Protein 2GKS (pdb70)

Foldseek 3Di:
DVVAAEDAFELQLLQLQLCLVLCLQPVHNKADAPQQQLCLLAPQAGNVRHGHNDHGWTFDAPVVLVPDDAQGKYFYAYPVRHTWKIFTFHDKAFDDLCSRCCRQQVDCFCQQQLNVVVVVTHGITTIGDIDTPHRDDDDQCVVQAAGLVRLQVVCVVLPWPAEEEEEDAAQDKVQVVCVQVVLCVVRVTAYEYEYEQAAAGPPGDHSNLRVQRQVVCCVPPPDPSRYGHHYRNHHASLRFLSVLLVVLLSVVSSVHQEYEDEFRRSHPAAGPVRHGSDHGCSNVVSCVVCVVVSRHHYDYAADWDQDVVVLDTDNDPCPVSVCLLQLDADDCSIGPVSSRVSSCVQRPHLLQAEAEEEEAEAPLLCLQVLQVLLCVVNVVLPAHEAEAEDVNCCVPPLPVADLDPVSLLVSLLRVLVVSLVCRSVSHYYYHGDNSQDAVSVVVSCVSHDPPRYQYEYSDEALCSCVPGPDPCVVVVANRESGPHDGDTYPDGLYYDYPVPDPSNRRSVRVVVSCVVSPNGVD/DQVVAAEDAFELQLLLLQQCLCLQLQPVHNKADADQQQVCLLAPCAGNVRAGHNDHGWGFDAPVVLVPQDQQGWYFYAYPVRHTWKIWGFHHKAFDDLQSSCCRRQVDCFCQQVLNVVVVVTHGITTIGDIDTPHRDDDDQCVVQADGLVRLQVLCVVLVWDAEEEEEDAAQDFVLNVQLQVVLCVVVVAAYEDEYEQAAAGPPGDHSNLRVQRQVVCCVPPDDPSRYGHHYRNHHASLRFQSVLQVVQLSVVSSPHQEYEDEFRPSHPAAGPVNHGSDHRCVNVVSCVVCVVSSRHHYDYAYDWDADPVVLDTDGPVVDCPQDLALHHFDDCSTGPPSSSVSSCVRRPHLLQAEAEEEEAAAQVLCQVVLLVLLCVVVVVQPADEAEAEDVNLVVPPLPPFDDDPVSLLVSLLRVLLVSQVCRVVSHYYYHRDNSQDQVSVVVSCVSHDPPRYQYEYSDDDPPCCVVVVQDDVSVLVRNDDCCSPPVDDDGRDTHPDGLYYHYCVPDPSNRSSVRVVVSCVVVPNDDD

Organism: Aquifex aeolicus (strain VF5) (NCBI:txid224324)

Sequence (1051 aa):
IKYLKSIQISQRSVLDLELLAVGAFTPLDRFMGEEDYRNVVESMRLKSGTLFPIPITLPMEKEIAKDLKEGEWIVLRDPKNVPLAIMRVEEVYKWNLEYEAKNVLGTTDPRHPLVAEMHTWGEYYISGELKVIQLPKYYDFPEYRKTPKQVREEIKSLGLDKIVAFQTRNPMHRVHEELTKRAMEKVGGGLLLHPVVGLTKPGDVDVYTRMRIYKVLYEKYYDKKKTILAFLPLAMRMAGPREALWHGIIRRNYGATHFIVGRDHASPGKDSKGKPFYDPYEAQELFKKYEDEIGIKMVPFEELVYVPELDQYVEINEIRENFLKQGRKLPEWFTRPEVAEILAETYVPKHKQGFCVWLTGLPCAGKSTIAEILATMLQARGRKVTLLDGDVVRTHLSRGLGFSKEDRITNILRVGFVASEIVKHNGVVICALVSPYRSARNQVRNMMEEGKFIEVFVDAPVEVCEERDVKGLYKKAGFTGVDDPYEPPVAPEVRVDTTKLTPEESALKILEFLKKEGFIKDKIKYLKSIQISQRSVLDLELLAVGAFTPLDRFMGEEDYRNVVESMRLKSGTLFPIPITLPMEKEIAKDLKEGEWIVLRDPKNVPLAIMRVEEVYKWNLEYEAKNVLGTTDPRHPLVAEMHTWGEYYISGELKVIQLPKYYDFPEYRKTPKQVREEIKSLGLDKIVAFQTRNPMHRVHEELTKRAMEKVGGGLLLHPVVGLTKPGDVDVYTRMRIYKVLYEKYYDKKKTILAFLPLAMRMAGPREALWHGIIRRNYGATHFIVGRDHASPGKDSKGKPFYDPYEAQELFKKYEDEIGIKMVPFEELVYVPELDQYVEINEIRENFLKQGRKLPEWFTRPEVAEILAETYVPKHKQGFCVWLTGLPCAGKSTIAEILATMLQARGRKVTLLDGDVVRTHLSRGLGFSKEDRITNILRVGFVASEIVKHNGVVICALVSPYRSARNQVRNMMEEGKFIEVFVDAPVEVCEERDVKGLYKKAKEGLIKGFTGVDDPYEPPVAPEVRVDTTKLTPEESALKILEFLKKEGFIKD

Secondary structure (DSSP, 8-state):
--SSEEEEPPHHHHHHHHHHHTTTTTT--SS--HHHHHHHHHHSB-TTS-B--S---EEE-HHHHTT--TT-EEEEE-TT--EEEEEE--EEEE--HHHHHHHHHS---TTSHHHHHHTTS-SEEEE--EEES------S-GGGB--HHHHHHHHHHHT-S-EEEE--SS---HHHHHHHHHHHHHHTSEEEE--B-SB--TTSPPHHHHHHHHHHHHHHHS-TTTEEE-BB--B----THHHHHHHHHHHHHTT-SEEEE-TTTT---B-TTS-BSS-TTHHHHHHHHHHHHHT-EEEE-PPPEEETTTTEEE-S---THHHHTTTPPPPTTTS-HHHHHHHHHHS--GGG--EEEEEE-STTSSHHHHHHHHHHHHHHTT--EEEE-HHHHHHHT-TT--SSHHHHHHHHHHHHHHHHHHHHTT-EEEEE-----HHHHHHHHTTS-TT-EEEEEEE--GGGHHHH--SSHHHH---BTTTB-----SS-SEEEETTTS-HHHHHHHHHHHHHHHTS---/-GGGSEEEE--HHHHHHHHHHHTTSSTT--S---HHHHHHHHHHSB-TTS-B--S---EEE-HHHHTT--TT-EEEEE-TT--EEEEEE--EEEE--HHHHHHHHTS---TTSHHHHHHTTS-SEEEE--EEES-----SS-GGG---HHHHHHHHHHTT-S-EEEEEESS---HHHHHHHHHHHHHHTSEEEEEEB-SB--TTPPPHHHHHHHHHHHHHHHS-TTTEEE--B--B----HHHHHHHHHHHHHHTT-SEEEE-TTTT---B-TTS-BSS-TTHHHHHHHHHHHHHT-EEEE-PPEEEETTTTEEEES---TTTTSSS--PPPTTTS-HHHHHHHHHHS--GGGS-EEEEEE-STTSSHHHHHHHHHHHHHHTT--EEEEEHHHHHHHTSTT--SSHHHHHHHHHHHHHHHHHHHHTT-EEEEE-----HHHHHHHHTTS-TT-EEEEEEE--TT-TTTTT--HHHHHHHH-HHHHHHS--PPP---SS-SEEEETTTS-HHHHHHHHHHHHHHHTS---

Solvent-accessible surface area: 47474 Å² total; per-residue (Å²): 100,192,85,60,79,52,14,111,10,59,98,18,2,8,7,1,6,19,1,10,41,36,24,0,0,63,75,15,96,80,0,2,11,70,105,41,4,108,55,0,0,97,60,18,70,18,126,97,31,58,11,0,0,0,9,0,9,1,31,10,100,87,98,69,5,127,88,19,126,178,24,40,66,0,0,0,46,25,75,130,56,66,28,5,0,29,0,90,2,79,65,59,15,143,35,83,37,124,50,9,0,118,65,10,3,45,17,55,24,87,156,0,22,12,0,47,55,3,118,110,38,17,105,31,0,0,4,0,66,31,108,76,78,79,81,29,148,60,51,21,16,76,99,23,42,36,42,8,144,87,0,120,84,43,15,165,90,56,66,32,124,88,1,0,0,9,18,12,35,43,5,5,17,54,25,43,2,50,21,0,55,86,0,8,134,127,18,64,14,0,0,0,5,0,2,0,10,21,55,26,61,104,68,24,4,66,41,47,5,6,0,36,0,3,55,29,3,21,73,131,61,7,71,89,166,85,1,0,0,0,0,0,9,0,0,1,10,3,1,0,8,29,0,0,0,0,0,0,5,0,0,65,18,2,17,5,50,25,0,5,0,16,110,54,18,12,16,9,35,132,30,67,189,42,138,63,32,20,96,58,73,72,4,16,107,45,0,112,159,43,16,132,96,6,49,4,91,4,9,45,8,85,55,24,59,47,44,93,154,108,77,90,7,36,65,110,70,158,120,35,72,107,101,12,104,75,14,98,122,16,49,127,108,46,1,53,58,30,0,6,91,13,6,33,70,28,47,27,48,44,50,83,15,0,0,0,0,0,0,0,0,18,28,38,1,19,17,51,66,2,0,63,11,0,8,30,7,0,59,0,60,27,24,90,10,1,40,0,16,15,103,43,3,146,86,57,0,16,123,53,29,45,187,62,115,136,43,24,49,18,24,4,45,2,0,0,17,0,0,14,24,0,6,79,14,33,2,0,0,0,0,4,22,38,4,13,13,76,75,2,0,65,96,0,70,124,69,19,93,171,55,15,4,1,6,0,26,0,37,7,69,86,111,18,4,127,103,90,41,147,83,29,102,35,93,94,80,64,33,18,29,82,104,48,99,30,52,58,14,133,77,34,63,6,102,0,32,13,80,165,53,72,61,55,75,0,0,76,85,0,5,97,46,0,88,181,80,25,4,6,150,98,111,45,168,178,58,65,52,13,106,9,64,114,18,3,11,15,2,6,18,0,7,44,31,21,0,0,67,69,15,88,84,0,3,11,64,103,46,6,89,56,0,3,112,59,30,72,13,133,95,32,63,8,0,0,0,9,0,9,1,30,6,110,123,120,64,11,135,76,20,126,160,39,40,60,0,0,0,45,26,57,141,79,63,30,6,0,28,0,77,2,56,71,61,12,96,16,85,24,86,122,5,0,136,53,6,2,61,21,48,24,83,152,0,27,4,0,48,54,4,115,113,40,12,73,64,0,0,3,1,51,28,107,77,71,84,76,27,122,52,57,12,8,67,102,22,44,35,37,7,133,92,0,114,93,41,13,146,90,62,66,33,121,84,1,0,0,11,16,13,38,55,11,5,40,68,37,43,4,35,22,0,56,112,0,17,140,125,22,53,3,0,0,0,4,0,2,0,10,20,62,23,58,107,85,31,16,66,51,50,1,2,0,32,0,3,55,30,3,21,75,131,61,12,81,74,147,90,2,0,1,0,0,0,9,0,0,2,9,2,0,0,13,24,0,0,0,0,0,0,4,0,0,76,19,1,20,4,50,18,0,5,0,15,124,61,18,11,18,17,32,137,24,60,182,42,139,79,28,20,100,57,74,64,4,28,124,35,0,134,152,28,14,117,93,8,48,3,109,19,3,48,11,80,68,24,51,54,31,85,145,101,95,96,28,35,70,48,89,115,132,30,125,123,65,53,159,50,23,135,103,20,25,117,112,73,1,48,66,43,0,2,88,18,4,36,60,49,73,23,18,51,36,93,33,0,0,0,0,0,0,0,0,45,29,12,1,18,17,48,70,0,0,58,8,0,6,26,10,0,48,8,76,32,29,74,11,2,34,0,21,23,97,42,3,142,73,58,0,22,130,46,32,38,112,57,110,113,37,62,45,13,28,5,44,3,0,0,16,0,0,13,25,0,3,76,14,40,2,0,0,0,0,5,20,46,4,18,4,78,73,2,0,64,95,0,69,124,67,15,104,170,54,23,6,1,4,0,25,0,54,13,55,112,92,4,4,85,130,85,116,31,117,50,144,152,38,96,83,94,25,33,89,65,44,12,171,98,48,105,45,63,107,38,54,57,3,115,70,17,66,6,125,0,52,19,87,165,52,76,55,66,77,0,0,76,82,0,3,103,36,0,85,147,57,22,2,12,145,125

InterPro domains:
  IPR002650 Sulphate adenylyltransferase [TIGR00339] (2-363)
  IPR002650 Sulphate adenylyltransferase [cd00517] (7-363)
  IPR002891 APS kinase [MF_00065] (370-542)
  IPR002891 APS kinase [TIGR00455] (368-538)
  IPR014729 Rossmann-like alpha/beta/alpha sandwich fold [G3DSA:3.40.50.620] (144-363)
  IPR015947 PUA-like superfamily [SSF88697] (2-143)
  IPR020792 Sulphate adenylyltransferase, prokaryotic-type [MF_00066] (3-367)
  IPR024951 Sulphate adenylyltransferase catalytic domain [PF01747] (146-363)
  IPR025980 ATP-sulfurylase PUA-like domain [PF14306] (3-137)
  IPR027417 P-loop containing nucleoside triphosphate hydrolase [G3DSA:3.40.50.300] (364-545)
  IPR027417 P-loop containing nucleoside triphosphate hydrolase [SSF52540] (369-540)
  IPR050512 Sulfate Adenylyltransferase/APS Kinase [PTHR42700] (2-545)
  IPR059117 APS kinase domain [PF01583] (371-521)

CATH classification: 3.10.400.10 (+2 more: 3.40.50.620, 3.40.50.300)

B-factor: mean 50.8, std 4.66, range [30.48, 74.11]

Nearest PDB structures (foldseek):
  2gks-assembly1_A  TM=1.002E+00  e=0.000E+00  Aquifex aeolicus
  2gks-assembly1_B  TM=9.448E-01  e=2.250E-101  Aquifex aeolicus
  1j70-assembly1_A  TM=8.882E-01  e=1.397E-51  Saccharomyces cerevisiae
  1g8f-assembly1_A  TM=8.801E-01  e=5.147E-50  Saccharomyces cerevisiae
  4fxp-assembly1_A  TM=9.565E-01  e=2.540E-15  Arabidopsis thaliana

Structure (mmCIF, N/CA/C/O backbone):
data_2GKS
#
_entry.id   2GKS
#
_cell.length_a   82.228
_cell.length_b   67.283
_cell.length_c   108.728
_cell.angle_alpha   90.00
_cell.angle_beta   105.43
_cell.angle_gamma   90.00
#
_symmetry.space_group_name_H-M   'P 1 21 1'
#
loop_
_entity.id
_entity.type
_entity.pdbx_description
1 polymer 'Bifunctional SAT/APS kinase'
2 non-polymer "ADENOSINE-5'-DIPHOSPHATE"
3 water water
#
loop_
_atom_site.group_PDB
_atom_site.id
_atom_site.type_symbol
_atom_site.label_atom_id
_atom_site.label_alt_id
_atom_site.label_comp_id
_atom_site.label_asym_id
_atom_site.label_entity_id
_atom_site.label_seq_id
_atom_site.pdbx_PDB_ins_code
_atom_site.Cartn_x
_atom_site.Cartn_y
_atom_site.Cartn_z
_atom_site.occupancy
_atom_site.B_iso_or_equiv
_atom_site.auth_seq_id
_atom_site.auth_comp_id
_atom_site.auth_asym_id
_atom_site.auth_atom_id
_atom_site.pdbx_PDB_model_num
ATOM 1 N N . ILE A 1 4 ? 31.832 15.941 59.749 1.00 65.09 4 ILE A N 1
ATOM 2 C CA . ILE A 1 4 ? 30.531 15.208 59.810 1.00 64.93 4 ILE A CA 1
ATOM 3 C C . ILE A 1 4 ? 29.598 15.638 58.679 1.00 64.60 4 ILE A C 1
ATOM 4 O O . ILE A 1 4 ? 28.522 15.062 58.494 1.00 64.72 4 ILE A O 1
ATOM 9 N N . LYS A 1 5 ? 30.033 16.648 57.925 1.00 64.12 5 LYS A N 1
ATOM 10 C CA . LYS A 1 5 ? 29.272 17.194 56.802 1.00 63.45 5 LYS A CA 1
ATOM 11 C C . LYS A 1 5 ? 29.334 16.299 55.549 1.00 62.85 5 LYS A C 1
ATOM 12 O O . LYS A 1 5 ? 28.557 16.480 54.601 1.00 62.93 5 LYS A O 1
ATOM 18 N N . TYR A 1 6 ? 30.267 15.352 55.539 1.00 61.74 6 TYR A N 1
ATOM 19 C CA . TYR A 1 6 ? 30.354 14.390 54.444 1.00 60.80 6 TYR A CA 1
ATOM 20 C C . TYR A 1 6 ? 29.511 13.143 54.739 1.00 59.85 6 TYR A C 1
ATOM 21 O O . TYR A 1 6 ? 29.175 12.378 53.824 1.00 59.69 6 TYR A O 1
ATOM 23 N N . LEU A 1 7 ? 29.159 12.964 56.015 1.00 58.33 7 LEU A N 1
ATOM 24 C CA . LEU A 1 7 ? 28.464 11.768 56.489 1.00 56.72 7 LEU A CA 1
ATOM 25 C C . LEU A 1 7 ? 26.948 11.832 56.319 1.00 55.82 7 LEU A C 1
ATOM 26 O O . LEU A 1 7 ? 26.358 12.912 56.333 1.00 55.55 7 LEU A O 1
ATOM 31 N N . LYS A 1 8 ? 26.334 10.659 56.159 1.00 54.89 8 LYS A N 1
ATOM 32 C CA . LYS A 1 8 ? 24.889 10.485 56.297 1.00 54.12 8 LYS A CA 1
ATOM 33 C C . LYS A 1 8 ? 24.433 10.747 57.731 1.00 53.27 8 LYS A C 1
ATOM 34 O O . LYS A 1 8 ? 25.103 10.358 58.688 1.00 52.69 8 LYS A O 1
ATOM 40 N N . SER A 1 9 ? 23.275 11.389 57.853 1.00 52.45 9 SER A N 1
ATOM 41 C CA . SER A 1 9 ? 22.647 11.668 59.133 1.00 52.06 9 SER A CA 1
ATOM 42 C C . SER A 1 9 ? 21.347 10.900 59.235 1.00 51.66 9 SER A C 1
ATOM 43 O O . SER A 1 9 ? 20.678 10.666 58.229 1.00 51.31 9 SER A O 1
ATOM 46 N N . ILE A 1 10 ? 21.006 10.483 60.451 1.00 51.22 10 ILE A N 1
ATOM 47 C CA . ILE A 1 10 ? 19.706 9.884 60.709 1.00 51.51 10 ILE A CA 1
ATOM 48 C C . ILE A 1 10 ? 19.141 10.447 62.005 1.00 51.11 10 ILE A C 1
ATOM 49 O O . ILE A 1 10 ? 19.885 10.707 62.954 1.00 50.54 10 ILE A O 1
ATOM 54 N N . GLN A 1 11 ? 17.828 10.654 62.024 1.00 50.90 11 GLN A N 1
ATOM 55 C CA . GLN A 1 11 ? 17.138 11.060 63.238 1.00 51.04 11 GLN A CA 1
ATOM 56 C C . GLN A 1 11 ? 16.710 9.846 64.024 1.00 50.67 11 GLN A C 1
ATOM 57 O O . GLN A 1 11 ? 16.058 8.949 63.496 1.00 50.87 11 GLN A O 1
ATOM 63 N N . ILE A 1 12 ? 17.114 9.814 65.288 1.00 50.40 12 ILE A N 1
ATOM 64 C CA . ILE A 1 12 ? 16.750 8.720 66.175 1.00 49.75 12 ILE A CA 1
ATOM 65 C C . ILE A 1 12 ? 15.542 9.105 67.042 1.00 49.70 12 ILE A C 1
ATOM 66 O O . ILE A 1 12 ? 15.179 10.275 67.113 1.00 48.78 12 ILE A O 1
ATOM 71 N N . SER A 1 13 ? 14.906 8.113 67.663 1.00 49.91 13 SER A N 1
ATOM 72 C CA . SER A 1 13 ? 13.720 8.353 68.489 1.00 50.17 13 SER A CA 1
ATOM 73 C C . SER A 1 13 ? 14.115 8.938 69.848 1.00 50.49 13 SER A C 1
ATOM 74 O O . SER A 1 13 ? 15.288 8.894 70.230 1.00 50.38 13 SER A O 1
ATOM 77 N N . GLN A 1 14 ? 13.125 9.466 70.567 1.00 50.72 14 GLN A N 1
ATOM 78 C CA . GLN A 1 14 ? 13.295 9.904 71.949 1.00 51.21 14 GLN A CA 1
ATOM 79 C C . GLN A 1 14 ? 13.820 8.766 72.835 1.00 50.88 14 GLN A C 1
ATOM 80 O O . GLN A 1 14 ? 14.778 8.966 73.587 1.00 51.04 14 GLN A O 1
ATOM 86 N N . ARG A 1 15 ? 13.218 7.579 72.730 1.00 50.29 15 ARG A N 1
ATOM 87 C CA . ARG A 1 15 ? 13.732 6.386 73.430 1.00 50.28 15 ARG A CA 1
ATOM 88 C C . ARG A 1 15 ? 15.229 6.154 73.177 1.00 49.90 15 ARG A C 1
ATOM 89 O O . ARG A 1 15 ? 15.997 5.980 74.133 1.00 50.71 15 ARG A O 1
ATOM 97 N N . SER A 1 16 ? 15.640 6.171 71.908 1.00 49.30 16 SER A N 1
ATOM 98 C CA . SER A 1 16 ? 17.040 5.933 71.534 1.00 49.15 16 SER A CA 1
ATOM 99 C C . SER A 1 16 ? 17.985 7.054 71.962 1.00 49.50 16 SER A C 1
ATOM 100 O O . SER A 1 16 ? 19.129 6.776 72.317 1.00 49.88 16 SER A O 1
ATOM 103 N N . VAL A 1 17 ? 17.514 8.303 71.941 1.00 49.33 17 VAL A N 1
ATOM 104 C CA . VAL A 1 17 ? 18.275 9.417 72.531 1.00 49.37 17 VAL A CA 1
ATOM 105 C C . VAL A 1 17 ? 18.627 9.142 74.000 1.00 49.37 17 VAL A C 1
ATOM 106 O O . VAL A 1 17 ? 19.760 9.389 74.432 1.00 49.14 17 VAL A O 1
ATOM 110 N N . LEU A 1 18 ? 17.647 8.634 74.746 1.00 49.32 18 LEU A N 1
ATOM 111 C CA . LEU A 1 18 ? 17.801 8.354 76.167 1.00 49.24 18 LEU A CA 1
ATOM 112 C C . LEU A 1 18 ? 18.713 7.158 76.395 1.00 49.76 18 LEU A C 1
ATOM 113 O O . LEU A 1 18 ? 19.563 7.211 77.289 1.00 49.96 18 LEU A O 1
ATOM 118 N N . ASP A 1 19 ? 18.562 6.104 75.577 1.00 50.08 19 ASP A N 1
ATOM 119 C CA . ASP A 1 19 ? 19.449 4.929 75.643 1.00 50.62 19 ASP A CA 1
ATOM 120 C C . ASP A 1 19 ? 20.868 5.383 75.326 1.00 50.31 19 ASP A C 1
ATOM 121 O O . ASP A 1 19 ? 21.812 4.955 75.972 1.00 50.88 19 ASP A O 1
ATOM 126 N N . LEU A 1 20 ? 21.017 6.267 74.342 1.00 49.89 20 LEU A N 1
ATOM 127 C CA . LEU A 1 20 ? 22.339 6.769 73.939 1.00 49.58 20 LEU A CA 1
ATOM 128 C C . LEU A 1 20 ? 23.002 7.610 75.029 1.00 49.31 20 LEU A C 1
ATOM 129 O O . LEU A 1 20 ? 24.211 7.510 75.258 1.00 49.55 20 LEU A O 1
ATOM 134 N N . GLU A 1 21 ? 22.211 8.470 75.666 1.00 48.92 21 GLU A N 1
ATOM 135 C CA . GLU A 1 21 ? 22.674 9.257 76.798 1.00 48.53 21 GLU A CA 1
ATOM 136 C C . GLU A 1 21 ? 23.218 8.331 77.893 1.00 47.97 21 GLU A C 1
ATOM 137 O O . GLU A 1 21 ? 24.328 8.524 78.369 1.00 48.04 21 GLU A O 1
ATOM 143 N N . LEU A 1 22 ? 22.437 7.326 78.272 1.00 47.50 22 LEU A N 1
ATOM 144 C CA . LEU A 1 22 ? 22.814 6.442 79.365 1.00 47.20 22 LEU A CA 1
ATOM 145 C C . LEU A 1 22 ? 23.991 5.519 79.000 1.00 47.33 22 LEU A C 1
ATOM 146 O O . LEU A 1 22 ? 24.809 5.192 79.852 1.00 46.51 22 LEU A O 1
ATOM 151 N N . LEU A 1 23 ? 24.084 5.143 77.725 1.00 47.14 23 LEU A N 1
ATOM 152 C CA . LEU A 1 23 ? 25.268 4.445 77.215 1.00 47.46 23 LEU A CA 1
ATOM 153 C C . LEU A 1 23 ? 26.494 5.327 77.335 1.00 47.57 23 LEU A C 1
ATOM 154 O O . LEU A 1 23 ? 27.556 4.874 77.774 1.00 48.05 23 LEU A O 1
ATOM 159 N N . ALA A 1 24 ? 26.341 6.587 76.944 1.00 46.95 24 ALA A N 1
ATOM 160 C CA . ALA A 1 24 ? 27.460 7.524 76.934 1.00 47.09 24 ALA A CA 1
ATOM 161 C C . ALA A 1 24 ? 28.035 7.881 78.322 1.00 46.83 24 ALA A C 1
ATOM 162 O O . ALA A 1 24 ? 29.238 8.086 78.440 1.00 46.66 24 ALA A O 1
ATOM 164 N N . VAL A 1 25 ? 27.186 7.982 79.352 1.00 46.11 25 VAL A N 1
ATOM 165 C CA . VAL A 1 25 ? 27.672 8.319 80.714 1.00 45.59 25 VAL A CA 1
ATOM 166 C C . VAL A 1 25 ? 28.055 7.100 81.565 1.00 45.95 25 VAL A C 1
ATOM 167 O O . VAL A 1 25 ? 28.472 7.236 82.724 1.00 46.44 25 VAL A O 1
ATOM 171 N N . GLY A 1 26 ? 27.930 5.914 80.979 1.00 46.22 26 GLY A N 1
ATOM 172 C CA . GLY A 1 26 ? 28.371 4.684 81.616 1.00 46.47 26 GLY A CA 1
ATOM 173 C C . GLY A 1 26 ? 27.326 4.090 82.545 1.00 46.84 26 GLY A C 1
ATOM 174 O O . GLY A 1 26 ? 27.651 3.248 83.392 1.00 46.07 26 GLY A O 1
ATOM 175 N N . ALA A 1 27 ? 26.072 4.518 82.389 1.00 46.68 27 ALA A N 1
ATOM 176 C CA . ALA A 1 27 ? 24.983 3.996 83.221 1.00 47.38 27 ALA A CA 1
ATOM 177 C C . ALA A 1 27 ? 24.705 2.518 82.911 1.00 47.98 27 ALA A C 1
ATOM 178 O O . ALA A 1 27 ? 24.270 1.765 83.791 1.00 47.58 27 ALA A O 1
ATOM 180 N N . PHE A 1 28 ? 24.965 2.115 81.660 1.00 48.40 28 PHE A N 1
ATOM 181 C CA . PHE A 1 28 ? 24.785 0.723 81.243 1.00 49.18 28 PHE A CA 1
ATOM 182 C C . PHE A 1 28 ? 26.074 -0.103 81.240 1.00 49.73 28 PHE A C 1
ATOM 183 O O . PHE A 1 28 ? 26.102 -1.180 80.653 1.00 50.19 28 PHE A O 1
ATOM 191 N N . THR A 1 29 ? 27.139 0.395 81.865 1.00 50.94 29 THR A N 1
ATOM 192 C CA . THR A 1 29 ? 28.398 -0.364 81.970 1.00 52.32 29 THR A CA 1
ATOM 193 C C . THR A 1 29 ? 28.098 -1.827 82.353 1.00 52.53 29 THR A C 1
ATOM 194 O O . THR A 1 29 ? 27.262 -2.084 83.240 1.00 52.08 29 THR A O 1
ATOM 198 N N . PRO A 1 30 ? 28.777 -2.793 81.703 1.00 52.88 30 PRO A N 1
ATOM 199 C CA . PRO A 1 30 ? 29.877 -2.667 80.748 1.00 53.34 30 PRO A CA 1
ATOM 200 C C . PRO A 1 30 ? 29.495 -2.353 79.288 1.00 53.52 30 PRO A C 1
ATOM 201 O O . PRO A 1 30 ? 30.387 -2.248 78.450 1.00 54.27 30 PRO A O 1
ATOM 205 N N . LEU A 1 31 ? 28.202 -2.219 78.987 1.00 53.75 31 LEU A N 1
ATOM 206 C CA . LEU A 1 31 ? 27.741 -1.859 77.636 1.00 53.65 31 LEU A CA 1
ATOM 207 C C . LEU A 1 31 ? 28.212 -0.478 77.220 1.00 53.26 31 LEU A C 1
ATOM 208 O O . LEU A 1 31 ? 28.157 0.468 78.020 1.00 53.46 31 LEU A O 1
ATOM 213 N N . ASP A 1 32 ? 28.653 -0.361 75.969 1.00 52.69 32 ASP A N 1
ATOM 214 C CA . ASP A 1 32 ? 29.136 0.916 75.427 1.00 52.45 32 ASP A CA 1
ATOM 215 C C . ASP A 1 32 ? 28.619 1.251 74.020 1.00 52.17 32 ASP A C 1
ATOM 216 O O . ASP A 1 32 ? 29.069 2.223 73.416 1.00 52.86 32 ASP A O 1
ATOM 221 N N . ARG A 1 33 ? 27.704 0.443 73.490 1.00 51.39 33 ARG A N 1
ATOM 222 C CA . ARG A 1 33 ? 27.130 0.689 72.167 1.00 51.53 33 ARG A CA 1
ATOM 223 C C . ARG A 1 33 ? 25.782 -0.026 72.119 1.00 51.01 33 ARG A C 1
ATOM 224 O O . ARG A 1 33 ? 25.470 -0.801 73.017 1.00 50.29 33 ARG A O 1
ATOM 232 N N . PHE A 1 34 ? 24.983 0.248 71.091 1.00 50.39 34 PHE A N 1
ATOM 233 C CA . PHE A 1 34 ? 23.766 -0.533 70.856 1.00 50.37 34 PHE A CA 1
ATOM 234 C C . PHE A 1 34 ? 24.129 -1.968 70.495 1.00 50.37 34 PHE A C 1
ATOM 235 O O . PHE A 1 34 ? 25.145 -2.222 69.840 1.00 50.44 34 PHE A O 1
ATOM 243 N N . MET A 1 35 ? 23.293 -2.905 70.919 1.00 50.67 35 MET A N 1
ATOM 244 C CA . MET A 1 35 ? 23.638 -4.328 70.808 1.00 50.46 35 MET A CA 1
ATOM 245 C C . MET A 1 35 ? 23.718 -4.860 69.388 1.00 50.25 35 MET A C 1
ATOM 246 O O . MET A 1 35 ? 22.894 -4.524 68.536 1.00 49.50 35 MET A O 1
ATOM 251 N N . GLY A 1 36 ? 24.734 -5.689 69.152 1.00 50.22 36 GLY A N 1
ATOM 252 C CA . GLY A 1 36 ? 24.839 -6.458 67.917 1.00 50.34 36 GLY A CA 1
ATOM 253 C C . GLY A 1 36 ? 23.907 -7.649 67.997 1.00 50.48 36 GLY A C 1
ATOM 254 O O . GLY A 1 36 ? 23.305 -7.902 69.045 1.00 50.11 36 GLY A O 1
ATOM 255 N N . GLU A 1 37 ? 23.801 -8.393 66.898 1.00 50.84 37 GLU A N 1
ATOM 256 C CA . GLU A 1 37 ? 22.843 -9.496 66.807 1.00 51.49 37 GLU A CA 1
ATOM 257 C C . GLU A 1 37 ? 23.085 -10.628 67.800 1.00 51.37 37 GLU A C 1
ATOM 258 O O . GLU A 1 37 ? 22.132 -11.182 68.338 1.00 51.82 37 GLU A O 1
ATOM 264 N N . GLU A 1 38 ? 24.346 -10.970 68.041 1.00 51.61 38 GLU A N 1
ATOM 265 C CA . GLU A 1 38 ? 24.692 -12.058 68.964 1.00 52.13 38 GLU A CA 1
ATOM 266 C C . GLU A 1 38 ? 24.355 -11.699 70.409 1.00 51.56 38 GLU A C 1
ATOM 267 O O . GLU A 1 38 ? 23.688 -12.466 71.096 1.00 51.65 38 GLU A O 1
ATOM 273 N N . ASP A 1 39 ? 24.830 -10.540 70.860 1.00 51.36 39 ASP A N 1
ATOM 274 C CA . ASP A 1 39 ? 24.477 -10.009 72.180 1.00 51.64 39 ASP A CA 1
ATOM 275 C C . ASP A 1 39 ? 22.967 -9.918 72.353 1.00 51.09 39 ASP A C 1
ATOM 276 O O . ASP A 1 39 ? 22.433 -10.433 73.319 1.00 50.99 39 ASP A O 1
ATOM 281 N N . TYR A 1 40 ? 22.294 -9.307 71.386 1.00 51.13 40 TYR A N 1
ATOM 282 C CA . TYR A 1 40 ? 20.840 -9.157 71.407 1.00 51.29 40 TYR A CA 1
ATOM 283 C C . TYR A 1 40 ? 20.094 -10.486 71.652 1.00 51.38 40 TYR A C 1
ATOM 284 O O . TYR A 1 40 ? 19.227 -10.563 72.531 1.00 51.41 40 TYR A O 1
ATOM 293 N N . ARG A 1 41 ? 20.455 -11.523 70.904 1.00 50.69 41 ARG A N 1
ATOM 294 C CA . ARG A 1 41 ? 19.748 -12.799 70.972 1.00 51.49 41 ARG A CA 1
ATOM 295 C C . ARG A 1 41 ? 19.984 -13.530 72.293 1.00 51.15 41 ARG A C 1
ATOM 296 O O . ARG A 1 41 ? 19.074 -14.146 72.842 1.00 50.64 41 ARG A O 1
ATOM 304 N N . ASN A 1 42 ? 21.209 -13.456 72.799 1.00 51.01 42 ASN A N 1
ATOM 305 C CA . ASN A 1 42 ? 21.518 -14.062 74.075 1.00 50.93 42 ASN A CA 1
ATOM 306 C C . ASN A 1 42 ? 20.940 -13.297 75.261 1.00 50.51 42 ASN A C 1
ATOM 307 O O . ASN A 1 42 ? 20.663 -13.888 76.298 1.00 50.59 42 ASN A O 1
ATOM 312 N N . VAL A 1 43 ? 20.745 -11.992 75.094 1.00 50.13 43 VAL A N 1
ATOM 313 C CA . VAL A 1 43 ? 20.036 -11.171 76.090 1.00 50.01 43 VAL A CA 1
ATOM 314 C C . VAL A 1 43 ? 18.543 -11.517 76.102 1.00 50.04 43 VAL A C 1
ATOM 315 O O . VAL A 1 43 ? 17.962 -11.774 77.158 1.00 49.53 43 VAL A O 1
ATOM 319 N N . VAL A 1 44 ? 17.941 -11.552 74.916 1.00 50.33 44 VAL A N 1
ATOM 320 C CA . VAL A 1 44 ? 16.540 -11.942 74.774 1.00 50.47 44 VAL A CA 1
ATOM 321 C C . VAL A 1 44 ? 16.305 -13.321 75.380 1.00 50.47 44 VAL A C 1
ATOM 322 O O . VAL A 1 44 ? 15.430 -13.492 76.227 1.00 50.62 44 VAL A O 1
ATOM 326 N N . GLU A 1 45 ? 17.116 -14.289 74.979 1.00 50.60 45 GLU A N 1
ATOM 327 C CA . GLU A 1 45 ? 16.888 -15.682 75.364 1.00 51.11 45 GLU A CA 1
ATOM 328 C C . GLU A 1 45 ? 17.328 -16.049 76.786 1.00 50.96 45 GLU A C 1
ATOM 329 O O . GLU A 1 45 ? 16.674 -16.856 77.437 1.00 51.32 45 GLU A O 1
ATOM 335 N N . SER A 1 46 ? 18.413 -15.460 77.278 1.00 51.03 46 SER A N 1
ATOM 336 C CA . SER A 1 46 ? 18.944 -15.868 78.582 1.00 51.29 46 SER A CA 1
ATOM 337 C C . SER A 1 46 ? 19.472 -14.747 79.491 1.00 51.36 46 SER A C 1
ATOM 338 O O . SER A 1 46 ? 20.197 -15.018 80.456 1.00 51.15 46 SER A O 1
ATOM 341 N N . MET A 1 47 ? 19.103 -13.500 79.190 1.00 51.22 47 MET A N 1
ATOM 342 C CA . MET A 1 47 ? 19.507 -12.332 79.987 1.00 51.60 47 MET A CA 1
ATOM 343 C C . MET A 1 47 ? 21.028 -12.130 80.081 1.00 51.27 47 MET A C 1
ATOM 344 O O . MET A 1 47 ? 21.531 -11.590 81.069 1.00 51.76 47 MET A O 1
ATOM 349 N N . ARG A 1 48 ? 21.757 -12.555 79.056 1.00 50.84 48 ARG A N 1
ATOM 350 C CA . ARG A 1 48 ? 23.210 -12.468 79.069 1.00 50.23 48 ARG A CA 1
ATOM 351 C C . ARG A 1 48 ? 23.764 -11.999 77.740 1.00 50.15 48 ARG A C 1
ATOM 352 O O . ARG A 1 48 ? 23.217 -12.314 76.685 1.00 50.01 48 ARG A O 1
ATOM 360 N N . LEU A 1 49 ? 24.848 -11.231 77.799 1.00 49.95 49 LEU A N 1
ATOM 361 C CA . LEU A 1 49 ? 25.611 -10.881 76.607 1.00 49.67 49 LEU A CA 1
ATOM 362 C C . LEU A 1 49 ? 26.263 -12.169 76.117 1.00 49.62 49 LEU A C 1
ATOM 363 O O . LEU A 1 49 ? 26.374 -13.138 76.882 1.00 49.56 49 LEU A O 1
ATOM 368 N N . LYS A 1 50 ? 26.668 -12.197 74.849 1.00 49.50 50 LYS A N 1
ATOM 369 C CA . LYS A 1 50 ? 27.327 -13.384 74.258 1.00 49.51 50 LYS A CA 1
ATOM 370 C C . LYS A 1 50 ? 28.495 -13.865 75.134 1.00 49.29 50 LYS A C 1
ATOM 371 O O . LYS A 1 50 ? 28.741 -15.063 75.258 1.00 49.39 50 LYS A O 1
ATOM 377 N N . SER A 1 51 ? 29.191 -12.910 75.749 1.00 49.33 51 SER A N 1
ATOM 378 C CA . SER A 1 51 ? 30.316 -13.170 76.638 1.00 49.30 51 SER A CA 1
ATOM 379 C C . SER A 1 51 ? 29.923 -13.870 77.944 1.00 49.40 51 SER A C 1
ATOM 380 O O . SER A 1 51 ? 30.753 -14.529 78.571 1.00 48.94 51 SER A O 1
ATOM 383 N N . GLY A 1 52 ? 28.665 -13.720 78.356 1.00 49.49 52 GLY A N 1
ATOM 384 C CA . GLY A 1 52 ? 28.193 -14.335 79.599 1.00 49.62 52 GLY A CA 1
ATOM 385 C C . GLY A 1 52 ? 27.781 -13.323 80.651 1.00 49.94 52 GLY A C 1
ATOM 386 O O . GLY A 1 52 ? 27.052 -13.654 81.581 1.00 49.96 52 GLY A O 1
ATOM 387 N N . THR A 1 53 ? 28.252 -12.088 80.495 1.00 50.30 53 THR A N 1
ATOM 388 C CA . THR A 1 53 ? 27.897 -10.982 81.374 1.00 51.00 53 THR A CA 1
ATOM 389 C C . THR A 1 53 ? 26.386 -10.761 81.404 1.00 51.55 53 THR A C 1
ATOM 390 O O . THR A 1 53 ? 25.722 -10.715 80.356 1.00 51.69 53 THR A O 1
ATOM 394 N N . LEU A 1 54 ? 25.858 -10.616 82.616 1.00 51.67 54 LEU A N 1
ATOM 395 C CA . LEU A 1 54 ? 24.436 -10.429 82.822 1.00 51.87 54 LEU A CA 1
ATOM 396 C C . LEU A 1 54 ? 23.963 -9.088 82.261 1.00 51.92 54 LEU A C 1
ATOM 397 O O . LEU A 1 54 ? 24.457 -8.028 82.648 1.00 52.08 54 LEU A O 1
ATOM 402 N N . PHE A 1 55 ? 23.037 -9.155 81.311 1.00 51.90 55 PHE A N 1
ATOM 403 C CA . PHE A 1 55 ? 22.299 -7.981 80.865 1.00 52.31 55 PHE A CA 1
ATOM 404 C C . PHE A 1 55 ? 20.881 -8.411 80.475 1.00 52.79 55 PHE A C 1
ATOM 405 O O . PHE A 1 55 ? 20.692 -9.064 79.447 1.00 53.41 55 PHE A O 1
ATOM 413 N N . PRO A 1 56 ? 19.882 -8.066 81.313 1.00 52.72 56 PRO A N 1
ATOM 414 C CA . PRO A 1 56 ? 18.552 -8.645 81.171 1.00 52.40 56 PRO A CA 1
ATOM 415 C C . PRO A 1 56 ? 17.619 -7.932 80.187 1.00 51.83 56 PRO A C 1
ATOM 416 O O . PRO A 1 56 ? 16.608 -8.507 79.787 1.00 51.73 56 PRO A O 1
ATOM 420 N N . ILE A 1 57 ? 17.965 -6.708 79.791 1.00 51.53 57 ILE A N 1
ATOM 421 C CA . ILE A 1 57 ? 17.144 -5.907 78.873 1.00 50.83 57 ILE A CA 1
ATOM 422 C C . ILE A 1 57 ? 17.955 -5.515 77.627 1.00 50.74 57 ILE A C 1
ATOM 423 O O . ILE A 1 57 ? 19.036 -4.927 77.762 1.00 50.49 57 ILE A O 1
ATOM 428 N N . PRO A 1 58 ? 17.449 -5.857 76.412 1.00 50.66 58 PRO A N 1
ATOM 429 C CA . PRO A 1 58 ? 18.127 -5.448 75.169 1.00 50.40 58 PRO A CA 1
ATOM 430 C C . PRO A 1 58 ? 18.078 -3.947 74.920 1.00 50.31 58 PRO A C 1
ATOM 431 O O . PRO A 1 58 ? 17.055 -3.310 75.170 1.00 51.02 58 PRO A O 1
ATOM 435 N N . ILE A 1 59 ? 19.205 -3.402 74.462 1.00 50.22 59 ILE A N 1
ATOM 436 C CA . ILE A 1 59 ? 19.371 -1.993 74.091 1.00 49.27 59 ILE A CA 1
ATOM 437 C C . ILE A 1 59 ? 19.830 -1.970 72.636 1.00 49.42 59 ILE A C 1
ATOM 438 O O . ILE A 1 59 ? 21.006 -2.239 72.347 1.00 48.86 59 ILE A O 1
ATOM 443 N N . THR A 1 60 ? 18.896 -1.645 71.741 1.00 49.31 60 THR A N 1
ATOM 444 C CA . THR A 1 60 ? 19.095 -1.691 70.299 1.00 49.52 60 THR A CA 1
ATOM 445 C C . THR A 1 60 ? 18.570 -0.428 69.613 1.00 49.57 60 THR A C 1
ATOM 446 O O . THR A 1 60 ? 17.790 0.331 70.191 1.00 49.12 60 THR A O 1
ATOM 450 N N . LEU A 1 61 ? 18.980 -0.239 68.359 1.00 49.32 61 LEU A N 1
ATOM 451 C CA . LEU A 1 61 ? 18.670 0.972 67.618 1.00 49.06 61 LEU A CA 1
ATOM 452 C C . LEU A 1 61 ? 17.869 0.651 66.371 1.00 49.66 61 LEU A C 1
ATOM 453 O O . LEU A 1 61 ? 18.440 0.225 65.371 1.00 50.24 61 LEU A O 1
ATOM 458 N N . PRO A 1 62 ? 16.545 0.888 66.419 1.00 50.62 62 PRO A N 1
ATOM 459 C CA . PRO A 1 62 ? 15.654 0.552 65.311 1.00 51.37 62 PRO A CA 1
ATOM 460 C C . PRO A 1 62 ? 15.863 1.467 64.113 1.00 52.14 62 PRO A C 1
ATOM 461 O O . PRO A 1 62 ? 16.163 2.645 64.282 1.00 52.19 62 PRO A O 1
ATOM 465 N N . MET A 1 63 ? 15.679 0.916 62.914 1.00 52.94 63 MET A N 1
ATOM 466 C CA . MET A 1 63 ? 15.855 1.651 61.674 1.00 54.00 63 MET A CA 1
ATOM 467 C C . MET A 1 63 ? 14.805 1.190 60.671 1.00 53.75 63 MET A C 1
ATOM 468 O O . MET A 1 63 ? 14.666 -0.009 60.432 1.00 53.48 63 MET A O 1
ATOM 473 N N . GLU A 1 64 ? 14.066 2.129 60.082 1.00 54.06 64 GLU A N 1
ATOM 474 C CA . GLU A 1 64 ? 13.044 1.759 59.101 1.00 54.50 64 GLU A CA 1
ATOM 475 C C . GLU A 1 64 ? 13.707 1.088 57.907 1.00 53.67 64 GLU A C 1
ATOM 476 O O . GLU A 1 64 ? 14.777 1.513 57.461 1.00 53.45 64 GLU A O 1
ATOM 482 N N . LYS A 1 65 ? 13.067 0.022 57.437 1.00 53.15 65 LYS A N 1
ATOM 483 C CA . LYS A 1 65 ? 13.549 -0.837 56.353 1.00 53.25 65 LYS A CA 1
ATOM 484 C C . LYS A 1 65 ? 14.170 -0.113 55.145 1.00 53.03 65 LYS A C 1
ATOM 485 O O . LYS A 1 65 ? 15.159 -0.591 54.585 1.00 53.09 65 LYS A O 1
ATOM 491 N N . GLU A 1 66 ? 13.609 1.026 54.748 1.00 52.47 66 GLU A N 1
ATOM 492 C CA . GLU A 1 66 ? 14.124 1.720 53.562 1.00 52.70 66 GLU A CA 1
ATOM 493 C C . GLU A 1 66 ? 15.464 2.419 53.796 1.00 52.36 66 GLU A C 1
ATOM 494 O O . GLU A 1 66 ? 16.342 2.395 52.934 1.00 52.17 66 GLU A O 1
ATOM 500 N N . ILE A 1 67 ? 15.631 3.028 54.962 1.00 52.25 67 ILE A N 1
ATOM 501 C CA . ILE A 1 67 ? 16.927 3.600 55.320 1.00 52.11 67 ILE A CA 1
ATOM 502 C C . ILE A 1 67 ? 18.001 2.515 55.518 1.00 52.12 67 ILE A C 1
ATOM 503 O O . ILE A 1 67 ? 19.114 2.636 55.005 1.00 52.52 67 ILE A O 1
ATOM 508 N N . ALA A 1 68 ? 17.653 1.447 56.228 1.00 51.85 68 ALA A N 1
ATOM 509 C CA . ALA A 1 68 ? 18.596 0.368 56.529 1.00 51.68 68 ALA A CA 1
ATOM 510 C C . ALA A 1 68 ? 19.215 -0.259 55.279 1.00 51.70 68 ALA A C 1
ATOM 511 O O . ALA A 1 68 ? 20.393 -0.621 55.280 1.00 51.77 68 ALA A O 1
ATOM 513 N N . LYS A 1 69 ? 18.416 -0.374 54.220 1.00 51.47 69 LYS A N 1
ATOM 514 C CA . LYS A 1 69 ? 18.853 -0.942 52.950 1.00 51.37 69 LYS A CA 1
ATOM 515 C C . LYS A 1 69 ? 19.929 -0.098 52.267 1.00 51.20 69 LYS A C 1
ATOM 516 O O . LYS A 1 69 ? 20.693 -0.611 51.436 1.00 51.03 69 LYS A O 1
ATOM 522 N N . ASP A 1 70 ? 19.972 1.195 52.586 1.00 50.69 70 ASP A N 1
ATOM 523 C CA . ASP A 1 70 ? 20.927 2.091 51.935 1.00 50.34 70 ASP A CA 1
ATOM 524 C C . ASP A 1 70 ? 22.170 2.328 52.786 1.00 49.49 70 ASP A C 1
ATOM 525 O O . ASP A 1 70 ? 23.067 3.071 52.389 1.00 49.60 70 ASP A O 1
ATOM 530 N N . LEU A 1 71 ? 22.221 1.685 53.946 1.00 48.46 71 LEU A N 1
ATOM 531 C CA . LEU A 1 71 ? 23.402 1.739 54.799 1.00 47.99 71 LEU A CA 1
ATOM 532 C C . LEU A 1 71 ? 24.529 0.874 54.221 1.00 47.83 71 LEU A C 1
ATOM 533 O O . LEU A 1 71 ? 24.294 -0.225 53.713 1.00 47.75 71 LEU A O 1
ATOM 538 N N . LYS A 1 72 ? 25.748 1.395 54.269 1.00 47.36 72 LYS A N 1
ATOM 539 C CA . LYS A 1 72 ? 26.901 0.662 53.772 1.00 46.86 72 LYS A CA 1
ATOM 540 C C . LYS A 1 72 ? 27.749 0.116 54.922 1.00 46.82 72 LYS A C 1
ATOM 541 O O . LYS A 1 72 ? 28.010 0.819 55.907 1.00 45.93 72 LYS A O 1
ATOM 547 N N . GLU A 1 73 ? 28.145 -1.154 54.798 1.00 46.49 73 GLU A N 1
ATOM 548 C CA . GLU A 1 73 ? 28.932 -1.824 55.819 1.00 46.69 73 GLU A CA 1
ATOM 549 C C . GLU A 1 73 ? 30.179 -1.003 56.117 1.00 45.66 73 GLU A C 1
ATOM 550 O O . GLU A 1 73 ? 30.919 -0.627 55.206 1.00 45.01 73 GLU A O 1
ATOM 556 N N . GLY A 1 74 ? 30.380 -0.702 57.398 1.00 44.88 74 GLY A N 1
ATOM 557 C CA . GLY A 1 74 ? 31.577 0.004 57.843 1.00 44.42 74 GLY A CA 1
ATOM 558 C C . GLY A 1 74 ? 31.553 1.518 57.800 1.00 44.22 74 GLY A C 1
ATOM 559 O O . GLY A 1 74 ? 32.508 2.155 58.238 1.00 44.18 74 GLY A O 1
ATOM 560 N N . GLU A 1 75 ? 30.469 2.101 57.284 1.00 44.14 75 GLU A N 1
ATOM 561 C CA . GLU A 1 75 ? 30.373 3.549 57.129 1.00 44.08 75 GLU A CA 1
ATOM 562 C C . GLU A 1 75 ? 30.010 4.257 58.448 1.00 44.29 75 GLU A C 1
ATOM 563 O O . GLU A 1 75 ? 29.328 3.686 59.306 1.00 43.94 75 GLU A O 1
ATOM 569 N N . TRP A 1 76 ? 30.479 5.501 58.591 1.00 44.26 76 TRP A N 1
ATOM 570 C CA . TRP A 1 76 ? 30.120 6.350 59.724 1.00 44.05 76 TRP A CA 1
ATOM 571 C C . TRP A 1 76 ? 28.907 7.204 59.411 1.00 44.32 76 TRP A C 1
ATOM 572 O O . TRP A 1 76 ? 28.844 7.864 58.377 1.00 43.45 76 TRP A O 1
ATOM 583 N N . ILE A 1 77 ? 27.958 7.198 60.340 1.00 45.00 77 ILE A N 1
ATOM 584 C CA . ILE A 1 77 ? 26.780 8.032 60.250 1.00 45.26 77 ILE A CA 1
ATOM 585 C C . ILE A 1 77 ? 26.630 8.911 61.492 1.00 45.69 77 ILE A C 1
ATOM 586 O O . ILE A 1 77 ? 27.136 8.582 62.574 1.00 46.09 77 ILE A O 1
ATOM 591 N N . VAL A 1 78 ? 25.928 10.022 61.316 1.00 45.36 78 VAL A N 1
ATOM 592 C CA . VAL A 1 78 ? 25.603 10.933 62.393 1.00 45.73 78 VAL A CA 1
ATOM 593 C C . VAL A 1 78 ? 24.219 10.558 62.943 1.00 46.01 78 VAL A C 1
ATOM 594 O O . VAL A 1 78 ? 23.252 10.443 62.186 1.00 45.97 78 VAL A O 1
ATOM 598 N N . LEU A 1 79 ? 24.144 10.355 64.256 1.00 46.20 79 LEU A N 1
ATOM 599 C CA . LEU A 1 79 ? 22.876 10.146 64.950 1.00 46.35 79 LEU A CA 1
ATOM 600 C C . LEU A 1 79 ? 22.398 11.483 65.511 1.00 47.00 79 LEU A C 1
ATOM 601 O O . LEU A 1 79 ? 23.092 12.133 66.294 1.00 46.89 79 LEU A O 1
ATOM 606 N N . ARG A 1 80 ? 21.223 11.907 65.063 1.00 47.63 80 ARG A N 1
ATOM 607 C CA . ARG A 1 80 ? 20.653 13.192 65.448 1.00 48.18 80 ARG A CA 1
ATOM 608 C C . ARG A 1 80 ? 19.378 12.932 66.225 1.00 48.29 80 ARG A C 1
ATOM 609 O O . ARG A 1 80 ? 18.711 11.920 65.997 1.00 48.62 80 ARG A O 1
ATOM 617 N N . ASP A 1 81 ? 19.047 13.830 67.143 1.00 48.26 81 ASP A N 1
ATOM 618 C CA . ASP A 1 81 ? 17.802 13.720 67.890 1.00 48.88 81 ASP A CA 1
ATOM 619 C C . ASP A 1 81 ? 16.612 14.233 67.039 1.00 48.82 81 ASP A C 1
ATOM 620 O O . ASP A 1 81 ? 16.832 14.705 65.921 1.00 48.37 81 ASP A O 1
ATOM 625 N N . PRO A 1 82 ? 15.358 14.099 67.544 1.00 48.88 82 PRO A N 1
ATOM 626 C CA . PRO A 1 82 ? 14.138 14.562 66.853 1.00 49.10 82 PRO A CA 1
ATOM 627 C C . PRO A 1 82 ? 14.101 16.030 66.430 1.00 49.55 82 PRO A C 1
ATOM 628 O O . PRO A 1 82 ? 13.175 16.445 65.734 1.00 49.94 82 PRO A O 1
ATOM 632 N N . LYS A 1 83 ? 15.089 16.805 66.850 1.00 49.72 83 LYS A N 1
ATOM 633 C CA . LYS A 1 83 ? 15.182 18.201 66.476 1.00 49.87 83 LYS A CA 1
ATOM 634 C C . LYS A 1 83 ? 16.451 18.461 65.665 1.00 49.37 83 LYS A C 1
ATOM 635 O O . LYS A 1 83 ? 16.860 19.608 65.471 1.00 48.76 83 LYS A O 1
ATOM 641 N N . ASN A 1 84 ? 17.054 17.367 65.199 1.00 48.85 84 ASN A N 1
ATOM 642 C CA . ASN A 1 84 ? 18.157 17.385 64.231 1.00 48.86 84 ASN A CA 1
ATOM 643 C C . ASN A 1 84 ? 19.532 17.791 64.805 1.00 48.47 84 ASN A C 1
ATOM 644 O O . ASN A 1 84 ? 20.466 18.093 64.057 1.00 48.30 84 ASN A O 1
ATOM 649 N N . VAL A 1 85 ? 19.652 17.765 66.133 1.00 47.99 85 VAL A N 1
ATOM 650 C CA . VAL A 1 85 ? 20.912 18.066 66.821 1.00 47.61 85 VAL A CA 1
ATOM 651 C C . VAL A 1 85 ? 21.803 16.804 66.837 1.00 47.35 85 VAL A C 1
ATOM 652 O O . VAL A 1 85 ? 21.347 15.739 67.232 1.00 47.05 85 VAL A O 1
ATOM 656 N N . PRO A 1 86 ? 23.077 16.925 66.406 1.00 47.32 86 PRO A N 1
ATOM 657 C CA . PRO A 1 86 ? 23.952 15.744 66.296 1.00 47.22 86 PRO A CA 1
ATOM 658 C C . PRO A 1 86 ? 24.541 15.336 67.641 1.00 47.53 86 PRO A C 1
ATOM 659 O O . PRO A 1 86 ? 25.225 16.131 68.284 1.00 47.96 86 PRO A O 1
ATOM 663 N N . LEU A 1 87 ? 24.260 14.109 68.063 1.00 47.65 87 LEU A N 1
ATOM 664 C CA . LEU A 1 87 ? 24.652 13.645 69.390 1.00 48.45 87 LEU A CA 1
ATOM 665 C C . LEU A 1 87 ? 25.864 12.722 69.343 1.00 48.67 87 LEU A C 1
ATOM 666 O O . LEU A 1 87 ? 26.654 12.681 70.286 1.00 49.09 87 LEU A O 1
ATOM 671 N N . ALA A 1 88 ? 26.005 11.983 68.247 1.00 48.07 88 ALA A N 1
ATOM 672 C CA . ALA A 1 88 ? 27.090 11.037 68.116 1.00 48.15 88 ALA A CA 1
ATOM 673 C C . ALA A 1 88 ? 27.275 10.669 66.655 1.00 48.10 88 ALA A C 1
ATOM 674 O O . ALA A 1 88 ? 26.382 10.880 65.850 1.00 47.75 88 ALA A O 1
ATOM 676 N N . ILE A 1 89 ? 28.443 10.127 66.326 1.00 48.32 89 ILE A N 1
ATOM 677 C CA . ILE A 1 89 ? 28.589 9.346 65.105 1.00 49.03 89 ILE A CA 1
ATOM 678 C C . ILE A 1 89 ? 28.658 7.863 65.440 1.00 48.85 89 ILE A C 1
ATOM 679 O O . ILE A 1 89 ? 29.191 7.480 66.483 1.00 49.13 89 ILE A O 1
ATOM 684 N N . MET A 1 90 ? 28.088 7.041 64.565 1.00 48.45 90 MET A N 1
ATOM 685 C CA . MET A 1 90 ? 28.063 5.601 64.756 1.00 48.50 90 MET A CA 1
ATOM 686 C C . MET A 1 90 ? 28.553 4.886 63.501 1.00 47.50 90 MET A C 1
ATOM 687 O O . MET A 1 90 ? 28.218 5.277 62.369 1.00 47.16 90 MET A O 1
ATOM 692 N N . ARG A 1 91 ? 29.350 3.846 63.704 1.00 46.61 91 ARG A N 1
ATOM 693 C CA . ARG A 1 91 ? 29.837 3.060 62.590 1.00 46.08 91 ARG A CA 1
ATOM 694 C C . ARG A 1 91 ? 28.851 1.930 62.347 1.00 46.37 91 ARG A C 1
ATOM 695 O O . ARG A 1 91 ? 28.382 1.283 63.283 1.00 45.89 91 ARG A O 1
ATOM 703 N N . VAL A 1 92 ? 28.510 1.725 61.087 1.00 46.74 92 VAL A N 1
ATOM 704 C CA . VAL A 1 92 ? 27.528 0.718 60.739 1.00 47.68 92 VAL A CA 1
ATOM 705 C C . VAL A 1 92 ? 28.270 -0.604 60.577 1.00 47.94 92 VAL A C 1
ATOM 706 O O . VAL A 1 92 ? 28.839 -0.893 59.513 1.00 48.47 92 VAL A O 1
ATOM 710 N N . GLU A 1 93 ? 28.286 -1.392 61.648 1.00 48.09 93 GLU A N 1
ATOM 711 C CA . GLU A 1 93 ? 28.981 -2.682 61.622 1.00 48.50 93 GLU A CA 1
ATOM 712 C C . GLU A 1 93 ? 28.001 -3.847 61.480 1.00 48.28 93 GLU A C 1
ATOM 713 O O . GLU A 1 93 ? 28.349 -4.893 60.939 1.00 48.27 93 GLU A O 1
ATOM 719 N N . GLU A 1 94 ? 26.771 -3.642 61.946 1.00 48.52 94 GLU A N 1
ATOM 720 C CA . GLU A 1 94 ? 25.703 -4.634 61.825 1.00 48.81 94 GLU A CA 1
ATOM 721 C C . GLU A 1 94 ? 24.377 -3.996 61.463 1.00 48.46 94 GLU A C 1
ATOM 722 O O . GLU A 1 94 ? 24.021 -2.930 61.970 1.00 47.98 94 GLU A O 1
ATOM 728 N N . VAL A 1 95 ? 23.660 -4.668 60.576 1.00 48.24 95 VAL A N 1
ATOM 729 C CA . VAL A 1 95 ? 22.280 -4.329 60.225 1.00 48.43 95 VAL A CA 1
ATOM 730 C C . VAL A 1 95 ? 21.528 -5.661 60.145 1.00 47.92 95 VAL A C 1
ATOM 731 O O . VAL A 1 95 ? 21.850 -6.504 59.319 1.00 47.20 95 VAL A O 1
ATOM 735 N N . TYR A 1 96 ? 20.549 -5.849 61.025 1.00 47.63 96 TYR A N 1
ATOM 736 C CA . TYR A 1 96 ? 19.848 -7.119 61.107 1.00 47.45 96 TYR A CA 1
ATOM 737 C C . TYR A 1 96 ? 18.385 -6.927 61.417 1.00 47.75 96 TYR A C 1
ATOM 738 O O . TYR A 1 96 ? 18.019 -5.933 62.030 1.00 47.99 96 TYR A O 1
ATOM 747 N N . LYS A 1 97 ? 17.555 -7.870 60.974 1.00 47.92 97 LYS A N 1
ATOM 748 C CA . LYS A 1 97 ? 16.130 -7.858 61.294 1.00 48.49 97 LYS A CA 1
ATOM 749 C C . LYS A 1 97 ? 15.907 -8.417 62.684 1.00 48.20 97 LYS A C 1
ATOM 750 O O . LYS A 1 97 ? 16.667 -9.250 63.175 1.00 48.30 97 LYS A O 1
ATOM 756 N N . TRP A 1 98 ? 14.841 -7.958 63.313 1.00 48.04 98 TRP A N 1
ATOM 757 C CA . TRP A 1 98 ? 14.422 -8.514 64.577 1.00 47.69 98 TRP A CA 1
ATOM 758 C C . TRP A 1 98 ? 12.986 -8.995 64.425 1.00 47.56 98 TRP A C 1
ATOM 759 O O . TRP A 1 98 ? 12.348 -8.775 63.392 1.00 47.43 98 TRP A O 1
ATOM 770 N N . ASN A 1 99 ? 12.491 -9.664 65.452 1.00 47.53 99 ASN A N 1
ATOM 771 C CA . ASN A 1 99 ? 11.151 -10.198 65.431 1.00 47.68 99 ASN A CA 1
ATOM 772 C C . ASN A 1 99 ? 10.438 -9.742 66.685 1.00 47.96 99 ASN A C 1
ATOM 773 O O . ASN A 1 99 ? 10.937 -9.942 67.792 1.00 47.86 99 ASN A O 1
ATOM 778 N N . LEU A 1 100 ? 9.283 -9.104 66.503 1.00 48.54 100 LEU A N 1
ATOM 779 C CA . LEU A 1 100 ? 8.557 -8.489 67.612 1.00 49.06 100 LEU A CA 1
ATOM 780 C C . LEU A 1 100 ? 8.067 -9.537 68.604 1.00 49.43 100 LEU A C 1
ATOM 781 O O . LEU A 1 100 ? 8.263 -9.389 69.811 1.00 49.25 100 LEU A O 1
ATOM 786 N N . GLU A 1 101 ? 7.444 -10.593 68.078 1.00 49.99 101 GLU A N 1
ATOM 787 C CA . GLU A 1 101 ? 6.926 -11.690 68.884 1.00 50.69 101 GLU A CA 1
ATOM 788 C C . GLU A 1 101 ? 8.054 -12.355 69.681 1.00 50.37 101 GLU A C 1
ATOM 789 O O . GLU A 1 101 ? 7.909 -12.619 70.868 1.00 50.57 101 GLU A O 1
ATOM 795 N N . TYR A 1 102 ? 9.184 -12.589 69.024 1.00 50.37 102 TYR A N 1
ATOM 796 C CA . TYR A 1 102 ? 10.391 -13.133 69.657 1.00 50.15 102 TYR A CA 1
ATOM 797 C C . TYR A 1 102 ? 10.826 -12.285 70.854 1.00 50.14 102 TYR A C 1
ATOM 798 O O . TYR A 1 102 ? 10.986 -12.796 71.966 1.00 50.12 102 TYR A O 1
ATOM 807 N N . GLU A 1 103 ? 10.993 -10.987 70.616 1.00 49.65 103 GLU A N 1
ATOM 808 C CA . GLU A 1 103 ? 11.517 -10.072 71.614 1.00 49.56 103 GLU A CA 1
ATOM 809 C C . GLU A 1 103 ? 10.511 -9.779 72.734 1.00 49.53 103 GLU A C 1
ATOM 810 O O . GLU A 1 103 ? 10.877 -9.781 73.913 1.00 49.91 103 GLU A O 1
ATOM 816 N N . ALA A 1 104 ? 9.255 -9.531 72.365 1.00 49.15 104 ALA A N 1
ATOM 817 C CA . ALA A 1 104 ? 8.204 -9.208 73.338 1.00 49.14 104 ALA A CA 1
ATOM 818 C C . ALA A 1 104 ? 7.896 -10.369 74.279 1.00 49.02 104 ALA A C 1
ATOM 819 O O . ALA A 1 104 ? 7.841 -10.184 75.485 1.00 49.27 104 ALA A O 1
ATOM 821 N N . LYS A 1 105 ? 7.708 -11.564 73.731 1.00 48.98 105 LYS A N 1
ATOM 822 C CA . LYS A 1 105 ? 7.357 -12.728 74.553 1.00 49.28 105 LYS A CA 1
ATOM 823 C C . LYS A 1 105 ? 8.483 -13.123 75.514 1.00 49.16 105 LYS A C 1
ATOM 824 O O . LYS A 1 105 ? 8.223 -13.457 76.671 1.00 49.41 105 LYS A O 1
ATOM 830 N N . ASN A 1 106 ? 9.722 -13.073 75.034 1.00 49.05 106 ASN A N 1
ATOM 831 C CA . ASN A 1 106 ? 10.884 -13.447 75.843 1.00 49.39 106 ASN A CA 1
ATOM 832 C C . ASN A 1 106 ? 11.234 -12.403 76.915 1.00 49.71 106 ASN A C 1
ATOM 833 O O . ASN A 1 106 ? 11.392 -12.743 78.085 1.00 49.85 106 ASN A O 1
ATOM 838 N N . VAL A 1 107 ? 11.346 -11.142 76.510 1.00 49.84 107 VAL A N 1
ATOM 839 C CA . VAL A 1 107 ? 11.692 -10.068 77.436 1.00 50.47 107 VAL A CA 1
ATOM 840 C C . VAL A 1 107 ? 10.515 -9.638 78.311 1.00 50.41 107 VAL A C 1
ATOM 841 O O . VAL A 1 107 ? 10.703 -9.387 79.499 1.00 50.98 107 VAL A O 1
ATOM 845 N N . LEU A 1 108 ? 9.309 -9.576 77.742 1.00 50.38 108 LEU A N 1
ATOM 846 C CA . LEU A 1 108 ? 8.143 -9.024 78.462 1.00 50.18 108 LEU A CA 1
ATOM 847 C C . LEU A 1 108 ? 7.178 -10.073 79.031 1.00 50.27 108 LEU A C 1
ATOM 848 O O . LEU A 1 108 ? 6.396 -9.770 79.929 1.00 49.96 108 LEU A O 1
ATOM 853 N N . GLY A 1 109 ? 7.231 -11.293 78.501 1.00 50.36 109 GLY A N 1
ATOM 854 C CA . GLY A 1 109 ? 6.310 -12.365 78.898 1.00 50.12 109 GLY A CA 1
ATOM 855 C C . GLY A 1 109 ? 4.980 -12.339 78.159 1.00 50.10 109 GLY A C 1
ATOM 856 O O . GLY A 1 109 ? 4.106 -13.173 78.410 1.00 50.03 109 GLY A O 1
ATOM 857 N N . THR A 1 110 ? 4.831 -11.394 77.233 1.00 50.08 110 THR A N 1
ATOM 858 C CA . THR A 1 110 ? 3.540 -11.127 76.596 1.00 50.10 110 THR A CA 1
ATOM 859 C C . THR A 1 110 ? 3.689 -10.553 75.188 1.00 50.35 110 THR A C 1
ATOM 860 O O . THR A 1 110 ? 4.749 -10.020 74.836 1.00 50.40 110 THR A O 1
ATOM 864 N N . THR A 1 111 ? 2.628 -10.667 74.390 1.00 50.47 111 THR A N 1
ATOM 865 C CA . THR A 1 111 ? 2.545 -9.991 73.085 1.00 50.97 111 THR A CA 1
ATOM 866 C C . THR A 1 111 ? 1.281 -9.117 72.978 1.00 51.06 111 THR A C 1
ATOM 867 O O . THR A 1 111 ? 0.926 -8.623 71.901 1.00 51.05 111 THR A O 1
ATOM 871 N N . ASP A 1 112 ? 0.620 -8.938 74.118 1.00 51.17 112 ASP A N 1
ATOM 872 C CA . ASP A 1 112 ? -0.591 -8.151 74.244 1.00 51.43 112 ASP A CA 1
ATOM 873 C C . ASP A 1 112 ? -0.292 -6.664 73.997 1.00 51.70 112 ASP A C 1
ATOM 874 O O . ASP A 1 112 ? 0.546 -6.083 74.690 1.00 51.85 112 ASP A O 1
ATOM 879 N N . PRO A 1 113 ? -0.978 -6.049 73.009 1.00 51.86 113 PRO A N 1
ATOM 880 C CA . PRO A 1 113 ? -0.826 -4.629 72.681 1.00 51.94 113 PRO A CA 1
ATOM 881 C C . PRO A 1 113 ? -1.241 -3.686 73.813 1.00 52.00 113 PRO A C 1
ATOM 882 O O . PRO A 1 113 ? -0.894 -2.508 73.772 1.00 52.31 113 PRO A O 1
ATOM 886 N N . ARG A 1 114 ? -1.985 -4.192 74.799 1.00 51.79 114 ARG A N 1
ATOM 887 C CA . ARG A 1 114 ? -2.231 -3.457 76.050 1.00 51.60 114 ARG A CA 1
ATOM 888 C C . ARG A 1 114 ? -0.941 -3.102 76.800 1.00 51.05 114 ARG A C 1
ATOM 889 O O . ARG A 1 114 ? -0.890 -2.077 77.484 1.00 51.15 114 ARG A O 1
ATOM 897 N N . HIS A 1 115 ? 0.079 -3.961 76.700 1.00 50.21 115 HIS A N 1
ATOM 898 C CA . HIS A 1 115 ? 1.395 -3.652 77.256 1.00 49.62 115 HIS A CA 1
ATOM 899 C C . HIS A 1 115 ? 1.980 -2.468 76.478 1.00 49.50 115 HIS A C 1
ATOM 900 O O . HIS A 1 115 ? 2.164 -2.559 75.261 1.00 49.30 115 HIS A O 1
ATOM 907 N N . PRO A 1 116 ? 2.272 -1.355 77.179 1.00 49.60 116 PRO A N 1
ATOM 908 C CA . PRO A 1 116 ? 2.658 -0.102 76.521 1.00 49.62 116 PRO A CA 1
ATOM 909 C C . PRO A 1 116 ? 3.893 -0.249 75.612 1.00 49.68 116 PRO A C 1
ATOM 910 O O . PRO A 1 116 ? 3.956 0.383 74.555 1.00 49.96 116 PRO A O 1
ATOM 914 N N . LEU A 1 117 ? 4.848 -1.082 76.009 1.00 49.20 117 LEU A N 1
ATOM 915 C CA . LEU A 1 117 ? 6.021 -1.344 75.170 1.00 49.33 117 LEU A CA 1
ATOM 916 C C . LEU A 1 117 ? 5.698 -2.170 73.930 1.00 48.72 117 LEU A C 1
ATOM 917 O O . LEU A 1 117 ? 6.244 -1.908 72.860 1.00 48.63 117 LEU A O 1
ATOM 922 N N . VAL A 1 118 ? 4.838 -3.178 74.075 1.00 48.23 118 VAL A N 1
ATOM 923 C CA . VAL A 1 118 ? 4.395 -3.957 72.918 1.00 47.98 118 VAL A CA 1
ATOM 924 C C . VAL A 1 118 ? 3.765 -3.027 71.886 1.00 47.88 118 VAL A C 1
ATOM 925 O O . VAL A 1 118 ? 4.099 -3.104 70.706 1.00 48.21 118 VAL A O 1
ATOM 929 N N . ALA A 1 119 ? 2.887 -2.139 72.343 1.00 47.32 119 ALA A N 1
ATOM 930 C CA . ALA A 1 119 ? 2.239 -1.154 71.473 1.00 47.58 119 ALA A CA 1
ATOM 931 C C . ALA A 1 119 ? 3.240 -0.215 70.774 1.00 47.93 119 ALA A C 1
ATOM 932 O O . ALA A 1 119 ? 3.091 0.089 69.586 1.00 47.75 119 ALA A O 1
ATOM 934 N N . GLU A 1 120 ? 4.258 0.237 71.510 1.00 48.25 120 GLU A N 1
ATOM 935 C CA . GLU A 1 120 ? 5.307 1.071 70.932 1.00 48.65 120 GLU A CA 1
ATOM 936 C C . GLU A 1 120 ? 6.197 0.295 69.951 1.00 49.27 120 GLU A C 1
ATOM 937 O O . GLU A 1 120 ? 6.661 0.853 68.956 1.00 49.91 120 GLU A O 1
ATOM 943 N N . MET A 1 121 ? 6.438 -0.983 70.236 1.00 49.62 121 MET A N 1
ATOM 944 C CA . MET A 1 121 ? 7.306 -1.824 69.405 1.00 50.06 121 MET A CA 1
ATOM 945 C C . MET A 1 121 ? 6.779 -2.001 67.991 1.00 49.81 121 MET A C 1
ATOM 946 O O . MET A 1 121 ? 7.555 -2.164 67.045 1.00 50.35 121 MET A O 1
ATOM 951 N N . HIS A 1 122 ? 5.459 -1.980 67.852 1.00 49.61 122 HIS A N 1
ATOM 952 C CA . HIS A 1 122 ? 4.820 -2.002 66.543 1.00 49.51 122 HIS A CA 1
ATOM 953 C C . HIS A 1 122 ? 5.101 -0.730 65.735 1.00 49.29 122 HIS A C 1
ATOM 954 O O . HIS A 1 122 ? 4.698 -0.646 64.583 1.00 49.39 122 HIS A O 1
ATOM 961 N N . THR A 1 123 ? 5.762 0.262 66.344 1.00 49.06 123 THR A N 1
ATOM 962 C CA . THR A 1 123 ? 6.123 1.500 65.638 1.00 48.76 123 THR A CA 1
ATOM 963 C C . THR A 1 123 ? 7.623 1.570 65.359 1.00 48.76 123 THR A C 1
ATOM 964 O O . THR A 1 123 ? 8.087 2.498 64.690 1.00 48.89 123 THR A O 1
ATOM 968 N N . TRP A 1 124 ? 8.380 0.605 65.888 1.00 48.31 124 TRP A N 1
ATOM 969 C CA . TRP A 1 124 ? 9.824 0.570 65.701 1.00 47.96 124 TRP A CA 1
ATOM 970 C C . TRP A 1 124 ? 10.174 0.102 64.286 1.00 48.43 124 TRP A C 1
ATOM 971 O O . TRP A 1 124 ? 9.494 -0.762 63.720 1.00 48.20 124 TRP A O 1
ATOM 982 N N . GLY A 1 125 ? 11.227 0.688 63.713 1.00 48.72 125 GLY A N 1
ATOM 983 C CA . GLY A 1 125 ? 11.760 0.246 62.428 1.00 49.02 125 GLY A CA 1
ATOM 984 C C . GLY A 1 125 ? 12.190 -1.211 62.489 1.00 49.36 125 GLY A C 1
ATOM 985 O O . GLY A 1 125 ? 12.632 -1.701 63.535 1.00 49.87 125 GLY A O 1
ATOM 986 N N . GLU A 1 126 ? 12.086 -1.893 61.358 1.00 49.92 126 GLU A N 1
ATOM 987 C CA . GLU A 1 126 ? 12.218 -3.350 61.284 1.00 50.53 126 GLU A CA 1
ATOM 988 C C . GLU A 1 126 ? 13.640 -3.907 61.350 1.00 50.39 126 GLU A C 1
ATOM 989 O O . GLU A 1 126 ? 13.824 -5.123 61.370 1.00 50.44 126 GLU A O 1
ATOM 995 N N . TYR A 1 127 ? 14.635 -3.027 61.376 1.00 51.07 127 TYR A N 1
ATOM 996 C CA . TYR A 1 127 ? 16.033 -3.448 61.425 1.00 51.52 127 TYR A CA 1
ATOM 997 C C . TYR A 1 127 ? 16.709 -2.829 62.621 1.00 51.73 127 TYR A C 1
ATOM 998 O O . TYR A 1 127 ? 16.371 -1.713 63.002 1.00 52.01 127 TYR A O 1
ATOM 1007 N N . TYR A 1 128 ? 17.644 -3.562 63.228 1.00 51.56 128 TYR A N 1
ATOM 1008 C CA . TYR A 1 128 ? 18.480 -3.010 64.284 1.00 51.67 128 TYR A CA 1
ATOM 1009 C C . TYR A 1 128 ? 19.895 -2.739 63.774 1.00 51.90 128 TYR A C 1
ATOM 1010 O O . TYR A 1 128 ? 20.462 -3.529 63.017 1.00 51.95 128 TYR A O 1
ATOM 1019 N N . ILE A 1 129 ? 20.460 -1.614 64.193 1.00 51.99 129 ILE A N 1
ATOM 1020 C CA . ILE A 1 129 ? 21.805 -1.235 63.774 1.00 52.09 129 ILE A CA 1
ATOM 1021 C C . ILE A 1 129 ? 22.752 -1.182 64.968 1.00 51.06 129 ILE A C 1
ATOM 1022 O O . ILE A 1 129 ? 22.351 -0.860 66.073 1.00 51.13 129 ILE A O 1
ATOM 1027 N N . SER A 1 130 ? 24.018 -1.481 64.724 1.00 50.65 130 SER A N 1
ATOM 1028 C CA . SER A 1 130 ? 25.018 -1.546 65.783 1.00 50.29 130 SER A CA 1
ATOM 1029 C C . SER A 1 130 ? 26.412 -1.252 65.251 1.00 49.92 130 SER A C 1
ATOM 1030 O O . SER A 1 130 ? 26.727 -1.541 64.090 1.00 49.49 130 SER A O 1
ATOM 1033 N N . GLY A 1 131 ? 27.233 -0.686 66.132 1.00 49.52 131 GLY A N 1
ATOM 1034 C CA . GLY A 1 131 ? 28.627 -0.427 65.864 1.00 49.43 131 GLY A CA 1
ATOM 1035 C C . GLY A 1 131 ? 29.171 0.628 66.806 1.00 50.02 131 GLY A C 1
ATOM 1036 O O . GLY A 1 131 ? 28.436 1.212 67.624 1.00 49.57 131 GLY A O 1
ATOM 1037 N N . GLU A 1 132 ? 30.467 0.869 66.667 1.00 50.39 132 GLU A N 1
ATOM 1038 C CA . GLU A 1 132 ? 31.197 1.819 67.475 1.00 51.26 132 GLU A CA 1
ATOM 1039 C C . GLU A 1 132 ? 30.530 3.191 67.519 1.00 51.71 132 GLU A C 1
ATOM 1040 O O . GLU A 1 132 ? 30.098 3.730 66.497 1.00 51.63 132 GLU A O 1
ATOM 1046 N N . LEU A 1 133 ? 30.458 3.740 68.727 1.00 52.22 133 LEU A N 1
ATOM 1047 C CA . LEU A 1 133 ? 29.928 5.078 68.962 1.00 52.22 133 LEU A CA 1
ATOM 1048 C C . LEU A 1 133 ? 31.040 6.067 69.323 1.00 52.05 133 LEU A C 1
ATOM 1049 O O . LEU A 1 133 ? 31.934 5.753 70.116 1.00 52.02 133 LEU A O 1
ATOM 1054 N N . LYS A 1 134 ? 30.978 7.253 68.727 1.00 51.87 134 LYS A N 1
ATOM 1055 C CA . LYS A 1 134 ? 31.783 8.388 69.172 1.00 52.07 134 LYS A CA 1
ATOM 1056 C C . LYS A 1 134 ? 30.836 9.544 69.507 1.00 51.25 134 LYS A C 1
ATOM 1057 O O . LYS A 1 134 ? 30.135 10.048 68.638 1.00 51.75 134 LYS A O 1
ATOM 1063 N N . VAL A 1 135 ? 30.803 9.941 70.770 1.00 50.65 135 VAL A N 1
ATOM 1064 C CA . VAL A 1 135 ? 29.909 11.000 71.245 1.00 50.03 135 VAL A CA 1
ATOM 1065 C C . VAL A 1 135 ? 30.355 12.372 70.741 1.00 49.51 135 VAL A C 1
ATOM 1066 O O . VAL A 1 135 ? 31.538 12.698 70.788 1.00 49.35 135 VAL A O 1
ATOM 1070 N N . ILE A 1 136 ? 29.403 13.165 70.252 1.00 48.93 136 ILE A N 1
ATOM 1071 C CA . ILE A 1 136 ? 29.663 14.566 69.924 1.00 48.40 136 ILE A CA 1
ATOM 1072 C C . ILE A 1 136 ? 29.256 15.456 71.099 1.00 48.56 136 ILE A C 1
ATOM 1073 O O . ILE A 1 136 ? 29.986 16.380 71.472 1.00 47.95 136 ILE A O 1
ATOM 1078 N N . GLN A 1 137 ? 28.083 15.165 71.665 1.00 48.98 137 GLN A N 1
ATOM 1079 C CA . GLN A 1 137 ? 27.557 15.896 72.822 1.00 48.98 137 GLN A CA 1
ATOM 1080 C C . GLN A 1 137 ? 26.403 15.144 73.472 1.00 49.40 137 GLN A C 1
ATOM 1081 O O . GLN A 1 137 ? 25.654 14.422 72.802 1.00 49.40 137 GLN A O 1
ATOM 1087 N N . LEU A 1 138 ? 26.259 15.322 74.785 1.00 49.52 138 LEU A N 1
ATOM 1088 C CA . LEU A 1 138 ? 25.127 14.767 75.513 1.00 49.63 138 LEU A CA 1
ATOM 1089 C C . LEU A 1 138 ? 23.899 15.663 75.332 1.00 49.48 138 LEU A C 1
ATOM 1090 O O . LEU A 1 138 ? 24.041 16.870 75.093 1.00 49.24 138 LEU A O 1
ATOM 1095 N N . PRO A 1 139 ? 22.690 15.088 75.450 1.00 49.61 139 PRO A N 1
ATOM 1096 C CA . PRO A 1 139 ? 21.498 15.942 75.442 1.00 50.08 139 PRO A CA 1
ATOM 1097 C C . PRO A 1 139 ? 21.592 16.985 76.542 1.00 50.67 139 PRO A C 1
ATOM 1098 O O . PRO A 1 139 ? 22.103 16.696 77.633 1.00 50.82 139 PRO A O 1
ATOM 1102 N N . LYS A 1 140 ? 21.121 18.191 76.239 1.00 50.87 140 LYS A N 1
ATOM 1103 C CA . LYS A 1 140 ? 21.158 19.286 77.170 1.00 51.14 140 LYS A CA 1
ATOM 1104 C C . LYS A 1 140 ? 19.742 19.650 77.634 1.00 51.13 140 LYS A C 1
ATOM 1105 O O . LYS A 1 140 ? 18.823 19.778 76.819 1.00 51.23 140 LYS A O 1
ATOM 1111 N N . TYR A 1 141 ? 19.589 19.795 78.952 1.00 50.85 141 TYR A N 1
ATOM 1112 C CA . TYR A 1 141 ? 18.293 20.006 79.600 1.00 50.51 141 TYR A CA 1
ATOM 1113 C C . TYR A 1 141 ? 18.284 21.301 80.378 1.00 50.14 141 TYR A C 1
ATOM 1114 O O . TYR A 1 141 ? 19.321 21.750 80.861 1.00 49.90 141 TYR A O 1
ATOM 1123 N N . TYR A 1 142 ? 17.095 21.869 80.516 1.00 49.68 142 TYR A N 1
ATOM 1124 C CA . TYR A 1 142 ? 16.919 23.221 81.021 1.00 49.61 142 TYR A CA 1
ATOM 1125 C C . TYR A 1 142 ? 15.804 23.256 82.044 1.00 49.46 142 TYR A C 1
ATOM 1126 O O . TYR A 1 142 ? 15.148 24.285 82.218 1.00 49.12 142 TYR A O 1
ATOM 1135 N N . ASP A 1 143 ? 15.564 22.114 82.688 1.00 49.63 143 ASP A N 1
ATOM 1136 C CA . ASP A 1 143 ? 14.545 22.022 83.719 1.00 49.98 143 ASP A CA 1
ATOM 1137 C C . ASP A 1 143 ? 15.195 22.072 85.094 1.00 50.29 143 ASP A C 1
ATOM 1138 O O . ASP A 1 143 ? 15.176 23.118 85.733 1.00 50.22 143 ASP A O 1
ATOM 1143 N N . PHE A 1 144 ? 15.792 20.960 85.526 1.00 50.55 144 PHE A N 1
ATOM 1144 C CA . PHE A 1 144 ? 16.493 20.896 86.809 1.00 50.80 144 PHE A CA 1
ATOM 1145 C C . PHE A 1 144 ? 17.880 20.283 86.612 1.00 50.84 144 PHE A C 1
ATOM 1146 O O . PHE A 1 144 ? 18.146 19.190 87.114 1.00 50.66 144 PHE A O 1
ATOM 1154 N N . PRO A 1 145 ? 18.767 20.983 85.862 1.00 51.01 145 PRO A N 1
ATOM 1155 C CA . PRO A 1 145 ? 20.096 20.446 85.531 1.00 50.89 145 PRO A CA 1
ATOM 1156 C C . PRO A 1 145 ? 20.912 20.088 86.769 1.00 50.74 145 PRO A C 1
ATOM 1157 O O . PRO A 1 145 ? 21.721 19.164 86.724 1.00 50.74 145 PRO A O 1
ATOM 1161 N N . GLU A 1 146 ? 20.662 20.791 87.871 1.00 50.64 146 GLU A N 1
ATOM 1162 C CA . GLU A 1 146 ? 21.342 20.522 89.148 1.00 50.68 146 GLU A CA 1
ATOM 1163 C C . GLU A 1 146 ? 21.103 19.095 89.672 1.00 50.37 146 GLU A C 1
ATOM 1164 O O . GLU A 1 146 ? 21.954 18.537 90.378 1.00 50.12 146 GLU A O 1
ATOM 1170 N N . TYR A 1 147 ? 19.957 18.510 89.319 1.00 49.53 147 TYR A N 1
ATOM 1171 C CA . TYR A 1 147 ? 19.633 17.152 89.747 1.00 49.72 147 TYR A CA 1
ATOM 1172 C C . TYR A 1 147 ? 19.872 16.094 88.680 1.00 49.67 147 TYR A C 1
ATOM 1173 O O . TYR A 1 147 ? 19.726 14.902 88.939 1.00 49.30 147 TYR A O 1
ATOM 1182 N N . ARG A 1 148 ? 20.246 16.521 87.479 1.00 50.35 148 ARG A N 1
ATOM 1183 C CA . ARG A 1 148 ? 20.592 15.568 86.440 1.00 50.85 148 ARG A CA 1
ATOM 1184 C C . ARG A 1 148 ? 22.074 15.229 86.571 1.00 51.38 148 ARG A C 1
ATOM 1185 O O . ARG A 1 148 ? 22.949 16.006 86.171 1.00 52.59 148 ARG A O 1
ATOM 1193 N N . LYS A 1 149 ? 22.351 14.068 87.152 1.00 50.71 149 LYS A N 1
ATOM 1194 C CA . LYS A 1 149 ? 23.703 13.743 87.570 1.00 50.07 149 LYS A CA 1
ATOM 1195 C C . LYS A 1 149 ? 24.126 12.442 86.938 1.00 49.92 149 LYS A C 1
ATOM 1196 O O . LYS A 1 149 ? 23.340 11.477 86.885 1.00 49.94 149 LYS A O 1
ATOM 1202 N N . THR A 1 150 ? 25.368 12.429 86.462 1.00 49.60 150 THR A N 1
ATOM 1203 C CA . THR A 1 150 ? 25.961 11.267 85.826 1.00 49.66 150 THR A CA 1
ATOM 1204 C C . THR A 1 150 ? 26.369 10.277 86.914 1.00 49.72 150 THR A C 1
ATOM 1205 O O . THR A 1 150 ? 26.476 10.662 88.084 1.00 50.07 150 THR A O 1
ATOM 1209 N N . PRO A 1 151 ? 26.575 8.993 86.547 1.00 49.57 151 PRO A N 1
ATOM 1210 C CA . PRO A 1 151 ? 27.178 8.026 87.478 1.00 49.47 151 PRO A CA 1
ATOM 1211 C C . PRO A 1 151 ? 28.405 8.562 88.230 1.00 49.66 151 PRO A C 1
ATOM 1212 O O . PRO A 1 151 ? 28.509 8.371 89.439 1.00 49.21 151 PRO A O 1
ATOM 1216 N N . LYS A 1 152 ? 29.317 9.215 87.508 1.00 49.99 152 LYS A N 1
ATOM 1217 C CA . LYS A 1 152 ? 30.530 9.811 88.086 1.00 50.14 152 LYS A CA 1
ATOM 1218 C C . LYS A 1 152 ? 30.192 10.805 89.186 1.00 49.95 152 LYS A C 1
ATOM 1219 O O . LYS A 1 152 ? 30.779 10.769 90.270 1.00 50.34 152 LYS A O 1
ATOM 1225 N N . GLN A 1 153 ? 29.230 11.677 88.898 1.00 49.85 153 GLN A N 1
ATOM 1226 C CA . GLN A 1 153 ? 28.802 12.732 89.814 1.00 49.78 153 GLN A CA 1
ATOM 1227 C C . GLN A 1 153 ? 28.100 12.225 91.071 1.00 49.63 153 GLN A C 1
ATOM 1228 O O . GLN A 1 153 ? 28.361 12.735 92.164 1.00 49.36 153 GLN A O 1
ATOM 1234 N N . VAL A 1 154 ? 27.203 11.248 90.905 1.00 49.55 154 VAL A N 1
ATOM 1235 C CA . VAL A 1 154 ? 26.543 10.595 92.041 1.00 49.89 154 VAL A CA 1
ATOM 1236 C C . VAL A 1 154 ? 27.582 9.854 92.890 1.00 50.08 154 VAL A C 1
ATOM 1237 O O . VAL A 1 154 ? 27.517 9.897 94.113 1.00 50.27 154 VAL A O 1
ATOM 1241 N N . ARG A 1 155 ? 28.538 9.193 92.240 1.00 50.17 155 ARG A N 1
ATOM 1242 C CA . ARG A 1 155 ? 29.605 8.485 92.957 1.00 50.75 155 ARG A CA 1
ATOM 1243 C C . ARG A 1 155 ? 30.516 9.458 93.696 1.00 50.50 155 ARG A C 1
ATOM 1244 O O . ARG A 1 155 ? 31.003 9.148 94.776 1.00 50.77 155 ARG A O 1
ATOM 1252 N N . GLU A 1 156 ? 30.710 10.648 93.135 1.00 50.20 156 GLU A N 1
ATOM 1253 C CA . GLU A 1 156 ? 31.481 11.696 93.813 1.00 50.02 156 GLU A CA 1
ATOM 1254 C C . GLU A 1 156 ? 30.777 12.269 95.043 1.00 49.58 156 GLU A C 1
ATOM 1255 O O . GLU A 1 156 ? 31.400 12.492 96.085 1.00 49.28 156 GLU A O 1
ATOM 1261 N N . GLU A 1 157 ? 29.478 12.509 94.897 1.00 49.00 157 GLU A N 1
ATOM 1262 C CA . GLU A 1 157 ? 28.654 13.074 95.950 1.00 48.61 157 GLU A CA 1
ATOM 1263 C C . GLU A 1 157 ? 28.486 12.087 97.107 1.00 48.36 157 GLU A C 1
ATOM 1264 O O . GLU A 1 157 ? 28.396 12.497 98.255 1.00 47.68 157 GLU A O 1
ATOM 1270 N N . ILE A 1 158 ? 28.427 10.794 96.787 1.00 48.30 158 ILE A N 1
ATOM 1271 C CA . ILE A 1 158 ? 28.446 9.737 97.797 1.00 48.33 158 ILE A CA 1
ATOM 1272 C C . ILE A 1 158 ? 29.692 9.862 98.709 1.00 48.53 158 ILE A C 1
ATOM 1273 O O . ILE A 1 158 ? 29.595 9.790 99.946 1.00 48.67 158 ILE A O 1
ATOM 1278 N N . LYS A 1 159 ? 30.850 10.072 98.082 1.00 48.49 159 LYS A N 1
ATOM 1279 C CA . LYS A 1 159 ? 32.109 10.247 98.795 1.00 48.66 159 LYS A CA 1
ATOM 1280 C C . LYS A 1 159 ? 32.123 11.530 99.612 1.00 48.46 159 LYS A C 1
ATOM 1281 O O . LYS A 1 159 ? 32.656 11.549 100.719 1.00 48.75 159 LYS A O 1
ATOM 1287 N N . SER A 1 160 ? 31.547 12.602 99.068 1.00 48.26 160 SER A N 1
ATOM 1288 C CA . SER A 1 160 ? 31.539 13.893 99.748 1.00 48.38 160 SER A CA 1
ATOM 1289 C C . SER A 1 160 ? 30.735 13.811 101.039 1.00 48.58 160 SER A C 1
ATOM 1290 O O . SER A 1 160 ? 30.977 14.577 101.980 1.00 48.75 160 SER A O 1
ATOM 1293 N N . LEU A 1 161 ? 29.787 12.878 101.071 1.00 48.57 161 LEU A N 1
ATOM 1294 C CA . LEU A 1 161 ? 28.957 12.647 102.247 1.00 48.79 161 LEU A CA 1
ATOM 1295 C C . LEU A 1 161 ? 29.564 11.582 103.175 1.00 49.14 161 LEU A C 1
ATOM 1296 O O . LEU A 1 161 ? 29.196 11.484 104.352 1.00 49.11 161 LEU A O 1
ATOM 1301 N N . GLY A 1 162 ? 30.514 10.814 102.642 1.00 49.38 162 GLY A N 1
ATOM 1302 C CA . GLY A 1 162 ? 31.272 9.843 103.427 1.00 50.25 162 GLY A CA 1
ATOM 1303 C C . GLY A 1 162 ? 30.456 8.621 103.776 1.00 50.72 162 GLY A C 1
ATOM 1304 O O . GLY A 1 162 ? 30.592 8.061 104.857 1.00 51.26 162 GLY A O 1
ATOM 1305 N N . LEU A 1 163 ? 29.610 8.219 102.838 1.00 51.59 163 LEU A N 1
ATOM 1306 C CA . LEU A 1 163 ? 28.665 7.122 103.001 1.00 52.12 163 LEU A CA 1
ATOM 1307 C C . LEU A 1 163 ? 29.177 5.848 102.333 1.00 52.21 163 LEU A C 1
ATOM 1308 O O . LEU A 1 163 ? 29.434 5.834 101.124 1.00 52.77 163 LEU A O 1
ATOM 1313 N N . ASP A 1 164 ? 29.303 4.780 103.112 1.00 52.16 164 ASP A N 1
ATOM 1314 C CA . ASP A 1 164 ? 29.815 3.509 102.598 1.00 52.35 164 ASP A CA 1
ATOM 1315 C C . ASP A 1 164 ? 28.712 2.545 102.152 1.00 51.95 164 ASP A C 1
ATOM 1316 O O . ASP A 1 164 ? 28.991 1.534 101.507 1.00 52.27 164 ASP A O 1
ATOM 1321 N N . LYS A 1 165 ? 27.472 2.846 102.516 1.00 51.58 165 LYS A N 1
ATOM 1322 C CA . LYS A 1 165 ? 26.314 2.101 102.026 1.00 51.51 165 LYS A CA 1
ATOM 1323 C C . LYS A 1 165 ? 25.239 3.074 101.563 1.00 51.26 165 LYS A C 1
ATOM 1324 O O . LYS A 1 165 ? 24.940 4.040 102.261 1.00 51.35 165 LYS A O 1
ATOM 1330 N N . ILE A 1 166 ? 24.668 2.814 100.387 1.00 51.06 166 ILE A N 1
ATOM 1331 C CA . ILE A 1 166 ? 23.625 3.662 99.805 1.00 50.71 166 ILE A CA 1
ATOM 1332 C C . ILE A 1 166 ? 22.504 2.788 99.248 1.00 50.52 166 ILE A C 1
ATOM 1333 O O . ILE A 1 166 ? 22.738 1.929 98.394 1.00 50.33 166 ILE A O 1
ATOM 1338 N N . VAL A 1 167 ? 21.290 3.006 99.740 1.00 50.41 167 VAL A N 1
ATOM 1339 C CA . VAL A 1 167 ? 20.109 2.339 99.196 1.00 50.58 167 VAL A CA 1
ATOM 1340 C C . VAL A 1 167 ? 19.515 3.222 98.127 1.00 49.93 167 VAL A C 1
ATOM 1341 O O . VAL A 1 167 ? 19.284 4.408 98.366 1.00 50.06 167 VAL A O 1
ATOM 1345 N N . ALA A 1 168 ? 19.236 2.641 96.968 1.00 49.51 168 ALA A N 1
ATOM 1346 C CA . ALA A 1 168 ? 18.591 3.383 95.885 1.00 49.32 168 ALA A CA 1
ATOM 1347 C C . ALA A 1 168 ? 17.096 3.094 95.785 1.00 49.17 168 ALA A C 1
ATOM 1348 O O . ALA A 1 168 ? 16.640 1.969 96.048 1.00 48.83 168 ALA A O 1
ATOM 1350 N N . PHE A 1 169 ? 16.350 4.123 95.382 1.00 49.20 169 PHE A N 1
ATOM 1351 C CA . PHE A 1 169 ? 14.907 4.034 95.197 1.00 49.06 169 PHE A CA 1
ATOM 1352 C C . PHE A 1 169 ? 14.519 4.416 93.770 1.00 49.15 169 PHE A C 1
ATOM 1353 O O . PHE A 1 169 ? 14.834 5.503 93.286 1.00 49.17 169 PHE A O 1
ATOM 1361 N N . GLN A 1 170 ? 13.851 3.480 93.108 1.00 49.19 170 GLN A N 1
ATOM 1362 C CA . GLN A 1 170 ? 13.311 3.658 91.788 1.00 49.35 170 GLN A CA 1
ATOM 1363 C C . GLN A 1 170 ? 11.870 4.122 91.920 1.00 49.37 170 GLN A C 1
ATOM 1364 O O . GLN A 1 170 ? 11.109 3.586 92.721 1.00 49.32 170 GLN A O 1
ATOM 1370 N N . THR A 1 171 ? 11.505 5.141 91.151 1.00 49.10 171 THR A N 1
ATOM 1371 C CA . THR A 1 171 ? 10.107 5.502 91.009 1.00 48.98 171 THR A CA 1
ATOM 1372 C C . THR A 1 171 ? 9.836 6.210 89.686 1.00 48.76 171 THR A C 1
ATOM 1373 O O . THR A 1 171 ? 10.734 6.828 89.100 1.00 48.36 171 THR A O 1
ATOM 1377 N N . ARG A 1 172 ? 8.586 6.094 89.238 1.00 49.06 172 ARG A N 1
ATOM 1378 C CA . ARG A 1 172 ? 8.056 6.833 88.093 1.00 49.54 172 ARG A CA 1
ATOM 1379 C C . ARG A 1 172 ? 6.775 7.584 88.472 1.00 49.32 172 ARG A C 1
ATOM 1380 O O . ARG A 1 172 ? 6.059 8.092 87.617 1.00 49.24 172 ARG A O 1
ATOM 1388 N N . ASN A 1 173 ? 6.512 7.662 89.771 1.00 49.98 173 ASN A N 1
ATOM 1389 C CA . ASN A 1 173 ? 5.284 8.249 90.316 1.00 50.18 173 ASN A CA 1
ATOM 1390 C C . ASN A 1 173 ? 5.579 9.353 91.324 1.00 50.23 173 ASN A C 1
ATOM 1391 O O . ASN A 1 173 ? 6.684 9.417 91.848 1.00 50.97 173 ASN A O 1
ATOM 1396 N N . PRO A 1 174 ? 4.595 10.232 91.605 1.00 50.46 174 PRO A N 1
ATOM 1397 C CA . PRO A 1 174 ? 4.755 11.118 92.759 1.00 50.64 174 PRO A CA 1
ATOM 1398 C C . PRO A 1 174 ? 4.978 10.310 94.043 1.00 50.75 174 PRO A C 1
ATOM 1399 O O . PRO A 1 174 ? 4.401 9.213 94.208 1.00 50.46 174 PRO A O 1
ATOM 1403 N N . MET A 1 175 ? 5.808 10.851 94.931 1.00 50.52 175 MET A N 1
ATOM 1404 C CA . MET A 1 175 ? 6.050 10.233 96.223 1.00 50.61 175 MET A CA 1
ATOM 1405 C C . MET A 1 175 ? 5.104 10.773 97.283 1.00 50.34 175 MET A C 1
ATOM 1406 O O . MET A 1 175 ? 5.029 11.978 97.525 1.00 50.30 175 MET A O 1
ATOM 1411 N N . HIS A 1 176 ? 4.366 9.855 97.887 1.00 50.22 176 HIS A N 1
ATOM 1412 C CA . HIS A 1 176 ? 3.469 10.149 98.979 1.00 50.15 176 HIS A CA 1
ATOM 1413 C C . HIS A 1 176 ? 4.153 9.729 100.286 1.00 50.02 176 HIS A C 1
ATOM 1414 O O . HIS A 1 176 ? 5.330 9.352 100.266 1.00 49.37 176 HIS A O 1
ATOM 1421 N N . ARG A 1 177 ? 3.451 9.823 101.419 1.00 49.78 177 ARG A N 1
ATOM 1422 C CA . ARG A 1 177 ? 4.062 9.468 102.703 1.00 50.17 177 ARG A CA 1
ATOM 1423 C C . ARG A 1 177 ? 4.499 8.003 102.751 1.00 49.82 177 ARG A C 1
ATOM 1424 O O . ARG A 1 177 ? 5.502 7.672 103.386 1.00 49.56 177 ARG A O 1
ATOM 1432 N N . VAL A 1 178 ? 3.771 7.147 102.033 1.00 49.84 178 VAL A N 1
ATOM 1433 C CA . VAL A 1 178 ? 4.064 5.713 101.973 1.00 49.91 178 VAL A CA 1
ATOM 1434 C C . VAL A 1 178 ? 5.444 5.430 101.385 1.00 50.06 178 VAL A C 1
ATOM 1435 O O . VAL A 1 178 ? 6.125 4.512 101.836 1.00 50.09 178 VAL A O 1
ATOM 1439 N N . HIS A 1 179 ? 5.846 6.228 100.397 1.00 50.07 179 HIS A N 1
ATOM 1440 C CA . HIS A 1 179 ? 7.140 6.073 99.737 1.00 50.45 179 HIS A CA 1
ATOM 1441 C C . HIS A 1 179 ? 8.269 6.656 100.571 1.00 50.10 179 HIS A C 1
ATOM 1442 O O . HIS A 1 179 ? 9.330 6.051 100.697 1.00 49.78 179 HIS A O 1
ATOM 1449 N N . GLU A 1 180 ? 8.028 7.841 101.125 1.00 50.28 180 GLU A N 1
ATOM 1450 C CA . GLU A 1 180 ? 8.925 8.465 102.095 1.00 50.40 180 GLU A CA 1
ATOM 1451 C C . GLU A 1 180 ? 9.231 7.554 103.289 1.00 50.48 180 GLU A C 1
ATOM 1452 O O . GLU A 1 180 ? 10.382 7.466 103.723 1.00 50.18 180 GLU A O 1
ATOM 1458 N N . GLU A 1 181 ? 8.207 6.887 103.819 1.00 50.86 181 GLU A N 1
ATOM 1459 C CA . GLU A 1 181 ? 8.396 5.970 104.942 1.00 51.47 181 GLU A CA 1
ATOM 1460 C C . GLU A 1 181 ? 9.099 4.692 104.468 1.00 51.49 181 GLU A C 1
ATOM 1461 O O . GLU A 1 181 ? 9.948 4.146 105.168 1.00 51.32 181 GLU A O 1
ATOM 1467 N N . LEU A 1 182 ? 8.745 4.244 103.265 1.00 51.84 182 LEU A N 1
ATOM 1468 C CA . LEU A 1 182 ? 9.378 3.106 102.585 1.00 52.04 182 LEU A CA 1
ATOM 1469 C C . LEU A 1 182 ? 10.878 3.314 102.346 1.00 52.20 182 LEU A C 1
ATOM 1470 O O . LEU A 1 182 ? 11.672 2.384 102.520 1.00 52.55 182 LEU A O 1
ATOM 1475 N N . THR A 1 183 ? 11.262 4.533 101.967 1.00 52.33 183 THR A N 1
ATOM 1476 C CA . THR A 1 183 ? 12.664 4.860 101.697 1.00 52.36 183 THR A CA 1
ATOM 1477 C C . THR A 1 183 ? 13.473 5.073 102.969 1.00 52.58 183 THR A C 1
ATOM 1478 O O . THR A 1 183 ? 14.599 4.585 103.078 1.00 52.89 183 THR A O 1
ATOM 1482 N N . LYS A 1 184 ? 12.896 5.798 103.923 1.00 52.78 184 LYS A N 1
ATOM 1483 C CA . LYS A 1 184 ? 13.535 6.057 105.217 1.00 52.72 184 LYS A CA 1
ATOM 1484 C C . LYS A 1 184 ? 13.669 4.800 106.081 1.00 52.70 184 LYS A C 1
ATOM 1485 O O . LYS A 1 184 ? 14.609 4.684 106.873 1.00 52.47 184 LYS A O 1
ATOM 1491 N N . ARG A 1 185 ? 12.735 3.862 105.924 1.00 52.64 185 ARG A N 1
ATOM 1492 C CA . ARG A 1 185 ? 12.845 2.561 106.580 1.00 52.68 185 ARG A CA 1
ATOM 1493 C C . ARG A 1 185 ? 13.909 1.702 105.916 1.00 52.59 185 ARG A C 1
ATOM 1494 O O . ARG A 1 185 ? 14.754 1.140 106.601 1.00 52.55 185 ARG A O 1
ATOM 1502 N N . ALA A 1 186 ? 13.888 1.619 104.584 1.00 52.99 186 ALA A N 1
ATOM 1503 C CA . ALA A 1 186 ? 14.961 0.939 103.847 1.00 53.04 186 ALA A CA 1
ATOM 1504 C C . ALA A 1 186 ? 16.332 1.437 104.306 1.00 53.20 186 ALA A C 1
ATOM 1505 O O . ALA A 1 186 ? 17.239 0.649 104.551 1.00 52.98 186 ALA A O 1
ATOM 1507 N N . MET A 1 187 ? 16.454 2.752 104.442 1.00 53.50 187 MET A N 1
ATOM 1508 C CA . MET A 1 187 ? 17.698 3.396 104.822 1.00 54.46 187 MET A CA 1
ATOM 1509 C C . MET A 1 187 ? 18.159 2.969 106.217 1.00 54.33 187 MET A C 1
ATOM 1510 O O . MET A 1 187 ? 19.356 2.793 106.459 1.00 54.36 187 MET A O 1
ATOM 1515 N N . GLU A 1 188 ? 17.200 2.794 107.125 1.00 54.56 188 GLU A N 1
ATOM 1516 C CA . GLU A 1 188 ? 17.490 2.440 108.510 1.00 54.54 188 GLU A CA 1
ATOM 1517 C C . GLU A 1 188 ? 17.936 0.980 108.638 1.00 54.53 188 GLU A C 1
ATOM 1518 O O . GLU A 1 188 ? 18.767 0.651 109.488 1.00 54.41 188 GLU A O 1
ATOM 1524 N N . LYS A 1 189 ? 17.353 0.117 107.807 1.00 54.46 189 LYS A N 1
ATOM 1525 C CA . LYS A 1 189 ? 17.701 -1.301 107.747 1.00 54.71 189 LYS A CA 1
ATOM 1526 C C . LYS A 1 189 ? 19.148 -1.473 107.295 1.00 54.45 189 LYS A C 1
ATOM 1527 O O . LYS A 1 189 ? 19.920 -2.201 107.918 1.00 54.54 189 LYS A O 1
ATOM 1533 N N . VAL A 1 190 ? 19.499 -0.795 106.205 1.00 53.78 190 VAL A N 1
ATOM 1534 C CA . VAL A 1 190 ? 20.838 -0.868 105.622 1.00 53.45 190 VAL A CA 1
ATOM 1535 C C . VAL A 1 190 ? 21.889 -0.181 106.501 1.00 53.28 190 VAL A C 1
ATOM 1536 O O . VAL A 1 190 ? 23.031 -0.643 106.599 1.00 53.27 190 VAL A O 1
ATOM 1540 N N . GLY A 1 191 ? 21.488 0.913 107.143 1.00 53.11 191 GLY A N 1
ATOM 1541 C CA . GLY A 1 191 ? 22.363 1.644 108.054 1.00 52.72 191 GLY A CA 1
ATOM 1542 C C . GLY A 1 191 ? 23.255 2.633 107.331 1.00 52.56 191 GLY A C 1
ATOM 1543 O O . GLY A 1 191 ? 24.260 3.088 107.879 1.00 52.60 191 GLY A O 1
ATOM 1544 N N . GLY A 1 192 ? 22.875 2.974 106.103 1.00 52.27 192 GLY A N 1
ATOM 1545 C CA . GLY A 1 192 ? 23.653 3.893 105.279 1.00 51.87 192 GLY A CA 1
ATOM 1546 C C . GLY A 1 192 ? 22.835 5.071 104.789 1.00 51.39 192 GLY A C 1
ATOM 1547 O O . GLY A 1 192 ? 21.923 5.530 105.475 1.00 51.74 192 GLY A O 1
ATOM 1548 N N . GLY A 1 193 ? 23.175 5.568 103.608 1.00 50.59 193 GLY A N 1
ATOM 1549 C CA . GLY A 1 193 ? 22.480 6.706 103.023 1.00 49.96 193 GLY A CA 1
ATOM 1550 C C . GLY A 1 193 ? 21.394 6.319 102.030 1.00 49.20 193 GLY A C 1
ATOM 1551 O O . GLY A 1 193 ? 21.124 5.134 101.808 1.00 49.11 193 GLY A O 1
ATOM 1552 N N . LEU A 1 194 ? 20.764 7.329 101.442 1.00 48.63 194 LEU A N 1
ATOM 1553 C CA . LEU A 1 194 ? 19.707 7.107 100.456 1.00 48.29 194 LEU A CA 1
ATOM 1554 C C . LEU A 1 194 ? 19.953 7.844 99.133 1.00 48.10 194 LEU A C 1
ATOM 1555 O O . LEU A 1 194 ? 20.332 9.019 99.110 1.00 47.97 194 LEU A O 1
ATOM 1560 N N . LEU A 1 195 ? 19.731 7.136 98.035 1.00 48.03 195 LEU A N 1
ATOM 1561 C CA . LEU A 1 195 ? 19.740 7.745 96.720 1.00 48.15 195 LEU A CA 1
ATOM 1562 C C . LEU A 1 195 ? 18.334 7.668 96.154 1.00 48.34 195 LEU A C 1
ATOM 1563 O O . LEU A 1 195 ? 17.861 6.601 95.757 1.00 48.62 195 LEU A O 1
ATOM 1568 N N . LEU A 1 196 ? 17.660 8.810 96.149 1.00 48.40 196 LEU A N 1
ATOM 1569 C CA . LEU A 1 196 ? 16.383 8.937 95.485 1.00 48.18 196 LEU A CA 1
ATOM 1570 C C . LEU A 1 196 ? 16.699 9.077 94.001 1.00 48.72 196 LEU A C 1
ATOM 1571 O O . LEU A 1 196 ? 17.362 10.037 93.589 1.00 49.14 196 LEU A O 1
ATOM 1576 N N . HIS A 1 197 ? 16.259 8.107 93.204 1.00 48.70 197 HIS A N 1
ATOM 1577 C CA . HIS A 1 197 ? 16.650 8.058 91.801 1.00 48.91 197 HIS A CA 1
ATOM 1578 C C . HIS A 1 197 ? 15.457 7.917 90.852 1.00 49.39 197 HIS A C 1
ATOM 1579 O O . HIS A 1 197 ? 15.350 6.907 90.144 1.00 49.00 197 HIS A O 1
ATOM 1586 N N . PRO A 1 198 ? 14.557 8.930 90.839 1.00 49.93 198 PRO A N 1
ATOM 1587 C CA . PRO A 1 198 ? 13.338 8.883 90.035 1.00 50.29 198 PRO A CA 1
ATOM 1588 C C . PRO A 1 198 ? 13.638 8.926 88.548 1.00 50.77 198 PRO A C 1
ATOM 1589 O O . PRO A 1 198 ? 14.670 9.473 88.144 1.00 50.32 198 PRO A O 1
ATOM 1593 N N . VAL A 1 199 ? 12.742 8.331 87.757 1.00 51.28 199 VAL A N 1
ATOM 1594 C CA . VAL A 1 199 ? 12.893 8.269 86.299 1.00 51.42 199 VAL A CA 1
ATOM 1595 C C . VAL A 1 199 ? 12.219 9.479 85.658 1.00 51.36 199 VAL A C 1
ATOM 1596 O O . VAL A 1 199 ? 11.027 9.725 85.882 1.00 51.26 199 VAL A O 1
ATOM 1600 N N . VAL A 1 200 ? 12.990 10.229 84.873 1.00 51.33 200 VAL A N 1
ATOM 1601 C CA . VAL A 1 200 ? 12.491 11.428 84.200 1.00 51.53 200 VAL A CA 1
ATOM 1602 C C . VAL A 1 200 ? 12.623 11.315 82.673 1.00 52.43 200 VAL A C 1
ATOM 1603 O O . VAL A 1 200 ? 12.461 12.304 81.942 1.00 52.51 200 VAL A O 1
ATOM 1607 N N . GLY A 1 201 ? 12.925 10.115 82.194 1.00 52.61 201 GLY A N 1
ATOM 1608 C CA . GLY A 1 201 ? 13.092 9.892 80.755 1.00 53.27 201 GLY A CA 1
ATOM 1609 C C . GLY A 1 201 ? 11.783 9.502 80.104 1.00 53.80 201 GLY A C 1
ATOM 1610 O O . GLY A 1 201 ? 11.042 10.358 79.628 1.00 54.24 201 GLY A O 1
ATOM 1611 N N . LEU A 1 202 ? 11.507 8.202 80.059 1.00 54.05 202 LEU A N 1
ATOM 1612 C CA . LEU A 1 202 ? 10.220 7.711 79.572 1.00 54.10 202 LEU A CA 1
ATOM 1613 C C . LEU A 1 202 ? 9.708 6.691 80.557 1.00 54.50 202 LEU A C 1
ATOM 1614 O O . LEU A 1 202 ? 10.453 5.834 81.039 1.00 54.38 202 LEU A O 1
ATOM 1619 N N . THR A 1 203 ? 8.422 6.791 80.851 1.00 54.80 203 THR A N 1
ATOM 1620 C CA . THR A 1 203 ? 7.809 5.858 81.755 1.00 54.98 203 THR A CA 1
ATOM 1621 C C . THR A 1 203 ? 6.698 5.124 81.025 1.00 55.33 203 THR A C 1
ATOM 1622 O O . THR A 1 203 ? 6.963 4.320 80.126 1.00 55.77 203 THR A O 1
ATOM 1626 N N . LYS A 1 204 ? 5.463 5.435 81.388 1.00 55.32 204 LYS A N 1
ATOM 1627 C CA . LYS A 1 204 ? 4.304 4.708 80.935 1.00 55.28 204 LYS A CA 1
ATOM 1628 C C . LYS A 1 204 ? 3.311 5.792 80.500 1.00 55.26 204 LYS A C 1
ATOM 1629 O O . LYS A 1 204 ? 3.207 6.833 81.162 1.00 55.21 204 LYS A O 1
ATOM 1635 N N . PRO A 1 205 ? 2.603 5.581 79.374 1.00 54.86 205 PRO A N 1
ATOM 1636 C CA . PRO A 1 205 ? 1.606 6.573 78.958 1.00 54.79 205 PRO A CA 1
ATOM 1637 C C . PRO A 1 205 ? 0.477 6.734 79.997 1.00 54.61 205 PRO A C 1
ATOM 1638 O O . PRO A 1 205 ? 0.022 5.744 80.590 1.00 54.62 205 PRO A O 1
ATOM 1642 N N . GLY A 1 206 ? 0.046 7.975 80.220 1.00 53.99 206 GLY A N 1
ATOM 1643 C CA . GLY A 1 206 ? -0.932 8.260 81.260 1.00 53.51 206 GLY A CA 1
ATOM 1644 C C . GLY A 1 206 ? -0.316 8.502 82.628 1.00 53.29 206 GLY A C 1
ATOM 1645 O O . GLY A 1 206 ? -1.035 8.789 83.585 1.00 53.61 206 GLY A O 1
ATOM 1646 N N . ASP A 1 207 ? 1.008 8.397 82.738 1.00 53.04 207 ASP A N 1
ATOM 1647 C CA . ASP A 1 207 ? 1.699 8.783 83.981 1.00 52.72 207 ASP A CA 1
ATOM 1648 C C . ASP A 1 207 ? 1.590 10.284 84.248 1.00 52.17 207 ASP A C 1
ATOM 1649 O O . ASP A 1 207 ? 1.317 11.066 83.339 1.00 52.16 207 ASP A O 1
ATOM 1654 N N . VAL A 1 208 ? 1.793 10.678 85.502 1.00 51.66 208 VAL A N 1
ATOM 1655 C CA . VAL A 1 208 ? 1.867 12.095 85.863 1.00 50.77 208 VAL A CA 1
ATOM 1656 C C . VAL A 1 208 ? 3.019 12.718 85.064 1.00 50.45 208 VAL A C 1
ATOM 1657 O O . VAL A 1 208 ? 4.106 12.142 84.991 1.00 50.17 208 VAL A O 1
ATOM 1661 N N . ASP A 1 209 ? 2.776 13.873 84.446 1.00 50.36 209 ASP A N 1
ATOM 1662 C CA . ASP A 1 209 ? 3.769 14.478 83.552 1.00 50.37 209 ASP A CA 1
ATOM 1663 C C . ASP A 1 209 ? 5.072 14.715 84.290 1.00 50.10 209 ASP A C 1
ATOM 1664 O O . ASP A 1 209 ? 5.073 14.973 85.491 1.00 50.62 209 ASP A O 1
ATOM 1669 N N . VAL A 1 210 ? 6.176 14.635 83.566 1.00 49.50 210 VAL A N 1
ATOM 1670 C CA . VAL A 1 210 ? 7.500 14.703 84.172 1.00 49.68 210 VAL A CA 1
ATOM 1671 C C . VAL A 1 210 ? 7.801 15.985 84.979 1.00 49.44 210 VAL A C 1
ATOM 1672 O O . VAL A 1 210 ? 8.513 15.916 85.962 1.00 50.18 210 VAL A O 1
ATOM 1676 N N . TYR A 1 211 ? 7.263 17.131 84.570 1.00 49.18 211 TYR A N 1
ATOM 1677 C CA . TYR A 1 211 ? 7.504 18.409 85.257 1.00 49.44 211 TYR A CA 1
ATOM 1678 C C . TYR A 1 211 ? 6.911 18.450 86.658 1.00 49.06 211 TYR A C 1
ATOM 1679 O O . TYR A 1 211 ? 7.605 18.795 87.609 1.00 49.62 211 TYR A O 1
ATOM 1688 N N . THR A 1 212 ? 5.639 18.082 86.768 1.00 48.72 212 THR A N 1
ATOM 1689 C CA . THR A 1 212 ? 4.940 17.922 88.047 1.00 48.57 212 THR A CA 1
ATOM 1690 C C . THR A 1 212 ? 5.717 16.984 88.967 1.00 49.04 212 THR A C 1
ATOM 1691 O O . THR A 1 212 ? 5.951 17.308 90.138 1.00 49.24 212 THR A O 1
ATOM 1695 N N . ARG A 1 213 ? 6.148 15.848 88.422 1.00 48.78 213 ARG A N 1
ATOM 1696 C CA . ARG A 1 213 ? 6.858 14.847 89.212 1.00 48.88 213 ARG A CA 1
ATOM 1697 C C . ARG A 1 213 ? 8.201 15.348 89.730 1.00 49.14 213 ARG A C 1
ATOM 1698 O O . ARG A 1 213 ? 8.501 15.190 90.918 1.00 49.33 213 ARG A O 1
ATOM 1706 N N . MET A 1 214 ? 8.995 15.961 88.851 1.00 48.79 214 MET A N 1
ATOM 1707 C CA . MET A 1 214 ? 10.284 16.535 89.241 1.00 48.62 214 MET A CA 1
ATOM 1708 C C . MET A 1 214 ? 10.137 17.585 90.345 1.00 47.89 214 MET A C 1
ATOM 1709 O O . MET A 1 214 ? 10.908 17.584 91.308 1.00 48.05 214 MET A O 1
ATOM 1714 N N . ARG A 1 215 ? 9.142 18.463 90.211 1.00 47.36 215 ARG A N 1
ATOM 1715 C CA . ARG A 1 215 ? 8.859 19.500 91.225 1.00 46.82 215 ARG A CA 1
ATOM 1716 C C . ARG A 1 215 ? 8.504 18.896 92.586 1.00 46.49 215 ARG A C 1
ATOM 1717 O O . ARG A 1 215 ? 8.888 19.428 93.629 1.00 46.73 215 ARG A O 1
ATOM 1725 N N . ILE A 1 216 ? 7.767 17.789 92.555 1.00 46.17 216 ILE A N 1
ATOM 1726 C CA . ILE A 1 216 ? 7.420 17.006 93.738 1.00 45.92 216 ILE A CA 1
ATOM 1727 C C . ILE A 1 216 ? 8.660 16.418 94.407 1.00 46.73 216 ILE A C 1
ATOM 1728 O O . ILE A 1 216 ? 8.865 16.598 95.610 1.00 46.63 216 ILE A O 1
ATOM 1733 N N . TYR A 1 217 ? 9.503 15.755 93.623 1.00 47.19 217 TYR A N 1
ATOM 1734 C CA . TYR A 1 217 ? 10.743 15.167 94.151 1.00 48.06 217 TYR A CA 1
ATOM 1735 C C . TYR A 1 217 ? 11.655 16.225 94.770 1.00 48.26 217 TYR A C 1
ATOM 1736 O O . TYR A 1 217 ? 12.281 15.994 95.797 1.00 47.95 217 TYR A O 1
ATOM 1745 N N . LYS A 1 218 ? 11.701 17.392 94.137 1.00 49.00 218 LYS A N 1
ATOM 1746 C CA . LYS A 1 218 ? 12.581 18.473 94.539 1.00 49.75 218 LYS A CA 1
ATOM 1747 C C . LYS A 1 218 ? 12.147 19.118 95.865 1.00 50.07 218 LYS A C 1
ATOM 1748 O O . LYS A 1 218 ? 12.974 19.301 96.766 1.00 50.06 218 LYS A O 1
ATOM 1754 N N . VAL A 1 219 ? 10.862 19.450 95.986 1.00 50.05 219 VAL A N 1
ATOM 1755 C CA . VAL A 1 219 ? 10.340 20.032 97.220 1.00 50.22 219 VAL A CA 1
ATOM 1756 C C . VAL A 1 219 ? 10.374 19.017 98.375 1.00 50.90 219 VAL A C 1
ATOM 1757 O O . VAL A 1 219 ? 10.721 19.367 99.512 1.00 50.96 219 VAL A O 1
ATOM 1761 N N . LEU A 1 220 ? 10.055 17.760 98.064 1.00 51.22 220 LEU A N 1
ATOM 1762 C CA . LEU A 1 220 ? 10.034 16.687 99.056 1.00 51.47 220 LEU A CA 1
ATOM 1763 C C . LEU A 1 220 ? 11.429 16.395 99.588 1.00 51.66 220 LEU A C 1
ATOM 1764 O O . LEU A 1 220 ? 11.619 16.215 100.794 1.00 51.86 220 LEU A O 1
ATOM 1769 N N . TYR A 1 221 ? 12.402 16.353 98.684 1.00 51.74 221 TYR A N 1
ATOM 1770 C CA . TYR A 1 221 ? 13.798 16.199 99.066 1.00 51.82 221 TYR A CA 1
ATOM 1771 C C . TYR A 1 221 ? 14.304 17.410 99.858 1.00 51.78 221 TYR A C 1
ATOM 1772 O O . TYR A 1 221 ? 14.917 17.242 100.906 1.00 52.18 221 TYR A O 1
ATOM 1781 N N . GLU A 1 222 ? 14.026 18.618 99.370 1.00 51.82 222 GLU A N 1
ATOM 1782 C CA . GLU A 1 222 ? 14.481 19.860 100.019 1.00 51.91 222 GLU A CA 1
ATOM 1783 C C . GLU A 1 222 ? 13.961 20.116 101.443 1.00 51.56 222 GLU A C 1
ATOM 1784 O O . GLU A 1 222 ? 14.713 20.601 102.278 1.00 51.63 222 GLU A O 1
ATOM 1790 N N . LYS A 1 223 ? 12.697 19.778 101.709 1.00 51.06 223 LYS A N 1
ATOM 1791 C CA . LYS A 1 223 ? 12.046 20.088 102.986 1.00 50.77 223 LYS A CA 1
ATOM 1792 C C . LYS A 1 223 ? 11.887 18.921 103.966 1.00 50.05 223 LYS A C 1
ATOM 1793 O O . LYS A 1 223 ? 11.539 19.139 105.123 1.00 50.38 223 LYS A O 1
ATOM 1799 N N . TYR A 1 224 ? 12.124 17.691 103.523 1.00 49.29 224 TYR A N 1
ATOM 1800 C CA . TYR A 1 224 ? 11.851 16.525 104.374 1.00 48.53 224 TYR A CA 1
ATOM 1801 C C . TYR A 1 224 ? 13.001 15.522 104.556 1.00 48.26 224 TYR A C 1
ATOM 1802 O O . TYR A 1 224 ? 12.925 14.659 105.428 1.00 47.86 224 TYR A O 1
ATOM 1811 N N . TYR A 1 225 ? 14.053 15.626 103.744 1.00 48.02 225 TYR A N 1
ATOM 1812 C CA . TYR A 1 225 ? 15.154 14.661 103.818 1.00 47.75 225 TYR A CA 1
ATOM 1813 C C . TYR A 1 225 ? 16.446 15.222 104.409 1.00 47.92 225 TYR A C 1
ATOM 1814 O O . TYR A 1 225 ? 16.869 16.328 104.047 1.00 47.86 225 TYR A O 1
ATOM 1823 N N . ASP A 1 226 ? 17.060 14.452 105.314 1.00 47.78 226 ASP A N 1
ATOM 1824 C CA . ASP A 1 226 ? 18.354 14.813 105.894 1.00 47.97 226 ASP A CA 1
ATOM 1825 C C . ASP A 1 226 ? 19.389 14.811 104.777 1.00 48.15 226 ASP A C 1
ATOM 1826 O O . ASP A 1 226 ? 19.720 13.760 104.233 1.00 48.57 226 ASP A O 1
ATOM 1831 N N . LYS A 1 227 ? 19.883 16.003 104.447 1.00 48.29 227 LYS A N 1
ATOM 1832 C CA . LYS A 1 227 ? 20.866 16.213 103.379 1.00 48.53 227 LYS A CA 1
ATOM 1833 C C . LYS A 1 227 ? 22.196 15.493 103.592 1.00 48.78 227 LYS A C 1
ATOM 1834 O O . LYS A 1 227 ? 22.925 15.227 102.623 1.00 49.47 227 LYS A O 1
ATOM 1840 N N . LYS A 1 228 ? 22.512 15.174 104.842 1.00 48.04 228 LYS A N 1
ATOM 1841 C CA . LYS A 1 228 ? 23.781 14.529 105.149 1.00 48.23 228 LYS A CA 1
ATOM 1842 C C . LYS A 1 228 ? 23.769 13.044 104.778 1.00 48.08 228 LYS A C 1
ATOM 1843 O O . LYS A 1 228 ? 24.817 12.390 104.794 1.00 47.91 228 LYS A O 1
ATOM 1849 N N . LYS A 1 229 ? 22.591 12.520 104.434 1.00 48.08 229 LYS A N 1
ATOM 1850 C CA . LYS A 1 229 ? 22.460 11.103 104.072 1.00 48.15 229 LYS A CA 1
ATOM 1851 C C . LYS A 1 229 ? 21.551 10.820 102.873 1.00 48.18 229 LYS A C 1
ATOM 1852 O O . LYS A 1 229 ? 21.361 9.664 102.479 1.00 48.38 229 LYS A O 1
ATOM 1858 N N . THR A 1 230 ? 21.016 11.872 102.267 1.00 47.91 230 THR A N 1
ATOM 1859 C CA . THR A 1 230 ? 20.128 11.696 101.132 1.00 47.47 230 THR A CA 1
ATOM 1860 C C . THR A 1 230 ? 20.676 12.393 99.902 1.00 47.53 230 THR A C 1
ATOM 1861 O O . THR A 1 230 ? 21.123 13.543 99.977 1.00 47.28 230 THR A O 1
ATOM 1865 N N . ILE A 1 231 ? 20.653 11.673 98.778 1.00 47.67 231 ILE A N 1
ATOM 1866 C CA . ILE A 1 231 ? 20.982 12.236 97.471 1.00 47.85 231 ILE A CA 1
ATOM 1867 C C . ILE A 1 231 ? 19.783 12.167 96.528 1.00 47.89 231 ILE A C 1
ATOM 1868 O O . ILE A 1 231 ? 19.125 11.127 96.417 1.00 48.36 231 ILE A O 1
ATOM 1873 N N . LEU A 1 232 ? 19.514 13.275 95.840 1.00 47.72 232 LEU A N 1
ATOM 1874 C CA . LEU A 1 232 ? 18.499 13.305 94.792 1.00 47.24 232 LEU A CA 1
ATOM 1875 C C . LEU A 1 232 ? 19.156 13.404 93.421 1.00 47.96 232 LEU A C 1
ATOM 1876 O O . LEU A 1 232 ? 19.944 14.320 93.160 1.00 47.99 232 LEU A O 1
ATOM 1881 N N . ALA A 1 233 ? 18.822 12.450 92.558 1.00 48.28 233 ALA A N 1
ATOM 1882 C CA . ALA A 1 233 ? 19.329 12.408 91.194 1.00 48.80 233 ALA A CA 1
ATOM 1883 C C . ALA A 1 233 ? 18.197 12.005 90.271 1.00 49.07 233 ALA A C 1
ATOM 1884 O O . ALA A 1 233 ? 17.434 11.087 90.600 1.00 49.66 233 ALA A O 1
ATOM 1886 N N . PHE A 1 234 ? 18.064 12.711 89.145 1.00 49.02 234 PHE A N 1
ATOM 1887 C CA . PHE A 1 234 ? 17.073 12.379 88.113 1.00 48.69 234 PHE A CA 1
ATOM 1888 C C . PHE A 1 234 ? 17.692 11.432 87.071 1.00 49.00 234 PHE A C 1
ATOM 1889 O O . PHE A 1 234 ? 18.761 11.727 86.515 1.00 49.38 234 PHE A O 1
ATOM 1897 N N . LEU A 1 235 ? 17.044 10.291 86.821 1.00 48.55 235 LEU A N 1
ATOM 1898 C CA . LEU A 1 235 ? 17.547 9.290 85.862 1.00 47.85 235 LEU A CA 1
ATOM 1899 C C . LEU A 1 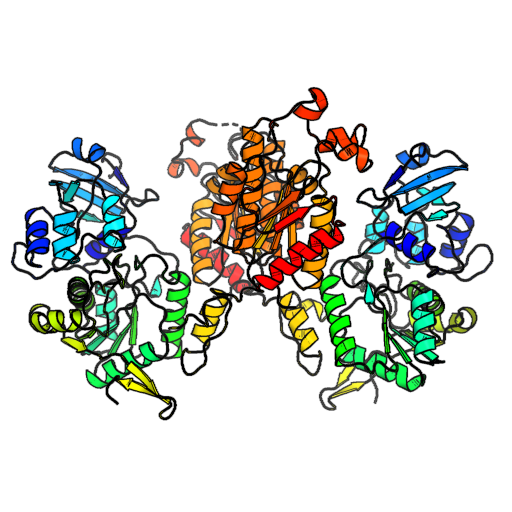235 ? 16.828 9.378 84.521 1.00 47.75 235 LEU A C 1
ATOM 1900 O O . LEU A 1 235 ? 15.641 9.132 84.465 1.00 48.25 235 LEU A O 1
ATOM 1905 N N . PRO A 1 236 ? 17.548 9.716 83.429 1.00 47.61 236 PRO A N 1
ATOM 1906 C CA . PRO A 1 236 ? 16.890 9.806 82.126 1.00 47.47 236 PRO A CA 1
ATOM 1907 C C . PRO A 1 236 ? 16.680 8.431 81.465 1.00 47.93 236 PRO A C 1
ATOM 1908 O O . PRO A 1 236 ? 17.061 8.221 80.295 1.00 48.02 236 PRO A O 1
ATOM 1912 N N . LEU A 1 237 ? 16.075 7.507 82.210 1.00 48.04 237 LEU A N 1
ATOM 1913 C CA . LEU A 1 237 ? 15.809 6.158 81.718 1.00 47.93 237 LEU A CA 1
ATOM 1914 C C . LEU A 1 237 ? 14.565 6.112 80.856 1.00 48.20 237 LEU A C 1
ATOM 1915 O O . LEU A 1 237 ? 13.545 6.732 81.185 1.00 47.95 237 LEU A O 1
ATOM 1920 N N . ALA A 1 238 ? 14.661 5.385 79.736 1.00 48.27 238 ALA A N 1
ATOM 1921 C CA . ALA A 1 238 ? 13.492 5.012 78.960 1.00 47.77 238 ALA A CA 1
ATOM 1922 C C . ALA A 1 238 ? 13.070 3.634 79.457 1.00 48.00 238 ALA A C 1
ATOM 1923 O O . ALA A 1 238 ? 13.622 2.611 79.054 1.00 47.66 238 ALA A O 1
ATOM 1925 N N . MET A 1 239 ? 12.110 3.612 80.370 1.00 48.35 239 MET A N 1
ATOM 1926 C CA . MET A 1 239 ? 11.661 2.355 80.958 1.00 48.77 239 MET A CA 1
ATOM 1927 C C . MET A 1 239 ? 11.016 1.441 79.931 1.00 48.40 239 MET A C 1
ATOM 1928 O O . MET A 1 239 ? 10.446 1.899 78.943 1.00 48.45 239 MET A O 1
ATOM 1933 N N . ARG A 1 240 ? 11.115 0.143 80.187 1.00 48.25 240 ARG A N 1
ATOM 1934 C CA . ARG A 1 240 ? 10.530 -0.867 79.331 1.00 47.94 240 ARG A CA 1
ATOM 1935 C C . ARG A 1 240 ? 9.246 -1.448 79.903 1.00 48.25 240 ARG A C 1
ATOM 1936 O O . ARG A 1 240 ? 8.546 -2.206 79.213 1.00 48.60 240 ARG A O 1
ATOM 1944 N N . MET A 1 241 ? 8.937 -1.078 81.153 1.00 48.21 241 MET A N 1
ATOM 1945 C CA . MET A 1 241 ? 7.845 -1.676 81.941 1.00 47.90 241 MET A CA 1
ATOM 1946 C C . MET A 1 241 ? 7.865 -3.214 81.872 1.00 47.34 241 MET A C 1
ATOM 1947 O O . MET A 1 241 ? 6.820 -3.849 81.668 1.00 47.21 241 MET A O 1
ATOM 1952 N N . ALA A 1 242 ? 9.052 -3.791 82.055 1.00 46.25 242 ALA A N 1
ATOM 1953 C CA . ALA A 1 242 ? 9.271 -5.235 81.890 1.00 46.24 242 ALA A CA 1
ATOM 1954 C C . ALA A 1 242 ? 9.338 -6.025 83.196 1.00 46.02 242 ALA A C 1
ATOM 1955 O O . ALA A 1 242 ? 9.864 -7.128 83.218 1.00 46.25 242 ALA A O 1
ATOM 1957 N N . GLY A 1 243 ? 8.810 -5.463 84.278 1.00 46.45 243 GLY A N 1
ATOM 1958 C CA . GLY A 1 243 ? 8.709 -6.166 85.562 1.00 46.49 243 GLY A CA 1
ATOM 1959 C C . GLY A 1 243 ? 10.013 -6.763 86.080 1.00 46.83 243 GLY A C 1
ATOM 1960 O O . GLY A 1 243 ? 11.008 -6.044 86.224 1.00 47.06 243 GLY A O 1
ATOM 1961 N N . PRO A 1 244 ? 10.015 -8.082 86.369 1.00 46.92 244 PRO A N 1
ATOM 1962 C CA . PRO A 1 244 ? 11.180 -8.794 86.925 1.00 47.14 244 PRO A CA 1
ATOM 1963 C C . PRO A 1 244 ? 12.498 -8.525 86.190 1.00 47.49 244 PRO A C 1
ATOM 1964 O O . PRO A 1 244 ? 13.492 -8.180 86.828 1.00 47.92 244 PRO A O 1
ATOM 1968 N N . ARG A 1 245 ? 12.506 -8.668 84.868 1.00 47.61 245 ARG A N 1
ATOM 1969 C CA . ARG A 1 245 ? 13.697 -8.365 84.077 1.00 47.73 245 ARG A CA 1
ATOM 1970 C C . ARG A 1 245 ? 14.162 -6.923 84.235 1.00 48.09 245 ARG A C 1
ATOM 1971 O O . ARG A 1 245 ? 15.362 -6.664 84.293 1.00 48.74 245 ARG A O 1
ATOM 1979 N N . GLU A 1 246 ? 13.217 -5.988 84.299 1.00 47.88 246 GLU A N 1
ATOM 1980 C CA . GLU A 1 246 ? 13.557 -4.593 84.499 1.00 47.91 246 GLU A CA 1
ATOM 1981 C C . GLU A 1 246 ? 14.110 -4.335 85.908 1.00 47.85 246 GLU A C 1
ATOM 1982 O O . GLU A 1 246 ? 15.005 -3.512 86.078 1.00 48.31 246 GLU A O 1
ATOM 1988 N N . ALA A 1 247 ? 13.589 -5.043 86.908 1.00 47.53 247 ALA A N 1
ATOM 1989 C CA . ALA A 1 247 ? 14.142 -4.981 88.264 1.00 47.42 247 ALA A CA 1
ATOM 1990 C C . ALA A 1 247 ? 15.648 -5.279 88.292 1.00 47.20 247 ALA A C 1
ATOM 1991 O O . ALA A 1 247 ? 16.415 -4.520 88.871 1.00 47.11 247 ALA A O 1
ATOM 1993 N N . LEU A 1 248 ? 16.065 -6.362 87.642 1.00 47.23 248 LEU A N 1
ATOM 1994 C CA . LEU A 1 248 ? 17.486 -6.712 87.553 1.00 47.71 248 LEU A CA 1
ATOM 1995 C C . LEU A 1 248 ? 18.301 -5.592 86.905 1.00 47.98 248 LEU A C 1
ATOM 1996 O O . LEU A 1 248 ? 19.355 -5.207 87.419 1.00 48.13 248 LEU A O 1
ATOM 2001 N N . TRP A 1 249 ? 17.786 -5.094 85.778 1.00 47.83 249 TRP A N 1
ATOM 2002 C CA . TRP A 1 249 ? 18.330 -3.980 85.011 1.00 47.95 249 TRP A CA 1
ATOM 2003 C C . TRP A 1 249 ? 18.524 -2.719 85.858 1.00 48.44 249 TRP A C 1
ATOM 2004 O O . TRP A 1 249 ? 19.584 -2.088 85.816 1.00 48.94 249 TRP A O 1
ATOM 2015 N N . HIS A 1 250 ? 17.497 -2.366 86.630 1.00 48.68 250 HIS A N 1
ATOM 2016 C CA . HIS A 1 250 ? 17.546 -1.239 87.563 1.00 48.45 250 HIS A CA 1
ATOM 2017 C C . HIS A 1 250 ? 18.669 -1.415 88.564 1.00 48.58 250 HIS A C 1
ATOM 2018 O O . HIS A 1 250 ? 19.344 -0.447 88.926 1.00 48.15 250 HIS A O 1
ATOM 2025 N N . GLY A 1 251 ? 18.856 -2.663 88.999 1.00 49.03 251 GLY A N 1
ATOM 2026 C CA . GLY A 1 251 ? 19.920 -3.035 89.930 1.00 49.31 251 GLY A CA 1
ATOM 2027 C C . GLY A 1 251 ? 21.284 -2.778 89.331 1.00 49.57 251 GLY A C 1
ATOM 2028 O O . GLY A 1 251 ? 22.149 -2.167 89.960 1.00 50.21 251 GLY A O 1
ATOM 2029 N N . ILE A 1 252 ? 21.476 -3.244 88.102 1.00 49.96 252 ILE A N 1
ATOM 2030 C CA . ILE A 1 252 ? 22.721 -3.011 87.359 1.00 49.43 252 ILE A CA 1
ATOM 2031 C C . ILE A 1 252 ? 22.984 -1.501 87.239 1.00 49.15 252 ILE A C 1
ATOM 2032 O O . ILE A 1 252 ? 24.049 -1.018 87.630 1.00 49.03 252 ILE A O 1
ATOM 2037 N N . ILE A 1 253 ? 21.988 -0.770 86.743 1.00 48.98 253 ILE A N 1
ATOM 2038 C CA . ILE A 1 253 ? 22.072 0.683 86.557 1.00 48.81 253 ILE A CA 1
ATOM 2039 C C . ILE A 1 253 ? 22.423 1.417 87.857 1.00 48.57 253 ILE A C 1
ATOM 2040 O O . ILE A 1 253 ? 23.352 2.215 87.891 1.00 48.92 253 ILE A O 1
ATOM 2045 N N . ARG A 1 254 ? 21.686 1.146 88.926 1.00 48.52 254 ARG A N 1
ATOM 2046 C CA . ARG A 1 254 ? 21.938 1.821 90.195 1.00 48.61 254 ARG A CA 1
ATOM 2047 C C . ARG A 1 254 ? 23.286 1.472 90.815 1.00 48.38 254 ARG A C 1
ATOM 2048 O O . ARG A 1 254 ? 23.888 2.307 91.496 1.00 48.39 254 ARG A O 1
ATOM 2056 N N . ARG A 1 255 ? 23.761 0.252 90.568 1.00 48.18 255 ARG A N 1
ATOM 2057 C CA . ARG A 1 255 ? 25.097 -0.152 91.001 1.00 48.30 255 ARG A CA 1
ATOM 2058 C C . ARG A 1 255 ? 26.140 0.731 90.319 1.00 48.20 255 ARG A C 1
ATOM 2059 O O . ARG A 1 255 ? 27.108 1.160 90.968 1.00 47.90 255 ARG A O 1
ATOM 2067 N N . ASN A 1 256 ? 25.934 1.005 89.022 1.00 47.73 256 ASN A N 1
ATOM 2068 C CA . ASN A 1 256 ? 26.831 1.877 88.258 1.00 47.86 256 ASN A CA 1
ATOM 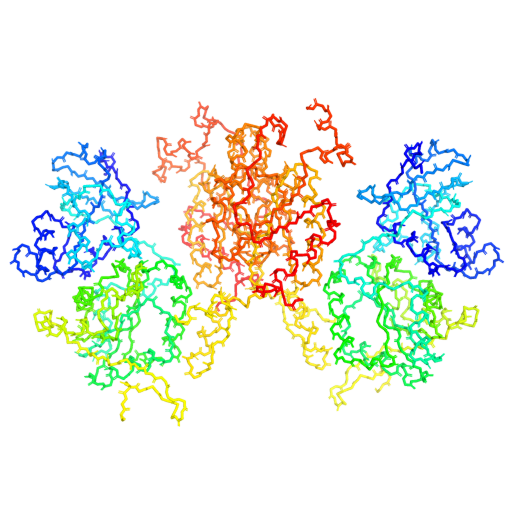2069 C C . ASN A 1 256 ? 26.762 3.344 88.730 1.00 48.39 256 ASN A C 1
ATOM 2070 O O . ASN A 1 256 ? 27.655 4.131 88.423 1.00 49.06 256 ASN A O 1
ATOM 2075 N N . TYR A 1 257 ? 25.709 3.711 89.464 1.00 48.16 257 TYR A N 1
ATOM 2076 C CA . TYR A 1 257 ? 25.637 5.038 90.086 1.00 48.16 257 TYR A CA 1
ATOM 2077 C C . TYR A 1 257 ? 26.247 5.076 91.500 1.00 47.83 257 TYR A C 1
ATOM 2078 O O . TYR A 1 257 ? 26.307 6.136 92.124 1.00 47.70 257 TYR A O 1
ATOM 2087 N N . GLY A 1 258 ? 26.695 3.928 92.003 1.00 47.65 258 GLY A N 1
ATOM 2088 C CA . GLY A 1 258 ? 27.337 3.871 93.325 1.00 47.01 258 GLY A CA 1
ATOM 2089 C C . GLY A 1 258 ? 26.483 3.281 94.436 1.00 46.69 258 GLY A C 1
ATOM 2090 O O . GLY A 1 258 ? 26.919 3.212 95.582 1.00 46.82 258 GLY A O 1
ATOM 2091 N N . ALA A 1 259 ? 25.272 2.840 94.096 1.00 46.64 259 ALA A N 1
ATOM 2092 C CA . ALA A 1 259 ? 24.386 2.173 95.059 1.00 46.04 259 ALA A CA 1
ATOM 2093 C C . ALA A 1 259 ? 24.919 0.815 95.490 1.00 45.88 259 ALA A C 1
ATOM 2094 O O . ALA A 1 259 ? 25.404 0.041 94.673 1.00 45.47 259 ALA A O 1
ATOM 2096 N N . THR A 1 260 ? 24.818 0.539 96.787 1.00 45.81 260 THR A N 1
ATOM 2097 C CA . THR A 1 260 ? 25.193 -0.758 97.346 1.00 45.98 260 THR A CA 1
ATOM 2098 C C . THR A 1 260 ? 23.943 -1.614 97.570 1.00 46.31 260 THR A C 1
ATOM 2099 O O . THR A 1 260 ? 24.042 -2.830 97.760 1.00 46.51 260 THR A O 1
ATOM 2103 N N . HIS A 1 261 ? 22.779 -0.963 97.541 1.00 46.25 261 HIS A N 1
ATOM 2104 C CA . HIS A 1 261 ? 21.491 -1.591 97.855 1.00 46.12 261 HIS A CA 1
ATOM 2105 C C . HIS A 1 261 ? 20.395 -1.036 96.958 1.00 45.78 261 HIS A C 1
ATOM 2106 O O . HIS A 1 261 ? 20.446 0.125 96.561 1.00 45.38 261 HIS A O 1
ATOM 2113 N N . PHE A 1 262 ? 19.393 -1.862 96.669 1.00 45.95 262 PHE A N 1
ATOM 2114 C CA . PHE A 1 262 ? 18.279 -1.462 95.813 1.00 46.29 262 PHE A CA 1
ATOM 2115 C C . PHE A 1 262 ? 16.907 -1.912 96.338 1.00 46.44 262 PHE A C 1
ATOM 2116 O O . PHE A 1 262 ? 16.681 -3.095 96.588 1.00 46.41 262 PHE A O 1
ATOM 2124 N N . ILE A 1 263 ? 15.997 -0.954 96.503 1.00 47.19 263 ILE A N 1
ATOM 2125 C CA . ILE A 1 263 ? 14.625 -1.236 96.938 1.00 47.73 263 ILE A CA 1
ATOM 2126 C C . ILE A 1 263 ? 13.870 -1.966 95.832 1.00 47.97 263 ILE A C 1
ATOM 2127 O O . ILE A 1 263 ? 13.886 -1.546 94.678 1.00 47.96 263 ILE A O 1
ATOM 2132 N N . VAL A 1 264 ? 13.252 -3.089 96.175 1.00 48.58 264 VAL A N 1
ATOM 2133 C CA . VAL A 1 264 ? 12.319 -3.747 95.259 1.00 48.94 264 VAL A CA 1
ATOM 2134 C C . VAL A 1 264 ? 11.012 -4.018 96.023 1.00 49.24 264 VAL A C 1
ATOM 2135 O O . VAL A 1 264 ? 10.934 -4.916 96.865 1.00 49.17 264 VAL A O 1
ATOM 2139 N N . GLY A 1 265 ? 9.993 -3.218 95.737 1.00 49.68 265 GLY A N 1
ATOM 2140 C CA . GLY A 1 265 ? 8.699 -3.392 96.380 1.00 50.33 265 GLY A CA 1
ATOM 2141 C C . GLY A 1 265 ? 7.827 -4.362 95.611 1.00 50.80 265 GLY A C 1
ATOM 2142 O O . GLY A 1 265 ? 8.309 -5.127 94.771 1.00 51.12 265 GLY A O 1
ATOM 2143 N N . ARG A 1 266 ? 6.534 -4.325 95.911 1.00 51.17 266 ARG A N 1
ATOM 2144 C CA . ARG A 1 266 ? 5.525 -5.084 95.185 1.00 51.47 266 ARG A CA 1
ATOM 2145 C C . ARG A 1 266 ? 5.385 -4.575 93.736 1.00 51.13 266 ARG A C 1
ATOM 2146 O O . ARG A 1 266 ? 5.532 -3.376 93.478 1.00 50.73 266 ARG A O 1
ATOM 2154 N N . ASP A 1 267 ? 5.119 -5.498 92.804 1.00 50.90 267 ASP A N 1
ATOM 2155 C CA . ASP A 1 267 ? 4.813 -5.177 91.395 1.00 50.70 267 ASP A CA 1
ATOM 2156 C C . ASP A 1 267 ? 5.813 -4.211 90.743 1.00 50.39 267 ASP A C 1
ATOM 2157 O O . ASP A 1 267 ? 5.435 -3.365 89.923 1.00 50.34 267 ASP A O 1
ATOM 2162 N N . HIS A 1 268 ? 7.084 -4.350 91.116 1.00 49.82 268 HIS A N 1
ATOM 2163 C CA . HIS A 1 268 ? 8.147 -3.455 90.686 1.00 49.49 268 HIS A CA 1
ATOM 2164 C C . HIS A 1 268 ? 8.216 -3.399 89.161 1.00 49.75 268 HIS A C 1
ATOM 2165 O O . HIS A 1 268 ? 8.358 -4.441 88.511 1.00 49.42 268 HIS A O 1
ATOM 2172 N N . ALA A 1 269 ? 8.097 -2.182 88.609 1.00 49.53 269 ALA A N 1
ATOM 2173 C CA . ALA A 1 269 ? 8.235 -1.915 87.166 1.00 49.52 269 ALA A CA 1
ATOM 2174 C C . ALA A 1 269 ? 7.173 -2.595 86.294 1.00 49.75 269 ALA A C 1
ATOM 2175 O O . ALA A 1 269 ? 7.403 -2.880 85.113 1.00 50.05 269 ALA A O 1
ATOM 2177 N N . SER A 1 270 ? 6.017 -2.862 86.891 1.00 49.97 270 SER A N 1
ATOM 2178 C CA . SER A 1 270 ? 4.879 -3.440 86.184 1.00 50.34 270 SER A CA 1
ATOM 2179 C C . SER A 1 270 ? 3.963 -2.362 85.596 1.00 50.53 270 SER A C 1
ATOM 2180 O O . SER A 1 270 ? 3.753 -1.313 86.226 1.00 50.45 270 SER A O 1
ATOM 2183 N N . PRO A 1 271 ? 3.409 -2.617 84.388 1.00 50.56 271 PRO A N 1
ATOM 2184 C CA . PRO A 1 271 ? 2.443 -1.704 83.773 1.00 50.51 271 PRO A CA 1
ATOM 2185 C C . PRO A 1 271 ? 0.979 -1.970 84.156 1.00 50.74 271 PRO A C 1
ATOM 2186 O O . PRO A 1 271 ? 0.083 -1.250 83.698 1.00 50.85 271 PRO A O 1
ATOM 2190 N N . GLY A 1 272 ? 0.741 -2.987 84.984 1.00 50.71 272 GLY A N 1
ATOM 2191 C CA . GLY A 1 272 ? -0.606 -3.309 85.447 1.00 50.42 272 GLY A CA 1
ATOM 2192 C C . GLY A 1 272 ? -1.139 -4.632 84.932 1.00 50.62 272 GLY A C 1
ATOM 2193 O O . GLY A 1 272 ? -0.538 -5.683 85.164 1.00 50.51 272 GLY A O 1
ATOM 2194 N N . LYS A 1 273 ? -2.274 -4.573 84.233 1.00 50.59 273 LYS A N 1
ATOM 2195 C CA . LYS A 1 273 ? -2.985 -5.766 83.769 1.00 50.55 273 LYS A CA 1
ATOM 2196 C C . LYS A 1 273 ? -3.143 -5.786 82.246 1.00 50.60 273 LYS A C 1
ATOM 2197 O O . LYS A 1 273 ? -3.147 -4.732 81.603 1.00 50.50 273 LYS A O 1
ATOM 2203 N N . ASP A 1 274 ? -3.300 -6.982 81.680 1.00 50.55 274 ASP A N 1
ATOM 2204 C CA . ASP A 1 274 ? -3.495 -7.128 80.237 1.00 50.78 274 ASP A CA 1
ATOM 2205 C C . ASP A 1 274 ? -4.959 -6.935 79.809 1.00 51.07 274 ASP A C 1
ATOM 2206 O O . ASP A 1 274 ? -5.780 -6.453 80.590 1.00 51.08 274 ASP A O 1
ATOM 2211 N N . SER A 1 275 ? -5.266 -7.320 78.571 1.00 51.50 275 SER A N 1
ATOM 2212 C CA . SER A 1 275 ? -6.599 -7.170 77.983 1.00 51.76 275 SER A CA 1
ATOM 2213 C C . SER A 1 275 ? -7.669 -8.022 78.666 1.00 52.00 275 SER A C 1
ATOM 2214 O O . SER A 1 275 ? -8.830 -7.621 78.736 1.00 51.88 275 SER A O 1
ATOM 2217 N N . LYS A 1 276 ? -7.273 -9.198 79.151 1.00 52.35 276 LYS A N 1
ATOM 2218 C CA . LYS A 1 276 ? -8.178 -10.098 79.875 1.00 52.59 276 LYS A CA 1
ATOM 2219 C C . LYS A 1 276 ? -8.251 -9.727 81.361 1.00 52.59 276 LYS A C 1
ATOM 2220 O O . LYS A 1 276 ? -8.778 -10.487 82.175 1.00 52.57 276 LYS A O 1
ATOM 2226 N N . GLY A 1 277 ? -7.711 -8.558 81.701 1.00 52.64 277 GLY A N 1
ATOM 2227 C CA . GLY A 1 277 ? -7.690 -8.060 83.076 1.00 52.86 277 GLY A CA 1
ATOM 2228 C C . GLY A 1 277 ? -6.831 -8.858 84.045 1.00 52.86 277 GLY A C 1
ATOM 2229 O O . GLY A 1 277 ? -7.166 -8.963 85.226 1.00 53.14 277 GLY A O 1
ATOM 2230 N N . LYS A 1 278 ? -5.729 -9.419 83.548 1.00 52.58 278 LYS A N 1
ATOM 2231 C CA . LYS A 1 278 ? -4.794 -10.191 84.374 1.00 52.41 278 LYS A CA 1
ATOM 2232 C C . LYS A 1 278 ? -3.459 -9.452 84.512 1.00 52.00 278 LYS A C 1
ATOM 2233 O O . LYS A 1 278 ? -2.952 -8.910 83.523 1.00 52.09 278 LYS A O 1
ATOM 2239 N N . PRO A 1 279 ? -2.887 -9.422 85.738 1.00 51.47 279 PRO A N 1
ATOM 2240 C CA . PRO A 1 279 ? -1.556 -8.841 85.933 1.00 50.83 279 PRO A CA 1
ATOM 2241 C C . PRO A 1 279 ? -0.531 -9.441 84.982 1.00 50.24 279 PRO A C 1
ATOM 2242 O O . PRO A 1 279 ? -0.497 -10.650 84.794 1.00 50.06 279 PRO A O 1
ATOM 2246 N N . PHE A 1 280 ? 0.281 -8.581 84.375 1.00 49.82 280 PHE A N 1
ATOM 2247 C CA . PHE A 1 280 ? 1.359 -9.008 83.488 1.00 49.01 280 PHE A CA 1
ATOM 2248 C C . PHE A 1 280 ? 2.381 -9.868 84.240 1.00 48.86 280 PHE A C 1
ATOM 2249 O O . PHE A 1 280 ? 2.903 -10.835 83.691 1.00 48.95 280 PHE A O 1
ATOM 2257 N N . TYR A 1 281 ? 2.647 -9.508 85.495 1.00 48.58 281 TYR A N 1
ATOM 2258 C CA . TYR A 1 281 ? 3.600 -10.218 86.352 1.00 48.41 281 TYR A CA 1
ATOM 2259 C C . TYR A 1 281 ? 2.988 -10.476 87.726 1.00 48.42 281 TYR A C 1
ATOM 2260 O O . TYR A 1 281 ? 2.035 -9.802 88.122 1.00 48.44 281 TYR A O 1
ATOM 2269 N N . ASP A 1 282 ? 3.519 -11.467 88.439 1.00 48.49 282 ASP A N 1
ATOM 2270 C CA . ASP A 1 282 ? 3.106 -11.723 89.819 1.00 48.34 282 ASP A CA 1
ATOM 2271 C C . ASP A 1 282 ? 3.758 -10.680 90.728 1.00 47.93 282 ASP A C 1
ATOM 2272 O O . ASP A 1 282 ? 4.857 -10.215 90.432 1.00 47.54 282 ASP A O 1
ATOM 2277 N N . PRO A 1 283 ? 3.084 -10.308 91.835 1.00 47.92 283 PRO A N 1
ATOM 2278 C CA . PRO A 1 283 ? 3.515 -9.157 92.648 1.00 47.93 283 PRO A CA 1
ATOM 2279 C C . PRO A 1 283 ? 4.936 -9.218 93.221 1.00 48.13 283 PRO A C 1
ATOM 2280 O O . PRO A 1 283 ? 5.521 -8.170 93.499 1.00 48.10 283 PRO A O 1
ATOM 2284 N N . TYR A 1 284 ? 5.483 -10.423 93.383 1.00 48.67 284 TYR A N 1
ATOM 2285 C CA . TYR A 1 284 ? 6.784 -10.605 94.038 1.00 49.14 284 TYR A CA 1
ATOM 2286 C C . TYR A 1 284 ? 7.783 -11.414 93.200 1.00 49.62 284 TYR A C 1
ATOM 2287 O O . TYR A 1 284 ? 8.882 -11.747 93.665 1.00 49.63 284 TYR A O 1
ATOM 2296 N N . GLU A 1 285 ? 7.397 -11.699 91.955 1.00 50.00 285 GLU A N 1
ATOM 2297 C CA . GLU A 1 285 ? 8.279 -12.326 90.970 1.00 50.50 285 GLU A CA 1
ATOM 2298 C C . GLU A 1 285 ? 9.577 -11.529 90.784 1.00 50.06 285 GLU A C 1
ATOM 2299 O O . GLU A 1 285 ? 10.658 -12.111 90.659 1.00 50.02 285 GLU A O 1
ATOM 2305 N N . ALA A 1 286 ? 9.466 -10.203 90.792 1.00 49.80 286 ALA A N 1
ATOM 2306 C CA . ALA A 1 286 ? 10.634 -9.333 90.634 1.00 49.69 286 ALA A CA 1
ATOM 2307 C C . ALA A 1 286 ? 11.629 -9.467 91.791 1.00 49.62 286 ALA A C 1
ATOM 2308 O O . ALA A 1 286 ? 12.844 -9.404 91.579 1.00 49.79 286 ALA A O 1
ATOM 2310 N N . GLN A 1 287 ? 11.108 -9.652 93.002 1.00 49.22 287 GLN A N 1
ATOM 2311 C CA . GLN A 1 287 ? 11.941 -9.824 94.188 1.00 49.05 287 GLN A CA 1
ATOM 2312 C C . GLN A 1 287 ? 12.660 -11.175 94.182 1.00 48.97 287 GLN A C 1
ATOM 2313 O O . GLN A 1 287 ? 13.807 -11.275 94.620 1.00 48.43 287 GLN A O 1
ATOM 2319 N N . GLU A 1 288 ? 11.970 -12.199 93.679 1.00 49.08 288 GLU A N 1
ATOM 2320 C CA . GLU A 1 288 ? 12.512 -13.550 93.577 1.00 49.38 288 GLU A CA 1
ATOM 2321 C C . GLU A 1 288 ? 13.591 -13.659 92.508 1.00 48.96 288 GLU A C 1
ATOM 2322 O O . GLU A 1 288 ? 14.626 -14.283 92.737 1.00 48.88 288 GLU A O 1
ATOM 2328 N N . LEU A 1 289 ? 13.353 -13.050 91.348 1.00 48.77 289 LEU A N 1
ATOM 2329 C CA . LEU A 1 289 ? 14.357 -13.034 90.289 1.00 48.75 289 LEU A CA 1
ATOM 2330 C C . LEU A 1 289 ? 15.618 -12.307 90.752 1.00 49.12 289 LEU A C 1
ATOM 2331 O O . LEU A 1 289 ? 16.734 -12.829 90.585 1.00 49.07 289 LEU A O 1
ATOM 2336 N N . PHE A 1 290 ? 15.431 -11.125 91.349 1.00 49.26 290 PHE A N 1
ATOM 2337 C CA . PHE A 1 290 ? 16.538 -10.288 91.812 1.00 49.71 290 PHE A CA 1
ATOM 2338 C C . PHE A 1 290 ? 17.415 -11.019 92.822 1.00 50.34 290 PHE A C 1
ATOM 2339 O O . PHE A 1 290 ? 18.648 -10.935 92.755 1.00 50.65 290 PHE A O 1
ATOM 2347 N N . LYS A 1 291 ? 16.771 -11.740 93.740 1.00 50.57 291 LYS A N 1
ATOM 2348 C CA . LYS A 1 291 ? 17.453 -12.516 94.770 1.00 51.01 291 LYS A CA 1
ATOM 2349 C C . LYS A 1 291 ? 18.341 -13.615 94.182 1.00 51.14 291 LYS A C 1
ATOM 2350 O O . LYS A 1 291 ? 19.352 -13.986 94.787 1.00 51.32 291 LYS A O 1
ATOM 2356 N N . LYS A 1 292 ? 17.969 -14.128 93.009 1.00 51.24 292 LYS A N 1
ATOM 2357 C CA . LYS A 1 292 ? 18.738 -15.198 92.353 1.00 51.63 292 LYS A CA 1
ATOM 2358 C C . LYS A 1 292 ? 19.992 -14.663 91.639 1.00 51.30 292 LYS A C 1
ATOM 2359 O O . LYS A 1 292 ? 20.930 -15.420 91.374 1.00 51.30 292 LYS A O 1
ATOM 2365 N N . TYR A 1 293 ? 20.012 -13.361 91.354 1.00 51.08 293 TYR A N 1
ATOM 2366 C CA . TYR A 1 293 ? 21.117 -12.746 90.612 1.00 51.11 293 TYR A CA 1
ATOM 2367 C C . TYR A 1 293 ? 21.858 -11.625 91.358 1.00 51.19 293 TYR A C 1
ATOM 2368 O O . TYR A 1 293 ? 22.845 -11.100 90.837 1.00 51.11 293 TYR A O 1
ATOM 2377 N N . GLU A 1 294 ? 21.399 -11.274 92.562 1.00 51.13 294 GLU A N 1
ATOM 2378 C CA . GLU A 1 294 ? 21.919 -10.091 93.281 1.00 51.19 294 GLU A CA 1
ATOM 2379 C C . GLU A 1 294 ? 23.415 -10.161 93.622 1.00 51.38 294 GLU A C 1
ATOM 2380 O O . GLU A 1 294 ? 24.113 -9.143 93.578 1.00 51.18 294 GLU A O 1
ATOM 2386 N N . ASP A 1 295 ? 23.890 -11.358 93.955 1.00 51.70 295 ASP A N 1
ATOM 2387 C CA . ASP A 1 295 ? 25.304 -11.582 94.257 1.00 52.42 295 ASP A CA 1
ATOM 2388 C C . ASP A 1 295 ? 26.160 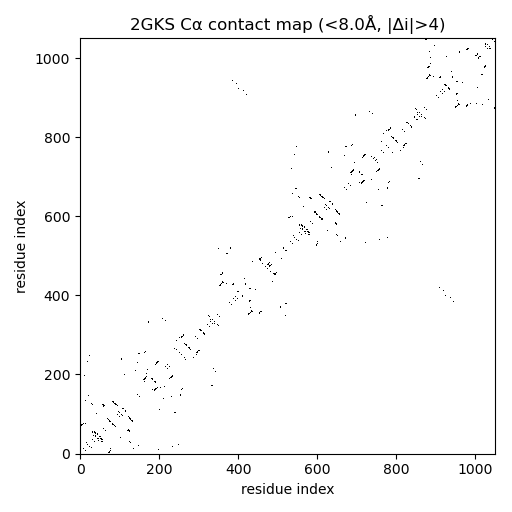-11.419 93.010 1.00 52.51 295 ASP A C 1
ATOM 2389 O O . ASP A 1 295 ? 27.227 -10.804 93.060 1.00 52.59 295 ASP A O 1
ATOM 2394 N N . GLU A 1 296 ? 25.677 -11.970 91.897 1.00 52.82 296 GLU A N 1
ATOM 2395 C CA . GLU A 1 296 ? 26.315 -11.797 90.592 1.00 52.91 296 GLU A CA 1
ATOM 2396 C C . GLU A 1 296 ? 26.304 -10.335 90.144 1.00 52.99 296 GLU A C 1
ATOM 2397 O O . GLU A 1 296 ? 27.266 -9.865 89.535 1.00 53.36 296 GLU A O 1
ATOM 2403 N N . ILE A 1 297 ? 25.224 -9.616 90.440 1.00 53.03 297 ILE A N 1
ATOM 2404 C CA . ILE A 1 297 ? 25.124 -8.204 90.053 1.00 52.95 297 ILE A CA 1
ATOM 2405 C C . ILE A 1 297 ? 26.015 -7.319 90.926 1.00 52.95 297 ILE A C 1
ATOM 2406 O O . ILE A 1 297 ? 26.616 -6.365 90.436 1.00 53.06 297 ILE A O 1
ATOM 2411 N N . GLY A 1 298 ? 26.098 -7.645 92.214 1.00 52.79 298 GLY A N 1
ATOM 2412 C CA . GLY A 1 298 ? 26.905 -6.873 93.151 1.00 52.58 298 GLY A CA 1
ATOM 2413 C C . GLY A 1 298 ? 26.134 -5.713 93.745 1.00 52.60 298 GLY A C 1
ATOM 2414 O O . GLY A 1 298 ? 26.702 -4.653 94.019 1.00 52.76 298 GLY A O 1
ATOM 2415 N N . ILE A 1 299 ? 24.829 -5.912 93.921 1.00 52.28 299 ILE A N 1
ATOM 2416 C CA . ILE A 1 299 ? 23.971 -4.950 94.605 1.00 51.78 299 ILE A CA 1
ATOM 2417 C C . ILE A 1 299 ? 22.933 -5.720 95.418 1.00 52.02 299 ILE A C 1
ATOM 2418 O O . ILE A 1 299 ? 22.309 -6.663 94.921 1.00 52.16 299 ILE A O 1
ATOM 2423 N N . LYS A 1 300 ? 22.786 -5.339 96.681 1.00 51.91 300 LYS A N 1
ATOM 2424 C CA . LYS A 1 300 ? 21.895 -6.048 97.580 1.00 51.88 300 LYS A CA 1
ATOM 2425 C C . LYS A 1 300 ? 20.481 -5.509 97.446 1.00 51.80 300 LYS A C 1
ATOM 2426 O O . LYS A 1 300 ? 20.255 -4.302 97.514 1.00 51.73 300 LYS A O 1
ATOM 2432 N N . MET A 1 301 ? 19.535 -6.412 97.231 1.00 51.66 301 MET A N 1
ATOM 2433 C CA . MET A 1 301 ? 18.131 -6.047 97.237 1.00 51.80 301 MET A CA 1
ATOM 2434 C C . MET A 1 301 ? 17.640 -5.778 98.664 1.00 51.39 301 MET A C 1
ATOM 2435 O O . MET A 1 301 ? 17.988 -6.498 99.596 1.00 51.18 301 MET A O 1
ATOM 2440 N N . VAL A 1 302 ? 16.840 -4.725 98.818 1.00 51.34 302 VAL A N 1
ATOM 2441 C CA . VAL A 1 302 ? 16.095 -4.479 100.055 1.00 50.81 302 VAL A CA 1
ATOM 2442 C C . VAL A 1 302 ? 14.616 -4.670 99.712 1.00 50.71 302 VAL A C 1
ATOM 2443 O O . VAL A 1 302 ? 13.979 -3.747 99.202 1.00 50.35 302 VAL A O 1
ATOM 2447 N N . PRO A 1 303 ? 14.081 -5.883 99.939 1.00 50.64 303 PRO A N 1
ATOM 2448 C CA . PRO A 1 303 ? 12.697 -6.160 99.574 1.00 50.91 303 PRO A CA 1
ATOM 2449 C C . PRO A 1 303 ? 11.675 -5.652 100.589 1.00 51.35 303 PRO A C 1
ATOM 2450 O O . PRO A 1 303 ? 11.883 -5.744 101.801 1.00 51.32 303 PRO A O 1
ATOM 2454 N N . PHE A 1 304 ? 10.572 -5.122 100.077 1.00 51.86 304 PHE A N 1
ATOM 2455 C CA . PHE A 1 304 ? 9.445 -4.761 100.910 1.00 52.37 304 PHE A CA 1
ATOM 2456 C C . PHE A 1 304 ? 8.218 -5.553 100.511 1.00 52.74 304 PHE A C 1
ATOM 2457 O O . PHE A 1 304 ? 7.982 -5.809 99.331 1.00 52.65 304 PHE A O 1
ATOM 2465 N N . GLU A 1 305 ? 7.455 -5.961 101.517 1.00 53.35 305 GLU A N 1
ATOM 2466 C CA . GLU A 1 305 ? 6.115 -6.487 101.325 1.00 54.08 305 GLU A CA 1
ATOM 2467 C C . GLU A 1 305 ? 5.243 -5.260 101.074 1.00 53.95 305 GLU A C 1
ATOM 2468 O O . GLU A 1 305 ? 5.649 -4.146 101.403 1.00 53.84 305 GLU A O 1
ATOM 2474 N N . GLU A 1 306 ? 4.063 -5.445 100.493 1.00 54.05 306 GLU A N 1
ATOM 2475 C CA . GLU A 1 306 ? 3.189 -4.302 100.202 1.00 54.50 306 GLU A CA 1
ATOM 2476 C C . GLU A 1 306 ? 2.787 -3.542 101.470 1.00 54.03 306 GLU A C 1
ATOM 2477 O O . GLU A 1 306 ? 2.226 -4.123 102.400 1.00 53.94 306 GLU A O 1
ATOM 2483 N N . LEU A 1 307 ? 3.079 -2.243 101.493 1.00 53.68 307 LEU A N 1
ATOM 2484 C CA . LEU A 1 307 ? 2.782 -1.399 102.653 1.00 53.47 307 LEU A CA 1
ATOM 2485 C C . LEU A 1 307 ? 1.380 -0.814 102.574 1.00 53.44 307 LEU A C 1
ATOM 2486 O O . LEU A 1 307 ? 1.057 -0.085 101.636 1.00 53.46 307 LEU A O 1
ATOM 2491 N N . VAL A 1 308 ? 0.554 -1.150 103.561 1.00 53.39 308 VAL A N 1
ATOM 2492 C CA . VAL A 1 308 ? -0.801 -0.619 103.667 1.00 53.36 308 VAL A CA 1
ATOM 2493 C C . VAL A 1 308 ? -0.894 0.376 104.829 1.00 53.38 308 VAL A C 1
ATOM 2494 O O . VAL A 1 308 ? -0.164 0.257 105.815 1.00 53.28 308 VAL A O 1
ATOM 2498 N N . TYR A 1 309 ? -1.783 1.359 104.703 1.00 53.31 309 TYR A N 1
ATOM 2499 C CA . TYR A 1 309 ? -1.984 2.342 105.764 1.00 53.36 309 TYR A CA 1
ATOM 2500 C C . TYR A 1 309 ? -3.049 1.870 106.739 1.00 53.43 309 TYR A C 1
ATOM 2501 O O . TYR A 1 309 ? -4.166 1.536 106.336 1.00 53.44 309 TYR A O 1
ATOM 2510 N N . VAL A 1 310 ? -2.684 1.839 108.018 1.00 53.83 310 VAL A N 1
ATOM 2511 C CA . VAL A 1 310 ? -3.607 1.464 109.086 1.00 54.16 310 VAL A CA 1
ATOM 2512 C C . VAL A 1 310 ? -3.948 2.707 109.916 1.00 54.80 310 VAL A C 1
ATOM 2513 O O . VAL A 1 310 ? -3.154 3.134 110.764 1.00 54.92 310 VAL A O 1
ATOM 2517 N N . PRO A 1 311 ? -5.131 3.298 109.655 1.00 55.30 311 PRO A N 1
ATOM 2518 C CA . PRO A 1 311 ? -5.624 4.515 110.302 1.00 55.58 311 PRO A CA 1
ATOM 2519 C C . PRO A 1 311 ? -5.569 4.516 111.827 1.00 55.90 311 PRO A C 1
ATOM 2520 O O . PRO A 1 311 ? -5.261 5.553 112.419 1.00 55.90 311 PRO A O 1
ATOM 2524 N N . GLU A 1 312 ? -5.853 3.374 112.453 1.00 56.44 312 GLU A N 1
ATOM 2525 C CA . GLU A 1 312 ? -5.907 3.290 113.921 1.00 56.90 312 GLU A CA 1
ATOM 2526 C C . GLU A 1 312 ? -4.532 3.420 114.579 1.00 57.04 312 GLU A C 1
ATOM 2527 O O . GLU A 1 312 ? -4.430 3.525 115.806 1.00 57.15 312 GLU A O 1
ATOM 2533 N N . LEU A 1 313 ? -3.481 3.414 113.763 1.00 57.20 313 LEU A N 1
ATOM 2534 C CA . LEU A 1 313 ? -2.123 3.571 114.265 1.00 57.29 313 LEU A CA 1
ATOM 2535 C C . LEU A 1 313 ? -1.444 4.801 113.676 1.00 57.34 313 LEU A C 1
ATOM 2536 O O . LEU A 1 313 ? -0.507 5.336 114.271 1.00 57.55 313 LEU A O 1
ATOM 2541 N N . ASP A 1 314 ? -1.938 5.250 112.520 1.00 57.32 314 ASP A N 1
ATOM 2542 C CA . ASP A 1 314 ? -1.317 6.327 111.733 1.00 57.19 314 ASP A CA 1
ATOM 2543 C C . ASP A 1 314 ? 0.083 5.898 111.278 1.00 57.17 314 ASP A C 1
ATOM 2544 O O . ASP A 1 314 ? 1.049 6.665 111.331 1.00 57.07 314 ASP A O 1
ATOM 2549 N N . GLN A 1 315 ? 0.168 4.652 110.829 1.00 57.21 315 GLN A N 1
ATOM 2550 C CA . GLN A 1 315 ? 1.425 4.058 110.404 1.00 57.39 315 GLN A CA 1
ATOM 2551 C C . GLN A 1 315 ? 1.211 3.158 109.199 1.00 57.43 315 GLN A C 1
ATOM 2552 O O . GLN A 1 315 ? 0.124 2.604 109.016 1.00 57.35 315 GLN A O 1
ATOM 2558 N N . TYR A 1 316 ? 2.251 3.025 108.377 1.00 57.49 316 TYR A N 1
ATOM 2559 C CA . TYR A 1 316 ? 2.235 2.094 107.255 1.00 57.54 316 TYR A CA 1
ATOM 2560 C C . TYR A 1 316 ? 2.870 0.763 107.662 1.00 57.76 316 TYR A C 1
ATOM 2561 O O . TYR A 1 316 ? 3.995 0.727 108.160 1.00 57.79 316 TYR A O 1
ATOM 2570 N N . VAL A 1 317 ? 2.124 -0.323 107.476 1.00 58.00 317 VAL A N 1
ATOM 2571 C CA . VAL A 1 317 ? 2.587 -1.662 107.838 1.00 58.31 317 VAL A CA 1
ATOM 2572 C C . VAL A 1 317 ? 2.478 -2.611 106.641 1.00 58.57 317 VAL A C 1
ATOM 2573 O O . VAL A 1 317 ? 1.597 -2.470 105.795 1.00 58.55 317 VAL A O 1
ATOM 2577 N N . GLU A 1 318 ? 3.379 -3.585 106.603 1.00 58.97 318 GLU A N 1
ATOM 2578 C CA . GLU A 1 318 ? 3.556 -4.488 105.466 1.00 59.66 318 GLU A CA 1
ATOM 2579 C C . GLU A 1 318 ? 2.558 -5.657 105.401 1.00 59.78 318 GLU A C 1
ATOM 2580 O O . GLU A 1 318 ? 2.895 -6.732 104.893 1.00 60.25 318 GLU A O 1
ATOM 2586 N N . ILE A 1 319 ? 1.331 -5.429 105.874 1.00 59.85 319 ILE A N 1
ATOM 2587 C CA . ILE A 1 319 ? 0.308 -6.483 106.043 1.00 59.99 319 ILE A CA 1
ATOM 2588 C C . ILE A 1 319 ? 0.787 -7.567 107.023 1.00 60.04 319 ILE A C 1
ATOM 2589 O O . ILE A 1 319 ? 1.528 -8.481 106.647 1.00 60.08 319 ILE A O 1
ATOM 2594 N N . ASN A 1 320 ? 0.361 -7.448 108.280 1.00 59.97 320 ASN A N 1
ATOM 2595 C CA . ASN A 1 320 ? 0.826 -8.334 109.344 1.00 60.08 320 ASN A CA 1
ATOM 2596 C C . ASN A 1 320 ? -0.257 -8.605 110.400 1.00 60.11 320 ASN A C 1
ATOM 2597 O O . ASN A 1 320 ? -1.390 -8.125 110.276 1.00 60.05 320 ASN A O 1
ATOM 2599 N N . GLU A 1 321 ? 0.112 -9.379 111.427 1.00 60.13 321 GLU A N 1
ATOM 2600 C CA . GLU A 1 321 ? -0.784 -9.798 112.521 1.00 60.10 321 GLU A CA 1
ATOM 2601 C C . GLU A 1 321 ? -2.092 -10.413 112.024 1.00 60.12 321 GLU A C 1
ATOM 2602 O O . GLU A 1 321 ? -2.108 -11.135 111.025 1.00 60.02 321 GLU A O 1
ATOM 2604 N N . ILE A 1 337 ? -5.171 3.409 90.760 1.00 57.66 337 ILE A N 1
ATOM 2605 C CA . ILE A 1 337 ? -5.834 3.629 92.041 1.00 57.69 337 ILE A CA 1
ATOM 2606 C C . ILE A 1 337 ? -5.994 5.122 92.331 1.00 57.75 337 ILE A C 1
ATOM 2607 O O . ILE A 1 337 ? -7.074 5.689 92.125 1.00 57.82 337 ILE A O 1
ATOM 2609 N N . ARG A 1 338 ? -4.911 5.752 92.794 1.00 57.54 338 ARG A N 1
ATOM 2610 C CA . ARG A 1 338 ? -4.908 7.173 93.138 1.00 57.24 338 ARG A CA 1
ATOM 2611 C C . ARG A 1 338 ? -5.156 8.064 91.919 1.00 57.22 338 ARG A C 1
ATOM 2612 O O . ARG A 1 338 ? -5.798 9.116 92.036 1.00 56.92 338 ARG A O 1
ATOM 2614 N N . GLU A 1 339 ? -4.654 7.631 90.760 1.00 57.14 339 GLU A N 1
ATOM 2615 C CA . GLU A 1 339 ? -4.808 8.364 89.500 1.00 57.24 339 GLU A CA 1
ATOM 2616 C C . GLU A 1 339 ? -6.271 8.639 89.167 1.00 57.42 339 GLU A C 1
ATOM 2617 O O . GLU A 1 339 ? -6.581 9.669 88.564 1.00 57.46 339 GLU A O 1
ATOM 2623 N N . ASN A 1 340 ? -7.158 7.728 89.583 1.00 57.61 340 ASN A N 1
ATOM 2624 C CA . ASN A 1 340 ? -8.613 7.871 89.404 1.00 57.81 340 ASN A CA 1
ATOM 2625 C C . ASN A 1 340 ? -9.256 9.019 90.190 1.00 58.14 340 ASN A C 1
ATOM 2626 O O . ASN A 1 340 ? -10.453 9.280 90.048 1.00 57.95 340 ASN A O 1
ATOM 2631 N N . PHE A 1 341 ? -8.457 9.689 91.020 1.00 58.59 341 PHE A N 1
ATOM 2632 C CA . PHE A 1 341 ? -8.906 10.849 91.790 1.00 58.89 341 PHE A CA 1
ATOM 2633 C C . PHE A 1 341 ? -8.025 12.075 91.542 1.00 59.01 341 PHE A C 1
ATOM 2634 O O . PHE A 1 341 ? -8.300 13.166 92.051 1.00 59.05 341 PHE A O 1
ATOM 2642 N N . LEU A 1 342 ? -6.964 11.879 90.765 1.00 59.11 342 LEU A N 1
ATOM 2643 C CA . LEU A 1 342 ? -6.164 12.978 90.245 1.00 59.33 342 LEU A CA 1
ATOM 2644 C C . LEU A 1 342 ? -6.880 13.566 89.039 1.00 59.56 342 LEU A C 1
ATOM 2645 O O . LEU A 1 342 ? -6.950 14.784 88.873 1.00 59.41 342 LEU A O 1
ATOM 2650 N N . LYS A 1 343 ? -7.435 12.691 88.206 1.00 59.98 343 LYS A N 1
ATOM 2651 C CA . LYS A 1 343 ? -8.163 13.131 87.025 1.00 60.52 343 LYS A CA 1
ATOM 2652 C C . LYS A 1 343 ? -9.543 13.686 87.403 1.00 60.59 343 LYS A C 1
ATOM 2653 O O . LYS A 1 343 ? -10.288 14.147 86.539 1.00 60.85 343 LYS A O 1
ATOM 2659 N N . GLN A 1 344 ? -9.853 13.647 88.702 1.00 60.65 344 GLN A N 1
ATOM 2660 C CA . GLN A 1 344 ? -11.072 14.239 89.262 1.00 60.72 344 GLN A CA 1
ATOM 2661 C C . GLN A 1 344 ? -10.784 15.495 90.087 1.00 60.66 344 GLN A C 1
ATOM 2662 O O . GLN A 1 344 ? -11.712 16.164 90.542 1.00 60.75 344 GLN A O 1
ATOM 2668 N N . GLY A 1 345 ? -9.502 15.798 90.290 1.00 60.51 345 GLY A N 1
ATOM 2669 C CA . GLY A 1 345 ? -9.080 16.989 91.029 1.00 60.30 345 GLY A CA 1
ATOM 2670 C C . GLY A 1 345 ? -9.405 16.995 92.513 1.00 60.11 345 GLY A C 1
ATOM 2671 O O . GLY A 1 345 ? -9.614 18.062 93.098 1.00 60.16 345 GLY A O 1
ATOM 2672 N N . ARG A 1 346 ? -9.437 15.802 93.111 1.00 59.85 346 ARG A N 1
ATOM 2673 C CA . ARG A 1 346 ? -9.694 15.606 94.541 1.00 59.50 346 ARG A CA 1
ATOM 2674 C C . ARG A 1 346 ? -8.427 15.903 95.348 1.00 59.41 346 ARG A C 1
ATOM 2675 O O . ARG A 1 346 ? -7.324 15.530 94.938 1.00 59.41 346 ARG A O 1
ATOM 2683 N N . LYS A 1 347 ? -8.587 16.555 96.500 1.00 59.14 347 LYS A N 1
ATOM 2684 C CA . LYS A 1 347 ? -7.444 16.950 97.332 1.00 58.83 347 LYS A CA 1
ATOM 2685 C C . LYS A 1 347 ? -7.019 15.864 98.330 1.00 58.14 347 LYS A C 1
ATOM 2686 O O . LYS A 1 347 ? -7.830 15.402 99.138 1.00 58.19 347 LYS A O 1
ATOM 2692 N N . LEU A 1 348 ? -5.740 15.484 98.275 1.00 57.31 348 LEU A N 1
ATOM 2693 C CA . LEU A 1 348 ? -5.186 14.385 99.084 1.00 56.54 348 LEU A CA 1
ATOM 2694 C C . LEU A 1 348 ? -4.921 14.753 100.553 1.00 55.93 348 LEU A C 1
ATOM 2695 O O . LEU A 1 348 ? -4.329 15.804 100.824 1.00 55.70 348 LEU A O 1
ATOM 2700 N N . PRO A 1 349 ? -5.338 13.874 101.500 1.00 55.35 349 PRO A N 1
ATOM 2701 C CA . PRO A 1 349 ? -5.239 14.128 102.950 1.00 54.96 349 PRO A CA 1
ATOM 2702 C C . PRO A 1 349 ? -3.814 14.057 103.495 1.00 54.57 349 PRO A C 1
ATOM 2703 O O . PRO A 1 349 ? -2.988 13.305 102.976 1.00 54.70 349 PRO A O 1
ATOM 2707 N N . GLU A 1 350 ? -3.548 14.823 104.551 1.00 54.06 350 GLU A N 1
ATOM 2708 C CA . GLU A 1 350 ? -2.189 14.993 105.082 1.00 53.49 350 GLU A CA 1
ATOM 2709 C C . GLU A 1 350 ? -1.535 13.719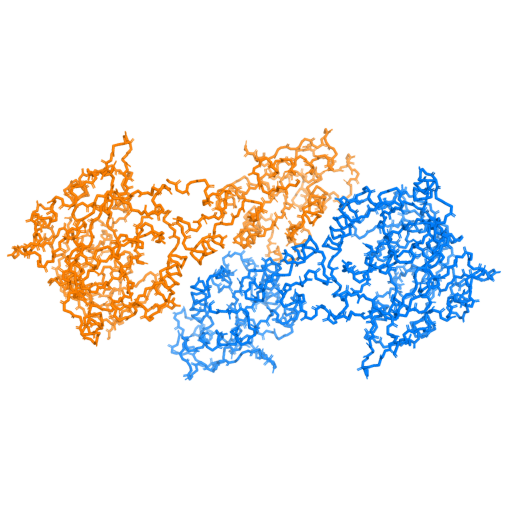 105.622 1.00 52.72 350 GLU A C 1
ATOM 2710 O O . GLU A 1 350 ? -0.306 13.648 105.717 1.00 52.69 350 GLU A O 1
ATOM 2716 N N . TRP A 1 351 ? -2.346 12.723 105.979 1.00 51.63 351 TRP A N 1
ATOM 2717 C CA . TRP A 1 351 ? -1.814 11.413 106.356 1.00 50.44 351 TRP A CA 1
ATOM 2718 C C . TRP A 1 351 ? -1.263 10.633 105.159 1.00 49.82 351 TRP A C 1
ATOM 2719 O O . TRP A 1 351 ? -0.447 9.721 105.329 1.00 49.63 351 TRP A O 1
ATOM 2730 N N . PHE A 1 352 ? -1.715 10.999 103.958 1.00 48.99 352 PHE A N 1
ATOM 2731 C CA . PHE A 1 352 ? -1.340 10.302 102.735 1.00 48.43 352 PHE A CA 1
ATOM 2732 C C . PHE A 1 352 ? -0.212 11.006 101.982 1.00 48.20 352 PHE A C 1
ATOM 2733 O O . PHE A 1 352 ? 0.711 10.361 101.492 1.00 48.16 352 PHE A O 1
ATOM 2741 N N . THR A 1 353 ? -0.297 12.330 101.903 1.00 47.88 353 THR A N 1
ATOM 2742 C CA . THR A 1 353 ? 0.635 13.138 101.132 1.00 47.58 353 THR A CA 1
ATOM 2743 C C . THR A 1 353 ? 1.099 14.335 101.956 1.00 47.35 353 THR A C 1
ATOM 2744 O O . THR A 1 353 ? 0.354 14.841 102.787 1.00 47.27 353 THR A O 1
ATOM 2748 N N . ARG A 1 354 ? 2.335 14.779 101.726 1.00 47.20 354 ARG A N 1
ATOM 2749 C CA . ARG A 1 354 ? 2.825 16.045 102.279 1.00 46.93 354 ARG A CA 1
ATOM 2750 C C . ARG A 1 354 ? 2.072 17.223 101.633 1.00 46.93 354 ARG A C 1
ATOM 2751 O O . ARG A 1 354 ? 1.717 17.152 100.452 1.00 46.55 354 ARG A O 1
ATOM 2759 N N . PRO A 1 355 ? 1.819 18.305 102.402 1.00 46.78 355 PRO A N 1
ATOM 2760 C CA . PRO A 1 355 ? 0.997 19.409 101.877 1.00 46.84 355 PRO A CA 1
ATOM 2761 C C . PRO A 1 355 ? 1.545 20.011 100.573 1.00 46.71 355 PRO A C 1
ATOM 2762 O O . PRO A 1 355 ? 0.771 20.285 99.661 1.00 46.63 355 PRO A O 1
ATOM 2766 N N . GLU A 1 356 ? 2.868 20.181 100.497 1.00 46.89 356 GLU A N 1
ATOM 2767 C CA . GLU A 1 356 ? 3.554 20.709 99.302 1.00 46.96 356 GLU A CA 1
ATOM 2768 C C . GLU A 1 356 ? 3.346 19.869 98.041 1.00 46.73 356 GLU A C 1
ATOM 2769 O O . GLU A 1 356 ? 3.269 20.405 96.934 1.00 46.63 356 GLU A O 1
ATOM 2775 N N . VAL A 1 357 ? 3.284 18.550 98.210 1.00 46.90 357 VAL A N 1
ATOM 2776 C CA . VAL A 1 357 ? 2.996 17.641 97.095 1.00 46.78 357 VAL A CA 1
ATOM 2777 C C . VAL A 1 357 ? 1.528 17.731 96.693 1.00 47.13 357 VAL A C 1
ATOM 2778 O O . VAL A 1 357 ? 1.213 17.752 95.506 1.00 47.64 357 VAL A O 1
ATOM 2782 N N . ALA A 1 358 ? 0.642 17.793 97.688 1.00 47.34 358 ALA A N 1
ATOM 2783 C CA . ALA A 1 358 ? -0.789 17.940 97.462 1.00 47.71 358 ALA A CA 1
ATOM 2784 C C . ALA A 1 358 ? -1.090 19.198 96.660 1.00 48.05 358 ALA A C 1
ATOM 2785 O O . ALA A 1 358 ? -1.877 19.142 95.715 1.00 48.68 358 ALA A O 1
ATOM 2787 N N . GLU A 1 359 ? -0.467 20.322 97.020 1.00 48.35 359 GLU A N 1
ATOM 2788 C CA . GLU A 1 359 ? -0.695 21.569 96.285 1.00 48.92 359 GLU A CA 1
ATOM 2789 C C . GLU A 1 359 ? -0.054 21.591 94.889 1.00 48.79 359 GLU A C 1
ATOM 2790 O O . GLU A 1 359 ? -0.620 22.177 93.972 1.00 48.89 359 GLU A O 1
ATOM 2796 N N . ILE A 1 360 ? 1.098 20.946 94.712 1.00 48.79 360 ILE A N 1
ATOM 2797 C CA . ILE A 1 360 ? 1.647 20.780 93.349 1.00 48.85 360 ILE A CA 1
ATOM 2798 C C . ILE A 1 360 ? 0.687 19.970 92.457 1.00 49.01 360 ILE A C 1
ATOM 2799 O O . ILE A 1 360 ? 0.410 20.361 91.332 1.00 49.28 360 ILE A O 1
ATOM 2804 N N . LEU A 1 361 ? 0.171 18.858 92.975 1.00 49.32 361 LEU A N 1
ATOM 2805 C CA . LEU A 1 361 ? -0.798 18.038 92.248 1.00 49.35 361 LEU A CA 1
ATOM 2806 C C . LEU A 1 361 ? -2.117 18.784 91.987 1.00 50.08 361 LEU A C 1
ATOM 2807 O O . LEU A 1 361 ? -2.715 18.629 90.921 1.00 50.24 361 LEU A O 1
ATOM 2812 N N . ALA A 1 362 ? -2.561 19.586 92.958 1.00 50.51 362 ALA A N 1
ATOM 2813 C CA . ALA A 1 362 ? -3.772 20.402 92.794 1.00 51.19 362 ALA A CA 1
ATOM 2814 C C . ALA A 1 362 ? -3.600 21.512 91.757 1.00 51.42 362 ALA A C 1
ATOM 2815 O O . ALA A 1 362 ? -4.570 21.899 91.102 1.00 51.97 362 ALA A O 1
ATOM 2817 N N . GLU A 1 363 ? -2.376 22.023 91.621 1.00 51.45 363 GLU A N 1
ATOM 2818 C CA . GLU A 1 363 ? -2.046 22.999 90.578 1.00 51.62 363 GLU A CA 1
ATOM 2819 C C . GLU A 1 363 ? -2.286 22.415 89.178 1.00 51.01 363 GLU A C 1
ATOM 2820 O O . GLU A 1 363 ? -2.879 23.075 88.329 1.00 51.52 363 GLU A O 1
ATOM 2826 N N . THR A 1 364 ? -1.847 21.176 88.954 1.00 50.25 364 THR A N 1
ATOM 2827 C CA . THR A 1 364 ? -1.930 20.536 87.625 1.00 49.52 364 THR A CA 1
ATOM 2828 C C . THR A 1 364 ? -3.216 19.735 87.390 1.00 48.80 364 THR A C 1
ATOM 2829 O O . THR A 1 364 ? -3.636 19.553 86.254 1.00 48.52 364 THR A O 1
ATOM 2833 N N . TYR A 1 365 ? -3.828 19.275 88.478 1.00 47.93 365 TYR A N 1
ATOM 2834 C CA . TYR A 1 365 ? -5.069 18.528 88.444 1.00 47.24 365 TYR A CA 1
ATOM 2835 C C . TYR A 1 365 ? -6.129 19.308 89.214 1.00 47.11 365 TYR A C 1
ATOM 2836 O O . TYR A 1 365 ? -6.284 19.148 90.438 1.00 47.13 365 TYR A O 1
ATOM 2845 N N . VAL A 1 366 ? -6.843 20.169 88.491 1.00 46.39 366 VAL A N 1
ATOM 2846 C CA . VAL A 1 366 ? -7.801 21.072 89.106 1.00 46.20 366 VAL A CA 1
ATOM 2847 C C . VAL A 1 366 ? -9.109 20.315 89.371 1.00 45.69 366 VAL A C 1
ATOM 2848 O O . VAL A 1 366 ? -9.337 19.261 88.775 1.00 45.46 366 VAL A O 1
ATOM 2852 N N . PRO A 1 367 ? -9.957 20.826 90.287 1.00 45.34 367 PRO A N 1
ATOM 2853 C CA . PRO A 1 367 ? -11.238 20.144 90.511 1.00 45.22 367 PRO A CA 1
ATOM 2854 C C . PRO A 1 367 ? -11.999 19.948 89.192 1.00 44.96 367 PRO A C 1
ATOM 2855 O O . PRO A 1 367 ? -11.799 20.716 88.253 1.00 45.17 367 PRO A O 1
ATOM 2859 N N . LYS A 1 368 ? -12.839 18.918 89.125 1.00 44.46 368 LYS A N 1
ATOM 2860 C CA . LYS A 1 368 ? -13.561 18.568 87.904 1.00 44.18 368 LYS A CA 1
ATOM 2861 C C . LYS A 1 368 ? -14.362 19.747 87.346 1.00 44.20 368 LYS A C 1
ATOM 2862 O O . LYS A 1 368 ? -14.339 20.001 86.142 1.00 44.14 368 LYS A O 1
ATOM 2868 N N . HIS A 1 369 ? -15.055 20.468 88.225 1.00 44.11 369 HIS A N 1
ATOM 2869 C CA . HIS A 1 369 ? -15.833 21.635 87.814 1.00 44.30 369 HIS A CA 1
ATOM 2870 C C . HIS A 1 369 ? -14.970 22.803 87.307 1.00 44.55 369 HIS A C 1
ATOM 2871 O O . HIS A 1 369 ? -15.506 23.815 86.851 1.00 44.41 369 HIS A O 1
ATOM 2878 N N . LYS A 1 370 ? -13.646 22.645 87.360 1.00 44.56 370 LYS A N 1
ATOM 2879 C CA . LYS A 1 370 ? -12.731 23.649 86.831 1.00 45.10 370 LYS A CA 1
ATOM 2880 C C . LYS A 1 370 ? -11.922 23.107 85.659 1.00 45.37 370 LYS A C 1
ATOM 2881 O O . LYS A 1 370 ? -11.080 23.812 85.079 1.00 45.42 370 LYS A O 1
ATOM 2887 N N . GLN A 1 371 ? -12.178 21.851 85.312 1.00 45.69 371 GLN A N 1
ATOM 2888 C CA . GLN A 1 371 ? -11.457 21.199 84.222 1.00 46.16 371 GLN A CA 1
ATOM 2889 C C . GLN A 1 371 ? -11.916 21.709 82.864 1.00 46.57 371 GLN A C 1
ATOM 2890 O O . GLN A 1 371 ? -13.057 22.122 82.699 1.00 46.65 371 GLN A O 1
ATOM 2896 N N . GLY A 1 372 ? -10.998 21.722 81.905 1.00 47.43 372 GLY A N 1
ATOM 2897 C CA . GLY A 1 372 ? -11.329 22.165 80.551 1.00 47.64 372 GLY A CA 1
ATOM 2898 C C . GLY A 1 372 ? -12.074 21.087 79.810 1.00 47.86 372 GLY A C 1
ATOM 2899 O O . GLY A 1 372 ? -11.874 19.902 80.076 1.00 48.63 372 GLY A O 1
ATOM 2900 N N . PHE A 1 373 ? -12.943 21.486 78.889 1.00 47.81 373 PHE A N 1
ATOM 2901 C CA . PHE A 1 373 ? -13.655 20.516 78.066 1.00 48.25 373 PHE A CA 1
ATOM 2902 C C . PHE A 1 373 ? -14.096 21.136 76.733 1.00 48.53 373 PHE A C 1
ATOM 2903 O O . PHE A 1 373 ? -14.157 22.356 76.606 1.00 48.54 373 PHE A O 1
ATOM 2911 N N . CYS A 1 374 ? -14.373 20.288 75.746 1.00 49.16 374 CYS A N 1
ATOM 2912 C CA . CYS A 1 374 ? -14.778 20.750 74.419 1.00 49.29 374 CYS A CA 1
ATOM 2913 C C . CYS A 1 374 ? -16.170 20.261 74.099 1.00 49.15 374 CYS A C 1
ATOM 2914 O O . CYS A 1 374 ? -16.419 19.054 74.070 1.00 49.38 374 CYS A O 1
ATOM 2917 N N . VAL A 1 375 ? -17.078 21.192 73.849 1.00 49.08 375 VAL A N 1
ATOM 2918 C CA . VAL A 1 375 ? -18.394 20.830 73.333 1.00 48.94 375 VAL A CA 1
ATOM 2919 C C . VAL A 1 375 ? -18.366 21.006 71.820 1.00 49.04 375 VAL A C 1
ATOM 2920 O O . VAL A 1 375 ? -18.246 22.134 71.318 1.00 48.98 375 VAL A O 1
ATOM 2924 N N . TRP A 1 376 ? -18.458 19.890 71.103 1.00 48.61 376 TRP A N 1
ATOM 2925 C CA . TRP A 1 376 ? -18.382 19.900 69.645 1.00 48.91 376 TRP A CA 1
ATOM 2926 C C . TRP A 1 376 ? -19.745 19.625 69.001 1.00 48.90 376 TRP A C 1
ATOM 2927 O O . TRP A 1 376 ? -20.202 18.474 68.952 1.00 49.51 376 TRP A O 1
ATOM 2938 N N . LEU A 1 377 ? -20.381 20.678 68.502 1.00 48.58 377 LEU A N 1
ATOM 2939 C CA . LEU A 1 377 ? -21.719 20.567 67.910 1.00 49.04 377 LEU A CA 1
ATOM 2940 C C . LEU A 1 377 ? -21.609 20.328 66.418 1.00 48.71 377 LEU A C 1
ATOM 2941 O O . LEU A 1 377 ? -21.213 21.216 65.648 1.00 48.86 377 LEU A O 1
ATOM 2946 N N . THR A 1 378 ? -21.955 19.113 66.029 1.00 48.02 378 THR A N 1
ATOM 2947 C CA . THR A 1 378 ? -21.943 18.709 64.644 1.00 47.61 378 THR A CA 1
ATOM 2948 C C . THR A 1 378 ? -23.387 18.452 64.246 1.00 47.50 378 THR A C 1
ATOM 2949 O O . THR A 1 378 ? -24.225 18.132 65.099 1.00 47.58 378 THR A O 1
ATOM 2953 N N . GLY A 1 379 ? -23.672 18.609 62.959 1.00 47.13 379 GLY A N 1
ATOM 2954 C CA . GLY A 1 379 ? -25.019 18.452 62.439 1.00 46.83 379 GLY A CA 1
ATOM 2955 C C . GLY A 1 379 ? -25.145 19.234 61.154 1.00 46.85 379 GLY A C 1
ATOM 2956 O O . GLY A 1 379 ? -24.260 20.023 60.815 1.00 46.84 379 GLY A O 1
ATOM 2957 N N . LEU A 1 380 ? -26.253 19.021 60.449 1.00 46.83 380 LEU A N 1
ATOM 2958 C CA . LEU A 1 380 ? -26.526 19.661 59.157 1.00 46.80 380 LEU A CA 1
ATOM 2959 C C . LEU A 1 380 ? -26.633 21.194 59.242 1.00 46.73 380 LEU A C 1
ATOM 2960 O O . LEU A 1 380 ? -26.857 21.734 60.315 1.00 46.35 380 LEU A O 1
ATOM 2965 N N . PRO A 1 381 ? -26.473 21.902 58.105 1.00 47.06 381 PRO A N 1
ATOM 2966 C CA . PRO A 1 381 ? -26.742 23.343 58.120 1.00 47.27 381 PRO A CA 1
ATOM 2967 C C . PRO A 1 381 ? -28.171 23.634 58.589 1.00 47.47 381 PRO A C 1
ATOM 2968 O O . PRO A 1 381 ? -29.088 22.871 58.273 1.00 47.40 381 PRO A O 1
ATOM 2972 N N . CYS A 1 382 ? -28.341 24.722 59.341 1.00 47.62 382 CYS A N 1
ATOM 2973 C CA . CYS A 1 382 ? -29.641 25.166 59.876 1.00 48.02 382 CYS A CA 1
ATOM 2974 C C . CYS A 1 382 ? -30.183 24.296 60.998 1.00 47.73 382 CYS A C 1
ATOM 2975 O O . CYS A 1 382 ? -31.223 24.611 61.579 1.00 47.57 382 CYS A O 1
ATOM 2978 N N . ALA A 1 383 ? -29.475 23.213 61.306 1.00 47.68 383 ALA A N 1
ATOM 2979 C CA . ALA A 1 383 ? -29.811 22.374 62.448 1.00 48.02 383 ALA A CA 1
ATOM 2980 C C . ALA A 1 383 ? -29.941 23.215 63.715 1.00 48.12 383 ALA A C 1
ATOM 2981 O O . ALA A 1 383 ? -30.704 22.873 64.614 1.00 48.45 383 ALA A O 1
ATOM 2983 N N . GLY A 1 384 ? -29.199 24.317 63.766 1.00 48.29 384 GLY A N 1
ATOM 2984 C CA . GLY A 1 384 ? -29.232 25.231 64.901 1.00 48.75 384 GLY A CA 1
ATOM 2985 C C . GLY A 1 384 ? -28.014 25.156 65.806 1.00 48.96 384 GLY A C 1
ATOM 2986 O O . GLY A 1 384 ? -28.096 25.531 66.970 1.00 48.97 384 GLY A O 1
ATOM 2987 N N . LYS A 1 385 ? -26.885 24.687 65.272 1.00 49.21 385 LYS A N 1
ATOM 2988 C CA . LYS A 1 385 ? -25.644 24.561 66.045 1.00 49.62 385 LYS A CA 1
ATOM 2989 C C . LYS A 1 385 ? -25.195 25.895 66.627 1.00 50.02 385 LYS A C 1
ATOM 2990 O O . LYS A 1 385 ? -24.830 25.960 67.796 1.00 50.16 385 LYS A O 1
ATOM 2996 N N . SER A 1 386 ? -25.233 26.955 65.821 1.00 50.50 386 SER A N 1
ATOM 2997 C CA . SER A 1 386 ? -24.728 28.262 66.259 1.00 51.16 386 SER A CA 1
ATOM 2998 C C . SER A 1 386 ? -25.591 28.915 67.336 1.00 51.04 386 SER A C 1
ATOM 2999 O O . SER A 1 386 ? -25.061 29.466 68.310 1.00 51.05 386 SER A O 1
ATOM 3002 N N . THR A 1 387 ? -26.910 28.840 67.149 1.00 50.60 387 THR A N 1
ATOM 3003 C CA . THR A 1 387 ? -27.891 29.314 68.124 1.00 50.38 387 THR A CA 1
ATOM 3004 C C . THR A 1 387 ? -27.741 28.590 69.465 1.00 50.11 387 THR A C 1
ATOM 3005 O O . THR A 1 387 ? -27.766 29.230 70.521 1.00 50.28 387 THR A O 1
ATOM 3009 N N . ILE A 1 388 ? -27.590 27.264 69.413 1.00 49.68 388 ILE A N 1
ATOM 3010 C CA . ILE A 1 388 ? -27.416 26.436 70.614 1.00 49.28 388 ILE A CA 1
ATOM 3011 C C . ILE A 1 388 ? -26.103 26.769 71.333 1.00 49.28 388 ILE A C 1
ATOM 3012 O O . ILE A 1 388 ? -26.083 26.939 72.557 1.00 49.02 388 ILE A O 1
ATOM 3017 N N . ALA A 1 389 ? -25.022 26.860 70.557 1.00 49.26 389 ALA A N 1
ATOM 3018 C CA . ALA A 1 389 ? -23.689 27.191 71.066 1.00 49.50 389 ALA A CA 1
ATOM 3019 C C . ALA A 1 389 ? -23.644 28.549 71.749 1.00 49.59 389 ALA A C 1
ATOM 3020 O O . ALA A 1 389 ? -22.918 28.729 72.732 1.00 49.92 389 ALA A O 1
ATOM 3022 N N . GLU A 1 390 ? -24.401 29.503 71.221 1.00 49.53 390 GLU A N 1
ATOM 3023 C CA . GLU A 1 390 ? -24.405 30.847 71.767 1.00 50.06 390 GLU A CA 1
ATOM 3024 C C . GLU A 1 390 ? -25.102 30.853 73.112 1.00 49.35 390 GLU A C 1
ATOM 3025 O O . GLU A 1 390 ? -24.629 31.492 74.047 1.00 49.20 390 GLU A O 1
ATOM 3031 N N . ILE A 1 391 ? -26.234 30.150 73.188 1.00 48.73 391 ILE A N 1
ATOM 3032 C CA . ILE A 1 391 ? -27.003 29.996 74.424 1.00 48.29 391 ILE A CA 1
ATOM 3033 C C . ILE A 1 391 ? -26.183 29.280 75.507 1.00 48.16 391 ILE A C 1
ATOM 3034 O O . ILE A 1 391 ? -26.122 29.739 76.664 1.00 47.85 391 ILE A O 1
ATOM 3039 N N . LEU A 1 392 ? -25.545 28.176 75.116 1.00 47.53 392 LEU A N 1
ATOM 3040 C CA . LEU A 1 392 ? -24.732 27.380 76.019 1.00 47.20 392 LEU A CA 1
ATOM 3041 C C . LEU A 1 392 ? -23.573 28.198 76.564 1.00 47.66 392 LEU A C 1
ATOM 3042 O O . LEU A 1 392 ? -23.306 28.160 77.770 1.00 47.70 392 LEU A O 1
ATOM 3047 N N . ALA A 1 393 ? -22.909 28.942 75.674 1.00 47.59 393 ALA A N 1
ATOM 3048 C CA . ALA A 1 393 ? -21.835 29.860 76.056 1.00 47.62 393 ALA A CA 1
ATOM 3049 C C . ALA A 1 393 ? -22.251 30.764 77.206 1.00 47.82 393 ALA A C 1
ATOM 3050 O O . ALA A 1 393 ? -21.514 30.908 78.181 1.00 48.07 393 ALA A O 1
ATOM 3052 N N . THR A 1 394 ? -23.434 31.358 77.082 1.00 47.90 394 THR A N 1
ATOM 3053 C CA . THR A 1 394 ? -23.986 32.266 78.088 1.00 48.18 394 THR A CA 1
ATOM 3054 C C . THR A 1 394 ? -24.272 31.557 79.409 1.00 48.39 394 THR A C 1
ATOM 3055 O O . THR A 1 394 ? -23.959 32.082 80.482 1.00 48.57 394 THR A O 1
ATOM 3059 N N . MET A 1 395 ? -24.864 30.367 79.320 1.00 48.72 395 MET A N 1
ATOM 3060 C CA . MET A 1 395 ? -25.157 29.543 80.489 1.00 49.41 395 MET A CA 1
ATOM 3061 C C . MET A 1 395 ? -23.887 29.174 81.238 1.00 49.59 395 MET A C 1
ATOM 3062 O O . MET A 1 395 ? -23.874 29.182 82.471 1.00 49.91 395 MET A O 1
ATOM 3067 N N . LEU A 1 396 ? -22.827 28.874 80.484 1.00 49.55 396 LEU A N 1
ATOM 3068 C CA . LEU A 1 396 ? -21.526 28.476 81.042 1.00 49.97 396 LEU A CA 1
ATOM 3069 C C . LEU A 1 396 ? -20.785 29.657 81.645 1.00 49.80 396 LEU A C 1
ATOM 3070 O O . LEU A 1 396 ? -20.258 29.564 82.748 1.00 49.13 396 LEU A O 1
ATOM 3075 N N . GLN A 1 397 ? -20.774 30.771 80.919 1.00 50.67 397 GLN A N 1
ATOM 3076 C CA . GLN A 1 397 ? -20.244 32.043 81.434 1.00 51.73 397 GLN A CA 1
ATOM 3077 C C . GLN A 1 397 ? -20.938 32.514 82.703 1.00 51.61 397 GLN A C 1
ATOM 3078 O O . GLN A 1 397 ? -20.288 33.061 83.592 1.00 51.77 397 GLN A O 1
ATOM 3084 N N . ALA A 1 398 ? -22.248 32.291 82.788 1.00 51.80 398 ALA A N 1
ATOM 3085 C CA . ALA A 1 398 ? -23.009 32.677 83.973 1.00 52.15 398 ALA A CA 1
ATOM 3086 C C . ALA A 1 398 ? -22.627 31.818 85.175 1.00 52.49 398 ALA A C 1
ATOM 3087 O O . ALA A 1 398 ? -22.833 32.214 86.330 1.00 52.25 398 ALA A O 1
ATOM 3089 N N . ARG A 1 399 ? -22.079 30.639 84.893 1.00 52.55 399 ARG A N 1
ATOM 3090 C CA . ARG A 1 399 ? -21.669 29.721 85.939 1.00 52.57 399 ARG A CA 1
ATOM 3091 C C . ARG A 1 399 ? -20.196 29.862 86.307 1.00 52.60 399 ARG A C 1
ATOM 3092 O O . ARG A 1 399 ? -19.697 29.132 87.156 1.00 53.11 399 ARG A O 1
ATOM 3100 N N . GLY A 1 400 ? -19.512 30.814 85.678 1.00 52.21 400 GLY A N 1
ATOM 3101 C CA . GLY A 1 400 ? -18.144 31.145 86.047 1.00 51.73 400 GLY A CA 1
ATOM 3102 C C . GLY A 1 400 ? -17.076 30.443 85.239 1.00 51.60 400 GLY A C 1
ATOM 3103 O O . GLY A 1 400 ? -15.971 30.244 85.736 1.00 51.63 400 GLY A O 1
ATOM 3104 N N . ARG A 1 401 ? -17.409 30.065 84.004 1.00 51.13 401 ARG A N 1
ATOM 3105 C CA . ARG A 1 401 ? -16.448 29.493 83.071 1.00 51.24 401 ARG A CA 1
ATOM 3106 C C . ARG A 1 401 ? -16.250 30.433 81.891 1.00 51.55 401 ARG A C 1
ATOM 3107 O O . ARG A 1 401 ? -17.208 30.808 81.224 1.00 51.81 401 ARG A O 1
ATOM 3115 N N . LYS A 1 402 ? -15.003 30.792 81.621 1.00 51.67 402 LYS A N 1
ATOM 3116 C CA . LYS A 1 402 ? -14.674 31.547 80.419 1.00 51.67 402 LYS A CA 1
ATOM 3117 C C . LYS A 1 402 ? -14.768 30.615 79.222 1.00 51.29 402 LYS A C 1
ATOM 3118 O O . LYS A 1 402 ? -14.340 29.462 79.290 1.00 51.71 402 LYS A O 1
ATOM 3124 N N . VAL A 1 403 ? -15.361 31.111 78.139 1.00 50.82 403 VAL A N 1
ATOM 3125 C CA . VAL A 1 403 ? -15.645 30.294 76.964 1.00 50.14 403 VAL A CA 1
ATOM 3126 C C . VAL A 1 403 ? -14.962 30.860 75.728 1.00 49.96 403 VAL A C 1
ATOM 3127 O O . VAL A 1 403 ? -14.959 32.076 75.514 1.00 49.54 403 VAL A O 1
ATOM 3131 N N . THR A 1 404 ? -14.372 29.964 74.940 1.00 49.28 404 THR A N 1
ATOM 3132 C CA . THR A 1 404 ? -13.969 30.265 73.580 1.00 49.33 404 THR A CA 1
ATOM 3133 C C . THR A 1 404 ? -15.055 29.679 72.664 1.00 49.19 404 THR A C 1
ATOM 3134 O O . THR A 1 404 ? -15.375 28.489 72.743 1.00 49.10 404 THR A O 1
ATOM 3138 N N . LEU A 1 405 ? -15.641 30.527 71.826 1.00 49.12 405 LEU A N 1
ATOM 3139 C CA . LEU A 1 405 ? -16.713 30.091 70.952 1.00 49.11 405 LEU A CA 1
ATOM 3140 C C . LEU A 1 405 ? -16.186 30.019 69.524 1.00 49.01 405 LEU A C 1
ATOM 3141 O O . LEU A 1 405 ? -15.952 31.053 68.877 1.00 48.58 405 LEU A O 1
ATOM 3146 N N . LEU A 1 406 ? -15.973 28.793 69.056 1.00 48.30 406 LEU A N 1
ATOM 3147 C CA . LEU A 1 406 ? -15.505 28.578 67.703 1.00 48.47 406 LEU A CA 1
ATOM 3148 C C . LEU A 1 406 ? -16.691 28.223 66.800 1.00 48.96 406 LEU A C 1
ATOM 3149 O O . LEU A 1 406 ? -16.826 27.099 66.319 1.00 47.70 406 LEU A O 1
ATOM 3154 N N . ASP A 1 407 ? -17.552 29.218 66.601 1.00 50.05 407 ASP A N 1
ATOM 3155 C CA . ASP A 1 407 ? -18.716 29.088 65.736 1.00 51.43 407 ASP A CA 1
ATOM 3156 C C . ASP A 1 407 ? -18.330 29.420 64.299 1.00 51.77 407 ASP A C 1
ATOM 3157 O O . ASP A 1 407 ? -17.164 29.712 64.022 1.00 52.36 407 ASP A O 1
ATOM 3162 N N . GLY A 1 408 ? -19.309 29.389 63.398 1.00 52.40 408 GLY A N 1
ATOM 3163 C CA . GLY A 1 408 ? -19.068 29.549 61.967 1.00 52.39 408 GLY A CA 1
ATOM 3164 C C . GLY A 1 408 ? -18.317 30.811 61.603 1.00 52.60 408 GLY A C 1
ATOM 3165 O O . GLY A 1 408 ? -17.372 30.763 60.822 1.00 52.57 408 GLY A O 1
ATOM 3166 N N . ASP A 1 409 ? -18.747 31.937 62.169 1.00 52.93 409 ASP A N 1
ATOM 3167 C CA . ASP A 1 409 ? -18.209 33.251 61.821 1.00 53.08 409 ASP A CA 1
ATOM 3168 C C . ASP A 1 409 ? -16.828 33.479 62.433 1.00 52.96 409 ASP A C 1
ATOM 3169 O O . ASP A 1 409 ? -15.956 34.055 61.787 1.00 53.06 409 ASP A O 1
ATOM 3174 N N . VAL A 1 410 ? -16.649 33.042 63.679 1.00 52.51 410 VAL A N 1
ATOM 3175 C CA . VAL A 1 410 ? -15.346 33.074 64.346 1.00 52.49 410 VAL A CA 1
ATOM 3176 C C . VAL A 1 410 ? -14.315 32.220 63.597 1.00 52.18 410 VAL A C 1
ATOM 3177 O O . VAL A 1 410 ? -13.184 32.674 63.352 1.00 51.90 410 VAL A O 1
ATOM 3181 N N . VAL A 1 411 ? -14.718 31.001 63.223 1.00 51.52 411 VAL A N 1
ATOM 3182 C CA . VAL A 1 411 ? -13.839 30.091 62.483 1.00 51.03 411 VAL A CA 1
ATOM 3183 C C . VAL A 1 411 ? -13.481 30.635 61.096 1.00 50.96 411 VAL A C 1
ATOM 3184 O O . VAL A 1 411 ? -12.320 30.559 60.687 1.00 51.23 411 VAL A O 1
ATOM 3188 N N . ARG A 1 412 ? -14.463 31.205 60.397 1.00 50.15 412 ARG A N 1
ATOM 3189 C CA . ARG A 1 412 ? -14.269 31.685 59.032 1.00 49.75 412 ARG A CA 1
ATOM 3190 C C . ARG A 1 412 ? -13.410 32.947 58.952 1.00 49.11 412 ARG A C 1
ATOM 3191 O O . ARG A 1 412 ? -12.692 33.160 57.968 1.00 49.11 412 ARG A O 1
ATOM 3199 N N . THR A 1 413 ? -13.498 33.786 59.978 1.00 48.12 413 THR A N 1
ATOM 3200 C CA . THR A 1 413 ? -12.707 35.004 60.046 1.00 47.30 413 THR A CA 1
ATOM 3201 C C . THR A 1 413 ? -11.247 34.688 60.396 1.00 47.11 413 THR A C 1
ATOM 3202 O O . THR A 1 413 ? -10.322 35.181 59.745 1.00 47.38 413 THR A O 1
ATOM 3206 N N . HIS A 1 414 ? -11.048 33.843 61.403 1.00 46.48 414 HIS A N 1
ATOM 3207 C CA . HIS A 1 414 ? -9.733 33.696 62.022 1.00 46.15 414 HIS A CA 1
ATOM 3208 C C . HIS A 1 414 ? -8.969 32.441 61.635 1.00 46.00 414 HIS A C 1
ATOM 3209 O O . HIS A 1 414 ? -7.740 32.443 61.684 1.00 46.43 414 HIS A O 1
ATOM 3216 N N . LEU A 1 415 ? -9.684 31.385 61.257 1.00 45.51 415 LEU A N 1
ATOM 3217 C CA . LEU A 1 415 ? -9.079 30.056 61.160 1.00 45.47 415 LEU A CA 1
ATOM 3218 C C . LEU A 1 415 ? -9.062 29.432 59.763 1.00 45.60 415 LEU A C 1
ATOM 3219 O O . LEU A 1 415 ? -8.088 28.772 59.400 1.00 45.61 415 LEU A O 1
ATOM 3224 N N . SER A 1 416 ? -10.120 29.645 58.986 1.00 45.89 416 SER A N 1
ATOM 3225 C CA . SER A 1 416 ? -10.306 28.902 57.741 1.00 46.29 416 SER A CA 1
ATOM 3226 C C . SER A 1 416 ? -10.155 29.688 56.446 1.00 46.31 416 SER A C 1
ATOM 3227 O O . SER A 1 416 ? -10.319 29.114 55.372 1.00 46.38 416 SER A O 1
ATOM 3230 N N . ARG A 1 417 ? -9.835 30.983 56.536 1.00 46.50 417 ARG A N 1
ATOM 3231 C CA . ARG A 1 417 ? -9.509 31.777 55.347 1.00 46.39 417 ARG A CA 1
ATOM 3232 C C . ARG A 1 417 ? -8.387 31.105 54.558 1.00 46.42 417 ARG A C 1
ATOM 3233 O O . ARG A 1 417 ? -7.392 30.661 55.136 1.00 46.35 417 ARG A O 1
ATOM 3241 N N . GLY A 1 418 ? -8.559 31.024 53.242 1.00 46.44 418 GLY A N 1
ATOM 3242 C CA . GLY A 1 418 ? -7.617 30.316 52.381 1.00 46.59 418 GLY A CA 1
ATOM 3243 C C . GLY A 1 418 ? -8.022 28.880 52.094 1.00 46.62 418 GLY A C 1
ATOM 3244 O O . GLY A 1 418 ? -7.527 28.274 51.145 1.00 46.61 418 GLY A O 1
ATOM 3245 N N . LEU A 1 419 ? -8.914 28.335 52.920 1.00 46.74 419 LEU A N 1
ATOM 3246 C CA . LEU A 1 419 ? -9.485 27.005 52.688 1.00 47.15 419 LEU A CA 1
ATOM 3247 C C . LEU A 1 419 ? -10.799 27.080 51.903 1.00 47.67 419 LEU A C 1
ATOM 3248 O O . LEU A 1 419 ? -11.619 27.976 52.127 1.00 47.65 419 LEU A O 1
ATOM 3253 N N . GLY A 1 420 ? -10.992 26.128 50.995 1.00 48.27 420 GLY A N 1
ATOM 3254 C CA . GLY A 1 420 ? -12.194 26.074 50.164 1.00 49.17 420 GLY A CA 1
ATOM 3255 C C . GLY A 1 420 ? -13.195 25.034 50.633 1.00 49.60 420 GLY A C 1
ATOM 3256 O O . GLY A 1 420 ? -13.356 24.824 51.832 1.00 49.59 420 GLY A O 1
ATOM 3257 N N . PHE A 1 421 ? -13.860 24.377 49.681 1.00 50.28 421 PHE A N 1
ATOM 3258 C CA . PHE A 1 421 ? -14.921 23.411 49.994 1.00 50.80 421 PHE A CA 1
ATOM 3259 C C . PHE A 1 421 ? -14.650 21.969 49.534 1.00 50.63 421 PHE A C 1
ATOM 3260 O O . PHE A 1 421 ? -15.570 21.146 49.492 1.00 50.65 421 PHE A O 1
ATOM 3268 N N . SER A 1 422 ? -13.399 21.659 49.203 1.00 50.36 422 SER A N 1
ATOM 3269 C CA . SER A 1 422 ? -13.033 20.289 48.847 1.00 50.47 422 SER A CA 1
ATOM 3270 C C . SER A 1 422 ? -12.930 19.422 50.101 1.00 50.21 422 SER A C 1
ATOM 3271 O O . SER A 1 422 ? -12.615 19.926 51.183 1.00 50.41 422 SER A O 1
ATOM 3274 N N . LYS A 1 423 ? -13.199 18.125 49.952 1.00 49.97 423 LYS A N 1
ATOM 3275 C CA . LYS A 1 423 ? -13.133 17.174 51.068 1.00 49.74 423 LYS A CA 1
ATOM 3276 C C . LYS A 1 423 ? -11.869 17.361 51.913 1.00 49.28 423 LYS A C 1
ATOM 3277 O O . LYS A 1 423 ? -11.948 17.457 53.147 1.00 49.31 423 LYS A O 1
ATOM 3283 N N . GLU A 1 424 ? -10.716 17.428 51.244 1.00 48.61 424 GLU A N 1
ATOM 3284 C CA . GLU A 1 424 ? -9.440 17.668 51.919 1.00 48.28 424 GLU A CA 1
ATOM 3285 C C . GLU A 1 424 ? -9.449 18.910 52.795 1.00 47.60 424 GLU A C 1
ATOM 3286 O O . GLU A 1 424 ? -9.073 18.844 53.966 1.00 47.96 424 GLU A O 1
ATOM 3292 N N . ASP A 1 425 ? -9.878 20.032 52.220 1.00 46.91 425 ASP A N 1
ATOM 3293 C CA . ASP A 1 425 ? -9.907 21.315 52.920 1.00 46.38 425 ASP A CA 1
ATOM 3294 C C . ASP A 1 425 ? -10.918 21.351 54.075 1.00 45.91 425 ASP A C 1
ATOM 3295 O O . ASP A 1 425 ? -10.710 22.047 55.059 1.00 45.98 425 ASP A O 1
ATOM 3300 N N . ARG A 1 426 ? -11.997 20.586 53.947 1.00 45.34 426 ARG A N 1
ATOM 3301 C CA . ARG A 1 426 ? -12.994 20.461 54.996 1.00 44.81 426 ARG A CA 1
ATOM 3302 C C . ARG A 1 426 ? -12.440 19.633 56.158 1.00 44.79 426 ARG A C 1
ATOM 3303 O O . ARG A 1 426 ? -12.696 19.931 57.326 1.00 44.40 426 ARG A O 1
ATOM 3305 N N . ILE A 1 427 ? -11.666 18.602 55.826 1.00 44.84 427 ILE A N 1
ATOM 3306 C CA . ILE A 1 427 ? -10.997 17.780 56.831 1.00 44.51 427 ILE A CA 1
ATOM 3307 C C . ILE A 1 427 ? -9.920 18.611 57.516 1.00 44.73 427 ILE A C 1
ATOM 3308 O O . ILE A 1 427 ? -9.897 18.715 58.746 1.00 44.87 427 ILE A O 1
ATOM 3313 N N . THR A 1 428 ? -9.060 19.239 56.716 1.00 44.70 428 THR A N 1
ATOM 3314 C CA . THR A 1 428 ? -8.054 20.165 57.229 1.00 44.44 428 THR A CA 1
ATOM 3315 C C . THR A 1 428 ? -8.665 21.177 58.196 1.00 44.78 428 THR A C 1
ATOM 3316 O O . THR A 1 428 ? -8.084 21.468 59.244 1.00 44.93 428 THR A O 1
ATOM 3320 N N . ASN A 1 429 ? -9.838 21.702 57.851 1.00 45.16 429 ASN A N 1
ATOM 3321 C CA . ASN A 1 429 ? -10.526 22.689 58.693 1.00 45.69 429 ASN A CA 1
ATOM 3322 C C . ASN A 1 429 ? -11.035 22.121 60.018 1.00 45.61 429 ASN A C 1
ATOM 3323 O O . ASN A 1 429 ? -10.921 22.782 61.053 1.00 45.91 429 ASN A O 1
ATOM 3328 N N . ILE A 1 430 ? -11.600 20.911 59.974 1.00 45.50 430 ILE A N 1
ATOM 3329 C CA . ILE A 1 430 ? -12.047 20.193 61.175 1.00 45.61 430 ILE A CA 1
ATOM 3330 C C . ILE A 1 430 ? -10.859 19.926 62.101 1.00 45.49 430 ILE A C 1
ATOM 3331 O O . ILE A 1 430 ? -10.947 20.122 63.306 1.00 45.42 430 ILE A O 1
ATOM 3336 N N . LEU A 1 431 ? -9.748 19.487 61.522 1.00 45.41 431 LEU A N 1
ATOM 3337 C CA . LEU A 1 431 ? -8.549 19.181 62.291 1.00 45.36 431 LEU A CA 1
ATOM 3338 C C . LEU A 1 431 ? -7.934 20.438 62.908 1.00 45.47 431 LEU A C 1
ATOM 3339 O O . LEU A 1 431 ? -7.386 20.381 64.009 1.00 46.11 431 LEU A O 1
ATOM 3344 N N . ARG A 1 432 ? -8.062 21.572 62.219 1.00 45.36 432 ARG A N 1
ATOM 3345 C CA . ARG A 1 432 ? -7.520 22.849 62.692 1.00 44.94 432 ARG A CA 1
ATOM 3346 C C . ARG A 1 432 ? -8.277 23.406 63.895 1.00 45.86 432 ARG A C 1
ATOM 3347 O O . ARG A 1 432 ? -7.664 23.812 64.879 1.00 46.08 432 ARG A O 1
ATOM 3355 N N . VAL A 1 433 ? -9.606 23.454 63.796 1.00 46.90 433 VAL A N 1
ATOM 3356 C CA . VAL A 1 433 ? -10.471 23.836 64.921 1.00 46.98 433 VAL A CA 1
ATOM 3357 C C . VAL A 1 433 ? -10.284 22.861 66.080 1.00 47.77 433 VAL A C 1
ATOM 3358 O O . VAL A 1 433 ? -10.288 23.270 67.244 1.00 48.29 433 VAL A O 1
ATOM 3362 N N . GLY A 1 434 ? -10.123 21.578 65.760 1.00 48.30 434 GLY A N 1
ATOM 3363 C CA . GLY A 1 434 ? -9.812 20.563 66.766 1.00 49.32 434 GLY A CA 1
ATOM 3364 C C . GLY A 1 434 ? -8.501 20.830 67.488 1.00 50.22 434 GLY A C 1
ATOM 3365 O O . GLY A 1 434 ? -8.429 20.746 68.723 1.00 50.70 434 GLY A O 1
ATOM 3366 N N . PHE A 1 435 ? -7.461 21.160 66.722 1.00 50.57 435 PHE A N 1
ATOM 3367 C CA . PHE A 1 435 ? -6.171 21.537 67.300 1.00 50.90 435 PHE A CA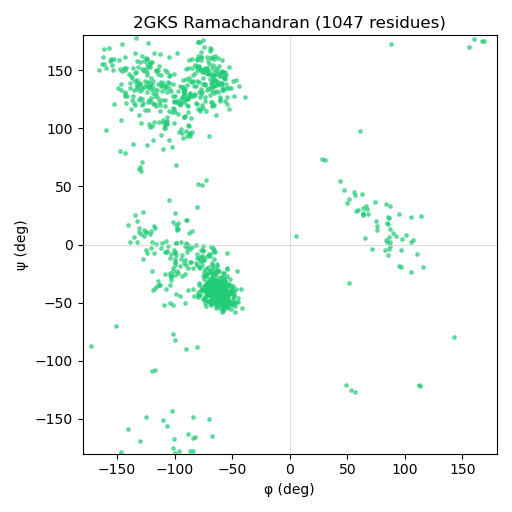 1
ATOM 3368 C C . PHE A 1 435 ? -6.316 22.732 68.238 1.00 50.99 435 PHE A C 1
ATOM 3369 O O . PHE A 1 435 ? -5.822 22.706 69.367 1.00 51.99 435 PHE A O 1
ATOM 3377 N N . VAL A 1 436 ? -6.983 23.779 67.774 1.00 50.57 436 VAL A N 1
ATOM 3378 C CA . VAL A 1 436 ? -7.201 24.950 68.607 1.00 50.54 436 VAL A CA 1
ATOM 3379 C C . VAL A 1 436 ? -7.973 24.587 69.902 1.00 50.21 436 VAL A C 1
ATOM 3380 O O . VAL A 1 436 ? -7.511 24.884 70.998 1.00 50.74 436 VAL A O 1
ATOM 3384 N N . ALA A 1 437 ? -9.116 23.924 69.773 1.00 49.41 437 ALA A N 1
ATOM 3385 C CA . ALA A 1 437 ? -9.872 23.427 70.938 1.00 49.53 437 ALA A CA 1
ATOM 3386 C C . ALA A 1 437 ? -9.025 22.610 71.921 1.00 49.39 437 ALA A C 1
ATOM 3387 O O . ALA A 1 437 ? -9.166 22.764 73.135 1.00 48.92 437 ALA A O 1
ATOM 3389 N N . SER A 1 438 ? -8.157 21.745 71.402 1.00 49.33 438 SER A N 1
ATOM 3390 C CA . SER A 1 438 ? -7.341 20.889 72.271 1.00 49.54 438 SER A CA 1
ATOM 3391 C C . SER A 1 438 ? -6.369 21.689 73.140 1.00 49.31 438 SER A C 1
ATOM 3392 O O . SER A 1 438 ? -6.172 21.368 74.309 1.00 49.18 438 SER A O 1
ATOM 3395 N N . GLU A 1 439 ? -5.795 22.747 72.572 1.00 49.30 439 GLU A N 1
ATOM 3396 C CA . GLU A 1 439 ? -4.912 23.637 73.315 1.00 48.91 439 GLU A CA 1
ATOM 3397 C C . GLU A 1 439 ? -5.670 24.415 74.391 1.00 48.88 439 GLU A C 1
ATOM 3398 O O . GLU A 1 439 ? -5.180 24.584 75.509 1.00 48.50 439 GLU A O 1
ATOM 3404 N N . ILE A 1 440 ? -6.867 24.874 74.065 1.00 48.76 440 ILE A N 1
ATOM 3405 C CA . ILE A 1 440 ? -7.700 25.548 75.059 1.00 48.97 440 ILE A CA 1
ATOM 3406 C C . ILE A 1 440 ? -8.040 24.614 76.217 1.00 48.31 440 ILE A C 1
ATOM 3407 O O . ILE A 1 440 ? -7.889 24.982 77.382 1.00 48.48 440 ILE A O 1
ATOM 3412 N N . VAL A 1 441 ? -8.441 23.389 75.886 1.00 48.07 441 VAL A N 1
ATOM 3413 C CA . VAL A 1 441 ? -8.723 22.360 76.878 1.00 47.55 441 VAL A CA 1
ATOM 3414 C C . VAL A 1 441 ? -7.493 22.077 77.753 1.00 47.56 441 VAL A C 1
ATOM 3415 O O . VAL A 1 441 ? -7.617 21.941 78.979 1.00 47.92 441 VAL A O 1
ATOM 3419 N N . LYS A 1 442 ? -6.314 22.017 77.132 1.00 46.93 442 LYS A N 1
ATOM 3420 C CA . LYS A 1 442 ? -5.065 21.796 77.851 1.00 46.91 442 LYS A CA 1
ATOM 3421 C C . LYS A 1 442 ? -4.899 22.796 78.997 1.00 46.50 442 LYS A C 1
ATOM 3422 O O . LYS A 1 442 ? -4.357 22.462 80.047 1.00 46.42 442 LYS A O 1
ATOM 3428 N N . HIS A 1 443 ? -5.381 24.020 78.785 1.00 45.86 443 HIS A N 1
ATOM 3429 C CA . HIS A 1 443 ? -5.244 25.077 79.772 1.00 45.32 443 HIS A CA 1
ATOM 3430 C C . HIS A 1 443 ? -6.500 25.223 80.629 1.00 45.41 443 HIS A C 1
ATOM 3431 O O . HIS A 1 443 ? -6.692 26.250 81.273 1.00 45.77 443 HIS A O 1
ATOM 3438 N N . ASN A 1 444 ? -7.337 24.182 80.628 1.00 45.50 444 ASN A N 1
ATOM 3439 C CA . ASN A 1 444 ? -8.588 24.120 81.392 1.00 45.73 444 ASN A CA 1
ATOM 3440 C C . ASN A 1 444 ? -9.642 25.158 80.988 1.00 46.42 444 ASN A C 1
ATOM 3441 O O . ASN A 1 444 ? -10.500 25.552 81.790 1.00 45.92 444 ASN A O 1
ATOM 3446 N N . GLY A 1 445 ? -9.580 25.580 79.728 1.00 46.66 445 GLY A N 1
ATOM 3447 C CA . GLY A 1 445 ? -10.615 26.432 79.179 1.00 47.45 445 GLY A CA 1
ATOM 3448 C C . GLY A 1 445 ? -11.787 25.624 78.666 1.00 47.91 445 GLY A C 1
ATOM 3449 O O . GLY A 1 445 ? -11.661 24.421 78.407 1.00 47.86 445 GLY A O 1
ATOM 3450 N N . VAL A 1 446 ? -12.936 26.285 78.542 1.00 48.17 446 VAL A N 1
ATOM 3451 C CA . VAL A 1 446 ? -14.105 25.704 77.880 1.00 48.28 446 VAL A CA 1
ATOM 3452 C C . VAL A 1 446 ? -14.112 26.218 76.440 1.00 48.47 446 VAL A C 1
ATOM 3453 O O . VAL A 1 446 ? -13.931 27.407 76.188 1.00 48.33 446 VAL A O 1
ATOM 3457 N N . VAL A 1 447 ? -14.298 25.310 75.494 1.00 48.79 447 VAL A N 1
ATOM 3458 C CA . VAL A 1 447 ? -14.354 25.678 74.089 1.00 49.06 447 VAL A CA 1
ATOM 3459 C C . VAL A 1 447 ? -15.616 25.042 73.501 1.00 49.38 447 VAL A C 1
ATOM 3460 O O . VAL A 1 447 ? -15.863 23.862 73.685 1.00 49.24 447 VAL A O 1
ATOM 3464 N N . ILE A 1 448 ? -16.456 25.855 72.872 1.00 50.09 448 ILE A N 1
ATOM 3465 C CA . ILE A 1 448 ? -17.639 25.329 72.200 1.00 50.56 448 ILE A CA 1
ATOM 3466 C C . ILE A 1 448 ? -17.389 25.510 70.715 1.00 51.11 448 ILE A C 1
ATOM 3467 O O . ILE A 1 448 ? -17.077 26.621 70.268 1.00 51.49 448 ILE A O 1
ATOM 3472 N N . CYS A 1 449 ? -17.469 24.409 69.974 1.00 51.34 449 CYS A N 1
ATOM 3473 C CA . CYS A 1 449 ? -17.310 24.424 68.525 1.00 51.93 449 CYS A CA 1
ATOM 3474 C C . CYS A 1 449 ? -18.639 24.092 67.853 1.00 52.04 449 CYS A C 1
ATOM 3475 O O . CYS A 1 449 ? -19.364 23.198 68.298 1.00 52.07 449 CYS A O 1
ATOM 3478 N N . ALA A 1 450 ? -18.951 24.828 66.791 1.00 52.04 450 ALA A N 1
ATOM 3479 C CA . ALA A 1 450 ? -20.203 24.669 66.064 1.00 52.41 450 ALA A CA 1
ATOM 3480 C C . ALA A 1 450 ? -19.942 24.690 64.557 1.00 52.37 450 ALA A C 1
ATOM 3481 O O . ALA A 1 450 ? -19.999 25.735 63.917 1.00 52.89 450 ALA A O 1
ATOM 3483 N N . LEU A 1 451 ? -19.620 23.525 64.012 1.00 52.36 451 LEU A N 1
ATOM 3484 C CA . LEU A 1 451 ? -19.374 23.363 62.586 1.00 52.20 451 LEU A CA 1
ATOM 3485 C C . LEU A 1 451 ? -20.166 22.170 62.116 1.00 51.71 451 LEU A C 1
ATOM 3486 O O . LEU A 1 451 ? -20.434 21.256 62.902 1.00 51.55 451 LEU A O 1
ATOM 3491 N N . VAL A 1 452 ? -20.529 22.169 60.836 1.00 51.12 452 VAL A N 1
ATOM 3492 C CA . VAL A 1 452 ? -21.167 21.003 60.242 1.00 50.81 452 VAL A CA 1
ATOM 3493 C C . VAL A 1 452 ? -20.297 19.774 60.510 1.00 50.79 452 VAL A C 1
ATOM 3494 O O . VAL A 1 452 ? -20.813 18.719 60.888 1.00 51.08 452 VAL A O 1
ATOM 3498 N N . SER A 1 453 ? -18.980 19.947 60.365 1.00 50.75 453 SER A N 1
ATOM 3499 C CA . SER A 1 453 ? -17.993 18.867 60.493 1.00 50.73 453 SER A CA 1
ATOM 3500 C C . SER A 1 453 ? -18.594 17.502 60.135 1.00 50.69 453 SER A C 1
ATOM 3501 O O . SER A 1 453 ? -18.862 16.683 61.024 1.00 50.65 453 SER A O 1
ATOM 3504 N N . PRO A 1 454 ? -18.813 17.265 58.822 1.00 50.41 454 PRO A N 1
ATOM 3505 C CA . PRO A 1 454 ? -19.596 16.132 58.335 1.00 50.47 454 PRO A CA 1
ATOM 3506 C C . PRO A 1 454 ? -18.880 14.778 58.340 1.00 50.55 454 PRO A C 1
ATOM 3507 O O . PRO A 1 454 ? -19.544 13.739 58.297 1.00 50.48 454 PRO A O 1
ATOM 3511 N N . TYR A 1 455 ? -17.551 14.791 58.384 1.00 50.56 455 TYR A N 1
ATOM 3512 C CA . TYR A 1 455 ? -16.781 13.558 58.252 1.00 50.53 455 TYR A CA 1
ATOM 3513 C C . TYR A 1 455 ? -16.438 12.963 59.620 1.00 50.47 455 TYR A C 1
ATOM 3514 O O . TYR A 1 455 ? -15.808 13.615 60.467 1.00 50.83 455 TYR A O 1
ATOM 3523 N N . ARG A 1 456 ? -16.883 11.728 59.822 1.00 50.10 456 ARG A N 1
ATOM 3524 C CA . ARG A 1 456 ? -16.817 11.049 61.106 1.00 50.29 456 ARG A CA 1
ATOM 3525 C C . ARG A 1 456 ? -15.393 10.707 61.524 1.00 50.26 456 ARG A C 1
ATOM 3526 O O . ARG A 1 456 ? -15.057 10.799 62.705 1.00 50.20 456 ARG A O 1
ATOM 3534 N N . SER A 1 457 ? -14.557 10.324 60.562 1.00 50.35 457 SER A N 1
ATOM 3535 C CA . SER A 1 457 ? -13.159 10.019 60.856 1.00 50.61 457 SER A CA 1
ATOM 3536 C C . SER A 1 457 ? -12.403 11.256 61.374 1.00 50.39 457 SER A C 1
ATOM 3537 O O . SER A 1 457 ? -11.588 11.155 62.291 1.00 50.32 457 SER A O 1
ATOM 3540 N N . ALA A 1 458 ? -12.720 12.420 60.813 1.00 50.15 458 ALA A N 1
ATOM 3541 C CA . ALA A 1 458 ? -12.096 13.679 61.210 1.00 49.80 458 ALA A CA 1
ATOM 3542 C C . ALA A 1 458 ? -12.513 14.153 62.620 1.00 49.90 458 ALA A C 1
ATOM 3543 O O . ALA A 1 458 ? -11.678 14.646 63.385 1.00 49.97 458 ALA A O 1
ATOM 3545 N N . ARG A 1 459 ? -13.792 14.001 62.964 1.00 49.72 459 ARG A N 1
ATOM 3546 C CA . ARG A 1 459 ? -14.269 14.313 64.322 1.00 49.58 459 ARG A CA 1
ATOM 3547 C C . ARG A 1 459 ? -13.650 13.371 65.358 1.00 49.90 459 ARG A C 1
ATOM 3548 O O . ARG A 1 459 ? -13.323 13.792 66.476 1.00 50.20 459 ARG A O 1
ATOM 3556 N N . ASN A 1 460 ? -13.506 12.100 64.978 1.00 50.06 460 ASN A N 1
ATOM 3557 C CA . ASN A 1 460 ? -12.841 11.085 65.800 1.00 50.12 460 ASN A CA 1
ATOM 3558 C C . ASN A 1 460 ? -11.359 11.374 66.036 1.00 50.28 460 ASN A C 1
ATOM 3559 O O . ASN A 1 460 ? -10.848 11.124 67.127 1.00 50.21 460 ASN A O 1
ATOM 3564 N N . GLN A 1 461 ? -10.683 11.890 65.005 1.00 50.44 461 GLN A N 1
ATOM 3565 C CA . GLN A 1 461 ? -9.309 12.390 65.121 1.00 50.94 461 GLN A CA 1
ATOM 3566 C C . GLN A 1 461 ? -9.213 13.549 66.106 1.00 50.49 461 GLN A C 1
ATOM 3567 O O . GLN A 1 461 ? -8.247 13.640 66.860 1.00 50.79 461 GLN A O 1
ATOM 3573 N N . VAL A 1 462 ? -10.213 14.428 66.086 1.00 50.20 462 VAL A N 1
ATOM 3574 C CA . VAL A 1 462 ? -10.310 15.540 67.044 1.00 50.38 462 VAL A CA 1
ATOM 3575 C C . VAL A 1 462 ? -10.512 15.045 68.493 1.00 50.75 462 VAL A C 1
ATOM 3576 O O . VAL A 1 462 ? -9.805 15.488 69.398 1.00 50.98 462 VAL A O 1
ATOM 3580 N N . ARG A 1 463 ? -11.446 14.116 68.697 1.00 50.74 463 ARG A N 1
ATOM 3581 C CA . ARG A 1 463 ? -11.590 13.402 69.980 1.00 51.11 463 ARG A CA 1
ATOM 3582 C C . ARG A 1 463 ? -10.241 12.884 70.520 1.00 51.82 463 ARG A C 1
ATOM 3583 O O . ARG A 1 463 ? -9.905 13.102 71.689 1.00 51.81 463 ARG A O 1
ATOM 3591 N N . ASN A 1 464 ? -9.478 12.204 69.664 1.00 52.26 464 ASN A N 1
ATOM 3592 C CA . ASN A 1 464 ? -8.168 11.664 70.033 1.00 52.76 464 ASN A CA 1
ATOM 3593 C C . ASN A 1 464 ? -7.093 12.717 70.356 1.00 52.93 464 ASN A C 1
ATOM 3594 O O . ASN A 1 464 ? -6.049 12.379 70.901 1.00 52.69 464 ASN A O 1
ATOM 3599 N N . MET A 1 465 ? -7.352 13.983 70.026 1.00 53.49 465 MET A N 1
ATOM 3600 C CA . MET A 1 465 ? -6.462 15.087 70.410 1.00 54.15 465 MET A CA 1
ATOM 3601 C C . MET A 1 465 ? -6.619 15.484 71.875 1.00 54.43 465 MET A C 1
ATOM 3602 O O . MET A 1 465 ? -5.825 16.265 72.391 1.00 54.84 465 MET A O 1
ATOM 3607 N N . MET A 1 466 ? -7.649 14.969 72.542 1.00 54.78 466 MET A N 1
ATOM 3608 C CA . MET A 1 466 ? -7.936 15.355 73.929 1.00 55.20 466 MET A CA 1
ATOM 3609 C C . MET A 1 466 ? -7.992 14.169 74.872 1.00 55.18 466 MET A C 1
ATOM 3610 O O . MET A 1 466 ? -8.175 13.036 74.426 1.00 55.04 466 MET A O 1
ATOM 3615 N N . GLU A 1 467 ? -7.825 14.422 76.169 1.00 55.40 467 GLU A N 1
ATOM 3616 C CA . GLU A 1 467 ? -7.939 13.359 77.173 1.00 56.14 467 GLU A CA 1
ATOM 3617 C C . GLU A 1 467 ? -9.337 12.756 77.103 1.00 55.85 467 GLU A C 1
ATOM 3618 O O . GLU A 1 467 ? -10.301 13.474 76.833 1.00 55.80 467 GLU A O 1
ATOM 3624 N N . GLU A 1 468 ? -9.443 11.448 77.347 1.00 55.89 468 GLU A N 1
ATOM 3625 C CA . GLU A 1 468 ? -10.739 10.784 77.475 1.00 55.92 468 GLU A CA 1
ATOM 3626 C C . GLU A 1 468 ? -11.654 11.581 78.393 1.00 55.40 468 GLU A C 1
ATOM 3627 O O . GLU A 1 468 ? -11.196 12.156 79.382 1.00 55.71 468 GLU A O 1
ATOM 3633 N N . GLY A 1 469 ? -12.937 11.637 78.054 1.00 54.84 469 GLY A N 1
ATOM 3634 C CA . GLY A 1 469 ? -13.914 12.331 78.880 1.00 54.19 469 GLY A CA 1
ATOM 3635 C C . GLY A 1 469 ? -13.998 13.832 78.685 1.00 54.08 469 GLY A C 1
ATOM 3636 O O . GLY A 1 469 ? -14.869 14.474 79.274 1.00 54.26 469 GLY A O 1
ATOM 3637 N N . LYS A 1 470 ? -13.117 14.403 77.860 1.00 53.75 470 LYS A N 1
ATOM 3638 C CA . LYS A 1 470 ? -13.058 15.868 77.696 1.00 53.47 470 LYS A CA 1
ATOM 3639 C C . LYS A 1 470 ? -13.617 16.414 76.376 1.00 53.02 470 LYS A C 1
ATOM 3640 O O . LYS A 1 470 ? -13.728 17.632 76.196 1.00 53.24 470 LYS A O 1
ATOM 3646 N N . PHE A 1 471 ? -13.991 15.515 75.476 1.00 52.51 471 PHE A N 1
ATOM 3647 C CA . PHE A 1 471 ? -14.587 15.890 74.197 1.00 52.55 471 PHE A CA 1
ATOM 3648 C C . PHE A 1 471 ? -16.055 15.484 74.228 1.00 52.56 471 PHE A C 1
ATOM 3649 O O . PHE A 1 471 ? -16.375 14.299 74.183 1.00 52.60 471 PHE A O 1
ATOM 3657 N N . ILE A 1 472 ? -16.934 16.475 74.348 1.00 52.43 472 ILE A N 1
ATOM 3658 C CA . ILE A 1 472 ? -18.382 16.244 74.378 1.00 52.24 472 ILE A CA 1
ATOM 3659 C C . ILE A 1 472 ? -18.949 16.458 72.972 1.00 52.00 472 ILE A C 1
ATOM 3660 O O . ILE A 1 472 ? -19.222 17.590 72.544 1.00 51.90 472 ILE A O 1
ATOM 3665 N N . GLU A 1 473 ? -19.102 15.354 72.254 1.00 51.63 473 GLU A N 1
ATOM 3666 C CA . GLU A 1 473 ? -19.642 15.389 70.912 1.00 51.42 473 GLU A CA 1
ATOM 3667 C C . GLU A 1 473 ? -21.153 15.459 71.002 1.00 50.92 473 GLU A C 1
ATOM 3668 O O . GLU A 1 473 ? -21.791 14.605 71.616 1.00 51.09 473 GLU A O 1
ATOM 3674 N N . VAL A 1 474 ? -21.714 16.507 70.409 1.00 50.52 474 VAL A N 1
ATOM 3675 C CA . VAL A 1 474 ? -23.156 16.726 70.418 1.00 49.64 474 VAL A CA 1
ATOM 3676 C C . VAL A 1 474 ? -23.692 16.666 68.998 1.00 49.26 474 VAL A C 1
ATOM 3677 O O . VAL A 1 474 ? -23.279 17.452 68.140 1.00 49.24 474 VAL A O 1
ATOM 3681 N N . PHE A 1 475 ? -24.594 15.714 68.770 1.00 48.70 475 PHE A N 1
ATOM 3682 C CA . PHE A 1 475 ? -25.309 15.566 67.510 1.00 48.35 475 PHE A CA 1
ATOM 3683 C C . PHE A 1 475 ? -26.544 16.465 67.533 1.00 48.35 475 PHE A C 1
ATOM 3684 O O . PHE A 1 475 ? -27.496 16.225 68.278 1.00 48.48 475 PHE A O 1
ATOM 3692 N N . VAL A 1 476 ? -26.500 17.528 66.738 1.00 48.54 476 VAL A N 1
ATOM 3693 C CA . VAL A 1 476 ? -27.647 18.425 66.567 1.00 48.48 476 VAL A CA 1
ATOM 3694 C C . VAL A 1 476 ? -28.474 17.865 65.414 1.00 48.61 476 VAL A C 1
ATOM 3695 O O . VAL A 1 476 ? -28.207 18.159 64.248 1.00 48.61 476 VAL A O 1
ATOM 3699 N N . ASP A 1 477 ? -29.464 17.039 65.747 1.00 49.18 477 ASP A N 1
ATOM 3700 C CA . ASP A 1 477 ? -30.196 16.264 64.744 1.00 49.78 477 ASP A CA 1
ATOM 3701 C C . ASP A 1 477 ? -31.421 16.998 64.235 1.00 50.03 477 ASP A C 1
ATOM 3702 O O . ASP A 1 477 ? -32.391 17.185 64.966 1.00 50.59 477 ASP A O 1
ATOM 3707 N N . ALA A 1 478 ? -31.350 17.413 62.976 1.00 50.37 478 ALA A N 1
ATOM 3708 C CA . ALA A 1 478 ? -32.459 18.026 62.265 1.00 50.92 478 ALA A CA 1
ATOM 3709 C C . ALA A 1 478 ? -32.577 17.299 60.935 1.00 51.63 478 ALA A C 1
ATOM 3710 O O . ALA A 1 478 ? -31.585 16.723 60.472 1.00 51.90 478 ALA A O 1
ATOM 3712 N N . PRO A 1 479 ? -33.773 17.326 60.303 1.00 52.02 479 PRO A N 1
ATOM 3713 C CA . PRO A 1 479 ? -33.878 16.652 59.018 1.00 52.52 479 PRO A CA 1
ATOM 3714 C C . PRO A 1 479 ? -33.182 17.454 57.927 1.00 52.95 479 PRO A C 1
ATOM 3715 O O . PRO A 1 479 ? -32.786 18.604 58.148 1.00 52.74 479 PRO A O 1
ATOM 3719 N N . VAL A 1 480 ? -33.034 16.833 56.764 1.00 53.66 480 VAL A N 1
ATOM 3720 C CA . VAL A 1 480 ? -32.297 17.418 55.646 1.00 54.19 480 VAL A CA 1
ATOM 3721 C C . VAL A 1 480 ? -32.927 18.723 55.139 1.00 54.51 480 VAL A C 1
ATOM 3722 O O . VAL A 1 480 ? -32.219 19.707 54.903 1.00 54.53 480 VAL A O 1
ATOM 3726 N N . GLU A 1 481 ? -34.255 18.725 55.019 1.00 54.75 481 GLU A N 1
ATOM 3727 C CA . GLU A 1 481 ? -35.009 19.859 54.482 1.00 55.10 481 GLU A CA 1
ATOM 3728 C C . GLU A 1 481 ? -35.436 20.888 55.538 1.00 55.30 481 GLU A C 1
ATOM 3729 O O . GLU A 1 481 ? -36.367 21.663 55.314 1.00 55.21 481 GLU A O 1
ATOM 3735 N N . VAL A 1 482 ? -34.751 20.903 56.679 1.00 55.57 482 VAL A N 1
ATOM 3736 C CA . VAL A 1 482 ? -35.055 21.853 57.751 1.00 55.99 482 VAL A CA 1
ATOM 3737 C C . VAL A 1 482 ? -34.657 23.293 57.388 1.00 56.13 482 VAL A C 1
ATOM 3738 O O . VAL A 1 482 ? -35.158 24.249 57.981 1.00 55.92 482 VAL A O 1
ATOM 3742 N N . CYS A 1 483 ? -33.769 23.430 56.402 1.00 56.49 483 CYS A N 1
ATOM 3743 C CA . CYS A 1 483 ? -33.327 24.735 55.905 1.00 56.82 483 CYS A CA 1
ATOM 3744 C C . CYS A 1 483 ? -34.456 25.528 55.255 1.00 57.12 483 CYS A C 1
ATOM 3745 O O . CYS A 1 483 ? -34.373 26.750 55.152 1.00 57.08 483 CYS A O 1
ATOM 3748 N N . GLU A 1 484 ? -35.497 24.825 54.811 1.00 57.71 484 GLU A N 1
ATOM 3749 C CA . GLU A 1 484 ? -36.671 25.436 54.173 1.00 58.25 484 GLU A CA 1
ATOM 3750 C C . GLU A 1 484 ? -37.241 26.613 54.970 1.00 58.59 484 GLU A C 1
ATOM 3751 O O . GLU A 1 484 ? -37.480 27.689 54.417 1.00 58.54 484 GLU A O 1
ATOM 3757 N N . GLU A 1 485 ? -37.444 26.398 56.268 1.00 59.15 485 GLU A N 1
ATOM 3758 C CA . GLU A 1 485 ? -38.050 27.402 57.139 1.00 59.69 485 GLU A CA 1
ATOM 3759 C C . GLU A 1 485 ? -37.027 28.198 57.946 1.00 60.03 485 GLU A C 1
ATOM 3760 O O . GLU A 1 485 ? -37.377 29.196 58.578 1.00 60.15 485 GLU A O 1
ATOM 3762 N N . ARG A 1 486 ? -35.767 27.771 57.907 1.00 60.43 486 ARG A N 1
ATOM 3763 C CA . ARG A 1 486 ? -34.755 28.287 58.829 1.00 60.86 486 ARG A CA 1
ATOM 3764 C C . ARG A 1 486 ? -33.645 29.126 58.190 1.00 61.51 486 ARG A C 1
ATOM 3765 O O . ARG A 1 486 ? -33.156 30.071 58.812 1.00 61.51 486 ARG A O 1
ATOM 3773 N N . ASP A 1 487 ? -33.248 28.781 56.966 1.00 62.42 487 ASP A N 1
ATOM 3774 C CA . ASP A 1 487 ? -32.175 29.498 56.259 1.00 63.38 487 ASP A CA 1
ATOM 3775 C C . ASP A 1 487 ? -32.533 30.955 55.950 1.00 63.97 487 ASP A C 1
ATOM 3776 O O . ASP A 1 487 ? -33.622 31.250 55.440 1.00 63.87 487 ASP A O 1
ATOM 3781 N N . VAL A 1 488 ? -31.597 31.851 56.261 1.00 64.65 488 VAL A N 1
ATOM 3782 C CA . VAL A 1 488 ? -31.749 33.282 55.988 1.00 65.44 488 VAL A CA 1
ATOM 3783 C C . VAL A 1 488 ? -30.736 33.745 54.929 1.00 65.80 488 VAL A C 1
ATOM 3784 O O . VAL A 1 488 ? -31.038 34.612 54.103 1.00 65.84 488 VAL A O 1
ATOM 3788 N N . LYS A 1 489 ? -29.546 33.144 54.959 1.00 66.38 489 LYS A N 1
ATOM 3789 C CA . LYS A 1 489 ? -28.424 33.538 54.100 1.00 66.76 489 LYS A CA 1
ATOM 3790 C C . LYS A 1 489 ? -28.654 33.283 52.605 1.00 67.01 489 LYS A C 1
ATOM 3791 O O . LYS A 1 489 ? -28.202 34.067 51.767 1.00 67.17 489 LYS A O 1
ATOM 3793 N N . GLY A 1 490 ? -29.342 32.188 52.279 1.00 67.26 490 GLY A N 1
ATOM 3794 C CA . GLY A 1 490 ? -29.768 31.917 50.901 1.00 67.49 490 GLY A CA 1
ATOM 3795 C C . GLY A 1 490 ? -29.044 30.817 50.138 1.00 67.72 490 GLY A C 1
ATOM 3796 O O . GLY A 1 490 ? -29.336 30.592 48.959 1.00 67.62 490 GLY A O 1
ATOM 3797 N N . LEU A 1 491 ? -28.120 30.121 50.804 1.00 67.96 491 LEU A N 1
ATOM 3798 C CA . LEU A 1 491 ? -27.280 29.100 50.149 1.00 68.16 491 LEU A CA 1
ATOM 3799 C C . LEU A 1 491 ? -28.036 27.813 49.799 1.00 68.18 491 LEU A C 1
ATOM 3800 O O . LEU A 1 491 ? -27.765 27.190 48.770 1.00 68.11 491 LEU A O 1
ATOM 3805 N N . TYR A 1 492 ? -28.961 27.414 50.672 1.00 68.31 492 TYR A N 1
ATOM 3806 C CA . TYR A 1 492 ? -29.780 26.216 50.470 1.00 68.33 492 TYR A CA 1
ATOM 3807 C C . TYR A 1 492 ? -30.680 26.351 49.241 1.00 68.31 492 TYR A C 1
ATOM 3808 O O . TYR A 1 492 ? -30.896 25.380 48.512 1.00 68.19 492 TYR A O 1
ATOM 3817 N N . LYS A 1 493 ? -31.196 27.561 49.029 1.00 68.40 493 LYS A N 1
ATOM 3818 C CA . LYS A 1 493 ? -32.017 27.877 47.862 1.00 68.47 493 LYS A CA 1
ATOM 3819 C C . LYS A 1 493 ? -31.176 27.948 46.586 1.00 68.54 493 LYS A C 1
ATOM 3820 O O . LYS A 1 493 ? -31.628 27.524 45.522 1.00 68.63 493 LYS A O 1
ATOM 3822 N N . LYS A 1 494 ? -29.957 28.480 46.704 1.00 68.62 494 LYS A N 1
ATOM 3823 C CA . LYS A 1 494 ? -29.033 28.611 45.571 1.00 68.58 494 LYS A CA 1
ATOM 3824 C C . LYS A 1 494 ? -28.439 27.268 45.140 1.00 68.56 494 LYS A C 1
ATOM 3825 O O . LYS A 1 494 ? -28.196 27.045 43.949 1.00 68.50 494 LYS A O 1
ATOM 3827 N N . ALA A 1 495 ? -28.209 26.385 46.113 1.00 68.46 495 ALA A N 1
ATOM 3828 C CA . ALA A 1 495 ? -27.662 25.051 45.858 1.00 68.43 495 ALA A CA 1
ATOM 3829 C C . ALA A 1 495 ? -28.728 23.968 46.014 1.00 68.38 495 ALA A C 1
ATOM 3830 O O . ALA A 1 495 ? -29.736 23.967 45.300 1.00 68.27 495 ALA A O 1
ATOM 3832 N N . GLY A 1 502 ? -21.117 20.936 47.062 1.00 60.62 502 GLY A N 1
ATOM 3833 C CA . GLY A 1 502 ? -20.413 20.746 48.325 1.00 60.77 502 GLY A CA 1
ATOM 3834 C C . GLY A 1 502 ? -21.254 21.051 49.552 1.00 60.71 502 GLY A C 1
ATOM 3835 O O . GLY A 1 502 ? -20.742 21.062 50.670 1.00 60.92 502 GLY A O 1
ATOM 3836 N N . PHE A 1 503 ? -22.544 21.304 49.335 1.00 60.75 503 PHE A N 1
ATOM 3837 C CA . PHE A 1 503 ? -23.500 21.570 50.411 1.00 60.63 503 PHE A CA 1
ATOM 3838 C C . PHE A 1 503 ? -23.813 20.268 51.145 1.00 60.71 503 PHE A C 1
ATOM 3839 O O . PHE A 1 503 ? -24.200 19.276 50.517 1.00 60.83 503 PHE A O 1
ATOM 3847 N N . THR A 1 504 ? -23.652 20.282 52.468 1.00 60.75 504 THR A N 1
ATOM 3848 C CA . THR A 1 504 ? -23.821 19.076 53.288 1.00 60.76 504 THR A CA 1
ATOM 3849 C C . THR A 1 504 ? -25.287 18.698 53.518 1.00 60.62 504 THR A C 1
ATOM 3850 O O . THR A 1 504 ? -26.057 19.467 54.097 1.00 60.66 504 THR A O 1
ATOM 3854 N N . GLY A 1 505 ? -25.651 17.499 53.067 1.00 60.43 505 GLY A N 1
ATOM 3855 C CA . GLY A 1 505 ? -27.024 17.015 53.140 1.00 60.17 505 GLY A CA 1
ATOM 3856 C C . GLY A 1 505 ? -27.708 17.038 51.785 1.00 60.07 505 GLY A C 1
ATOM 3857 O O . GLY A 1 505 ? -28.667 16.298 51.552 1.00 59.80 505 GLY A O 1
ATOM 3858 N N . VAL A 1 506 ? -27.205 17.892 50.895 1.00 59.98 506 VAL A N 1
ATOM 3859 C CA . VAL A 1 506 ? -27.773 18.065 49.556 1.00 59.92 506 VAL A CA 1
ATOM 3860 C C . VAL A 1 506 ? -26.847 17.495 48.472 1.00 59.86 506 VAL A C 1
ATOM 3861 O O . VAL A 1 506 ? -27.282 16.697 47.638 1.00 59.89 506 VAL A O 1
ATOM 3865 N N . ASP A 1 507 ? -25.580 17.901 48.498 1.00 59.69 507 ASP A N 1
ATOM 3866 C CA . ASP A 1 507 ? -24.602 17.478 47.495 1.00 59.52 507 ASP A CA 1
ATOM 3867 C C . ASP A 1 507 ? -23.647 16.415 48.047 1.00 59.21 507 ASP A C 1
ATOM 3868 O O . ASP A 1 507 ? -23.449 15.366 47.419 1.00 59.08 507 ASP A O 1
ATOM 3873 N N . ASP A 1 508 ? -23.067 16.698 49.217 1.00 58.66 508 ASP A N 1
ATOM 3874 C CA . ASP A 1 508 ? -22.121 15.800 49.885 1.00 58.21 508 ASP A CA 1
ATOM 3875 C C . ASP A 1 508 ? -22.699 15.340 51.227 1.00 57.63 508 ASP A C 1
ATOM 3876 O O . ASP A 1 508 ? -23.109 16.171 52.040 1.00 57.64 508 ASP A O 1
ATOM 3881 N N . PRO A 1 509 ? -22.739 14.012 51.463 1.00 56.97 509 PRO A N 1
ATOM 3882 C CA . PRO A 1 509 ? -23.484 13.459 52.599 1.00 56.32 509 PRO A CA 1
ATOM 3883 C C . PRO A 1 509 ? -22.856 13.680 53.982 1.00 55.60 509 PRO A C 1
ATOM 3884 O O . PRO A 1 509 ? -21.633 13.780 54.123 1.00 55.49 509 PRO A O 1
ATOM 3888 N N . TYR A 1 510 ? -23.724 13.753 54.984 1.00 54.64 510 TYR A N 1
ATOM 3889 C CA . TYR A 1 510 ? -23.333 13.937 56.363 1.00 53.63 510 TYR A CA 1
ATOM 3890 C C . TYR A 1 510 ? -23.209 12.583 57.069 1.00 53.23 510 TYR A C 1
ATOM 3891 O O . TYR A 1 510 ? -24.074 11.718 56.925 1.00 52.93 510 TYR A O 1
ATOM 3900 N N . GLU A 1 511 ? -22.133 12.422 57.838 1.00 52.68 511 GLU A N 1
ATOM 3901 C CA . GLU A 1 511 ? -21.868 11.201 58.597 1.00 52.07 511 GLU A CA 1
ATOM 3902 C C . GLU A 1 511 ? -22.126 11.456 60.085 1.00 51.61 511 GLU A C 1
ATOM 3903 O O . GLU A 1 511 ? -21.302 12.086 60.760 1.00 51.64 511 GLU A O 1
ATOM 3909 N N . PRO A 1 512 ? -23.273 10.971 60.605 1.00 51.06 512 PRO A N 1
ATOM 3910 C CA . PRO A 1 512 ? -23.628 11.238 62.004 1.00 50.62 512 PRO A CA 1
ATOM 3911 C C . PRO A 1 512 ? -22.748 10.452 62.974 1.00 50.34 512 PRO A C 1
ATOM 3912 O O . PRO A 1 512 ? -22.258 9.380 62.608 1.00 50.35 512 PRO A O 1
ATOM 3916 N N . PRO A 1 513 ? -22.529 10.982 64.197 1.00 50.13 513 PRO A N 1
ATOM 3917 C CA . PRO A 1 513 ? -21.735 10.226 65.173 1.00 50.12 513 PRO A CA 1
ATOM 3918 C C . PRO A 1 513 ? -22.408 8.915 65.601 1.00 50.15 513 PRO A C 1
ATOM 3919 O O . PRO A 1 513 ? -23.629 8.859 65.752 1.00 50.23 513 PRO A O 1
ATOM 3923 N N . VAL A 1 514 ? -21.598 7.872 65.770 1.00 50.13 514 VAL A N 1
ATOM 3924 C CA . VAL A 1 514 ? -22.072 6.552 66.198 1.00 49.97 514 VAL A CA 1
ATOM 3925 C C . VAL A 1 514 ? -22.509 6.571 67.668 1.00 49.81 514 VAL A C 1
ATOM 3926 O O . VAL A 1 514 ? -23.516 5.979 68.022 1.00 49.87 514 VAL A O 1
ATOM 3930 N N . ALA A 1 515 ? -21.745 7.258 68.515 1.00 49.96 515 ALA A N 1
ATOM 3931 C CA . ALA A 1 515 ? -22.068 7.374 69.929 1.00 49.97 515 ALA A CA 1
ATOM 3932 C C . ALA A 1 515 ? -21.711 8.757 70.458 1.00 50.25 515 ALA A C 1
ATOM 3933 O O . ALA A 1 515 ? -20.664 8.917 71.097 1.00 50.51 515 ALA A O 1
ATOM 3935 N N . PRO A 1 516 ? -22.570 9.768 70.187 1.00 50.03 516 PRO A N 1
ATOM 3936 C CA . PRO A 1 516 ? -22.294 11.083 70.755 1.00 49.90 516 PRO A CA 1
ATOM 3937 C C . PRO A 1 516 ? -22.598 11.069 72.254 1.00 50.00 516 PRO A C 1
ATOM 3938 O O . PRO A 1 516 ? -23.440 10.280 72.711 1.00 49.51 516 PRO A O 1
ATOM 3942 N N . GLU A 1 517 ? -21.903 11.918 73.005 1.00 49.85 517 GLU A N 1
ATOM 3943 C CA . GLU A 1 517 ? -22.181 12.090 74.427 1.00 50.34 517 GLU A CA 1
ATOM 3944 C C . GLU A 1 517 ? -23.605 12.608 74.615 1.00 50.03 517 GLU A C 1
ATOM 3945 O O . GLU A 1 517 ? -24.321 12.179 75.522 1.00 50.11 517 GLU A O 1
ATOM 3951 N N . VAL A 1 518 ? -24.007 13.534 73.748 1.00 49.70 518 VAL A N 1
ATOM 3952 C CA . VAL A 1 518 ? -25.338 14.140 73.823 1.00 49.55 518 VAL A CA 1
ATOM 3953 C C . VAL A 1 518 ? -25.979 14.141 72.442 1.00 49.39 518 VAL A C 1
ATOM 3954 O O . VAL A 1 518 ? -25.308 14.348 71.433 1.00 49.38 518 VAL A O 1
ATOM 3958 N N . ARG A 1 519 ? -27.278 13.895 72.404 1.00 49.60 519 ARG A N 1
ATOM 3959 C CA . ARG A 1 519 ? -28.037 14.025 71.175 1.00 49.73 519 ARG A CA 1
ATOM 3960 C C . ARG A 1 519 ? -29.289 14.864 71.405 1.00 49.55 519 ARG A C 1
ATOM 3961 O O . ARG A 1 519 ? -30.035 14.659 72.367 1.00 48.71 519 ARG A O 1
ATOM 3969 N N . VAL A 1 520 ? -29.490 15.819 70.506 1.00 49.76 520 VAL A N 1
ATOM 3970 C CA . VAL A 1 520 ? -30.642 16.697 70.541 1.00 50.12 520 VAL A CA 1
ATOM 3971 C C . VAL A 1 520 ? -31.380 16.669 69.196 1.00 50.16 520 VAL A C 1
ATOM 3972 O O . VAL A 1 520 ? -30.831 17.062 68.164 1.00 50.24 520 VAL A O 1
ATOM 3976 N N . ASP A 1 521 ? -32.617 16.185 69.220 1.00 50.49 521 ASP A N 1
ATOM 3977 C CA . ASP A 1 521 ? -33.534 16.285 68.088 1.00 50.67 521 ASP A CA 1
ATOM 3978 C C . ASP A 1 521 ? -34.100 17.702 68.121 1.00 50.77 521 ASP A C 1
ATOM 3979 O O . ASP A 1 521 ? -34.791 18.069 69.081 1.00 50.80 521 ASP A O 1
ATOM 3984 N N . THR A 1 522 ? -33.811 18.495 67.086 1.00 50.68 522 THR A N 1
ATOM 3985 C CA . THR A 1 522 ? -34.168 19.927 67.088 1.00 50.60 522 THR A CA 1
ATOM 3986 C C . THR A 1 522 ? -35.557 20.240 66.530 1.00 50.48 522 THR A C 1
ATOM 3987 O O . THR A 1 522 ? -36.016 21.384 66.596 1.00 50.70 522 THR A O 1
ATOM 3991 N N . THR A 1 523 ? -36.225 19.230 65.985 1.00 50.15 523 THR A N 1
ATOM 3992 C CA . THR A 1 523 ? -37.613 19.394 65.556 1.00 49.80 523 THR A CA 1
ATOM 3993 C C . THR A 1 523 ? -38.573 19.287 66.743 1.00 49.54 523 THR A C 1
ATOM 3994 O O . THR A 1 523 ? -39.771 19.562 66.609 1.00 49.67 523 THR A O 1
ATOM 3998 N N . LYS A 1 524 ? -38.033 18.897 67.898 1.00 49.01 524 LYS A N 1
ATOM 3999 C CA . LYS A 1 524 ? -38.817 18.686 69.115 1.00 48.68 524 LYS A CA 1
ATOM 4000 C C . LYS A 1 524 ? -38.365 19.635 70.221 1.00 48.44 524 LYS A C 1
ATOM 4001 O O . LYS A 1 524 ? -39.186 20.167 70.968 1.00 48.75 524 LYS A O 1
ATOM 4007 N N . LEU A 1 525 ? -37.055 19.843 70.315 1.00 47.91 525 LEU A N 1
ATOM 4008 C CA . LEU A 1 525 ? -36.474 20.720 71.323 1.00 47.57 525 LEU A CA 1
ATOM 4009 C C . LEU A 1 525 ? -36.233 22.123 70.771 1.00 47.46 525 LEU A C 1
ATOM 4010 O O . LEU A 1 525 ? -35.758 22.283 69.641 1.00 47.72 525 LEU A O 1
ATOM 4015 N N . THR A 1 526 ? -36.574 23.134 71.566 1.00 46.88 526 THR A N 1
ATOM 4016 C CA . THR A 1 526 ? -36.205 24.515 71.254 1.00 46.73 526 THR A CA 1
ATOM 4017 C C . THR A 1 526 ? -34.695 24.676 71.450 1.00 46.64 526 THR A C 1
ATOM 4018 O O . THR A 1 526 ? -34.089 23.881 72.177 1.00 46.46 526 THR A O 1
ATOM 4022 N N . PRO A 1 527 ? -34.074 25.687 70.798 1.00 46.69 527 PRO A N 1
ATOM 4023 C CA . PRO A 1 527 ? -32.618 25.855 70.948 1.00 46.71 527 PRO A CA 1
ATOM 4024 C C . PRO A 1 527 ? -32.197 25.960 72.419 1.00 46.93 527 PRO A C 1
ATOM 4025 O O . PRO A 1 527 ? -31.139 25.463 72.802 1.00 46.71 527 PRO A O 1
ATOM 4029 N N . GLU A 1 528 ? -33.045 26.591 73.225 1.00 47.54 528 GLU A N 1
ATOM 4030 C CA . GLU A 1 528 ? -32.842 26.720 74.656 1.00 48.46 528 GLU A CA 1
ATOM 4031 C C . GLU A 1 528 ? -32.895 25.370 75.363 1.00 48.21 528 GLU A C 1
ATOM 4032 O O . GLU A 1 528 ? -32.078 25.098 76.240 1.00 48.17 528 GLU A O 1
ATOM 4038 N N . GLU A 1 529 ? -33.870 24.544 74.994 1.00 47.95 529 GLU A N 1
ATOM 4039 C CA . GLU A 1 529 ? -33.994 23.198 75.550 1.00 47.99 529 GLU A CA 1
ATOM 4040 C C . GLU A 1 529 ? -32.829 22.288 75.161 1.00 47.89 529 GLU A C 1
ATOM 4041 O O . GLU A 1 529 ? -32.409 21.453 75.961 1.00 48.28 529 GLU A O 1
ATOM 4047 N N . SER A 1 530 ? -32.324 22.441 73.936 1.00 47.51 530 SER A N 1
ATOM 4048 C CA . SER A 1 530 ? -31.151 21.698 73.468 1.00 47.14 530 SER A CA 1
ATOM 4049 C C . SER A 1 530 ? -29.922 22.032 74.288 1.00 47.12 530 SER A C 1
ATOM 4050 O O . SER A 1 530 ? -29.171 21.138 74.682 1.00 46.74 530 SER A O 1
ATOM 4053 N N . ALA A 1 531 ? -29.719 23.329 74.529 1.00 47.08 531 ALA A N 1
ATOM 4054 C CA . ALA A 1 531 ? -28.603 23.799 75.330 1.00 47.18 531 ALA A CA 1
ATOM 4055 C C . ALA A 1 531 ? -28.759 23.342 76.784 1.00 47.19 531 ALA A C 1
ATOM 4056 O O . ALA A 1 531 ? -27.790 22.925 77.424 1.00 47.10 531 ALA A O 1
ATOM 4058 N N . LEU A 1 532 ? -29.985 23.388 77.287 1.00 47.20 532 LEU A N 1
ATOM 4059 C CA . LEU A 1 532 ? -30.270 22.934 78.645 1.00 47.73 532 LEU A CA 1
ATOM 4060 C C . LEU A 1 532 ? -29.911 21.451 78.810 1.00 47.93 532 LEU A C 1
ATOM 4061 O O . LEU A 1 532 ? -29.370 21.056 79.842 1.00 48.08 532 LEU A O 1
ATOM 4066 N N . LYS A 1 533 ? -30.186 20.650 77.778 1.00 47.74 533 LYS A N 1
ATOM 4067 C CA . LYS A 1 533 ? -29.837 19.234 77.779 1.00 47.85 533 LYS A CA 1
ATOM 4068 C C . LYS A 1 533 ? -28.319 18.989 77.801 1.00 48.04 533 LYS A C 1
ATOM 4069 O O . LYS A 1 533 ? -27.851 18.041 78.429 1.00 48.19 533 LYS A O 1
ATOM 4075 N N . ILE A 1 534 ? -27.557 19.829 77.108 1.00 48.58 534 ILE A N 1
ATOM 4076 C CA . ILE A 1 534 ? -26.090 19.772 77.172 1.00 48.73 534 ILE A CA 1
ATOM 4077 C C . ILE A 1 534 ? -25.605 20.163 78.573 1.00 49.05 534 ILE A C 1
ATOM 4078 O O . ILE A 1 534 ? -24.684 19.546 79.119 1.00 49.10 534 ILE A O 1
ATOM 4083 N N . LEU A 1 535 ? -26.239 21.183 79.148 1.00 49.28 535 LEU A N 1
ATOM 4084 C CA . LEU A 1 535 ? -25.926 21.625 80.504 1.00 49.65 535 LEU A CA 1
ATOM 4085 C C . LEU A 1 535 ? -26.119 20.483 81.482 1.00 49.81 535 LEU A C 1
ATOM 4086 O O . LEU A 1 535 ? -25.273 20.267 82.346 1.00 49.80 535 LEU A O 1
ATOM 4091 N N . GLU A 1 536 ? -27.228 19.756 81.322 1.00 50.24 536 GLU A N 1
ATOM 4092 C CA . GLU A 1 536 ? -27.588 18.639 82.191 1.00 50.82 536 GLU A CA 1
ATOM 4093 C C . GLU A 1 536 ? -26.509 17.561 82.199 1.00 50.43 536 GLU A C 1
ATOM 4094 O O . GLU A 1 536 ? -26.186 17.020 83.255 1.00 50.37 536 GLU A O 1
ATOM 4100 N N . PHE A 1 537 ? -25.970 17.252 81.017 1.00 50.29 537 PHE A N 1
ATOM 4101 C CA . PHE A 1 537 ? -24.935 16.231 80.867 1.00 50.04 537 PHE A CA 1
ATOM 4102 C C . PHE A 1 537 ? -23.647 16.668 81.541 1.00 50.27 537 PHE A C 1
ATOM 4103 O O . PHE A 1 537 ? -22.989 15.866 82.208 1.00 50.22 537 PHE A O 1
ATOM 4111 N N . LEU A 1 538 ? -23.291 17.936 81.347 1.00 50.29 538 LEU A N 1
ATOM 4112 C CA . LEU A 1 538 ? -22.103 18.521 81.944 1.00 50.68 538 LEU A CA 1
ATOM 4113 C C . LEU A 1 538 ? -22.195 18.576 83.462 1.00 51.62 538 LEU A C 1
ATOM 4114 O O . LEU A 1 538 ? -21.176 18.457 84.143 1.00 51.76 538 LEU A O 1
ATOM 4119 N N . LYS A 1 539 ? -23.411 18.750 83.985 1.00 52.52 539 LYS A N 1
ATOM 4120 C CA . LYS A 1 539 ? -23.649 18.717 85.427 1.00 53.59 539 LYS A CA 1
ATOM 4121 C C . LYS A 1 539 ? -23.482 17.299 85.954 1.00 53.81 539 LYS A C 1
ATOM 4122 O O . LYS A 1 539 ? -22.892 17.101 87.015 1.00 53.75 539 LYS A O 1
ATOM 4128 N N . LYS A 1 540 ? -24.015 16.331 85.203 1.00 54.23 540 LYS A N 1
ATOM 4129 C CA . LYS A 1 540 ? -23.954 14.911 85.558 1.00 54.98 540 LYS A CA 1
ATOM 4130 C C . LYS A 1 540 ? -22.523 14.388 85.656 1.00 54.93 540 LYS A C 1
ATOM 4131 O O . LYS A 1 540 ? -22.214 13.575 86.529 1.00 54.95 540 LYS A O 1
ATOM 4137 N N . GLU A 1 541 ? -21.668 14.859 84.751 1.00 55.14 541 GLU A N 1
ATOM 4138 C CA . GLU A 1 541 ? -20.257 14.484 84.722 1.00 55.39 541 GLU A CA 1
ATOM 4139 C C . GLU A 1 541 ? -19.449 15.278 85.735 1.00 55.43 541 GLU A C 1
ATOM 4140 O O . GLU A 1 541 ? -18.335 14.895 86.083 1.00 55.47 541 GLU A O 1
ATOM 4146 N N . GLY A 1 542 ? -20.010 16.389 86.202 1.00 55.28 542 GLY A N 1
ATOM 4147 C CA . GLY A 1 542 ? -19.353 17.204 87.210 1.00 55.36 542 GLY A CA 1
ATOM 4148 C C . GLY A 1 542 ? -18.449 18.288 86.665 1.00 55.53 542 GLY A C 1
ATOM 4149 O O . GLY A 1 542 ? -17.711 18.903 87.424 1.00 55.55 542 GLY A O 1
ATOM 4150 N N . PHE A 1 543 ? -18.503 18.525 85.356 1.00 55.93 543 PHE A N 1
ATOM 4151 C CA . PHE A 1 543 ? -17.790 19.649 84.736 1.00 56.68 543 PHE A CA 1
ATOM 4152 C C . PHE A 1 543 ? -18.372 20.995 85.163 1.00 57.35 543 PHE A C 1
ATOM 4153 O O . PHE A 1 543 ? -17.689 22.020 85.155 1.00 57.55 543 PHE A O 1
ATOM 4161 N N . ILE A 1 544 ? -19.648 20.979 85.513 1.00 58.20 544 ILE A N 1
ATOM 4162 C CA . ILE A 1 544 ? -20.353 22.168 85.942 1.00 59.31 544 ILE A CA 1
ATOM 4163 C C . ILE A 1 544 ? -20.999 21.837 87.279 1.00 59.97 544 ILE A C 1
ATOM 4164 O O . ILE A 1 544 ? -21.759 20.873 87.395 1.00 60.11 544 ILE A O 1
ATOM 4169 N N . LYS A 1 545 ? -20.641 22.615 88.297 1.00 61.07 545 LYS A N 1
ATOM 4170 C CA . LYS A 1 545 ? -21.164 22.438 89.641 1.00 61.98 545 LYS A CA 1
ATOM 4171 C C . LYS A 1 545 ? -22.175 23.552 89.846 1.00 62.85 545 LYS A C 1
ATOM 4172 O O . LYS A 1 545 ? -22.283 24.122 90.938 1.00 63.14 545 LYS A O 1
ATOM 4178 N N . ASP A 1 546 ? -22.923 23.842 88.778 1.00 63.61 546 ASP A N 1
ATOM 4179 C CA . ASP A 1 546 ? -23.688 25.083 88.658 1.00 64.30 546 ASP A CA 1
ATOM 4180 C C . ASP A 1 546 ? -22.736 26.264 88.887 1.00 64.57 546 ASP A C 1
ATOM 4181 O O . ASP A 1 546 ? -21.564 26.186 88.493 1.00 64.76 546 ASP A O 1
ATOM 4187 N N . LYS B 1 3 ? -46.824 40.459 61.048 1.00 57.99 3 LYS B N 1
ATOM 4188 C CA . LYS B 1 3 ? -46.541 40.642 59.580 1.00 57.96 3 LYS B CA 1
ATOM 4189 C C . LYS B 1 3 ? -45.531 41.774 59.371 1.00 57.60 3 LYS B C 1
ATOM 4190 O O . LYS B 1 3 ? -45.751 42.716 58.602 1.00 57.59 3 LYS B O 1
ATOM 4192 N N . ILE B 1 4 ? -44.413 41.629 60.074 1.00 57.02 4 ILE B N 1
ATOM 4193 C CA . ILE B 1 4 ? -43.326 42.597 60.121 1.00 56.37 4 ILE B CA 1
ATOM 4194 C C . ILE B 1 4 ? -42.424 42.556 58.876 1.00 55.84 4 ILE B C 1
ATOM 4195 O O . ILE B 1 4 ? -41.619 43.467 58.659 1.00 55.82 4 ILE B O 1
ATOM 4200 N N . LYS B 1 5 ? -42.553 41.500 58.077 1.00 55.21 5 LYS B N 1
ATOM 4201 C CA . LYS B 1 5 ? -41.698 41.283 56.896 1.00 55.01 5 LYS B CA 1
ATOM 4202 C C . LYS B 1 5 ? -41.810 42.329 55.778 1.00 54.55 5 LYS B C 1
ATOM 4203 O O . LYS B 1 5 ? -40.924 42.417 54.924 1.00 54.59 5 LYS B O 1
ATOM 4209 N N . TYR B 1 6 ? -42.891 43.106 55.781 1.00 53.99 6 TYR B N 1
ATOM 4210 C CA . TYR B 1 6 ? -43.083 44.161 54.790 1.00 53.64 6 TYR B CA 1
ATOM 4211 C C . TYR B 1 6 ? -42.575 45.513 55.292 1.00 53.33 6 TYR B C 1
ATOM 4212 O O . TYR B 1 6 ? -42.496 46.485 54.537 1.00 53.34 6 TYR B O 1
ATOM 4221 N N . LEU B 1 7 ? -42.222 45.562 56.570 1.00 52.65 7 LEU B N 1
ATOM 4222 C CA . LEU B 1 7 ? -41.825 46.809 57.207 1.00 52.19 7 LEU B CA 1
ATOM 4223 C C . LEU B 1 7 ? -40.324 47.083 57.112 1.00 51.73 7 LEU B C 1
ATOM 4224 O O . LEU B 1 7 ? -39.503 46.165 57.049 1.00 51.47 7 LEU B O 1
ATOM 4229 N N . LYS B 1 8 ? -39.983 48.363 57.096 1.00 51.43 8 LYS B N 1
ATOM 4230 C CA . LYS B 1 8 ? -38.604 48.798 57.219 1.00 51.62 8 LYS B CA 1
ATOM 4231 C C . LYS B 1 8 ? -38.079 48.434 58.615 1.00 51.03 8 LYS B C 1
ATOM 4232 O O . LYS B 1 8 ? -38.786 48.568 59.619 1.00 50.15 8 LYS B O 1
ATOM 4238 N N . SER B 1 9 ? -36.847 47.939 58.657 1.00 51.09 9 SER B N 1
ATOM 4239 C CA . SER B 1 9 ? -36.216 47.499 59.893 1.00 51.12 9 SER B CA 1
ATOM 4240 C C . SER B 1 9 ? -35.060 48.412 60.269 1.00 51.37 9 SER B C 1
ATOM 4241 O O . SER B 1 9 ? -34.302 48.833 59.403 1.00 51.11 9 SER B O 1
ATOM 4244 N N . ILE B 1 10 ? -34.915 48.712 61.558 1.00 51.58 10 ILE B N 1
ATOM 4245 C CA . ILE B 1 10 ? -33.666 49.302 62.053 1.00 52.11 10 ILE B CA 1
ATOM 4246 C C . ILE B 1 10 ? -33.106 48.476 63.214 1.00 52.14 10 ILE B C 1
ATOM 4247 O O . ILE B 1 10 ? -33.861 47.963 64.046 1.00 51.84 10 ILE B O 1
ATOM 4252 N N . GLN B 1 11 ? -31.782 48.328 63.238 1.00 52.28 11 GLN B N 1
ATOM 4253 C CA . GLN B 1 11 ? -31.087 47.734 64.367 1.00 52.29 11 GLN B CA 1
ATOM 4254 C C . GLN B 1 11 ? -30.806 48.848 65.366 1.00 51.58 11 GLN B C 1
ATOM 4255 O O . GLN B 1 11 ? -30.300 49.900 64.987 1.00 51.19 11 GLN B O 1
ATOM 4261 N N . ILE B 1 12 ? -31.151 48.617 66.632 1.00 50.57 12 ILE B N 1
ATOM 4262 C CA . ILE B 1 12 ? -30.974 49.632 67.660 1.00 49.91 12 ILE B CA 1
ATOM 4263 C C . ILE B 1 12 ? -29.769 49.273 68.538 1.00 50.17 12 ILE B C 1
ATOM 4264 O O . ILE B 1 12 ? -29.327 48.128 68.539 1.00 49.62 12 ILE B O 1
ATOM 4269 N N . SER B 1 13 ? -29.227 50.249 69.266 1.00 50.18 13 SER B N 1
ATOM 4270 C CA . SER B 1 13 ? -28.048 50.001 70.106 1.00 50.20 13 SER B CA 1
ATOM 4271 C C . SER B 1 13 ? -28.394 49.107 71.306 1.00 50.20 13 SER B C 1
ATOM 4272 O O . SER B 1 13 ? -29.566 48.867 71.574 1.00 50.26 13 SER B O 1
ATOM 4275 N N . GLN B 1 14 ? -27.379 48.627 72.025 1.00 50.23 14 GLN B N 1
ATOM 4276 C CA . GLN B 1 14 ? -27.606 47.818 73.226 1.00 50.62 14 GLN B CA 1
ATOM 4277 C C . GLN B 1 14 ? -28.285 48.669 74.299 1.00 49.71 14 GLN B C 1
ATOM 4278 O O . GLN B 1 14 ? -29.090 48.147 75.082 1.00 49.85 14 GLN B O 1
ATOM 4284 N N . ARG B 1 15 ? -27.971 49.965 74.324 1.00 48.56 15 ARG B N 1
ATOM 4285 C CA . ARG B 1 15 ? -28.613 50.899 75.248 1.00 48.45 15 ARG B CA 1
ATOM 4286 C C . ARG B 1 15 ? -30.108 51.002 74.965 1.00 48.11 15 ARG B C 1
ATOM 4287 O O . ARG B 1 15 ? -30.916 50.993 75.901 1.00 48.85 15 ARG B O 1
ATOM 4295 N N . SER B 1 16 ? -30.470 51.099 73.684 1.00 47.21 16 SER B N 1
ATOM 4296 C CA . SER B 1 16 ? -31.879 51.231 73.296 1.00 46.53 16 SER B CA 1
ATOM 4297 C C . SER B 1 16 ? -32.682 49.962 73.524 1.00 46.15 16 SER B C 1
ATOM 4298 O O . SER B 1 16 ? -33.865 50.043 73.823 1.00 46.43 16 SER B O 1
ATOM 4301 N N . VAL B 1 17 ? -32.055 48.796 73.377 1.00 45.78 17 VAL B N 1
ATOM 4302 C CA . VAL B 1 17 ? -32.726 47.523 73.688 1.00 45.40 17 VAL B CA 1
ATOM 4303 C C . VAL B 1 17 ? -33.175 47.509 75.179 1.00 45.61 17 VAL B C 1
ATOM 4304 O O . VAL B 1 17 ? -34.309 47.136 75.492 1.00 45.67 17 VAL B O 1
ATOM 4308 N N . LEU B 1 18 ? -32.286 47.969 76.057 1.00 45.28 18 LEU B N 1
ATOM 4309 C CA . LEU B 1 18 ? -32.515 48.056 77.509 1.00 45.62 18 LEU B CA 1
ATOM 4310 C C . LEU B 1 18 ? -33.581 49.081 77.884 1.00 46.34 18 LEU B C 1
ATOM 4311 O O . LEU B 1 18 ? -34.463 48.787 78.683 1.00 46.20 18 LEU B O 1
ATOM 4316 N N . ASP B 1 19 ? -33.518 50.264 77.281 1.00 47.56 19 ASP B N 1
ATOM 4317 C CA . ASP B 1 19 ? -34.582 51.269 77.427 1.00 48.79 19 ASP B CA 1
ATOM 4318 C C . ASP B 1 19 ? -35.929 50.723 76.905 1.00 48.76 19 ASP B C 1
ATOM 4319 O O . ASP B 1 19 ? -36.952 50.818 77.574 1.00 48.79 19 ASP B O 1
ATOM 4324 N N . LEU B 1 20 ? -35.922 50.144 75.710 1.00 48.53 20 LEU B N 1
ATOM 4325 C CA . LEU B 1 20 ? -37.128 49.491 75.176 1.00 48.25 20 LEU B CA 1
ATOM 4326 C C . LEU B 1 20 ? -37.711 48.409 76.129 1.00 47.83 20 LEU B C 1
ATOM 4327 O O . LEU B 1 20 ? -38.912 48.344 76.337 1.00 47.52 20 LEU B O 1
ATOM 4332 N N . GLU B 1 21 ? -36.842 47.580 76.699 1.00 47.72 21 GLU B N 1
ATOM 4333 C CA . GLU B 1 21 ? -37.242 46.505 77.611 1.00 47.49 21 GLU B CA 1
ATOM 4334 C C . GLU B 1 21 ? -37.931 47.050 78.851 1.00 47.16 21 GLU B C 1
ATOM 4335 O O . GLU B 1 21 ? -38.988 46.547 79.264 1.00 47.53 21 GLU B O 1
ATOM 4341 N N . LEU B 1 22 ? -37.341 48.093 79.424 1.00 47.15 22 LEU B N 1
ATOM 4342 C CA . LEU B 1 22 ? -37.893 48.710 80.621 1.00 47.79 22 LEU B CA 1
ATOM 4343 C C . LEU B 1 22 ? -39.172 49.484 80.336 1.00 48.00 22 LEU B C 1
ATOM 4344 O O . LEU B 1 22 ? -40.071 49.513 81.175 1.00 48.34 22 LEU B O 1
ATOM 4349 N N . LEU B 1 23 ? -39.265 50.083 79.152 1.00 48.24 23 LEU B N 1
ATOM 4350 C CA . LEU B 1 23 ? -40.506 50.735 78.720 1.00 48.69 23 LEU B CA 1
ATOM 4351 C C . LEU B 1 23 ? -41.632 49.722 78.657 1.00 49.12 23 LEU B C 1
ATOM 4352 O O . LEU B 1 23 ? -42.708 49.939 79.217 1.00 49.50 23 LEU B O 1
ATOM 4357 N N . ALA B 1 24 ? -41.366 48.599 77.988 1.00 49.40 24 ALA B N 1
ATOM 4358 C CA . ALA B 1 24 ? -42.367 47.545 77.756 1.00 48.86 24 ALA B CA 1
ATOM 4359 C C . ALA B 1 24 ? -42.910 46.867 79.028 1.00 48.72 24 ALA B C 1
ATOM 4360 O O . ALA B 1 24 ? -44.068 46.475 79.058 1.00 48.72 24 ALA B O 1
ATOM 4362 N N . VAL B 1 25 ? -42.074 46.708 80.056 1.00 48.63 25 VAL B N 1
ATOM 4363 C CA . VAL B 1 25 ? -42.493 46.020 81.299 1.00 48.71 25 VAL B CA 1
ATOM 4364 C C . VAL B 1 25 ? -43.070 46.981 82.351 1.00 48.95 25 VAL B C 1
ATOM 4365 O O . VAL B 1 25 ? -43.487 46.564 83.433 1.00 48.91 25 VAL B O 1
ATOM 4369 N N . GLY B 1 26 ? -43.086 48.267 82.011 1.00 49.35 26 GLY B N 1
ATOM 4370 C CA . GLY B 1 26 ? -43.688 49.294 82.854 1.00 49.71 26 GLY B CA 1
ATOM 4371 C C . GLY B 1 26 ? -42.775 49.835 83.933 1.00 49.64 26 GLY B C 1
ATOM 4372 O O . GLY B 1 26 ? -43.250 50.356 84.941 1.00 49.80 26 GLY B O 1
ATOM 4373 N N . ALA B 1 27 ? -41.464 49.716 83.726 1.00 49.63 27 ALA B N 1
ATOM 4374 C CA . ALA B 1 27 ? -40.483 50.227 84.677 1.00 49.37 27 ALA B CA 1
ATOM 4375 C C . ALA B 1 27 ? -40.394 51.756 84.639 1.00 49.66 27 ALA B C 1
ATOM 4376 O O . ALA B 1 27 ? -39.936 52.392 85.600 1.00 49.62 27 ALA B O 1
ATOM 4378 N N . PHE B 1 28 ? -40.831 52.345 83.529 1.00 50.09 28 PHE B N 1
ATOM 4379 C CA . PHE B 1 28 ? -40.716 53.790 83.340 1.00 50.30 28 PHE B CA 1
ATOM 4380 C C . PHE B 1 28 ? -42.071 54.487 83.446 1.00 50.74 28 PHE B C 1
ATOM 4381 O O . PHE B 1 28 ? -42.173 55.701 83.242 1.00 50.39 28 PHE B O 1
ATOM 4389 N N . THR B 1 29 ? -43.106 53.705 83.752 1.00 51.48 29 THR B N 1
ATOM 4390 C CA . THR B 1 29 ? -44.450 54.228 83.995 1.00 52.33 29 THR B CA 1
ATOM 4391 C C . THR B 1 29 ? -44.321 55.543 84.766 1.00 53.04 29 THR B C 1
ATOM 4392 O O . THR B 1 29 ? -43.676 55.579 85.820 1.00 52.69 29 THR B O 1
ATOM 4396 N N . PRO B 1 30 ? -44.950 56.627 84.268 1.00 53.95 30 PRO B N 1
ATOM 4397 C CA . PRO B 1 30 ? -45.976 56.760 83.226 1.00 54.15 30 PRO B CA 1
ATOM 4398 C C . PRO B 1 30 ? -45.562 56.599 81.743 1.00 54.43 30 PRO B C 1
ATOM 4399 O O . PRO B 1 30 ? -46.444 56.467 80.897 1.00 54.51 30 PRO B O 1
ATOM 4403 N N . LEU B 1 31 ? -44.265 56.616 81.433 1.00 54.87 31 LEU B N 1
ATOM 4404 C CA . LEU B 1 31 ? -43.789 56.481 80.046 1.00 55.08 31 LEU B CA 1
ATOM 4405 C C . LEU B 1 31 ? -44.085 55.121 79.459 1.00 54.76 31 LEU B C 1
ATOM 4406 O O . LEU B 1 31 ? -43.866 54.102 80.109 1.00 55.16 31 LEU B O 1
ATOM 4411 N N . ASP B 1 32 ? -44.551 55.102 78.218 1.00 54.37 32 ASP B N 1
ATOM 4412 C CA . ASP B 1 32 ? -44.775 53.838 77.526 1.00 54.22 32 ASP B CA 1
ATOM 4413 C C . ASP B 1 32 ? -44.157 53.816 76.137 1.00 53.29 32 ASP B C 1
ATOM 4414 O O . ASP B 1 32 ? -44.420 52.904 75.353 1.00 53.49 32 ASP B O 1
ATOM 4419 N N . ARG B 1 33 ? -43.336 54.816 75.839 1.00 52.36 33 ARG B N 1
ATOM 4420 C CA . ARG B 1 33 ? -42.720 54.932 74.514 1.00 52.17 33 ARG B CA 1
ATOM 4421 C C . ARG B 1 33 ? -41.525 55.864 74.642 1.00 51.79 33 ARG B C 1
ATOM 4422 O O . ARG B 1 33 ? -41.373 56.510 75.681 1.00 51.20 33 ARG B O 1
ATOM 4430 N N . PHE B 1 34 ? -40.679 55.914 73.604 1.00 50.78 34 PHE B N 1
ATOM 4431 C CA . PHE B 1 34 ? -39.554 56.843 73.576 1.00 50.38 34 PHE B CA 1
ATOM 4432 C C . PHE B 1 34 ? -40.084 58.265 73.521 1.00 50.77 34 PHE B C 1
ATOM 4433 O O . PHE B 1 34 ? -41.174 58.506 72.983 1.00 50.91 34 PHE B O 1
ATOM 4441 N N . MET B 1 35 ? -39.347 59.206 74.112 1.00 50.77 35 MET B N 1
ATOM 4442 C CA . MET B 1 35 ? -39.877 60.564 74.275 1.00 50.97 35 MET B CA 1
ATOM 4443 C C . MET B 1 35 ? -39.944 61.341 72.967 1.00 51.03 35 MET B C 1
ATOM 4444 O O . MET B 1 35 ? -38.979 61.355 72.189 1.00 50.69 35 MET B O 1
ATOM 4449 N N . GLY B 1 36 ? -41.093 61.979 72.740 1.00 50.79 36 GLY B N 1
ATOM 4450 C CA . GLY B 1 36 ? -41.247 62.948 71.669 1.00 51.09 36 GLY B CA 1
ATOM 4451 C C . GLY B 1 36 ? -40.566 64.256 72.030 1.00 51.09 36 GLY B C 1
ATOM 4452 O O . GLY B 1 36 ? -40.060 64.408 73.128 1.00 50.83 36 GLY B O 1
ATOM 4453 N N . GLU B 1 37 ? -40.568 65.202 71.096 1.00 51.70 37 GLU B N 1
ATOM 4454 C CA . GLU B 1 37 ? -39.843 66.456 71.244 1.00 52.49 37 GLU B CA 1
ATOM 4455 C C . GLU B 1 37 ? -40.241 67.270 72.490 1.00 52.36 37 GLU B C 1
ATOM 4456 O O . GLU B 1 37 ? -39.372 67.756 73.207 1.00 52.22 37 GLU B O 1
ATOM 4462 N N . GLU B 1 38 ? -41.545 67.424 72.731 1.00 52.43 38 GLU B N 1
ATOM 4463 C CA . GLU B 1 38 ? -42.033 68.245 73.846 1.00 52.74 38 GLU B CA 1
ATOM 4464 C C . GLU B 1 38 ? -41.702 67.643 75.220 1.00 52.37 38 GLU B C 1
ATOM 4465 O O . GLU B 1 38 ? -41.192 68.345 76.095 1.00 52.43 38 GLU B O 1
ATOM 4471 N N . ASP B 1 39 ? -42.000 66.357 75.406 1.00 51.94 39 ASP B N 1
ATOM 4472 C CA . ASP B 1 39 ? -41.626 65.668 76.639 1.00 51.85 39 ASP B CA 1
ATOM 4473 C C . ASP B 1 39 ? -40.115 65.759 76.833 1.00 51.50 39 ASP B C 1
ATOM 4474 O O . ASP B 1 39 ? -39.663 66.105 77.922 1.00 51.41 39 ASP B O 1
ATOM 4479 N N . TYR B 1 40 ? -39.349 65.469 75.773 1.00 51.12 40 TYR B N 1
ATOM 4480 C CA . TYR B 1 40 ? -37.876 65.525 75.811 1.00 50.71 40 TYR B CA 1
ATOM 4481 C C . TYR B 1 40 ? -37.340 66.871 76.295 1.00 50.84 40 TYR B C 1
ATOM 4482 O O . TYR B 1 40 ? -36.519 66.914 77.204 1.00 49.99 40 TYR B O 1
ATOM 4491 N N . ARG B 1 41 ? -37.798 67.960 75.677 1.00 51.23 41 ARG B N 1
ATOM 4492 C CA . ARG B 1 41 ? -37.247 69.282 75.983 1.00 52.11 41 ARG B CA 1
ATOM 4493 C C . ARG B 1 41 ? -37.604 69.761 77.381 1.00 51.67 41 ARG B C 1
ATOM 4494 O O . ARG B 1 41 ? -36.790 70.417 78.032 1.00 51.62 41 ARG B O 1
ATOM 4502 N N . ASN B 1 42 ? -38.793 69.400 77.860 1.00 51.48 42 ASN B N 1
ATOM 4503 C CA . ASN B 1 42 ? -39.175 69.733 79.239 1.00 51.79 42 ASN B CA 1
ATOM 4504 C C . ASN B 1 42 ? -38.416 68.902 80.286 1.00 51.20 42 ASN B C 1
ATOM 4505 O O . ASN B 1 42 ? -38.030 69.419 81.324 1.00 50.61 42 ASN B O 1
ATOM 4510 N N . VAL B 1 43 ? -38.195 67.620 79.993 1.00 50.89 43 VAL B N 1
ATOM 4511 C CA . VAL B 1 43 ? -37.370 66.752 80.842 1.00 50.70 43 VAL B CA 1
ATOM 4512 C C . VAL B 1 43 ? -35.947 67.310 80.985 1.00 50.94 43 VAL B C 1
ATOM 4513 O O . VAL B 1 43 ? -35.397 67.377 82.101 1.00 51.01 43 VAL B O 1
ATOM 4517 N N . VAL B 1 44 ? -35.371 67.721 79.856 1.00 50.81 44 VAL B N 1
ATOM 4518 C CA . VAL B 1 44 ? -34.032 68.302 79.819 1.00 50.98 44 VAL B CA 1
ATOM 4519 C C . VAL B 1 44 ? -33.958 69.580 80.663 1.00 51.36 44 VAL B C 1
ATOM 4520 O O . VAL B 1 44 ? -33.051 69.733 81.494 1.00 51.01 44 VAL B O 1
ATOM 4524 N N . GLU B 1 45 ? -34.929 70.472 80.458 1.00 51.84 45 GLU B N 1
ATOM 4525 C CA . GLU B 1 45 ? -34.969 71.766 81.132 1.00 52.73 45 GLU B CA 1
ATOM 4526 C C . GLU B 1 45 ? -35.447 71.717 82.582 1.00 52.50 45 GLU B C 1
ATOM 4527 O O . GLU B 1 45 ? -34.907 72.425 83.425 1.00 52.88 45 GLU B O 1
ATOM 4533 N N . SER B 1 46 ? -36.451 70.890 82.866 1.00 52.30 46 SER B N 1
ATOM 4534 C CA . SER B 1 46 ? -37.189 70.973 84.128 1.00 51.96 46 SER B CA 1
ATOM 4535 C C . SER B 1 46 ? -37.423 69.655 84.863 1.00 51.73 46 SER B C 1
ATOM 4536 O O . SER B 1 46 ? -38.078 69.649 85.908 1.00 51.64 46 SER B O 1
ATOM 4539 N N . MET B 1 47 ? -36.907 68.551 84.319 1.00 51.46 47 MET B N 1
ATOM 4540 C CA . MET B 1 47 ? -37.104 67.205 84.884 1.00 51.37 47 MET B CA 1
ATOM 4541 C C . MET B 1 47 ? -38.575 66.761 84.875 1.00 50.88 47 MET B C 1
ATOM 4542 O O . MET B 1 47 ? -38.985 65.916 85.678 1.00 50.87 47 MET B O 1
ATOM 4547 N N . ARG B 1 48 ? -39.356 67.321 83.952 1.00 50.21 48 ARG B N 1
ATOM 4548 C CA . ARG B 1 48 ? -40.798 67.078 83.904 1.00 49.75 48 ARG B CA 1
ATOM 4549 C C . ARG B 1 48 ? -41.272 66.797 82.498 1.00 49.53 48 ARG B C 1
ATOM 4550 O O . ARG B 1 48 ? -40.799 67.400 81.543 1.00 49.79 48 ARG B O 1
ATOM 4558 N N . LEU B 1 49 ? -42.203 65.856 82.382 1.00 49.23 49 LEU B N 1
ATOM 4559 C CA . LEU B 1 49 ? -42.904 65.598 81.140 1.00 48.80 49 LEU B CA 1
ATOM 4560 C C . LEU B 1 49 ? -43.776 66.808 80.850 1.00 48.50 49 LEU B C 1
ATOM 4561 O O . LEU B 1 49 ? -44.036 67.593 81.751 1.00 48.70 49 LEU B O 1
ATOM 4566 N N . LYS B 1 50 ? -44.211 66.979 79.607 1.00 48.27 50 LYS B N 1
ATOM 4567 C CA . LYS B 1 50 ? -45.097 68.090 79.282 1.00 48.53 50 LYS B CA 1
ATOM 4568 C C . LYS B 1 50 ? -46.299 68.146 80.237 1.00 48.09 50 LYS B C 1
ATOM 4569 O O . LYS B 1 50 ? -46.698 69.219 80.654 1.00 48.27 50 LYS B O 1
ATOM 4575 N N . SER B 1 51 ? -46.836 66.977 80.587 1.00 47.86 51 SER B N 1
ATOM 4576 C CA . SER B 1 51 ? -47.948 66.836 81.528 1.00 47.81 51 SER B CA 1
ATOM 4577 C C . SER B 1 51 ? -47.659 67.468 82.891 1.00 47.94 51 SER B C 1
ATOM 4578 O O . SER B 1 51 ? -48.571 67.949 83.568 1.00 47.70 51 SER B O 1
ATOM 4581 N N . GLY B 1 52 ? -46.386 67.470 83.281 1.00 48.15 52 GLY B N 1
ATOM 4582 C CA . GLY B 1 52 ? -45.971 68.016 84.566 1.00 48.59 52 GLY B CA 1
ATOM 4583 C C . GLY B 1 52 ? -45.506 66.930 85.515 1.00 49.02 52 GLY B C 1
ATOM 4584 O O . GLY B 1 52 ? -44.992 67.225 86.602 1.00 48.97 52 GLY B O 1
ATOM 4585 N N . THR B 1 53 ? -45.696 65.676 85.106 1.00 49.23 53 THR B N 1
ATOM 4586 C CA . THR B 1 53 ? -45.199 64.522 85.853 1.00 49.82 53 THR B CA 1
ATOM 4587 C C . THR B 1 53 ? -43.667 64.512 85.856 1.00 49.89 53 THR B C 1
ATOM 4588 O O . THR B 1 53 ? -43.029 64.657 84.811 1.00 49.73 53 THR B O 1
ATOM 4592 N N . LEU B 1 54 ? -43.088 64.355 87.042 1.00 50.06 54 LEU B N 1
ATOM 4593 C CA . LEU B 1 54 ? -41.639 64.313 87.187 1.00 50.35 54 LEU B CA 1
ATOM 4594 C C . LEU B 1 54 ? -41.055 63.129 86.435 1.00 50.16 54 LEU B C 1
ATOM 4595 O O . LEU B 1 54 ? -41.548 62.010 86.544 1.00 49.98 54 LEU B O 1
ATOM 4600 N N . PHE B 1 55 ? -40.024 63.414 85.647 1.00 50.21 55 PHE B N 1
ATOM 4601 C CA . PHE B 1 55 ? -39.215 62.399 84.989 1.00 50.45 55 PHE B CA 1
ATOM 4602 C C . PHE B 1 55 ? -37.874 63.026 84.610 1.00 50.71 55 PHE B C 1
ATOM 4603 O O . PHE B 1 55 ? -37.785 63.727 83.606 1.00 51.21 55 PHE B O 1
ATOM 4611 N N . PRO B 1 56 ? -36.836 62.796 85.441 1.00 50.79 56 PRO B N 1
ATOM 4612 C CA . PRO B 1 56 ? -35.551 63.508 85.415 1.00 50.55 56 PRO B CA 1
ATOM 4613 C C . PRO B 1 56 ? -34.605 63.134 84.281 1.00 50.47 56 PRO B C 1
ATOM 4614 O O . PRO B 1 56 ? -33.746 63.945 83.922 1.00 50.63 56 PRO B O 1
ATOM 4618 N N . ILE B 1 57 ? -34.764 61.929 83.731 1.00 49.86 57 ILE B N 1
ATOM 4619 C CA . ILE B 1 57 ? -33.856 61.397 82.717 1.00 49.32 57 ILE B CA 1
ATOM 4620 C C . ILE B 1 57 ? -34.537 61.240 81.355 1.00 49.11 57 ILE B C 1
ATOM 4621 O O . ILE B 1 57 ? -35.541 60.550 81.249 1.00 48.84 57 ILE B O 1
ATOM 4626 N N . PRO B 1 58 ? -33.985 61.888 80.312 1.00 49.50 58 PRO B N 1
ATOM 4627 C CA . PRO B 1 58 ? -34.549 61.730 78.958 1.00 49.80 58 PRO B CA 1
ATOM 4628 C C . PRO B 1 58 ? -34.307 60.320 78.455 1.00 49.73 58 PRO B C 1
ATOM 4629 O O . PRO B 1 58 ? -33.203 59.788 78.633 1.00 49.99 58 PRO B O 1
ATOM 4633 N N . ILE B 1 59 ? -35.348 59.724 77.872 1.00 49.80 59 ILE B N 1
ATOM 4634 C CA . ILE B 1 59 ? -35.289 58.395 77.263 1.00 49.87 59 ILE B CA 1
ATOM 4635 C C . ILE B 1 59 ? -35.688 58.502 75.794 1.00 50.11 59 ILE B C 1
ATOM 4636 O O . ILE B 1 59 ? -36.877 58.558 75.470 1.00 49.95 59 ILE B O 1
ATOM 4641 N N . THR B 1 60 ? -34.696 58.492 74.903 1.00 50.38 60 THR B N 1
ATOM 4642 C CA . THR B 1 60 ? -34.940 58.721 73.489 1.00 49.40 60 THR B CA 1
ATOM 4643 C C . THR B 1 60 ? -34.316 57.634 72.630 1.00 50.01 60 THR B C 1
ATOM 4644 O O . THR B 1 60 ? -33.429 56.906 73.085 1.00 49.95 60 THR B O 1
ATOM 4648 N N . LEU B 1 61 ? -34.785 57.545 71.382 1.00 49.66 61 LEU B N 1
ATOM 4649 C CA . LEU B 1 61 ? -34.242 56.623 70.398 1.00 49.27 61 LEU B CA 1
ATOM 4650 C C . LEU B 1 61 ? -33.490 57.371 69.291 1.00 49.75 61 LEU B C 1
ATOM 4651 O O . LEU B 1 61 ? -34.101 58.008 68.427 1.00 49.66 61 LEU B O 1
ATOM 4656 N N . PRO B 1 62 ? -32.150 57.298 69.330 1.00 50.28 62 PRO B N 1
ATOM 4657 C CA . PRO B 1 62 ? -31.307 57.914 68.317 1.00 50.51 62 PRO B CA 1
ATOM 4658 C C . PRO B 1 62 ? -31.460 57.249 66.956 1.00 51.02 62 PRO B C 1
ATOM 4659 O O . PRO B 1 62 ? -31.803 56.071 66.856 1.00 50.95 62 PRO B O 1
ATOM 4663 N N . MET B 1 63 ? -31.184 58.021 65.917 1.00 51.49 63 MET B N 1
ATOM 4664 C CA . MET B 1 63 ? -31.368 57.588 64.549 1.00 52.21 63 MET B CA 1
ATOM 4665 C C . MET B 1 63 ? -30.381 58.375 63.713 1.00 51.79 63 MET B C 1
ATOM 4666 O O . MET B 1 63 ? -30.399 59.603 63.722 1.00 51.05 63 MET B O 1
ATOM 4671 N N . GLU B 1 64 ? -29.507 57.652 63.022 1.00 52.30 64 GLU B N 1
ATOM 4672 C CA . GLU B 1 64 ? -28.572 58.230 62.057 1.00 53.19 64 GLU B CA 1
ATOM 4673 C C . GLU B 1 64 ? -29.326 59.033 61.022 1.00 52.47 64 GLU B C 1
ATOM 4674 O O . GLU B 1 64 ? -30.377 58.604 60.551 1.00 52.68 64 GLU B O 1
ATOM 4680 N N . LYS B 1 65 ? -28.789 60.197 60.676 1.00 52.20 65 LYS B N 1
ATOM 4681 C CA . LYS B 1 65 ? -29.405 61.079 59.672 1.00 52.25 65 LYS B CA 1
ATOM 4682 C C . LYS B 1 65 ? -29.630 60.458 58.284 1.00 51.49 65 LYS B C 1
ATOM 4683 O O . LYS B 1 65 ? -30.512 60.913 57.554 1.00 51.50 65 LYS B O 1
ATOM 4689 N N . GLU B 1 66 ? -28.852 59.436 57.926 1.00 50.97 66 GLU B N 1
ATOM 4690 C CA . GLU B 1 66 ? -29.013 58.766 56.628 1.00 50.77 66 GLU B CA 1
ATOM 4691 C C . GLU B 1 66 ? -30.239 57.845 56.602 1.00 50.49 66 GLU B C 1
ATOM 4692 O O . GLU B 1 66 ? -30.822 57.613 55.548 1.00 50.59 66 GLU B O 1
ATOM 4698 N N . ILE B 1 67 ? -30.640 57.333 57.764 1.00 50.32 67 ILE B N 1
ATOM 4699 C CA . ILE B 1 67 ? -31.884 56.557 57.862 1.00 50.03 67 ILE B CA 1
ATOM 4700 C C . ILE B 1 67 ? -33.091 57.476 58.130 1.00 49.04 67 ILE B C 1
ATOM 4701 O O . ILE B 1 67 ? -34.169 57.274 57.566 1.00 48.96 67 ILE B O 1
ATOM 4706 N N . ALA B 1 68 ? -32.881 58.489 58.970 1.00 48.07 68 ALA B N 1
ATOM 4707 C CA . ALA B 1 68 ? -33.900 59.483 59.324 1.00 47.13 68 ALA B CA 1
ATOM 4708 C C . ALA B 1 68 ? -34.498 60.171 58.103 1.00 46.52 68 ALA B C 1
ATOM 4709 O O . ALA B 1 68 ? -35.706 60.383 58.033 1.00 46.48 68 ALA B O 1
ATOM 4711 N N . LYS B 1 69 ? -33.629 60.502 57.152 1.00 45.85 69 LYS B N 1
ATOM 4712 C CA . LYS B 1 69 ? -33.964 61.196 55.904 1.00 45.45 69 LYS B CA 1
ATOM 4713 C C . LYS B 1 69 ? -35.148 60.566 55.154 1.00 45.56 69 LYS B C 1
ATOM 4714 O O . LYS B 1 69 ? -35.964 61.287 54.563 1.00 44.85 69 LYS B O 1
ATOM 4720 N N . ASP B 1 70 ? -35.247 59.233 55.220 1.00 45.45 70 ASP B N 1
ATOM 4721 C CA . ASP B 1 70 ? -36.265 58.476 54.494 1.00 45.69 70 ASP B CA 1
ATOM 4722 C C . ASP B 1 70 ? -37.396 57.940 55.380 1.00 45.33 70 ASP B C 1
ATOM 4723 O O . ASP B 1 70 ? -38.309 57.290 54.880 1.00 45.15 70 ASP B O 1
ATOM 4728 N N . LEU B 1 71 ? -37.333 58.174 56.689 1.00 45.08 71 LEU B N 1
ATOM 4729 C CA . LEU B 1 71 ? -38.474 57.844 57.549 1.00 45.21 71 LEU B CA 1
ATOM 4730 C C . LEU B 1 71 ? -39.686 58.659 57.125 1.00 45.34 71 LEU B C 1
ATOM 4731 O O . LEU B 1 71 ? -39.549 59.811 56.718 1.00 46.16 71 LEU B O 1
ATOM 4736 N N . LYS B 1 72 ? -40.869 58.067 57.228 1.00 45.47 72 LYS B N 1
ATOM 4737 C CA . LYS B 1 72 ? -42.112 58.724 56.799 1.00 45.61 72 LYS B CA 1
ATOM 4738 C C . LYS B 1 72 ? -43.126 58.774 57.944 1.00 45.85 72 LYS B C 1
ATOM 4739 O O . LYS B 1 72 ? -43.375 57.758 58.604 1.00 45.66 72 LYS B O 1
ATOM 4745 N N . GLU B 1 73 ? -43.712 59.948 58.181 1.00 46.23 73 GLU B N 1
ATOM 4746 C CA . GLU B 1 73 ? -44.610 60.122 59.349 1.00 46.35 73 GLU B CA 1
ATOM 4747 C C . GLU B 1 73 ? -45.788 59.160 59.242 1.00 46.28 73 GLU B C 1
ATOM 4748 O O . GLU B 1 73 ? -46.498 59.147 58.232 1.00 46.04 73 GLU B O 1
ATOM 4754 N N . GLY B 1 74 ? -45.978 58.357 60.276 1.00 46.08 74 GLY B N 1
ATOM 4755 C CA . GLY B 1 74 ? -47.056 57.380 60.287 1.00 46.56 74 GLY B CA 1
ATOM 4756 C C . GLY B 1 74 ? -46.655 55.966 59.878 1.00 46.79 74 GLY B C 1
ATOM 4757 O O . GLY B 1 74 ? -47.466 55.052 59.947 1.00 47.58 74 GLY B O 1
ATOM 4758 N N . GLU B 1 75 ? -45.414 55.764 59.456 1.00 46.44 75 GLU B N 1
ATOM 4759 C CA . GLU B 1 75 ? -45.016 54.436 59.036 1.00 46.30 75 GLU B CA 1
ATOM 4760 C C . GLU B 1 75 ? -44.596 53.579 60.227 1.00 46.24 75 GLU B C 1
ATOM 4761 O O . GLU B 1 75 ? -44.046 54.084 61.214 1.00 46.30 75 GLU B O 1
ATOM 4767 N N . TRP B 1 76 ? -44.876 52.284 60.140 1.00 46.15 76 TRP B N 1
ATOM 4768 C CA . TRP B 1 76 ? -44.404 51.345 61.154 1.00 46.34 76 TRP B CA 1
ATOM 4769 C C . TRP B 1 76 ? -43.060 50.737 60.772 1.00 46.10 76 TRP B C 1
ATOM 4770 O O . TRP B 1 76 ? -42.853 50.317 59.644 1.00 45.99 76 TRP B O 1
ATOM 4781 N N . ILE B 1 77 ? -42.135 50.742 61.726 1.00 46.67 77 ILE B N 1
ATOM 4782 C CA . ILE B 1 77 ? -40.818 50.148 61.534 1.00 46.35 77 ILE B CA 1
ATOM 4783 C C . ILE B 1 77 ? -40.568 49.056 62.579 1.00 47.16 77 ILE B C 1
ATOM 4784 O O . ILE B 1 77 ? -41.204 49.042 63.646 1.00 47.31 77 ILE B O 1
ATOM 4789 N N . VAL B 1 78 ? -39.662 48.135 62.257 1.00 47.20 78 VAL B N 1
ATOM 4790 C CA . VAL B 1 78 ? -39.284 47.061 63.166 1.00 46.92 78 VAL B CA 1
ATOM 4791 C C . VAL B 1 78 ? -38.018 47.469 63.899 1.00 47.38 78 VAL B C 1
ATOM 4792 O O . VAL B 1 78 ? -36.992 47.752 63.274 1.00 47.05 78 VAL B O 1
ATOM 4796 N N . LEU B 1 79 ? -38.100 47.506 65.228 1.00 47.60 79 LEU B N 1
ATOM 4797 C CA . LEU B 1 79 ? -36.929 47.702 66.067 1.00 47.81 79 LEU B CA 1
ATOM 4798 C C . LEU B 1 79 ? -36.334 46.332 66.338 1.00 48.25 79 LEU B C 1
ATOM 4799 O O . LEU B 1 79 ? -36.974 45.469 66.952 1.00 48.16 79 LEU B O 1
ATOM 4804 N N . ARG B 1 80 ? -35.128 46.126 65.818 1.00 48.70 80 ARG B N 1
ATOM 4805 C CA . ARG B 1 80 ? -34.411 44.855 65.938 1.00 49.57 80 ARG B CA 1
ATOM 4806 C C . ARG B 1 80 ? -33.173 45.085 66.784 1.00 49.91 80 ARG B C 1
ATOM 4807 O O . ARG B 1 80 ? -32.630 46.189 66.794 1.00 49.89 80 ARG B O 1
ATOM 4815 N N . ASP B 1 81 ? -32.731 44.054 67.503 1.00 51.16 81 ASP B N 1
ATOM 4816 C CA . ASP B 1 81 ? -31.528 44.167 68.337 1.00 51.92 81 ASP B CA 1
ATOM 4817 C C . ASP B 1 81 ? -30.245 44.026 67.488 1.00 52.05 81 ASP B C 1
ATOM 4818 O O . ASP B 1 81 ? -30.334 43.813 66.280 1.00 52.56 81 ASP B O 1
ATOM 4823 N N . PRO B 1 82 ? -29.060 44.224 68.095 1.00 52.25 82 PRO B N 1
ATOM 4824 C CA . PRO B 1 82 ? -27.800 44.077 67.357 1.00 52.04 82 PRO B CA 1
ATOM 4825 C C . PRO B 1 82 ? -27.593 42.735 66.646 1.00 52.23 82 PRO B C 1
ATOM 4826 O O . PRO B 1 82 ? -26.778 42.667 65.730 1.00 52.40 82 PRO B O 1
ATOM 4830 N N . LYS B 1 83 ? -28.317 41.690 67.053 1.00 52.05 83 LYS B N 1
ATOM 4831 C CA . LYS B 1 83 ? -28.267 40.395 66.371 1.00 52.08 83 LYS B CA 1
ATOM 4832 C C . LYS B 1 83 ? -29.423 40.215 65.400 1.00 51.56 83 LYS B C 1
ATOM 4833 O O . LYS B 1 83 ? -29.663 39.114 64.922 1.00 51.43 83 LYS B O 1
ATOM 4839 N N . ASN B 1 84 ? -30.137 41.306 65.121 1.00 51.39 84 ASN B N 1
ATOM 4840 C CA . ASN B 1 84 ? -31.244 41.319 64.160 1.00 51.07 84 ASN B CA 1
ATOM 4841 C C . ASN B 1 84 ? -32.562 40.676 64.632 1.00 50.68 84 ASN B C 1
ATOM 4842 O O . ASN B 1 84 ? -33.456 40.444 63.835 1.00 50.45 84 ASN B O 1
ATOM 4847 N N . VAL B 1 85 ? -32.687 40.391 65.926 1.00 50.41 85 VAL B N 1
ATOM 4848 C CA . VAL B 1 85 ? -33.929 39.833 66.461 1.00 50.01 85 VAL B CA 1
ATOM 4849 C C . VAL B 1 85 ? -34.984 40.936 66.632 1.00 49.90 85 VAL B C 1
ATOM 4850 O O . VAL B 1 85 ? -34.722 41.932 67.303 1.00 49.47 85 VAL B O 1
ATOM 4854 N N . PRO B 1 86 ? -36.194 40.737 66.060 1.00 49.51 86 PRO B N 1
ATOM 4855 C CA . PRO B 1 86 ? -37.249 41.759 66.133 1.00 49.17 86 PRO B CA 1
ATOM 4856 C C . PRO B 1 86 ? -37.891 41.848 67.521 1.00 49.09 86 PRO B C 1
ATOM 4857 O O . PRO B 1 86 ? -38.399 40.843 68.042 1.00 49.20 86 PRO B O 1
ATOM 4861 N N . LEU B 1 87 ? -37.863 43.041 68.107 1.00 48.28 87 LEU B N 1
ATOM 4862 C CA . LEU B 1 87 ? -38.321 43.221 69.484 1.00 48.50 87 LEU B CA 1
ATOM 4863 C C . LEU B 1 87 ? -39.657 43.944 69.586 1.00 48.07 87 LEU B C 1
ATOM 4864 O O . LEU B 1 87 ? -40.475 43.618 70.439 1.00 47.74 87 LEU B O 1
ATOM 4869 N N . ALA B 1 88 ? -39.849 44.934 68.722 1.00 47.98 88 ALA B N 1
ATOM 4870 C CA . ALA B 1 88 ? -41.041 45.777 68.731 1.00 48.22 88 ALA B CA 1
ATOM 4871 C C . ALA B 1 88 ? -41.235 46.372 67.340 1.00 48.49 88 ALA B C 1
ATOM 4872 O O . ALA B 1 88 ? -40.288 46.441 66.565 1.00 48.21 88 ALA B O 1
ATOM 4874 N N . ILE B 1 89 ? -42.461 46.776 67.024 1.00 48.76 89 ILE B N 1
ATOM 4875 C CA . ILE B 1 89 ? -42.677 47.695 65.910 1.00 49.45 89 ILE B CA 1
ATOM 4876 C C . ILE B 1 89 ? -43.023 49.077 66.471 1.00 49.92 89 ILE B C 1
ATOM 4877 O O . ILE B 1 89 ? -43.605 49.200 67.556 1.00 50.27 89 ILE B O 1
ATOM 4882 N N . MET B 1 90 ? -42.636 50.117 65.750 1.00 49.79 90 MET B N 1
ATOM 4883 C CA . MET B 1 90 ? -42.862 51.472 66.209 1.00 50.08 90 MET B CA 1
ATOM 4884 C C . MET B 1 90 ? -43.443 52.291 65.068 1.00 49.80 90 MET B C 1
ATOM 4885 O O . MET B 1 90 ? -42.988 52.180 63.916 1.00 49.45 90 MET B O 1
ATOM 4890 N N . ARG B 1 91 ? -44.459 53.092 65.382 1.00 49.45 91 ARG B N 1
ATOM 4891 C CA . ARG B 1 91 ? -44.955 54.058 64.426 1.00 49.78 91 ARG B CA 1
ATOM 4892 C C . ARG B 1 91 ? -44.090 55.292 64.537 1.00 49.60 91 ARG B C 1
ATOM 4893 O O . ARG B 1 91 ? -43.889 55.815 65.629 1.00 49.87 91 ARG B O 1
ATOM 4901 N N . VAL B 1 92 ? -43.564 55.746 63.405 1.00 49.52 92 VAL B N 1
ATOM 4902 C CA . VAL B 1 92 ? -42.712 56.936 63.386 1.00 49.16 92 VAL B CA 1
ATOM 4903 C C . VAL B 1 92 ? -43.580 58.197 63.307 1.00 49.06 92 VAL B C 1
ATOM 4904 O O . VAL B 1 92 ? -44.009 58.611 62.236 1.00 48.72 92 VAL B O 1
ATOM 4908 N N . GLU B 1 93 ? -43.826 58.801 64.464 1.00 48.91 93 GLU B N 1
ATOM 4909 C CA . GLU B 1 93 ? -44.718 59.954 64.565 1.00 48.97 93 GLU B CA 1
ATOM 4910 C C . GLU B 1 93 ? -43.933 61.265 64.669 1.00 48.91 93 GLU B C 1
ATOM 4911 O O . GLU B 1 93 ? -44.437 62.336 64.338 1.00 48.25 93 GLU B O 1
ATOM 4917 N N . GLU B 1 94 ? -42.692 61.158 65.124 1.00 49.02 94 GLU B N 1
ATOM 4918 C CA . GLU B 1 94 ? -41.843 62.309 65.380 1.00 50.21 94 GLU B CA 1
ATOM 4919 C C . GLU B 1 94 ? -40.400 61.947 65.081 1.00 50.06 94 GLU B C 1
ATOM 4920 O O . GLU B 1 94 ? -39.910 60.888 65.493 1.00 50.90 94 GLU B O 1
ATOM 4926 N N . VAL B 1 95 ? -39.740 62.825 64.343 1.00 50.10 95 VAL B N 1
ATOM 4927 C CA . VAL B 1 95 ? -38.312 62.759 64.088 1.00 50.31 95 VAL B CA 1
ATOM 4928 C C . VAL B 1 95 ? -37.817 64.171 64.305 1.00 50.41 95 VAL B C 1
ATOM 4929 O O . VAL B 1 95 ? -38.257 65.087 63.614 1.00 50.57 95 VAL B O 1
ATOM 4933 N N . TYR B 1 96 ? -36.900 64.350 65.249 1.00 50.32 96 TYR B N 1
ATOM 4934 C CA . TYR B 1 96 ? -36.469 65.692 65.630 1.00 50.48 96 TYR B CA 1
ATOM 4935 C C . TYR B 1 96 ? -34.990 65.739 66.010 1.00 50.79 96 TYR B C 1
ATOM 4936 O O . TYR B 1 96 ? -34.427 64.762 66.512 1.00 50.76 96 TYR B O 1
ATOM 4945 N N . LYS B 1 97 ? -34.376 66.889 65.762 1.00 51.08 97 LYS B N 1
ATOM 4946 C CA . LYS B 1 97 ? -32.962 67.106 66.032 1.00 51.38 97 LYS B CA 1
ATOM 4947 C C . LYS B 1 97 ? -32.753 67.497 67.497 1.00 50.98 97 LYS B C 1
ATOM 4948 O O . LYS B 1 97 ? -33.552 68.249 68.075 1.00 50.85 97 LYS B O 1
ATOM 4954 N N . TRP B 1 98 ? -31.681 66.966 68.086 1.00 50.31 98 TRP B N 1
ATOM 4955 C CA . TRP B 1 98 ? -31.294 67.260 69.464 1.00 49.59 98 TRP B CA 1
ATOM 4956 C C . TRP B 1 98 ? -29.919 67.923 69.487 1.00 49.39 98 TRP B C 1
ATOM 4957 O O . TRP B 1 98 ? -29.182 67.880 68.500 1.00 49.73 98 TRP B O 1
ATOM 4968 N N . ASN B 1 99 ? -29.570 68.532 70.613 1.00 48.84 99 ASN B N 1
ATOM 4969 C CA . ASN B 1 99 ? -28.266 69.162 70.746 1.00 48.40 99 ASN B CA 1
ATOM 4970 C C . ASN B 1 99 ? -27.485 68.529 71.896 1.00 47.88 99 ASN B C 1
ATOM 4971 O O . ASN B 1 99 ? -27.951 68.520 73.037 1.00 47.44 99 ASN B O 1
ATOM 4976 N N . LEU B 1 100 ? -26.302 68.007 71.582 1.00 47.39 100 LEU B N 1
ATOM 4977 C CA . LEU B 1 100 ? -25.534 67.211 72.532 1.00 47.44 100 LEU B CA 1
ATOM 4978 C C . LEU B 1 100 ? -25.149 67.996 73.785 1.00 47.73 100 LEU B C 1
ATOM 4979 O O . LEU B 1 100 ? -25.364 67.538 74.912 1.00 47.47 100 LEU B O 1
ATOM 4984 N N . GLU B 1 101 ? -24.581 69.176 73.568 1.00 48.09 101 GLU B N 1
ATOM 4985 C CA . GLU B 1 101 ? -24.055 69.999 74.648 1.00 48.92 101 GLU B CA 1
ATOM 4986 C C . GLU B 1 101 ? -25.164 70.585 75.522 1.00 49.12 101 GLU B C 1
ATOM 4987 O O . GLU B 1 101 ? -25.009 70.671 76.732 1.00 49.14 101 GLU B O 1
ATOM 4993 N N . TYR B 1 102 ? -26.291 70.949 74.919 1.00 49.72 102 TYR B N 1
ATOM 4994 C CA . TYR B 1 102 ? -27.443 71.391 75.704 1.00 50.23 102 TYR B CA 1
ATOM 4995 C C . TYR B 1 102 ? -27.952 70.259 76.596 1.00 49.92 102 TYR B C 1
ATOM 4996 O O . TYR B 1 102 ? -28.073 70.432 77.818 1.00 49.65 102 TYR B O 1
ATOM 5005 N N . GLU B 1 103 ? -28.223 69.104 75.984 1.00 49.23 103 GLU B N 1
ATOM 5006 C CA . GLU B 1 103 ? -28.661 67.920 76.718 1.00 49.34 103 GLU B CA 1
ATOM 5007 C C . GLU B 1 103 ? -27.676 67.486 77.804 1.00 48.71 103 GLU B C 1
ATOM 5008 O O . GLU B 1 103 ? -28.077 67.284 78.939 1.00 48.67 103 GLU B O 1
ATOM 5014 N N . ALA B 1 104 ? -26.400 67.344 77.454 1.00 48.57 104 ALA B N 1
ATOM 5015 C CA . ALA B 1 104 ? -25.371 66.966 78.439 1.00 48.54 104 ALA B CA 1
ATOM 5016 C C . ALA B 1 104 ? -25.280 67.959 79.599 1.00 48.71 104 ALA B C 1
ATOM 5017 O O . ALA B 1 104 ? -25.361 67.552 80.752 1.00 48.65 104 ALA B O 1
ATOM 5019 N N . LYS B 1 105 ? -25.131 69.252 79.287 1.00 49.01 105 LYS B N 1
ATOM 5020 C CA . LYS B 1 105 ? -25.042 70.308 80.301 1.00 49.31 105 LYS B CA 1
ATOM 5021 C C . LYS B 1 105 ? -26.198 70.299 81.305 1.00 49.18 105 LYS B C 1
ATOM 5022 O O . LYS B 1 105 ? -25.979 70.455 82.509 1.00 49.87 105 LYS B O 1
ATOM 5028 N N . ASN B 1 106 ? -27.416 70.125 80.807 1.00 48.92 106 ASN B N 1
ATOM 5029 C CA . ASN B 1 106 ? -28.619 70.178 81.635 1.00 48.92 106 ASN B CA 1
ATOM 5030 C C . ASN B 1 106 ? -28.902 68.898 82.412 1.00 49.04 106 ASN B C 1
ATOM 5031 O O . ASN B 1 106 ? -29.261 68.939 83.589 1.00 49.19 106 ASN B O 1
ATOM 5036 N N . VAL B 1 107 ? -28.745 67.763 81.742 1.00 49.12 107 VAL B N 1
ATOM 5037 C CA . VAL B 1 107 ? -29.009 66.468 82.349 1.00 49.34 107 VAL B CA 1
ATOM 5038 C C . VAL B 1 107 ? -27.832 66.015 83.224 1.00 49.37 107 VAL B C 1
ATOM 5039 O O . VAL B 1 107 ? -28.033 65.570 84.353 1.00 49.64 107 VAL B O 1
ATOM 5043 N N . LEU B 1 108 ? -26.612 66.155 82.704 1.00 49.11 108 LEU B N 1
ATOM 5044 C CA . LEU B 1 108 ? -25.421 65.620 83.361 1.00 48.73 108 LEU B CA 1
ATOM 5045 C C . LEU B 1 108 ? -24.635 66.661 84.140 1.00 48.68 108 LEU B C 1
ATOM 5046 O O . LEU B 1 108 ? -23.816 66.297 84.980 1.00 48.58 108 LEU B O 1
ATOM 5051 N N . GLY B 1 109 ? -24.867 67.945 83.854 1.00 48.49 109 GLY B N 1
ATOM 5052 C CA . GLY B 1 109 ? -24.127 69.039 84.513 1.00 48.21 109 GLY B CA 1
ATOM 5053 C C . GLY B 1 109 ? -22.776 69.372 83.888 1.00 47.94 109 GLY B C 1
ATOM 5054 O O . GLY B 1 109 ? -22.052 70.230 84.382 1.00 47.64 109 GLY B O 1
ATOM 5055 N N . THR B 1 110 ? -22.457 68.700 82.783 1.00 48.18 110 THR B N 1
ATOM 5056 C CA . THR B 1 110 ? -21.133 68.752 82.155 1.00 47.62 110 THR B CA 1
ATOM 5057 C C . THR B 1 110 ? -21.198 68.425 80.654 1.00 47.69 110 THR B C 1
ATOM 5058 O O . THR B 1 110 ? -22.149 67.786 80.188 1.00 47.36 110 THR B O 1
ATOM 5062 N N . THR B 1 111 ? -20.173 68.868 79.922 1.00 47.61 111 THR B N 1
ATOM 5063 C CA . THR B 1 111 ? -19.940 68.479 78.528 1.00 47.66 111 THR B CA 1
ATOM 5064 C C . THR B 1 111 ? -18.530 67.899 78.355 1.00 47.76 111 THR B C 1
ATOM 5065 O O . THR B 1 111 ? -18.061 67.707 77.231 1.00 47.64 111 THR B O 1
ATOM 5069 N N . ASP B 1 112 ? -17.860 67.645 79.479 1.00 47.80 112 ASP B N 1
ATOM 5070 C CA . ASP B 1 112 ? -16.551 67.001 79.506 1.00 48.26 112 ASP B CA 1
ATOM 5071 C C . ASP B 1 112 ? -16.699 65.541 79.053 1.00 48.55 112 ASP B C 1
ATOM 5072 O O . ASP B 1 112 ? -17.432 64.776 79.683 1.00 48.52 112 ASP B O 1
ATOM 5077 N N . PRO B 1 113 ? -16.018 65.156 77.948 1.00 48.85 113 PRO B N 1
ATOM 5078 C CA . PRO B 1 113 ? -16.107 63.782 77.427 1.00 48.85 113 PRO B CA 1
ATOM 5079 C C . PRO B 1 113 ? -15.461 62.704 78.325 1.00 49.06 113 PRO B C 1
ATOM 5080 O O . PRO B 1 113 ? -15.531 61.519 77.996 1.00 49.10 113 PRO B O 1
ATOM 5084 N N . ARG B 1 114 ? -14.849 63.112 79.439 1.00 49.10 114 ARG B N 1
ATOM 5085 C CA . ARG B 1 114 ? -14.425 62.174 80.479 1.00 49.36 114 ARG B CA 1
ATOM 5086 C C . ARG B 1 114 ? -15.649 61.535 81.148 1.00 49.55 114 ARG B C 1
ATOM 5087 O O . ARG B 1 114 ? -15.567 60.425 81.696 1.00 49.21 114 ARG B O 1
ATOM 5095 N N . HIS B 1 115 ? -16.788 62.228 81.090 1.00 49.54 115 HIS B N 1
ATOM 5096 C CA . HIS B 1 115 ? -18.040 61.631 81.519 1.00 49.71 115 HIS B CA 1
ATOM 5097 C C . HIS B 1 115 ? -18.411 60.512 80.527 1.00 49.85 115 HIS B C 1
ATOM 5098 O O . HIS B 1 115 ? -18.535 60.768 79.328 1.00 50.19 115 HIS B O 1
ATOM 5105 N N . PRO B 1 116 ? -18.579 59.266 81.025 1.00 49.87 116 PRO B N 1
ATOM 5106 C CA . PRO B 1 116 ? -18.765 58.107 80.143 1.00 49.96 116 PRO B CA 1
ATOM 5107 C C . PRO B 1 116 ? -19.956 58.268 79.200 1.00 50.01 116 PRO B C 1
ATOM 5108 O O . PRO B 1 116 ? -19.915 57.807 78.063 1.00 49.93 116 PRO B O 1
ATOM 5112 N N . LEU B 1 117 ? -21.004 58.928 79.676 1.00 50.13 117 LEU B N 1
ATOM 5113 C CA . LEU B 1 117 ? -22.186 59.134 78.863 1.00 50.35 117 LEU B CA 1
ATOM 5114 C C . LEU B 1 117 ? -21.973 60.231 77.818 1.00 49.95 117 LEU B C 1
ATOM 5115 O O . LEU B 1 117 ? -22.474 60.113 76.693 1.00 50.04 117 LEU B O 1
ATOM 5120 N N . VAL B 1 118 ? -21.224 61.278 78.170 1.00 49.23 118 VAL B N 1
ATOM 5121 C CA . VAL B 1 118 ? -20.860 62.302 77.184 1.00 48.84 118 VAL B CA 1
ATOM 5122 C C . VAL B 1 118 ? -20.103 61.687 76.004 1.00 48.73 118 VAL B C 1
ATOM 5123 O O . VAL B 1 118 ? -20.455 61.933 74.848 1.00 48.80 118 VAL B O 1
ATOM 5127 N N . ALA B 1 119 ? -19.077 60.888 76.301 1.00 48.44 119 ALA B N 1
ATOM 5128 C CA . ALA B 1 119 ? -18.315 60.169 75.276 1.00 48.06 119 ALA B CA 1
ATOM 5129 C C . ALA B 1 119 ? -19.203 59.286 74.392 1.00 48.12 119 ALA B C 1
ATOM 5130 O O . ALA B 1 119 ? -19.010 59.234 73.172 1.00 47.98 119 ALA B O 1
ATOM 5132 N N . GLU B 1 120 ? -20.189 58.620 74.999 1.00 48.06 120 GLU B N 1
ATOM 5133 C CA . GLU B 1 120 ? -21.103 57.753 74.251 1.00 48.25 120 GLU B CA 1
ATOM 5134 C C . GLU B 1 120 ? -22.028 58.552 73.318 1.00 48.21 120 GLU B C 1
ATOM 5135 O O . GLU B 1 120 ? -22.255 58.148 72.172 1.00 47.90 120 GLU B O 1
ATOM 5141 N N . MET B 1 121 ? -22.531 59.682 73.818 1.00 48.19 121 MET B N 1
ATOM 5142 C CA . MET B 1 121 ? -23.433 60.575 73.082 1.00 48.53 121 MET B CA 1
ATOM 5143 C C . MET B 1 121 ? -22.885 61.034 71.731 1.00 47.90 121 MET B C 1
ATOM 5144 O O . MET B 1 121 ? -23.646 61.338 70.817 1.00 47.62 121 MET B O 1
ATOM 5149 N N . HIS B 1 122 ? -21.564 61.076 71.619 1.00 47.70 122 HIS B N 1
ATOM 5150 C CA . HIS B 1 122 ? -20.897 61.377 70.363 1.00 47.96 122 HIS B CA 1
ATOM 5151 C C . HIS B 1 122 ? -21.059 60.310 69.271 1.00 47.87 122 HIS B C 1
ATOM 5152 O O . HIS B 1 122 ? -20.792 60.581 68.094 1.00 47.40 122 HIS B O 1
ATOM 5159 N N . THR B 1 123 ? -21.496 59.113 69.664 1.00 47.73 123 THR B N 1
ATOM 5160 C CA . THR B 1 123 ? -21.731 58.015 68.721 1.00 48.23 123 THR B CA 1
ATOM 5161 C C . THR B 1 123 ? -23.215 57.862 68.364 1.00 48.38 123 THR B C 1
ATOM 5162 O O . THR B 1 123 ? -23.559 57.142 67.427 1.00 48.35 123 THR B O 1
ATOM 5166 N N . TRP B 1 124 ? -24.079 58.541 69.121 1.00 48.68 124 TRP B N 1
ATOM 5167 C CA . TRP B 1 124 ? -25.525 58.518 68.912 1.00 48.66 124 TRP B CA 1
ATOM 5168 C C . TRP B 1 124 ? -25.875 59.176 67.590 1.00 49.38 124 TRP B C 1
ATOM 5169 O O . TRP B 1 124 ? -25.258 60.177 67.218 1.00 49.36 124 TRP B O 1
ATOM 5180 N N . GLY B 1 125 ? -26.862 58.616 66.882 1.00 49.67 125 GLY B N 1
ATOM 5181 C CA . GLY B 1 125 ? -27.388 59.247 65.666 1.00 49.82 125 GLY B CA 1
ATOM 5182 C C . GLY B 1 125 ? -27.964 60.631 65.922 1.00 50.28 125 GLY B C 1
ATOM 5183 O O . GLY B 1 125 ? -28.505 60.902 67.001 1.00 50.03 125 GLY B O 1
ATOM 5184 N N . GLU B 1 126 ? -27.867 61.503 64.918 1.00 50.83 126 GLU B N 1
ATOM 5185 C CA . GLU B 1 126 ? -28.164 62.924 65.086 1.00 51.42 126 GLU B CA 1
ATOM 5186 C C . GLU B 1 126 ? -29.636 63.278 65.314 1.00 51.05 126 GLU B C 1
ATOM 5187 O O . GLU B 1 126 ? -29.946 64.408 65.671 1.00 51.16 126 GLU B O 1
ATOM 5193 N N . TYR B 1 127 ? -30.538 62.314 65.145 1.00 50.63 127 TYR B N 1
ATOM 5194 C CA . TYR B 1 127 ? -31.967 62.564 65.331 1.00 50.35 127 TYR B CA 1
ATOM 5195 C C . TYR B 1 127 ? -32.560 61.617 66.352 1.00 50.11 127 TYR B C 1
ATOM 5196 O O . TYR B 1 127 ? -32.081 60.499 66.501 1.00 49.95 127 TYR B O 1
ATOM 5205 N N . TYR B 1 128 ? -33.576 62.085 67.074 1.00 49.41 128 TYR B N 1
ATOM 5206 C CA . TYR B 1 128 ? -34.344 61.221 67.955 1.00 49.27 128 TYR B CA 1
ATOM 5207 C C . TYR B 1 128 ? -35.674 60.915 67.288 1.00 49.33 128 TYR B C 1
ATOM 5208 O O . TYR B 1 128 ? -36.232 61.754 66.591 1.00 49.38 128 TYR B O 1
ATOM 5217 N N . ILE B 1 129 ? -36.181 59.708 67.501 1.00 49.28 129 ILE B N 1
ATOM 5218 C CA . ILE B 1 129 ? -37.470 59.326 66.915 1.00 48.81 129 ILE B CA 1
ATOM 5219 C C . ILE B 1 129 ? -38.432 58.818 67.994 1.00 49.60 129 ILE B C 1
ATOM 5220 O O . ILE B 1 129 ? -38.002 58.278 69.026 1.00 48.96 129 ILE B O 1
ATOM 5225 N N . SER B 1 130 ? -39.727 59.013 67.755 1.00 49.99 130 SER B N 1
ATOM 5226 C CA . SER B 1 130 ? -40.738 58.687 68.741 1.00 50.71 130 SER B CA 1
ATOM 5227 C C . SER B 1 130 ? -42.036 58.227 68.093 1.00 50.70 130 SER B C 1
ATOM 5228 O O . SER B 1 130 ? -42.369 58.647 66.995 1.00 50.66 130 SER B O 1
ATOM 5231 N N . GLY B 1 131 ? -42.774 57.376 68.800 1.00 50.92 131 GLY B N 1
ATOM 5232 C CA . GLY B 1 131 ? -44.087 56.943 68.349 1.00 50.61 131 GLY B CA 1
ATOM 5233 C C . GLY B 1 131 ? -44.578 55.753 69.135 1.00 50.59 131 GLY B C 1
ATOM 5234 O O . GLY B 1 131 ? -43.841 55.214 69.990 1.00 50.65 131 GLY B O 1
ATOM 5235 N N . GLU B 1 132 ? -45.824 55.354 68.860 1.00 50.01 132 GLU B N 1
ATOM 5236 C CA . GLU B 1 132 ? -46.454 54.237 69.548 1.00 50.03 132 GLU B CA 1
ATOM 5237 C C . GLU B 1 132 ? -45.647 52.958 69.338 1.00 49.52 132 GLU B C 1
ATOM 5238 O O . GLU B 1 132 ? -45.165 52.696 68.240 1.00 48.79 132 GLU B O 1
ATOM 5244 N N . LEU B 1 133 ? -45.503 52.171 70.403 1.00 49.87 133 LEU B N 1
ATOM 5245 C CA . LEU B 1 133 ? -44.805 50.881 70.338 1.00 50.15 133 LEU B CA 1
ATOM 5246 C C . LEU B 1 133 ? -45.752 49.697 70.436 1.00 50.69 133 LEU B C 1
ATOM 5247 O O . LEU B 1 133 ? -46.676 49.690 71.252 1.00 51.00 133 LEU B O 1
ATOM 5252 N N . LYS B 1 134 ? -45.523 48.697 69.589 1.00 51.28 134 LYS B N 1
ATOM 5253 C CA . LYS B 1 134 ? -46.151 47.390 69.764 1.00 51.85 134 LYS B CA 1
ATOM 5254 C C . LYS B 1 134 ? -45.049 46.371 69.987 1.00 51.69 134 LYS B C 1
ATOM 5255 O O . LYS B 1 134 ? -44.167 46.224 69.147 1.00 51.65 134 LYS B O 1
ATOM 5261 N N . VAL B 1 135 ? -45.096 45.689 71.130 1.00 51.95 135 VAL B N 1
ATOM 5262 C CA . VAL B 1 135 ? -44.056 44.732 71.510 1.00 52.00 135 VAL B CA 1
ATOM 5263 C C . VAL B 1 135 ? -44.250 43.397 70.774 1.00 51.52 135 VAL B C 1
ATOM 5264 O O . VAL B 1 135 ? -45.353 42.870 70.733 1.00 51.36 135 VAL B O 1
ATOM 5268 N N . ILE B 1 136 ? -43.174 42.885 70.176 1.00 50.96 136 ILE B N 1
ATOM 5269 C CA . ILE B 1 136 ? -43.165 41.555 69.560 1.00 50.77 136 ILE B CA 1
ATOM 5270 C C . ILE B 1 136 ? -42.722 40.551 70.624 1.00 50.45 136 ILE B C 1
ATOM 5271 O O . ILE B 1 136 ? -43.369 39.536 70.841 1.00 50.20 136 ILE B O 1
ATOM 5276 N N . GLN B 1 137 ? -41.615 40.859 71.293 1.00 50.59 137 GLN B N 1
ATOM 5277 C CA . GLN B 1 137 ? -41.084 40.014 72.357 1.00 50.63 137 GLN B CA 1
ATOM 5278 C C . GLN B 1 137 ? -40.081 40.796 73.198 1.00 50.52 137 GLN B C 1
ATOM 5279 O O . GLN B 1 137 ? -39.502 41.787 72.733 1.00 51.08 137 GLN B O 1
ATOM 5285 N N . LEU B 1 138 ? -39.899 40.371 74.443 1.00 50.26 138 LEU B N 1
ATOM 5286 C CA . LEU B 1 138 ? -38.846 40.929 75.304 1.00 50.35 138 LEU B CA 1
ATOM 5287 C C . LEU B 1 138 ? -37.514 40.254 74.986 1.00 49.89 138 LEU B C 1
ATOM 5288 O O . LEU B 1 138 ? -37.500 39.099 74.526 1.00 49.57 138 LEU B O 1
ATOM 5293 N N . PRO B 1 139 ? -36.391 40.951 75.248 1.00 49.17 139 PRO B N 1
ATOM 5294 C CA . PRO B 1 139 ? -35.110 40.280 75.101 1.00 48.86 139 PRO B CA 1
ATOM 5295 C C . PRO B 1 139 ? -35.078 39.037 75.976 1.00 48.79 139 PRO B C 1
ATOM 5296 O O . PRO B 1 139 ? -35.640 39.027 77.071 1.00 48.31 139 PRO B O 1
ATOM 5300 N N . LYS B 1 140 ? -34.438 37.997 75.464 1.00 49.00 140 LYS B N 1
ATOM 5301 C CA . LYS B 1 140 ? -34.413 36.700 76.105 1.00 49.54 140 LYS B CA 1
ATOM 5302 C C . LYS B 1 140 ? -33.025 36.481 76.709 1.00 49.26 140 LYS B C 1
ATOM 5303 O O . LYS B 1 140 ? -32.012 36.704 76.055 1.00 49.39 140 LYS B O 1
ATOM 5309 N N . TYR B 1 141 ? -32.982 36.065 77.964 1.00 49.12 141 TYR B N 1
ATOM 5310 C CA . TYR B 1 141 ? -31.715 35.958 78.675 1.00 49.22 141 TYR B CA 1
ATOM 5311 C C . TYR B 1 141 ? -31.459 34.540 79.150 1.00 49.31 141 TYR B C 1
ATOM 5312 O O . TYR B 1 141 ? -32.388 33.841 79.547 1.00 49.76 141 TYR B O 1
ATOM 5321 N N . TYR B 1 142 ? -30.197 34.118 79.103 1.00 49.10 142 TYR B N 1
ATOM 5322 C CA . TYR B 1 142 ? -29.839 32.732 79.410 1.00 48.87 142 TYR B CA 1
ATOM 5323 C C . TYR B 1 142 ? -28.752 32.652 80.464 1.00 49.00 142 TYR B C 1
ATOM 5324 O O . TYR B 1 142 ? -27.961 31.704 80.472 1.00 48.81 142 TYR B O 1
ATOM 5333 N N . ASP B 1 143 ? -28.712 33.668 81.326 1.00 48.84 143 ASP B N 1
ATOM 5334 C CA . ASP B 1 143 ? -27.816 33.708 82.468 1.00 49.31 143 ASP B CA 1
ATOM 5335 C C . ASP B 1 143 ? -28.564 33.291 83.753 1.00 49.85 143 ASP B C 1
ATOM 5336 O O . ASP B 1 143 ? -28.499 32.131 84.165 1.00 49.80 143 ASP B O 1
ATOM 5341 N N . PHE B 1 144 ? -29.287 34.230 84.359 1.00 50.51 144 PHE B N 1
ATOM 5342 C CA . PHE B 1 144 ? -30.103 33.954 85.538 1.00 51.71 144 PHE B CA 1
ATOM 5343 C C . PHE B 1 144 ? -31.536 34.440 85.359 1.00 51.80 144 PHE B C 1
ATOM 5344 O O . PHE B 1 144 ? -31.951 35.393 86.021 1.00 51.81 144 PHE B O 1
ATOM 5352 N N . PRO B 1 145 ? -32.312 33.763 84.491 1.00 51.94 145 PRO B N 1
ATOM 5353 C CA . PRO B 1 145 ? -33.666 34.240 84.224 1.00 52.33 145 PRO B CA 1
ATOM 5354 C C . PRO B 1 145 ? -34.583 34.229 85.462 1.00 52.86 145 PRO B C 1
ATOM 5355 O O . PRO B 1 145 ? -35.547 34.979 85.488 1.00 53.19 145 PRO B O 1
ATOM 5359 N N . GLU B 1 146 ? -34.283 33.407 86.477 1.00 53.14 146 GLU B N 1
ATOM 5360 C CA . GLU B 1 146 ? -35.091 33.382 87.718 1.00 53.45 146 GLU B CA 1
ATOM 5361 C C . GLU B 1 146 ? -35.122 34.735 88.435 1.00 53.16 146 GLU B C 1
ATOM 5362 O O . GLU B 1 146 ? -36.109 35.066 89.094 1.00 53.36 146 GLU B O 1
ATOM 5368 N N . TYR B 1 147 ? -34.034 35.496 88.309 1.00 52.64 147 TYR B N 1
ATOM 5369 C CA . TYR B 1 147 ? -33.869 36.758 89.023 1.00 51.79 147 TYR B CA 1
ATOM 5370 C C . TYR B 1 147 ? -34.168 37.984 88.179 1.00 51.41 147 TYR B C 1
ATOM 5371 O O . TYR B 1 147 ? -34.198 39.102 88.693 1.00 51.30 147 TYR B O 1
ATOM 5380 N N . ARG B 1 148 ? -34.389 37.768 86.882 1.00 50.84 148 ARG B N 1
ATOM 5381 C CA . ARG B 1 148 ? -34.774 38.837 85.973 1.00 49.87 148 ARG B CA 1
ATOM 5382 C C . ARG B 1 148 ? -36.291 38.952 86.036 1.00 49.64 148 ARG B C 1
ATOM 5383 O O . ARG B 1 148 ? -37.023 38.242 85.343 1.00 50.04 148 ARG B O 1
ATOM 5391 N N . LYS B 1 149 ? -36.758 39.840 86.905 1.00 48.48 149 LYS B N 1
ATOM 5392 C CA . LYS B 1 149 ? -38.182 39.940 87.197 1.00 47.20 149 LYS B CA 1
ATOM 5393 C C . LYS B 1 149 ? -38.733 41.279 86.734 1.00 46.48 149 LYS B C 1
ATOM 5394 O O . LYS B 1 149 ? -38.084 42.318 86.897 1.00 45.59 149 LYS B O 1
ATOM 5400 N N . THR B 1 150 ? -39.926 41.235 86.143 1.00 46.18 150 THR B N 1
ATOM 5401 C CA . THR B 1 150 ? -40.665 42.430 85.736 1.00 46.29 150 THR B CA 1
ATOM 5402 C C . THR B 1 150 ? -41.208 43.174 86.983 1.00 46.37 150 THR B C 1
ATOM 5403 O O . THR B 1 150 ? -41.272 42.588 88.057 1.00 46.43 150 THR B O 1
ATOM 5407 N N . PRO B 1 151 ? -41.583 44.470 86.845 1.00 46.52 151 PRO B N 1
ATOM 5408 C CA . PRO B 1 151 ? -42.285 45.169 87.930 1.00 46.52 151 PRO B CA 1
ATOM 5409 C C . PRO B 1 151 ? -43.478 44.376 88.475 1.00 46.88 151 PRO B C 1
ATOM 5410 O O . PRO B 1 151 ? -43.702 44.342 89.690 1.00 46.87 151 PRO B O 1
ATOM 5414 N N . LYS B 1 152 ? -44.222 43.733 87.579 1.00 47.29 152 LYS B N 1
ATOM 5415 C CA . LYS B 1 152 ? -45.394 42.945 87.960 1.00 47.50 152 LYS B CA 1
ATOM 5416 C C . LYS B 1 152 ? -44.998 41.742 88.804 1.00 47.76 152 LYS B C 1
ATOM 5417 O O . LYS B 1 152 ? -45.650 41.452 89.808 1.00 47.74 152 LYS B O 1
ATOM 5423 N N . GLN B 1 153 ? -43.920 41.058 88.416 1.00 47.91 153 GLN B N 1
ATOM 5424 C CA . GLN B 1 153 ? -43.449 39.894 89.176 1.00 48.08 153 GLN B CA 1
ATOM 5425 C C . GLN B 1 153 ? -42.909 40.245 90.560 1.00 48.37 153 GLN B C 1
ATOM 5426 O O . GLN B 1 153 ? -43.093 39.473 91.516 1.00 48.17 153 GLN B O 1
ATOM 5432 N N . VAL B 1 154 ? -42.241 41.396 90.661 1.00 48.58 154 VAL B N 1
ATOM 5433 C CA . VAL B 1 154 ? -41.687 41.858 91.941 1.00 48.96 154 VAL B CA 1
ATOM 5434 C C . VAL B 1 154 ? -42.801 42.323 92.887 1.00 48.99 154 VAL B C 1
ATOM 5435 O O . VAL B 1 154 ? -42.756 42.025 94.082 1.00 49.36 154 VAL B O 1
ATOM 5439 N N . ARG B 1 155 ? -43.797 43.030 92.351 1.00 49.04 155 ARG B N 1
ATOM 5440 C CA . ARG B 1 155 ? -44.951 43.471 93.146 1.00 49.42 155 ARG B CA 1
ATOM 5441 C C . ARG B 1 155 ? -45.719 42.271 93.699 1.00 49.49 155 ARG B C 1
ATOM 5442 O O . ARG B 1 155 ? -46.138 42.270 94.864 1.00 49.48 155 ARG B O 1
ATOM 5450 N N . GLU B 1 156 ? -45.861 41.242 92.868 1.00 49.72 156 GLU B N 1
ATOM 5451 C CA . GLU B 1 156 ? -46.523 39.996 93.256 1.00 50.34 156 GLU B CA 1
ATOM 5452 C C . GLU B 1 156 ? -45.729 39.170 94.276 1.00 50.36 156 GLU B C 1
ATOM 5453 O O . GLU B 1 156 ? -46.305 38.360 95.006 1.00 50.68 156 GLU B O 1
ATOM 5459 N N . GLU B 1 157 ? -44.418 39.383 94.323 1.00 50.45 157 GLU B N 1
ATOM 5460 C CA . GLU B 1 157 ? -43.554 38.698 95.275 1.00 50.61 157 GLU B CA 1
ATOM 5461 C C . GLU B 1 157 ? -43.545 39.403 96.629 1.00 50.48 157 GLU B C 1
ATOM 5462 O O . GLU B 1 157 ? -43.490 38.743 97.664 1.00 50.31 157 GLU B O 1
ATOM 5468 N N . ILE B 1 158 ? -43.570 40.737 96.609 1.00 50.64 158 ILE B N 1
ATOM 5469 C CA . ILE B 1 158 ? -43.751 41.552 97.817 1.00 50.67 158 ILE B CA 1
ATOM 5470 C C . ILE B 1 158 ? -45.051 41.128 98.498 1.00 50.95 158 ILE B C 1
ATOM 5471 O O . ILE B 1 158 ? -45.066 40.817 99.6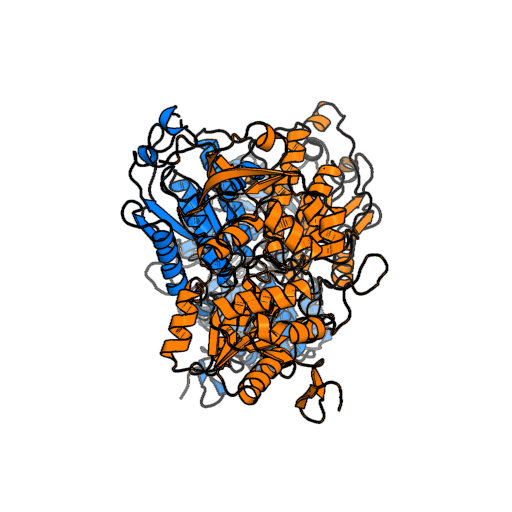95 1.00 51.01 158 ILE B O 1
ATOM 5476 N N . LYS B 1 159 ? -46.129 41.111 97.712 1.00 51.15 159 LYS B N 1
ATOM 5477 C CA . LYS B 1 159 ? -47.432 40.616 98.143 1.00 51.37 159 LYS B CA 1
ATOM 5478 C C . LYS B 1 159 ? -47.343 39.261 98.838 1.00 51.34 159 LYS B C 1
ATOM 5479 O O . LYS B 1 159 ? -47.741 39.130 99.992 1.00 51.17 159 LYS B O 1
ATOM 5485 N N . SER B 1 160 ? -46.797 38.269 98.136 1.00 51.39 160 SER B N 1
ATOM 5486 C CA . SER B 1 160 ? -46.762 36.891 98.631 1.00 51.48 160 SER B CA 1
ATOM 5487 C C . SER B 1 160 ? -46.087 36.747 99.998 1.00 51.40 160 SER B C 1
ATOM 5488 O O . SER B 1 160 ? -46.558 35.992 100.845 1.00 51.42 160 SER B O 1
ATOM 5491 N N . LEU B 1 161 ? -45.000 37.487 100.207 1.00 51.44 161 LEU B N 1
ATOM 5492 C CA . LEU B 1 161 ? -44.263 37.456 101.475 1.00 51.25 161 LEU B CA 1
ATOM 5493 C C . LEU B 1 161 ? -44.983 38.217 102.593 1.00 51.33 161 LEU B C 1
ATOM 5494 O O . LEU B 1 161 ? -44.530 38.226 103.744 1.00 51.19 161 LEU B O 1
ATOM 5499 N N . GLY B 1 162 ? -46.096 38.861 102.244 1.00 51.51 162 GLY B N 1
ATOM 5500 C CA . GLY B 1 162 ? -46.927 39.574 103.213 1.00 52.05 162 GLY B CA 1
ATOM 5501 C C . GLY B 1 162 ? -46.332 40.891 103.668 1.00 52.35 162 GLY B C 1
ATOM 5502 O O . GLY B 1 162 ? -46.712 41.423 104.711 1.00 52.40 162 GLY B O 1
ATOM 5503 N N . LEU B 1 163 ? -45.408 41.422 102.870 1.00 52.79 163 LEU B N 1
ATOM 5504 C CA . LEU B 1 163 ? -44.686 42.644 103.210 1.00 53.12 163 LEU B CA 1
ATOM 5505 C C . LEU B 1 163 ? -45.473 43.907 102.860 1.00 53.38 163 LEU B C 1
ATOM 5506 O O . LEU B 1 163 ? -46.072 44.001 101.784 1.00 53.70 163 LEU B O 1
ATOM 5511 N N . ASP B 1 164 ? -45.469 44.866 103.785 1.00 53.44 164 ASP B N 1
ATOM 5512 C CA . ASP B 1 164 ? -46.125 46.163 103.588 1.00 53.51 164 ASP B CA 1
ATOM 5513 C C . ASP B 1 164 ? -45.117 47.277 103.274 1.00 53.39 164 ASP B C 1
ATOM 5514 O O . ASP B 1 164 ? -45.452 48.255 102.599 1.00 53.64 164 ASP B O 1
ATOM 5519 N N . LYS B 1 165 ? -43.890 47.121 103.769 1.00 53.00 165 LYS B N 1
ATOM 5520 C CA . LYS B 1 165 ? -42.814 48.080 103.532 1.00 52.52 165 LYS B CA 1
ATOM 5521 C C . LYS B 1 165 ? -41.659 47.362 102.851 1.00 51.94 165 LYS B C 1
ATOM 5522 O O . LYS B 1 165 ? -41.343 46.227 103.220 1.00 52.04 165 LYS B O 1
ATOM 5528 N N . ILE B 1 166 ? -41.037 48.016 101.865 1.00 50.99 166 ILE B N 1
ATOM 5529 C CA . ILE B 1 166 ? -39.902 47.440 101.128 1.00 50.18 166 ILE B CA 1
ATOM 5530 C C . ILE B 1 166 ? -38.843 48.491 100.807 1.00 49.23 166 ILE B C 1
ATOM 5531 O O . ILE B 1 166 ? -39.146 49.493 100.149 1.00 49.07 166 ILE B O 1
ATOM 5536 N N . VAL B 1 167 ? -37.614 48.265 101.281 1.00 48.06 167 VAL B N 1
ATOM 5537 C CA . VAL B 1 167 ? -36.486 49.122 100.912 1.00 47.39 167 VAL B CA 1
ATOM 5538 C C . VAL B 1 167 ? -35.778 48.536 99.699 1.00 47.13 167 VAL B C 1
ATOM 5539 O O . VAL B 1 167 ? -35.516 47.334 99.652 1.00 46.47 167 VAL B O 1
ATOM 5543 N N . ALA B 1 168 ? -35.452 49.399 98.739 1.00 46.88 168 ALA B N 1
ATOM 5544 C CA . ALA B 1 168 ? -34.750 48.975 97.540 1.00 47.19 168 ALA B CA 1
ATOM 5545 C C . ALA B 1 168 ? -33.286 49.389 97.591 1.00 47.22 168 ALA B C 1
ATOM 5546 O O . ALA B 1 168 ? -32.954 50.495 98.036 1.00 47.22 168 ALA B O 1
ATOM 5548 N N . PHE B 1 169 ? -32.419 48.485 97.148 1.00 47.22 169 PHE B N 1
ATOM 5549 C CA . PHE B 1 169 ? -31.005 48.780 97.010 1.00 47.69 169 PHE B CA 1
ATOM 5550 C C . PHE B 1 169 ? -30.557 48.794 95.546 1.00 48.02 169 PHE B C 1
ATOM 5551 O O . PHE B 1 169 ? -30.676 47.791 94.842 1.00 48.53 169 PHE B O 1
ATOM 5559 N N . GLN B 1 170 ? -30.045 49.941 95.107 1.00 48.08 170 GLN B N 1
ATOM 5560 C CA . GLN B 1 170 ? -29.373 50.071 93.824 1.00 48.32 170 GLN B CA 1
ATOM 5561 C C . GLN B 1 170 ? -27.910 49.722 94.004 1.00 48.70 170 GLN B C 1
ATOM 5562 O O . GLN B 1 170 ? -27.306 50.069 95.032 1.00 48.78 170 GLN B O 1
ATOM 5568 N N . THR B 1 171 ? -27.343 49.026 93.015 1.00 48.77 171 THR B N 1
ATOM 5569 C CA . THR B 1 171 ? -25.893 48.856 92.917 1.00 48.49 171 THR B CA 1
ATOM 5570 C C . THR B 1 171 ? -25.453 48.480 91.503 1.00 48.67 171 THR B C 1
ATOM 5571 O O . THR B 1 171 ? -26.207 47.857 90.758 1.00 47.96 171 THR B O 1
ATOM 5575 N N . ARG B 1 172 ? -24.220 48.870 91.168 1.00 48.80 172 ARG B N 1
ATOM 5576 C CA . ARG B 1 172 ? -23.524 48.449 89.954 1.00 49.60 172 ARG B CA 1
ATOM 5577 C C . ARG B 1 172 ? -22.202 47.747 90.287 1.00 49.35 172 ARG B C 1
ATOM 5578 O O . ARG B 1 172 ? -21.393 47.482 89.392 1.00 49.29 172 ARG B O 1
ATOM 5586 N N . ASN B 1 173 ? -21.994 47.459 91.568 1.00 48.97 173 ASN B N 1
ATOM 5587 C CA . ASN B 1 173 ? -20.708 46.987 92.069 1.00 49.40 173 ASN B CA 1
ATOM 5588 C C . ASN B 1 173 ? -20.826 45.657 92.808 1.00 49.02 173 ASN B C 1
ATOM 5589 O O . ASN B 1 173 ? -21.910 45.294 93.244 1.00 49.74 173 ASN B O 1
ATOM 5594 N N . PRO B 1 174 ? -19.716 44.919 92.944 1.00 48.68 174 PRO B N 1
ATOM 5595 C CA . PRO B 1 174 ? -19.811 43.781 93.859 1.00 48.65 174 PRO B CA 1
ATOM 5596 C C . PRO B 1 174 ? -20.261 44.297 95.224 1.00 48.60 174 PRO B C 1
ATOM 5597 O O . PRO B 1 174 ? -19.954 45.439 95.569 1.00 48.75 174 PRO B O 1
ATOM 5601 N N . MET B 1 175 ? -21.003 43.484 95.975 1.00 48.28 175 MET B N 1
ATOM 5602 C CA . MET B 1 175 ? -21.424 43.869 97.321 1.00 48.06 175 MET B CA 1
ATOM 5603 C C . MET B 1 175 ? -20.508 43.257 98.350 1.00 47.53 175 MET B C 1
ATOM 5604 O O . MET B 1 175 ? -20.340 42.044 98.392 1.00 47.51 175 MET B O 1
ATOM 5609 N N . HIS B 1 176 ? -19.912 44.113 99.165 1.00 46.81 176 HIS B N 1
ATOM 5610 C CA . HIS B 1 176 ? -19.068 43.686 100.256 1.00 46.48 176 HIS B CA 1
ATOM 5611 C C . HIS B 1 176 ? -19.856 43.751 101.559 1.00 46.21 176 HIS B C 1
ATOM 5612 O O . HIS B 1 176 ? -21.086 43.899 101.557 1.00 45.80 176 HIS B O 1
ATOM 5619 N N . ARG B 1 177 ? -19.153 43.644 102.672 1.00 45.75 177 ARG B N 1
ATOM 5620 C CA . ARG B 1 177 ? -19.831 43.610 103.963 1.00 46.03 177 ARG B CA 1
ATOM 5621 C C . ARG B 1 177 ? -20.328 44.963 104.435 1.00 46.14 177 ARG B C 1
ATOM 5622 O O . ARG B 1 177 ? -21.190 45.038 105.305 1.00 46.60 177 ARG B O 1
ATOM 5630 N N . VAL B 1 178 ? -19.791 46.027 103.846 1.00 46.28 178 VAL B N 1
ATOM 5631 C CA . VAL B 1 178 ? -20.300 47.369 104.098 1.00 46.03 178 VAL B CA 1
ATOM 5632 C C . VAL B 1 178 ? -21.681 47.527 103.456 1.00 46.22 178 VAL B C 1
ATOM 5633 O O . VAL B 1 178 ? -22.584 48.048 104.094 1.00 46.18 178 VAL B O 1
ATOM 5637 N N . HIS B 1 179 ? -21.842 47.044 102.220 1.00 46.53 179 HIS B N 1
ATOM 5638 C CA . HIS B 1 179 ? -23.131 47.060 101.510 1.00 46.83 179 HIS B CA 1
ATOM 5639 C C . HIS B 1 179 ? -24.171 46.134 102.139 1.00 47.08 179 HIS B C 1
ATOM 5640 O O . HIS B 1 179 ? -25.357 46.453 102.180 1.00 47.09 179 HIS B O 1
ATOM 5647 N N . GLU B 1 180 ? -23.714 44.986 102.622 1.00 47.39 180 GLU B N 1
ATOM 5648 C CA . GLU B 1 180 ? -24.530 44.068 103.400 1.00 47.91 180 GLU B CA 1
ATOM 5649 C C . GLU B 1 180 ? -25.065 44.716 104.699 1.00 47.77 180 GLU B C 1
ATOM 5650 O O . GLU B 1 180 ? -26.250 44.591 105.016 1.00 47.53 180 GLU B O 1
ATOM 5656 N N . GLU B 1 181 ? -24.194 45.406 105.434 1.00 47.68 181 GLU B N 1
ATOM 5657 C CA . GLU B 1 181 ? -24.604 46.118 106.643 1.00 48.10 181 GLU B CA 1
ATOM 5658 C C . GLU B 1 181 ? -25.536 47.285 106.334 1.00 47.68 181 GLU B C 1
ATOM 5659 O O . GLU B 1 181 ? -26.583 47.442 106.969 1.00 47.58 181 GLU B O 1
ATOM 5665 N N . LEU B 1 182 ? -25.131 48.097 105.363 1.00 47.39 182 LEU B N 1
ATOM 5666 C CA . LEU B 1 182 ? -25.937 49.178 104.796 1.00 47.34 182 LEU B CA 1
ATOM 5667 C C . LEU B 1 182 ? -27.408 48.800 104.578 1.00 47.21 182 LEU B C 1
ATOM 5668 O O . LEU B 1 182 ? -28.311 49.483 105.070 1.00 47.02 182 LEU B O 1
ATOM 5673 N N . THR B 1 183 ? -27.635 47.711 103.842 1.00 47.41 183 THR B N 1
ATOM 5674 C CA . THR B 1 183 ? -28.983 47.264 103.482 1.00 47.56 183 THR B CA 1
ATOM 5675 C C . THR B 1 183 ? -29.773 46.722 104.684 1.00 47.88 183 THR B C 1
ATOM 5676 O O . THR B 1 183 ? -30.992 46.905 104.769 1.00 47.74 183 THR B O 1
ATOM 5680 N N . LYS B 1 184 ? -29.073 46.055 105.603 1.00 48.09 184 LYS B N 1
ATOM 5681 C CA . LYS B 1 184 ? -29.719 45.419 106.741 1.00 48.37 184 LYS B CA 1
ATOM 5682 C C . LYS B 1 184 ? -30.077 46.427 107.841 1.00 48.95 184 LYS B C 1
ATOM 5683 O O . LYS B 1 184 ? -31.094 46.275 108.538 1.00 48.74 184 LYS B O 1
ATOM 5689 N N . ARG B 1 185 ? -29.248 47.459 107.988 1.00 49.55 185 ARG B N 1
ATOM 5690 C CA . ARG B 1 185 ? -29.587 48.580 108.870 1.00 50.40 185 ARG B CA 1
ATOM 5691 C C . ARG B 1 185 ? -30.840 49.298 108.351 1.00 51.00 185 ARG B C 1
ATOM 5692 O O . ARG B 1 185 ? -31.711 49.686 109.145 1.00 51.19 185 ARG B O 1
ATOM 5700 N N . ALA B 1 186 ? -30.925 49.442 107.020 1.00 51.54 186 ALA B N 1
ATOM 5701 C CA . ALA B 1 186 ? -32.042 50.095 106.337 1.00 52.19 186 ALA B CA 1
ATOM 5702 C C . ALA B 1 186 ? -33.380 49.371 106.530 1.00 52.78 186 ALA B C 1
ATOM 5703 O O . ALA B 1 186 ? -34.411 50.031 106.699 1.00 52.67 186 ALA B O 1
ATOM 5705 N N . MET B 1 187 ? -33.362 48.030 106.508 1.00 53.50 187 MET B N 1
ATOM 5706 C CA . MET B 1 187 ? -34.555 47.232 106.798 1.00 54.21 187 MET B CA 1
ATOM 5707 C C . MET B 1 187 ? -35.103 47.526 108.199 1.00 54.58 187 MET B C 1
ATOM 5708 O O . MET B 1 187 ? -36.269 47.909 108.378 1.00 54.50 187 MET B O 1
ATOM 5713 N N . GLU B 1 188 ? -34.246 47.325 109.208 1.00 55.07 188 GLU B N 1
ATOM 5714 C CA . GLU B 1 188 ? -34.600 47.500 110.615 1.00 55.67 188 GLU B CA 1
ATOM 5715 C C . GLU B 1 188 ? -35.115 48.913 110.883 1.00 55.74 188 GLU B C 1
ATOM 5716 O O . GLU B 1 188 ? -36.069 49.097 111.643 1.00 55.86 188 GLU B O 1
ATOM 5722 N N . LYS B 1 189 ? -34.475 49.898 110.246 1.00 55.93 189 LYS B N 1
ATOM 5723 C CA . LYS B 1 189 ? -34.846 51.308 110.375 1.00 56.21 189 LYS B CA 1
ATOM 5724 C C . LYS B 1 189 ? -36.257 51.581 109.817 1.00 55.94 189 LYS B C 1
ATOM 5725 O O . LYS B 1 189 ? -37.113 52.115 110.548 1.00 56.00 189 LYS B O 1
ATOM 5731 N N . VAL B 1 190 ? -36.501 51.199 108.543 1.00 55.60 190 VAL B N 1
ATOM 5732 C CA . VAL B 1 190 ? -37.818 51.439 107.921 1.00 55.41 190 VAL B CA 1
ATOM 5733 C C . VAL B 1 190 ? -38.917 50.509 108.458 1.00 55.39 190 VAL B C 1
ATOM 5734 O O . VAL B 1 190 ? -40.104 50.873 108.445 1.00 55.61 190 VAL B O 1
ATOM 5738 N N . GLY B 1 191 ? -38.513 49.313 108.925 1.00 55.10 191 GLY B N 1
ATOM 5739 C CA . GLY B 1 191 ? -39.438 48.314 109.483 1.00 54.30 191 GLY B CA 1
ATOM 5740 C C . GLY B 1 191 ? -40.069 47.407 108.430 1.00 53.67 191 GLY B C 1
ATOM 5741 O O . GLY B 1 191 ? -41.135 46.820 108.657 1.00 53.90 191 GLY B O 1
ATOM 5742 N N . GLY B 1 192 ? -39.411 47.288 107.278 1.00 53.18 192 GLY B N 1
ATOM 5743 C CA . GLY B 1 192 ? -39.935 46.474 106.173 1.00 52.11 192 GLY B CA 1
ATOM 5744 C C . GLY B 1 192 ? -38.924 45.499 105.614 1.00 51.36 192 GLY B C 1
ATOM 5745 O O . GLY B 1 192 ? -37.866 45.283 106.203 1.00 51.35 192 GLY B O 1
ATOM 5746 N N . GLY B 1 193 ? -39.263 44.900 104.477 1.00 50.60 193 GLY B N 1
ATOM 5747 C CA . GLY B 1 193 ? -38.366 43.987 103.785 1.00 49.71 193 GLY B CA 1
ATOM 5748 C C . GLY B 1 193 ? -37.351 44.715 102.918 1.00 49.09 193 GLY B C 1
ATOM 5749 O O . GLY B 1 193 ? -37.175 45.931 103.045 1.00 49.14 193 GLY B O 1
ATOM 5750 N N . LEU B 1 194 ? -36.693 43.972 102.029 1.00 48.15 194 LEU B N 1
ATOM 5751 C CA . LEU B 1 194 ? -35.633 44.532 101.198 1.00 47.41 194 LEU B CA 1
ATOM 5752 C C . LEU B 1 194 ? -35.641 44.007 99.764 1.00 47.39 194 LEU B C 1
ATOM 5753 O O . LEU B 1 194 ? -35.659 42.798 99.526 1.00 47.42 194 LEU B O 1
ATOM 5758 N N . LEU B 1 195 ? -35.626 44.934 98.814 1.00 47.01 195 LEU B N 1
ATOM 5759 C CA . LEU B 1 195 ? -35.442 44.594 97.422 1.00 46.91 195 LEU B CA 1
ATOM 5760 C C . LEU B 1 195 ? -33.981 44.854 97.011 1.00 46.93 195 LEU B C 1
ATOM 5761 O O . LEU B 1 195 ? -33.556 45.998 96.865 1.00 46.98 195 LEU B O 1
ATOM 5766 N N . LEU B 1 196 ? -33.209 43.782 96.871 1.00 46.51 196 LEU B N 1
ATOM 5767 C CA . LEU B 1 196 ? -31.881 43.893 96.315 1.00 46.89 196 LEU B CA 1
ATOM 5768 C C . LEU B 1 196 ? -32.077 44.014 94.794 1.00 47.15 196 LEU B C 1
ATOM 5769 O O . LEU B 1 196 ? -32.609 43.101 94.152 1.00 47.08 196 LEU B O 1
ATOM 5774 N N . HIS B 1 197 ? -31.703 45.161 94.236 1.00 47.05 197 HIS B N 1
ATOM 5775 C CA . HIS B 1 197 ? -32.051 45.461 92.842 1.00 47.94 197 HIS B CA 1
ATOM 5776 C C . HIS B 1 197 ? -30.832 45.929 92.049 1.00 48.08 197 HIS B C 1
ATOM 5777 O O . HIS B 1 197 ? -30.767 47.086 91.642 1.00 48.46 197 HIS B O 1
ATOM 5784 N N . PRO B 1 198 ? -29.851 45.025 91.846 1.00 48.10 198 PRO B N 1
ATOM 5785 C CA . PRO B 1 198 ? -28.655 45.399 91.116 1.00 48.50 198 PRO B CA 1
ATOM 5786 C C . PRO B 1 198 ? -28.916 45.586 89.608 1.00 48.76 198 PRO B C 1
ATOM 5787 O O . PRO B 1 198 ? -29.819 44.951 89.033 1.00 48.04 198 PRO B O 1
ATOM 5791 N N . VAL B 1 199 ? -28.133 46.477 89.006 1.00 49.02 199 VAL B N 1
ATOM 5792 C CA . VAL B 1 199 ? -28.231 46.796 87.589 1.00 49.86 199 VAL B CA 1
ATOM 5793 C C . VAL B 1 199 ? -27.354 45.824 86.823 1.00 50.12 199 VAL B C 1
ATOM 5794 O O . VAL B 1 199 ? -26.173 45.664 87.161 1.00 50.33 199 VAL B O 1
ATOM 5798 N N . VAL B 1 200 ? -27.931 45.174 85.809 1.00 50.09 200 VAL B N 1
ATOM 5799 C CA . VAL B 1 200 ? -27.191 44.224 84.970 1.00 49.93 200 VAL B CA 1
ATOM 5800 C C . VAL B 1 200 ? -27.154 44.631 83.491 1.00 50.85 200 VAL B C 1
ATOM 5801 O O . VAL B 1 200 ? -26.584 43.913 82.642 1.00 50.88 200 VAL B O 1
ATOM 5805 N N . GLY B 1 201 ? -27.745 45.782 83.188 1.00 50.93 201 GLY B N 1
ATOM 5806 C CA . GLY B 1 201 ? -27.798 46.275 81.820 1.00 51.42 201 GLY B CA 1
ATOM 5807 C C . GLY B 1 201 ? -26.517 46.956 81.395 1.00 51.69 201 GLY B C 1
ATOM 5808 O O . GLY B 1 201 ? -25.646 46.336 80.816 1.00 52.44 201 GLY B O 1
ATOM 5809 N N . LEU B 1 202 ? -26.420 48.251 81.651 1.00 52.26 202 LEU B N 1
ATOM 5810 C CA . LEU B 1 202 ? -25.198 48.998 81.378 1.00 52.62 202 LEU B CA 1
ATOM 5811 C C . LEU B 1 202 ? -24.917 49.883 82.561 1.00 52.81 202 LEU B C 1
ATOM 5812 O O . LEU B 1 202 ? -25.799 50.569 83.060 1.00 52.51 202 LEU B O 1
ATOM 5817 N N . THR B 1 203 ? -23.675 49.862 83.003 1.00 53.67 203 THR B N 1
ATOM 5818 C CA . THR B 1 203 ? -23.281 50.611 84.173 1.00 54.66 203 THR B CA 1
ATOM 5819 C C . THR B 1 203 ? -22.248 51.647 83.725 1.00 55.72 203 THR B C 1
ATOM 5820 O O . THR B 1 203 ? -22.593 52.602 83.030 1.00 55.78 203 THR B O 1
ATOM 5824 N N . LYS B 1 204 ? -20.992 51.431 84.096 1.00 56.57 204 LYS B N 1
ATOM 5825 C CA . LYS B 1 204 ? -19.907 52.337 83.783 1.00 57.80 204 LYS B CA 1
ATOM 5826 C C . LYS B 1 204 ? -18.795 51.507 83.156 1.00 58.18 204 LYS B C 1
ATOM 5827 O O . LYS B 1 204 ? -18.507 50.407 83.648 1.00 58.62 204 LYS B O 1
ATOM 5833 N N . PRO B 1 205 ? -18.187 52.009 82.059 1.00 58.43 205 PRO B N 1
ATOM 5834 C CA . PRO B 1 205 ? -17.028 51.321 81.465 1.00 58.42 205 PRO B CA 1
ATOM 5835 C C . PRO B 1 205 ? -15.973 50.941 82.504 1.00 58.07 205 PRO B C 1
ATOM 5836 O O . PRO B 1 205 ? -15.543 51.783 83.293 1.00 57.88 205 PRO B O 1
ATOM 5840 N N . GLY B 1 206 ? -15.579 49.671 82.509 1.00 57.98 206 GLY B N 1
ATOM 5841 C CA . GLY B 1 206 ? -14.539 49.197 83.423 1.00 57.34 206 GLY B CA 1
ATOM 5842 C C . GLY B 1 206 ? -15.067 48.653 84.740 1.00 56.91 206 GLY B C 1
ATOM 5843 O O . GLY B 1 206 ? -14.287 48.367 85.644 1.00 56.99 206 GLY B O 1
ATOM 5844 N N . ASP B 1 207 ? -16.387 48.516 84.865 1.00 56.22 207 ASP B N 1
ATOM 5845 C CA . ASP B 1 207 ? -16.961 47.847 86.036 1.00 56.11 207 ASP B CA 1
ATOM 5846 C C . ASP B 1 207 ? -16.622 46.351 86.021 1.00 55.47 207 ASP B C 1
ATOM 5847 O O . ASP B 1 207 ? -16.105 45.815 85.027 1.00 55.24 207 ASP B O 1
ATOM 5852 N N . VAL B 1 208 ? -16.874 45.687 87.140 1.00 54.70 208 VAL B N 1
ATOM 5853 C CA . VAL B 1 208 ? -16.677 44.251 87.216 1.00 53.99 208 VAL B CA 1
ATOM 5854 C C . VAL B 1 208 ? -17.681 43.645 86.233 1.00 53.61 208 VAL B C 1
ATOM 5855 O O . VAL B 1 208 ? -18.811 44.137 86.131 1.00 53.16 208 VAL B O 1
ATOM 5859 N N . ASP B 1 209 ? -17.269 42.605 85.502 1.00 53.18 209 ASP B N 1
ATOM 5860 C CA . ASP B 1 209 ? -18.135 42.029 84.465 1.00 52.77 209 ASP B CA 1
ATOM 5861 C C . ASP B 1 209 ? -19.442 41.540 85.070 1.00 51.86 209 ASP B C 1
ATOM 5862 O O . ASP B 1 209 ? -19.465 41.138 86.231 1.00 51.24 209 ASP B O 1
ATOM 5867 N N . VAL B 1 210 ? -20.527 41.614 84.291 1.00 50.83 210 VAL B N 1
ATOM 5868 C CA . VAL B 1 210 ? -21.853 41.292 84.794 1.00 50.44 210 VAL B CA 1
ATOM 5869 C C . VAL B 1 210 ? -22.008 39.899 85.365 1.00 49.51 210 VAL B C 1
ATOM 5870 O O . VAL B 1 210 ? -22.763 39.735 86.298 1.00 49.70 210 VAL B O 1
ATOM 5874 N N . TYR B 1 211 ? -21.366 38.903 84.763 1.00 48.47 211 TYR B N 1
ATOM 5875 C CA . TYR B 1 211 ? -21.475 37.528 85.247 1.00 47.94 211 TYR B CA 1
ATOM 5876 C C . TYR B 1 211 ? -20.921 37.363 86.662 1.00 46.73 211 TYR B C 1
ATOM 5877 O O . TYR B 1 211 ? -21.605 36.833 87.523 1.00 46.02 211 TYR B O 1
ATOM 5886 N N . THR B 1 212 ? -19.701 37.850 86.889 1.00 46.15 212 THR B N 1
ATOM 5887 C CA . THR B 1 212 ? -19.080 37.884 88.218 1.00 45.59 212 THR B CA 1
ATOM 5888 C C . THR B 1 212 ? -20.010 38.577 89.215 1.00 45.66 212 THR B C 1
ATOM 5889 O O . THR B 1 212 ? -20.301 38.029 90.274 1.00 45.40 212 THR B O 1
ATOM 5893 N N . ARG B 1 213 ? -20.514 39.749 88.852 1.00 45.60 213 ARG B N 1
ATOM 5894 C CA . ARG B 1 213 ? -21.408 40.487 89.733 1.00 46.23 213 ARG B CA 1
ATOM 5895 C C . ARG B 1 213 ? -22.706 39.735 90.031 1.00 46.81 213 ARG B C 1
ATOM 5896 O O . ARG B 1 213 ? -23.093 39.617 91.198 1.00 45.90 213 ARG B O 1
ATOM 5904 N N . MET B 1 214 ? -23.357 39.208 88.994 1.00 46.60 214 MET B N 1
ATOM 5905 C CA . MET B 1 214 ? -24.557 38.408 89.206 1.00 47.99 214 MET B CA 1
ATOM 5906 C C . MET B 1 214 ? -24.315 37.218 90.145 1.00 47.83 214 MET B C 1
ATOM 5907 O O . MET B 1 214 ? -25.151 36.946 91.002 1.00 47.95 214 MET B O 1
ATOM 5912 N N . ARG B 1 215 ? -23.182 36.524 89.987 1.00 47.65 215 ARG B N 1
ATOM 5913 C CA . ARG B 1 215 ? -22.830 35.384 90.843 1.00 48.03 215 ARG B CA 1
ATOM 5914 C C . ARG B 1 215 ? -22.655 35.817 92.299 1.00 47.88 215 ARG B C 1
ATOM 5915 O O . ARG B 1 215 ? -23.054 35.110 93.216 1.00 47.65 215 ARG B O 1
ATOM 5923 N N . ILE B 1 216 ? -22.063 36.997 92.483 1.00 47.94 216 ILE B N 1
ATOM 5924 C CA . ILE B 1 216 ? -21.876 37.605 93.787 1.00 47.76 216 ILE B CA 1
ATOM 5925 C C . ILE B 1 216 ? -23.220 37.876 94.477 1.00 48.23 216 ILE B C 1
ATOM 5926 O O . ILE B 1 216 ? -23.411 37.480 95.644 1.00 47.98 216 ILE B O 1
ATOM 5931 N N . TYR B 1 217 ? -24.132 38.531 93.758 1.00 48.11 217 TYR B N 1
ATOM 5932 C CA . TYR B 1 217 ? -25.478 38.855 94.266 1.00 48.80 217 TYR B CA 1
ATOM 5933 C C . TYR B 1 217 ? -26.282 37.599 94.601 1.00 49.43 217 TYR B C 1
ATOM 5934 O O . TYR B 1 217 ? -26.937 37.530 95.650 1.00 49.17 217 TYR B O 1
ATOM 5943 N N . LYS B 1 218 ? -26.215 36.611 93.708 1.00 49.91 218 LYS B N 1
ATOM 5944 C CA . LYS B 1 218 ? -26.865 35.321 93.914 1.00 50.61 218 LYS B CA 1
ATOM 5945 C C . LYS B 1 218 ? -26.361 34.586 95.174 1.00 50.48 218 LYS B C 1
ATOM 5946 O O . LYS B 1 218 ? -27.172 34.184 96.007 1.00 50.27 218 LYS B O 1
ATOM 5952 N N . VAL B 1 219 ? -25.038 34.436 95.329 1.00 50.51 219 VAL B N 1
ATOM 5953 C CA . VAL B 1 219 ? -24.478 33.713 96.478 1.00 49.99 219 VAL B CA 1
ATOM 5954 C C . VAL B 1 219 ? -24.726 34.434 97.810 1.00 50.47 219 VAL B C 1
ATOM 5955 O O . VAL B 1 219 ? -24.926 33.801 98.846 1.00 50.42 219 VAL B O 1
ATOM 5959 N N . LEU B 1 220 ? -24.724 35.760 97.764 1.00 50.61 220 LEU B N 1
ATOM 5960 C CA . LEU B 1 220 ? -24.852 36.583 98.951 1.00 50.82 220 LEU B CA 1
ATOM 5961 C C . LEU B 1 220 ? -26.302 36.580 99.448 1.00 50.86 220 LEU B C 1
ATOM 5962 O O . LEU B 1 220 ? -26.557 36.548 100.652 1.00 50.86 220 LEU B O 1
ATOM 5967 N N . TYR B 1 221 ? -27.240 36.600 98.501 1.00 50.99 221 TYR B N 1
ATOM 5968 C CA . TYR B 1 221 ? -28.667 36.523 98.785 1.00 50.95 221 TYR B CA 1
ATOM 5969 C C . TYR B 1 221 ? -29.065 35.165 99.370 1.00 51.20 221 TYR B C 1
ATOM 5970 O O . TYR B 1 221 ? -29.733 35.105 100.410 1.00 50.98 221 TYR B O 1
ATOM 5979 N N . GLU B 1 222 ? -28.641 34.087 98.710 1.00 51.39 222 GLU B N 1
ATOM 5980 C CA . GLU B 1 222 ? -29.026 32.724 99.090 1.00 51.87 222 GLU B CA 1
ATOM 5981 C C . GLU B 1 222 ? -28.425 32.264 100.418 1.00 51.88 222 GLU B C 1
ATOM 5982 O O . GLU B 1 222 ? -29.025 31.455 101.128 1.00 51.74 222 GLU B O 1
ATOM 5988 N N . LYS B 1 223 ? -27.256 32.800 100.757 1.00 51.82 223 LYS B N 1
ATOM 5989 C CA . LYS B 1 223 ? -26.504 32.339 101.909 1.00 51.80 223 LYS B CA 1
ATOM 5990 C C . LYS B 1 223 ? -26.560 33.266 103.128 1.00 51.47 223 LYS B C 1
ATOM 5991 O O . LYS B 1 223 ? -26.373 32.810 104.255 1.00 50.90 223 LYS B O 1
ATOM 5997 N N . TYR B 1 224 ? -26.819 34.554 102.909 1.00 50.98 224 TYR B N 1
ATOM 5998 C CA . TYR B 1 224 ? -26.669 35.531 103.992 1.00 50.66 224 TYR B CA 1
ATOM 5999 C C . TYR B 1 224 ? -27.911 36.374 104.302 1.00 50.75 224 TYR B C 1
ATOM 6000 O O . TYR B 1 224 ? -27.915 37.130 105.279 1.00 50.86 224 TYR B O 1
ATOM 6009 N N . TYR B 1 225 ? -28.954 36.248 103.482 1.00 50.49 225 TYR B N 1
ATOM 6010 C CA . TYR B 1 225 ? -30.180 37.019 103.690 1.00 50.44 225 TYR B CA 1
ATOM 6011 C C . TYR B 1 225 ? -31.383 36.176 104.107 1.00 50.76 225 TYR B C 1
ATOM 6012 O O . TYR B 1 225 ? -31.538 35.037 103.659 1.00 50.94 225 TYR B O 1
ATOM 6021 N N . ASP B 1 226 ? -32.232 36.767 104.946 1.00 50.84 226 ASP B N 1
ATOM 6022 C CA . ASP B 1 226 ? -33.509 36.180 105.358 1.00 51.51 226 ASP B CA 1
ATOM 6023 C C . ASP B 1 226 ? -34.517 36.240 104.200 1.00 51.56 226 ASP B C 1
ATOM 6024 O O . ASP B 1 226 ? -34.917 37.324 103.784 1.00 51.45 226 ASP B O 1
ATOM 6029 N N . LYS B 1 227 ? -34.927 35.071 103.700 1.00 51.89 227 LYS B N 1
ATOM 6030 C CA . LYS B 1 227 ? -35.776 34.963 102.496 1.00 52.06 227 LYS B CA 1
ATOM 6031 C C . LYS B 1 227 ? -37.243 35.324 102.695 1.00 52.04 227 LYS B C 1
ATOM 6032 O O . LYS B 1 227 ? -38.012 35.336 101.731 1.00 52.55 227 LYS B O 1
ATOM 6038 N N . LYS B 1 228 ? -37.643 35.595 103.931 1.00 51.88 228 LYS B N 1
ATOM 6039 C CA . LYS B 1 228 ? -39.016 35.996 104.200 1.00 51.71 228 LYS B CA 1
ATOM 6040 C C . LYS B 1 228 ? -39.134 37.511 104.066 1.00 51.14 228 LYS B C 1
ATOM 6041 O O . LYS B 1 228 ? -40.231 38.053 103.863 1.00 51.11 228 LYS B O 1
ATOM 6047 N N . LYS B 1 229 ? -37.986 38.181 104.169 1.00 50.52 229 LYS B N 1
ATOM 6048 C CA . LYS B 1 229 ? -37.933 39.635 104.165 1.00 50.07 229 LYS B CA 1
ATOM 6049 C C . LYS B 1 229 ? -37.145 40.199 102.981 1.00 49.31 229 LYS B C 1
ATOM 6050 O O . LYS B 1 229 ? -37.127 41.412 102.777 1.00 49.27 229 LYS B O 1
ATOM 6056 N N . THR B 1 230 ? -36.500 39.330 102.206 1.00 48.60 230 THR B N 1
ATOM 6057 C CA . THR B 1 230 ? -35.629 39.790 101.121 1.00 47.95 230 THR B CA 1
ATOM 6058 C C . THR B 1 230 ? -36.013 39.248 99.746 1.00 47.65 230 THR B C 1
ATOM 6059 O O . THR B 1 230 ? -36.295 38.051 99.586 1.00 47.56 230 THR B O 1
ATOM 6063 N N . ILE B 1 231 ? -36.004 40.153 98.764 1.00 47.28 231 ILE B N 1
ATOM 6064 C CA . ILE B 1 231 ? -36.179 39.821 97.352 1.00 46.52 231 ILE B CA 1
ATOM 6065 C C . ILE B 1 231 ? -34.933 40.241 96.591 1.00 46.52 231 ILE B C 1
ATOM 6066 O O . ILE B 1 231 ? -34.452 41.366 96.747 1.00 46.20 231 ILE B O 1
ATOM 6071 N N . LEU B 1 232 ? -34.406 39.320 95.786 1.00 46.57 232 LEU B N 1
ATOM 6072 C CA . LEU B 1 232 ? -33.385 39.650 94.797 1.00 46.69 232 LEU B CA 1
ATOM 6073 C C . LEU B 1 232 ? -33.984 39.708 93.391 1.00 46.90 232 LEU B C 1
ATOM 6074 O O . LEU B 1 232 ? -34.703 38.795 92.974 1.00 46.91 232 LEU B O 1
ATOM 6079 N N . ALA B 1 233 ? -33.666 40.781 92.667 1.00 47.16 233 ALA B N 1
ATOM 6080 C CA . ALA B 1 233 ? -34.130 40.974 91.295 1.00 47.28 233 ALA B CA 1
ATOM 6081 C C . ALA B 1 233 ? -33.097 41.774 90.473 1.00 47.50 233 ALA B C 1
ATOM 6082 O O . ALA B 1 233 ? -32.550 42.767 90.955 1.00 47.81 233 ALA B O 1
ATOM 6084 N N . PHE B 1 234 ? -32.817 41.325 89.250 1.00 47.47 234 PHE B N 1
ATOM 6085 C CA . PHE B 1 234 ? -31.825 41.981 88.373 1.00 47.55 234 PHE B CA 1
ATOM 6086 C C . PHE B 1 234 ? -32.503 43.022 87.490 1.00 47.39 234 PHE B C 1
ATOM 6087 O O . PHE B 1 234 ? -33.508 42.722 86.837 1.00 47.51 234 PHE B O 1
ATOM 6095 N N . LEU B 1 235 ? -31.961 44.240 87.487 1.00 47.06 235 LEU B N 1
ATOM 6096 C CA . LEU B 1 235 ? -32.529 45.338 86.717 1.00 47.25 235 LEU B CA 1
ATOM 6097 C C . LEU B 1 235 ? -31.741 45.585 85.426 1.00 47.20 235 LEU B C 1
ATOM 6098 O O . LEU B 1 235 ? -30.581 45.976 85.483 1.00 47.66 235 LEU B O 1
ATOM 6103 N N . PRO B 1 236 ? -32.364 45.351 84.261 1.00 47.44 236 PRO B N 1
ATOM 6104 C CA . PRO B 1 236 ? -31.737 45.597 82.950 1.00 47.62 236 PRO B CA 1
ATOM 6105 C C . PRO B 1 236 ? -31.686 47.086 82.584 1.00 47.77 236 PRO B C 1
ATOM 6106 O O . PRO B 1 236 ? -32.086 47.478 81.494 1.00 48.66 236 PRO B O 1
ATOM 6110 N N . LEU B 1 237 ? -31.174 47.903 83.489 1.00 47.53 237 LEU B N 1
ATOM 6111 C CA . LEU B 1 237 ? -31.132 49.346 83.303 1.00 46.59 237 LEU B CA 1
ATOM 6112 C C . LEU B 1 237 ? -29.851 49.735 82.613 1.00 46.27 237 LEU B C 1
ATOM 6113 O O . LEU B 1 237 ? -28.787 49.208 82.925 1.00 46.51 237 LEU B O 1
ATOM 6118 N N . ALA B 1 238 ? -29.963 50.642 81.658 1.00 45.99 238 ALA B N 1
ATOM 6119 C CA . ALA B 1 238 ? -28.817 51.280 81.055 1.00 45.85 238 ALA B CA 1
ATOM 6120 C C . ALA B 1 238 ? -28.619 52.591 81.823 1.00 46.24 238 ALA B C 1
ATOM 6121 O O . ALA B 1 238 ? -29.321 53.593 81.599 1.00 45.77 238 ALA B O 1
ATOM 6123 N N . MET B 1 239 ? -27.683 52.560 82.761 1.00 46.39 239 MET B N 1
ATOM 6124 C CA . MET B 1 239 ? -27.392 53.710 83.569 1.00 47.06 239 MET B CA 1
ATOM 6125 C C . MET B 1 239 ? -26.906 54.878 82.718 1.00 46.80 239 MET B C 1
ATOM 6126 O O . MET B 1 239 ? -26.279 54.702 81.672 1.00 46.87 239 MET B O 1
ATOM 6131 N N . ARG B 1 240 ? -27.244 56.076 83.171 1.00 46.53 240 ARG B N 1
ATOM 6132 C CA . ARG B 1 240 ? -26.731 57.293 82.595 1.00 46.03 240 ARG B CA 1
ATOM 6133 C C . ARG B 1 240 ? -25.503 57.809 83.360 1.00 45.69 240 ARG B C 1
ATOM 6134 O O . ARG B 1 240 ? -24.721 58.603 82.834 1.00 45.69 240 ARG B O 1
ATOM 6142 N N . MET B 1 241 ? -25.327 57.335 84.594 1.00 45.94 241 MET B N 1
ATOM 6143 C CA . MET B 1 241 ? -24.324 57.878 85.537 1.00 45.94 241 MET B CA 1
ATOM 6144 C C . MET B 1 241 ? -24.523 59.385 85.737 1.00 45.95 241 MET B C 1
ATOM 6145 O O . MET B 1 241 ? -23.559 60.164 85.717 1.00 45.72 241 MET B O 1
ATOM 6150 N N . ALA B 1 242 ? -25.784 59.778 85.924 1.00 45.76 242 ALA B N 1
ATOM 6151 C CA . ALA B 1 242 ? -26.170 61.184 86.041 1.00 45.87 242 ALA B CA 1
ATOM 6152 C C . ALA B 1 242 ? -26.386 61.658 87.491 1.00 45.81 242 ALA B C 1
ATOM 6153 O O . ALA B 1 242 ? -27.158 62.579 87.730 1.00 46.18 242 ALA B O 1
ATOM 6155 N N . GLY B 1 243 ? -25.711 61.032 88.454 1.00 46.23 243 GLY B N 1
ATOM 6156 C CA . GLY B 1 243 ? -25.748 61.497 89.854 1.00 46.31 243 GLY B CA 1
ATOM 6157 C C . GLY B 1 243 ? -27.138 61.781 90.425 1.00 46.45 243 GLY B C 1
ATOM 6158 O O . GLY B 1 243 ? -27.968 60.876 90.484 1.00 47.04 243 GLY B O 1
ATOM 6159 N N . PRO B 1 244 ? -27.397 63.029 90.876 1.00 46.41 244 PRO B N 1
ATOM 6160 C CA . PRO B 1 244 ? -28.716 63.415 91.418 1.00 46.42 244 PRO B CA 1
ATOM 6161 C C . PRO B 1 244 ? -29.931 63.145 90.519 1.00 46.25 244 PRO B C 1
ATOM 6162 O O . PRO B 1 244 ? -30.909 62.561 90.990 1.00 46.28 244 PRO B O 1
ATOM 6166 N N . ARG B 1 245 ? -29.881 63.535 89.248 1.00 46.32 245 ARG B N 1
ATOM 6167 C CA . ARG B 1 245 ? -31.007 63.245 88.335 1.00 46.10 245 ARG B CA 1
ATOM 6168 C C . ARG B 1 245 ? -31.275 61.736 88.224 1.00 45.90 245 ARG B C 1
ATOM 6169 O O . ARG B 1 245 ? -32.421 61.283 88.264 1.00 45.20 245 ARG B O 1
ATOM 6177 N N . GLU B 1 246 ? -30.212 60.954 88.129 1.00 46.39 246 GLU B N 1
ATOM 6178 C CA . GLU B 1 246 ? -30.370 59.507 88.078 1.00 46.60 246 GLU B CA 1
ATOM 6179 C C . GLU B 1 246 ? -30.866 58.920 89.413 1.00 47.01 246 GLU B C 1
ATOM 6180 O O . GLU B 1 246 ? -31.649 57.961 89.413 1.00 47.34 246 GLU B O 1
ATOM 6186 N N . ALA B 1 247 ? -30.428 59.496 90.537 1.00 47.03 247 ALA B N 1
ATOM 6187 C CA . ALA B 1 247 ? -30.971 59.103 91.844 1.00 47.16 247 ALA B CA 1
ATOM 6188 C C . ALA B 1 247 ? -32.498 59.202 91.841 1.00 47.22 247 ALA B C 1
ATOM 6189 O O . ALA B 1 247 ? -33.174 58.211 92.118 1.00 48.00 247 ALA B O 1
ATOM 6191 N N . LEU B 1 248 ? -33.039 60.371 91.490 1.00 46.97 248 LEU B N 1
ATOM 6192 C CA . LEU B 1 248 ? -34.497 60.538 91.319 1.00 46.78 248 LEU B CA 1
ATOM 6193 C C . LEU B 1 248 ? -35.125 59.474 90.419 1.00 46.58 248 LEU B C 1
ATOM 6194 O O . LEU B 1 248 ? -36.127 58.844 90.777 1.00 46.30 248 LEU B O 1
ATOM 6199 N N . TRP B 1 249 ? -34.528 59.310 89.243 1.00 46.49 249 TRP B N 1
ATOM 6200 C CA . TRP B 1 249 ? -34.908 58.294 88.267 1.00 46.29 249 TRP B CA 1
ATOM 6201 C C . TRP B 1 249 ? -34.993 56.902 88.896 1.00 45.90 249 TRP B C 1
ATOM 6202 O O . TRP B 1 249 ? -36.013 56.226 88.759 1.00 45.27 249 TRP B O 1
ATOM 6213 N N . HIS B 1 250 ? -33.937 56.503 89.610 1.00 45.52 250 HIS B N 1
ATOM 6214 C CA . HIS B 1 250 ? -33.930 55.251 90.368 1.00 45.59 250 HIS B CA 1
ATOM 6215 C C . HIS B 1 250 ? -35.128 55.112 91.304 1.00 45.46 250 HIS B C 1
ATOM 6216 O O . HIS B 1 250 ? -35.702 54.027 91.419 1.00 45.27 250 HIS B O 1
ATOM 6223 N N . GLY B 1 251 ? -35.514 56.213 91.948 1.00 45.08 251 GLY B N 1
ATOM 6224 C CA . GLY B 1 251 ? -36.645 56.217 92.861 1.00 45.38 251 GLY B CA 1
ATOM 6225 C C . GLY B 1 251 ? -37.955 55.893 92.179 1.00 45.92 251 GLY B C 1
ATOM 6226 O O . GLY B 1 251 ? -38.771 55.123 92.702 1.00 45.87 251 GLY B O 1
ATOM 6227 N N . ILE B 1 252 ? -38.160 56.496 91.011 1.00 46.16 252 ILE B N 1
ATOM 6228 C CA . ILE B 1 252 ? -39.346 56.259 90.204 1.00 46.28 252 ILE B CA 1
ATOM 6229 C C . ILE B 1 252 ? -39.384 54.799 89.740 1.00 46.44 252 ILE B C 1
ATOM 6230 O O . ILE B 1 252 ? -40.416 54.124 89.864 1.00 46.29 252 ILE B O 1
ATOM 6235 N N . ILE B 1 253 ? -38.250 54.311 89.234 1.00 46.52 253 ILE B N 1
ATOM 6236 C CA . ILE B 1 253 ? -38.165 52.940 88.750 1.00 46.50 253 ILE B CA 1
ATOM 6237 C C . ILE B 1 253 ? -38.508 51.967 89.867 1.00 46.75 253 ILE B C 1
ATOM 6238 O O . ILE B 1 253 ? -39.423 51.167 89.729 1.00 46.98 253 ILE B O 1
ATOM 6243 N N . ARG B 1 254 ? -37.797 52.068 90.985 1.00 47.34 254 ARG B N 1
ATOM 6244 C CA . ARG B 1 254 ? -37.991 51.168 92.118 1.00 47.42 254 ARG B CA 1
ATOM 6245 C C . ARG B 1 254 ? -39.413 51.214 92.690 1.00 47.80 254 ARG B C 1
ATOM 6246 O O . ARG B 1 254 ? -39.944 50.191 93.128 1.00 48.28 254 ARG B O 1
ATOM 6254 N N . ARG B 1 255 ? -40.037 52.389 92.650 1.00 47.88 255 ARG B N 1
ATOM 6255 C CA . ARG B 1 255 ? -41.459 52.526 92.981 1.00 48.25 255 ARG B CA 1
ATOM 6256 C C . ARG B 1 255 ? -42.363 51.685 92.070 1.00 48.18 255 ARG B C 1
ATOM 6257 O O . ARG B 1 255 ? -43.296 51.031 92.558 1.00 48.07 255 ARG B O 1
ATOM 6265 N N . ASN B 1 256 ? -42.091 51.711 90.760 1.00 47.81 256 ASN B N 1
ATOM 6266 C CA . ASN B 1 256 ? -42.849 50.911 89.786 1.00 47.65 256 ASN B CA 1
ATOM 6267 C C . ASN B 1 256 ? -42.687 49.402 89.998 1.00 47.66 256 ASN B C 1
ATOM 6268 O O . ASN B 1 256 ? -43.553 48.619 89.594 1.00 47.24 256 ASN B O 1
ATOM 6273 N N . TYR B 1 257 ? -41.582 49.016 90.645 1.00 47.64 257 TYR B N 1
ATOM 6274 C CA . TYR B 1 257 ? -41.343 47.636 91.076 1.00 47.62 257 TYR B CA 1
ATOM 6275 C C . TYR B 1 257 ? -41.975 47.313 92.448 1.00 47.65 257 TYR B C 1
ATOM 6276 O O . TYR B 1 257 ? -41.908 46.175 92.918 1.00 47.23 257 TYR B O 1
ATOM 6285 N N . GLY B 1 258 ? -42.595 48.315 93.072 1.00 47.59 258 GLY B N 1
ATOM 6286 C CA . GLY B 1 258 ? -43.318 48.126 94.330 1.00 47.63 258 GLY B CA 1
ATOM 6287 C C . GLY B 1 258 ? -42.592 48.553 95.594 1.00 47.61 258 GLY B C 1
ATOM 6288 O O . GLY B 1 258 ? -43.065 48.287 96.703 1.00 47.38 258 GLY B O 1
ATOM 6289 N N . ALA B 1 259 ? -41.445 49.214 95.437 1.00 47.64 259 ALA B N 1
ATOM 6290 C CA . ALA B 1 259 ? -40.694 49.708 96.591 1.00 47.42 259 ALA B CA 1
ATOM 6291 C C . ALA B 1 259 ? -41.367 50.941 97.172 1.00 47.71 259 ALA B C 1
ATOM 6292 O O . ALA B 1 259 ? -41.844 51.810 96.425 1.00 47.65 259 ALA B O 1
ATOM 6294 N N . THR B 1 260 ? -41.408 50.985 98.509 1.00 47.50 260 THR B N 1
ATOM 6295 C CA . THR B 1 260 ? -41.918 52.118 99.270 1.00 47.47 260 THR B CA 1
ATOM 6296 C C . THR B 1 260 ? -40.746 52.989 99.732 1.00 47.66 260 THR B C 1
ATOM 6297 O O . THR B 1 260 ? -40.915 54.183 100.029 1.00 47.53 260 THR B O 1
ATOM 6301 N N . HIS B 1 261 ? -39.562 52.377 99.793 1.00 47.59 261 HIS B N 1
ATOM 6302 C CA . HIS B 1 261 ? -38.352 53.050 100.256 1.00 47.39 261 HIS B CA 1
ATOM 6303 C C . HIS B 1 261 ? -37.174 52.768 99.348 1.00 47.19 261 HIS B C 1
ATOM 6304 O O . HIS B 1 261 ? -37.076 51.686 98.760 1.00 47.28 261 HIS B O 1
ATOM 6311 N N . PHE B 1 262 ? -36.277 53.742 99.233 1.00 46.85 262 PHE B N 1
ATOM 6312 C CA . PHE B 1 262 ? -35.109 53.596 98.364 1.00 46.54 262 PHE B CA 1
ATOM 6313 C C . PHE B 1 262 ? -33.847 54.103 99.051 1.00 46.70 262 PHE B C 1
ATOM 6314 O O . PHE B 1 262 ? -33.819 55.217 99.573 1.00 46.90 262 PHE B O 1
ATOM 6322 N N . ILE B 1 263 ? -32.821 53.259 99.068 1.00 46.99 263 ILE B N 1
ATOM 6323 C CA . ILE B 1 263 ? -31.536 53.593 99.677 1.00 47.35 263 ILE B CA 1
ATOM 6324 C C . ILE B 1 263 ? -30.749 54.526 98.762 1.00 47.88 263 ILE B C 1
ATOM 6325 O O . ILE B 1 263 ? -30.617 54.283 97.559 1.00 47.97 263 ILE B O 1
ATOM 6330 N N . VAL B 1 264 ? -30.244 55.602 99.354 1.00 48.64 264 VAL B N 1
ATOM 6331 C CA . VAL B 1 264 ? -29.307 56.496 98.689 1.00 49.02 264 VAL B CA 1
ATOM 6332 C C . VAL B 1 264 ? -28.155 56.684 99.661 1.00 49.56 264 VAL B C 1
ATOM 6333 O O . VAL B 1 264 ? -28.362 57.055 100.817 1.00 50.11 264 VAL B O 1
ATOM 6337 N N . GLY B 1 265 ? -26.944 56.398 99.209 1.00 50.13 265 GLY B N 1
ATOM 6338 C CA . GLY B 1 265 ? -25.772 56.613 100.047 1.00 50.56 265 GLY B CA 1
ATOM 6339 C C . GLY B 1 265 ? -24.923 57.758 99.531 1.00 50.99 265 GLY B C 1
ATOM 6340 O O . GLY B 1 265 ? -25.423 58.704 98.907 1.00 51.40 265 GLY B O 1
ATOM 6341 N N . ARG B 1 266 ? -23.627 57.654 99.797 1.00 50.95 266 ARG B N 1
ATOM 6342 C CA . ARG B 1 266 ? -22.626 58.573 99.284 1.00 50.75 266 ARG B CA 1
ATOM 6343 C C . ARG B 1 266 ? -22.460 58.385 97.761 1.00 50.23 266 ARG B C 1
ATOM 6344 O O . ARG B 1 266 ? -22.530 57.262 97.260 1.00 49.68 266 ARG B O 1
ATOM 6352 N N . ASP B 1 267 ? -22.252 59.494 97.047 1.00 49.89 267 ASP B N 1
ATOM 6353 C CA . ASP B 1 267 ? -21.863 59.498 95.619 1.00 49.65 267 ASP B CA 1
ATOM 6354 C C . ASP B 1 267 ? -22.744 58.639 94.703 1.00 49.45 267 ASP B C 1
ATOM 6355 O O . ASP B 1 267 ? -22.239 58.001 93.776 1.00 49.32 267 ASP B O 1
ATOM 6360 N N . HIS B 1 268 ? -24.053 58.651 94.966 1.00 49.13 268 HIS B N 1
ATOM 6361 C CA . HIS B 1 268 ? -25.035 57.823 94.274 1.00 49.14 268 HIS B CA 1
ATOM 6362 C C . HIS B 1 268 ? -25.076 58.109 92.761 1.00 48.97 268 HIS B C 1
ATOM 6363 O O . HIS B 1 268 ? -25.225 59.262 92.348 1.00 49.24 268 HIS B O 1
ATOM 6370 N N . ALA B 1 269 ? -24.934 57.045 91.965 1.00 48.79 269 ALA B N 1
ATOM 6371 C CA . ALA B 1 269 ? -24.992 57.077 90.475 1.00 48.15 269 ALA B CA 1
ATOM 6372 C C . ALA B 1 269 ? -23.976 58.007 89.799 1.00 47.62 269 ALA B C 1
ATOM 6373 O O . ALA B 1 269 ? -24.223 58.524 88.705 1.00 47.41 269 ALA B O 1
ATOM 6375 N N . SER B 1 270 ? -22.835 58.202 90.455 1.00 47.14 270 SER B N 1
ATOM 6376 C CA . SER B 1 270 ? -21.806 59.123 89.999 1.00 47.29 270 SER B CA 1
ATOM 6377 C C . SER B 1 270 ? -20.648 58.393 89.306 1.00 47.42 270 SER B C 1
ATOM 6378 O O . SER B 1 270 ? -20.233 57.325 89.760 1.00 46.67 270 SER B O 1
ATOM 6381 N N . PRO B 1 271 ? -20.144 58.959 88.183 1.00 47.83 271 PRO B N 1
ATOM 6382 C CA . PRO B 1 271 ? -19.005 58.371 87.462 1.00 48.10 271 PRO B CA 1
ATOM 6383 C C . PRO B 1 271 ? -17.630 58.801 87.977 1.00 48.64 271 PRO B C 1
ATOM 6384 O O . PRO B 1 271 ? -16.611 58.313 87.477 1.00 48.80 271 PRO B O 1
ATOM 6388 N N . GLY B 1 272 ? -17.600 59.714 88.948 1.00 48.86 272 GLY B N 1
ATOM 6389 C CA . GLY B 1 272 ? -16.343 60.140 89.560 1.00 48.89 272 GLY B CA 1
ATOM 6390 C C . GLY B 1 272 ? -15.972 61.577 89.258 1.00 48.84 272 GLY B C 1
ATOM 6391 O O . GLY B 1 272 ? -16.733 62.497 89.580 1.00 48.77 272 GLY B O 1
ATOM 6392 N N . LYS B 1 273 ? -14.802 61.761 88.636 1.00 48.86 273 LYS B N 1
ATOM 6393 C CA . LYS B 1 273 ? -14.218 63.089 88.414 1.00 49.13 273 LYS B CA 1
ATOM 6394 C C . LYS B 1 273 ? -13.944 63.389 86.935 1.00 49.18 273 LYS B C 1
ATOM 6395 O O . LYS B 1 273 ? -13.699 62.470 86.141 1.00 49.10 273 LYS B O 1
ATOM 6401 N N . ASP B 1 274 ? -13.968 64.677 86.583 1.00 48.92 274 ASP B N 1
ATOM 6402 C CA . ASP B 1 274 ? -13.774 65.113 85.197 1.00 49.11 274 ASP B CA 1
ATOM 6403 C C . ASP B 1 274 ? -12.302 65.242 84.808 1.00 49.13 274 ASP B C 1
ATOM 6404 O O . ASP B 1 274 ? -11.412 64.970 85.617 1.00 49.32 274 ASP B O 1
ATOM 6409 N N . SER B 1 275 ? -12.062 65.682 83.574 1.00 49.06 275 SER B N 1
ATOM 6410 C CA . SER B 1 275 ? -10.714 65.858 83.047 1.00 49.00 275 SER B CA 1
ATOM 6411 C C . SER B 1 275 ? -9.907 66.951 83.776 1.00 48.99 275 SER B C 1
ATOM 6412 O O . SER B 1 275 ? -8.714 67.129 83.507 1.00 48.82 275 SER B O 1
ATOM 6415 N N . LYS B 1 276 ? -10.560 67.678 84.685 1.00 48.92 276 LYS B N 1
ATOM 6416 C CA . LYS B 1 276 ? -9.881 68.658 85.544 1.00 49.02 276 LYS B CA 1
ATOM 6417 C C . LYS B 1 276 ? -9.603 68.071 86.933 1.00 49.09 276 LYS B C 1
ATOM 6418 O O . LYS B 1 276 ? -8.951 68.705 87.759 1.00 49.23 276 LYS B O 1
ATOM 6424 N N . GLY B 1 277 ? -10.109 66.866 87.182 1.00 49.25 277 GLY B N 1
ATOM 6425 C CA . GLY B 1 277 ? -10.026 66.236 88.498 1.00 49.34 277 GLY B CA 1
ATOM 6426 C C . GLY B 1 277 ? -11.177 66.610 89.422 1.00 49.46 277 GLY B C 1
ATOM 6427 O O . GLY B 1 277 ? -11.212 66.182 90.582 1.00 49.50 277 GLY B O 1
ATOM 6428 N N . LYS B 1 278 ? -12.118 67.408 88.911 1.00 49.39 278 LYS B N 1
ATOM 6429 C CA . LYS B 1 278 ? -13.263 67.878 89.696 1.00 49.20 278 LYS B CA 1
ATOM 6430 C C . LYS B 1 278 ? -14.368 66.828 89.726 1.00 48.95 278 LYS B C 1
ATOM 6431 O O . LYS B 1 278 ? -14.774 66.329 88.669 1.00 49.11 278 LYS B O 1
ATOM 6437 N N . PRO B 1 279 ? -14.863 66.493 90.939 1.00 48.7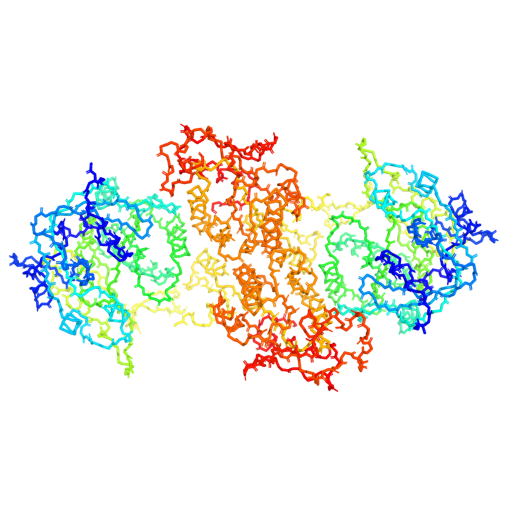0 279 PRO B N 1
ATOM 6438 C CA . PRO B 1 279 ? -15.968 65.538 91.096 1.00 48.16 279 PRO B CA 1
ATOM 6439 C C . PRO B 1 279 ? -17.192 66.004 90.318 1.00 47.84 279 PRO B C 1
ATOM 6440 O O . PRO B 1 279 ? -17.549 67.182 90.382 1.00 47.65 279 PRO B O 1
ATOM 6444 N N . PHE B 1 280 ? -17.815 65.094 89.572 1.00 47.48 280 PHE B N 1
ATOM 6445 C CA . PHE B 1 280 ? -18.945 65.462 88.722 1.00 47.40 280 PHE B CA 1
ATOM 6446 C C . PHE B 1 280 ? -20.114 65.998 89.538 1.00 47.74 280 PHE B C 1
ATOM 6447 O O . PHE B 1 280 ? -20.792 66.947 89.125 1.00 47.54 280 PHE B O 1
ATOM 6455 N N . TYR B 1 281 ? -20.322 65.397 90.708 1.00 48.14 281 TYR B N 1
ATOM 6456 C CA . TYR B 1 281 ? -21.386 65.811 91.617 1.00 48.50 281 TYR B CA 1
ATOM 6457 C C . TYR B 1 281 ? -20.872 65.869 93.055 1.00 48.82 281 TYR B C 1
ATOM 6458 O O . TYR B 1 281 ? -19.910 65.176 93.410 1.00 48.75 281 TYR B O 1
ATOM 6467 N N . ASP B 1 282 ? -21.486 66.729 93.866 1.00 49.30 282 ASP B N 1
ATOM 6468 C CA . ASP B 1 282 ? -21.210 66.764 95.301 1.00 49.55 282 ASP B CA 1
ATOM 6469 C C . ASP B 1 282 ? -21.696 65.469 95.948 1.00 49.38 282 ASP B C 1
ATOM 6470 O O . ASP B 1 282 ? -22.740 64.943 95.557 1.00 49.55 282 ASP B O 1
ATOM 6475 N N . PRO B 1 283 ? -20.940 64.943 96.931 1.00 49.31 283 PRO B N 1
ATOM 6476 C CA . PRO B 1 283 ? -21.187 63.597 97.478 1.00 49.17 283 PRO B CA 1
ATOM 6477 C C . PRO B 1 283 ? -22.607 63.325 97.996 1.00 49.06 283 PRO B C 1
ATOM 6478 O O . PRO B 1 283 ? -23.005 62.163 98.096 1.00 48.89 283 PRO B O 1
ATOM 6482 N N . TYR B 1 284 ? -23.349 64.386 98.315 1.00 49.16 284 TYR B N 1
ATOM 6483 C CA . TYR B 1 284 ? -24.690 64.267 98.903 1.00 49.34 284 TYR B CA 1
ATOM 6484 C C . TYR B 1 284 ? -25.723 65.138 98.175 1.00 49.11 284 TYR B C 1
ATOM 6485 O O . TYR B 1 284 ? -26.831 65.369 98.672 1.00 48.94 284 TYR B O 1
ATOM 6494 N N . GLU B 1 285 ? -25.339 65.603 96.987 1.00 49.01 285 GLU B N 1
ATOM 6495 C CA . GLU B 1 285 ? -26.202 66.365 96.080 1.00 49.04 285 GLU B CA 1
ATOM 6496 C C . GLU B 1 285 ? -27.427 65.551 95.643 1.00 48.32 285 GLU B C 1
ATOM 6497 O O . GLU B 1 285 ? -28.501 66.117 95.406 1.00 47.93 285 GLU B O 1
ATOM 6503 N N . ALA B 1 286 ? -27.239 64.231 95.540 1.00 47.61 286 ALA B N 1
ATOM 6504 C CA . ALA B 1 286 ? -28.290 63.275 95.173 1.00 47.01 286 ALA B CA 1
ATOM 6505 C C . ALA B 1 286 ? -29.327 63.090 96.282 1.00 46.68 286 ALA B C 1
ATOM 6506 O O . ALA B 1 286 ? -30.536 63.132 96.020 1.00 46.58 286 ALA B O 1
ATOM 6508 N N . GLN B 1 287 ? -28.846 62.870 97.508 1.00 46.34 287 GLN B N 1
ATOM 6509 C CA . GLN B 1 287 ? -29.700 62.820 98.696 1.00 45.96 287 GLN B CA 1
ATOM 6510 C C . GLN B 1 287 ? -30.526 64.087 98.802 1.00 45.88 287 GLN B C 1
ATOM 6511 O O . GLN B 1 287 ? -31.721 64.031 99.082 1.00 46.25 287 GLN B O 1
ATOM 6517 N N . GLU B 1 288 ? -29.867 65.221 98.574 1.00 45.58 288 GLU B N 1
ATOM 6518 C CA . GLU B 1 288 ? -30.477 66.545 98.631 1.00 45.71 288 GLU B CA 1
ATOM 6519 C C . GLU B 1 288 ? -31.655 66.710 97.664 1.00 45.40 288 GLU B C 1
ATOM 6520 O O . GLU B 1 288 ? -32.768 67.045 98.085 1.00 45.37 288 GLU B O 1
ATOM 6526 N N . LEU B 1 289 ? -31.399 66.486 96.377 1.00 45.15 289 LEU B N 1
ATOM 6527 C CA . LEU B 1 289 ? -32.444 66.532 95.354 1.00 45.06 289 LEU B CA 1
ATOM 6528 C C . LEU B 1 289 ? -33.568 65.546 95.679 1.00 45.02 289 LEU B C 1
ATOM 6529 O O . LEU B 1 289 ? -34.749 65.907 95.619 1.00 45.12 289 LEU B O 1
ATOM 6534 N N . PHE B 1 290 ? -33.193 64.319 96.055 1.00 45.05 290 PHE B N 1
ATOM 6535 C CA . PHE B 1 290 ? -34.175 63.264 96.340 1.00 45.21 290 PHE B CA 1
ATOM 6536 C C . PHE B 1 290 ? -35.167 63.634 97.446 1.00 45.51 290 PHE B C 1
ATOM 6537 O O . PHE B 1 290 ? -36.364 63.403 97.299 1.00 45.94 290 PHE B O 1
ATOM 6545 N N . LYS B 1 291 ? -34.671 64.197 98.547 1.00 45.35 291 LYS B N 1
ATOM 6546 C CA . LYS B 1 291 ? -35.530 64.568 99.671 1.00 45.45 291 LYS B CA 1
ATOM 6547 C C . LYS B 1 291 ? -36.525 65.669 99.284 1.00 45.37 291 LYS B C 1
ATOM 6548 O O . LYS B 1 291 ? -37.669 65.688 99.761 1.00 45.02 291 LYS B O 1
ATOM 6554 N N . LYS B 1 292 ? -36.077 66.561 98.397 1.00 45.77 292 LYS B N 1
ATOM 6555 C CA . LYS B 1 292 ? -36.912 67.636 97.841 1.00 45.74 292 LYS B CA 1
ATOM 6556 C C . LYS B 1 292 ? -38.078 67.074 97.003 1.00 45.90 292 LYS B C 1
ATOM 6557 O O . LYS B 1 292 ? -39.158 67.680 96.942 1.00 45.85 292 LYS B O 1
ATOM 6563 N N . TYR B 1 293 ? -37.866 65.911 96.377 1.00 45.57 293 TYR B N 1
ATOM 6564 C CA . TYR B 1 293 ? -38.896 65.318 95.511 1.00 45.78 293 TYR B CA 1
ATOM 6565 C C . TYR B 1 293 ? -39.536 64.018 96.020 1.00 46.02 293 TYR B C 1
ATOM 6566 O O . TYR B 1 293 ? -40.483 63.494 95.375 1.00 46.27 293 TYR B O 1
ATOM 6575 N N . GLU B 1 294 ? -39.058 63.521 97.174 1.00 46.18 294 GLU B N 1
ATOM 6576 C CA . GLU B 1 294 ? -39.469 62.177 97.637 1.00 46.94 294 GLU B CA 1
ATOM 6577 C C . GLU B 1 294 ? -40.995 61.983 97.761 1.00 47.69 294 GLU B C 1
ATOM 6578 O O . GLU B 1 294 ? -41.519 60.910 97.422 1.00 47.98 294 GLU B O 1
ATOM 6584 N N . ASP B 1 295 ? -41.691 63.031 98.232 1.00 48.60 295 ASP B N 1
ATOM 6585 C CA . ASP B 1 295 ? -43.164 63.019 98.376 1.00 49.43 295 ASP B CA 1
ATOM 6586 C C . ASP B 1 295 ? -43.919 62.948 97.019 1.00 49.68 295 ASP B C 1
ATOM 6587 O O . ASP B 1 295 ? -44.889 62.098 96.816 1.00 50.05 295 ASP B O 1
ATOM 6592 N N . GLU B 1 296 ? -43.427 63.857 96.068 1.00 49.97 296 GLU B N 1
ATOM 6593 C CA . GLU B 1 296 ? -44.009 63.854 94.716 1.00 50.16 296 GLU B CA 1
ATOM 6594 C C . GLU B 1 296 ? -43.868 62.497 94.019 1.00 50.12 296 GLU B C 1
ATOM 6595 O O . GLU B 1 296 ? -44.788 62.062 93.325 1.00 50.15 296 GLU B O 1
ATOM 6601 N N . ILE B 1 297 ? -42.724 61.837 94.205 1.00 50.13 297 ILE B N 1
ATOM 6602 C CA . ILE B 1 297 ? -42.483 60.530 93.578 1.00 50.09 297 ILE B CA 1
ATOM 6603 C C . ILE B 1 297 ? -43.296 59.428 94.267 1.00 49.89 297 ILE B C 1
ATOM 6604 O O . ILE B 1 297 ? -43.767 58.488 93.605 1.00 49.63 297 ILE B O 1
ATOM 6609 N N . GLY B 1 298 ? -43.442 59.547 95.595 1.00 49.42 298 GLY B N 1
ATOM 6610 C CA . GLY B 1 298 ? -44.113 58.517 96.389 1.00 48.99 298 GLY B CA 1
ATOM 6611 C C . GLY B 1 298 ? -43.183 57.379 96.776 1.00 48.84 298 GLY B C 1
ATOM 6612 O O . GLY B 1 298 ? -43.592 56.215 96.827 1.00 49.14 298 GLY B O 1
ATOM 6613 N N . ILE B 1 299 ? -41.922 57.711 97.032 1.00 48.30 299 ILE B N 1
ATOM 6614 C CA . ILE B 1 299 ? -40.968 56.740 97.558 1.00 47.89 299 ILE B CA 1
ATOM 6615 C C . ILE B 1 299 ? -40.047 57.436 98.559 1.00 47.89 299 ILE B C 1
ATOM 6616 O O . ILE B 1 299 ? -39.488 58.503 98.272 1.00 47.92 299 ILE B O 1
ATOM 6621 N N . LYS B 1 300 ? -39.918 56.835 99.742 1.00 47.68 300 LYS B N 1
ATOM 6622 C CA . LYS B 1 300 ? -39.185 57.453 100.843 1.00 47.79 300 LYS B CA 1
ATOM 6623 C C . LYS B 1 300 ? -37.692 57.110 100.786 1.00 47.45 300 LYS B C 1
ATOM 6624 O O . LYS B 1 300 ? -37.319 55.943 100.662 1.00 47.65 300 LYS B O 1
ATOM 6630 N N . MET B 1 301 ? -36.848 58.137 100.871 1.00 47.11 301 MET B N 1
ATOM 6631 C CA . MET B 1 301 ? -35.403 57.944 100.908 1.00 46.86 301 MET B CA 1
ATOM 6632 C C . MET B 1 301 ? -34.872 57.477 102.283 1.00 47.55 301 MET B C 1
ATOM 6633 O O . MET B 1 301 ? -35.181 58.066 103.325 1.00 47.17 301 MET B O 1
ATOM 6638 N N . VAL B 1 302 ? -34.074 56.411 102.256 1.00 48.25 302 VAL B N 1
ATOM 6639 C CA . VAL B 1 302 ? -33.351 55.934 103.427 1.00 48.93 302 VAL B CA 1
ATOM 6640 C C . VAL B 1 302 ? -31.891 56.345 103.233 1.00 49.26 302 VAL B C 1
ATOM 6641 O O . VAL B 1 302 ? -31.108 55.588 102.666 1.00 49.58 302 VAL B O 1
ATOM 6645 N N . PRO B 1 303 ? -31.519 57.549 103.708 1.00 49.78 303 PRO B N 1
ATOM 6646 C CA . PRO B 1 303 ? -30.191 58.066 103.397 1.00 50.14 303 PRO B CA 1
ATOM 6647 C C . PRO B 1 303 ? -29.094 57.509 104.324 1.00 50.68 303 PRO B C 1
ATOM 6648 O O . PRO B 1 303 ? -29.339 57.214 105.496 1.00 50.13 303 PRO B O 1
ATOM 6652 N N . PHE B 1 304 ? -27.895 57.363 103.780 1.00 51.50 304 PHE B N 1
ATOM 6653 C CA . PHE B 1 304 ? -26.738 56.992 104.582 1.00 52.17 304 PHE B CA 1
ATOM 6654 C C . PHE B 1 304 ? -25.584 57.929 104.296 1.00 52.78 304 PHE B C 1
ATOM 6655 O O . PHE B 1 304 ? -25.341 58.313 103.146 1.00 52.36 304 PHE B O 1
ATOM 6663 N N . GLU B 1 305 ? -24.892 58.315 105.361 1.00 53.74 305 GLU B N 1
ATOM 6664 C CA . GLU B 1 305 ? -23.583 58.915 105.223 1.00 54.89 305 GLU B CA 1
ATOM 6665 C C . GLU B 1 305 ? -22.613 57.755 105.003 1.00 55.21 305 GLU B C 1
ATOM 6666 O O . GLU B 1 305 ? -22.954 56.591 105.259 1.00 55.18 305 GLU B O 1
ATOM 6672 N N . GLU B 1 306 ? -21.426 58.073 104.495 1.00 55.78 306 GLU B N 1
ATOM 6673 C CA . GLU B 1 306 ? -20.389 57.084 104.217 1.00 56.12 306 GLU B CA 1
ATOM 6674 C C . GLU B 1 306 ? -20.094 56.217 105.454 1.00 55.86 306 GLU B C 1
ATOM 6675 O O . GLU B 1 306 ? -19.673 56.726 106.506 1.00 55.65 306 GLU B O 1
ATOM 6681 N N . LEU B 1 307 ? -20.357 54.914 105.326 1.00 55.40 307 LEU B N 1
ATOM 6682 C CA . LEU B 1 307 ? -20.072 53.968 106.404 1.00 54.96 307 LEU B CA 1
ATOM 6683 C C . LEU B 1 307 ? -18.619 53.520 106.320 1.00 54.19 307 LEU B C 1
ATOM 6684 O O . LEU B 1 307 ? -18.095 53.291 105.223 1.00 54.29 307 LEU B O 1
ATOM 6689 N N . VAL B 1 308 ? -17.987 53.403 107.484 1.00 52.96 308 VAL B N 1
ATOM 6690 C CA . VAL B 1 308 ? -16.589 52.987 107.601 1.00 51.95 308 VAL B CA 1
ATOM 6691 C C . VAL B 1 308 ? -16.444 51.796 108.558 1.00 51.18 308 VAL B C 1
ATOM 6692 O O . VAL B 1 308 ? -17.305 51.573 109.412 1.00 50.73 308 VAL B O 1
ATOM 6696 N N . TYR B 1 309 ? -15.355 51.040 108.411 1.00 50.24 309 TYR B N 1
ATOM 6697 C CA . TYR B 1 309 ? -15.081 49.913 109.298 1.00 49.37 309 TYR B CA 1
ATOM 6698 C C . TYR B 1 309 ? -14.228 50.355 110.475 1.00 49.16 309 TYR B C 1
ATOM 6699 O O . TYR B 1 309 ? -13.216 51.043 110.301 1.00 49.21 309 TYR B O 1
ATOM 6708 N N . VAL B 1 310 ? -14.652 49.961 111.673 1.00 49.11 310 VAL B N 1
ATOM 6709 C CA . VAL B 1 310 ? -13.905 50.258 112.899 1.00 48.89 310 VAL B CA 1
ATOM 6710 C C . VAL B 1 310 ? -13.482 48.937 113.552 1.00 49.05 310 VAL B C 1
ATOM 6711 O O . VAL B 1 310 ? -14.323 48.227 114.115 1.00 48.98 310 VAL B O 1
ATOM 6715 N N . PRO B 1 311 ? -12.179 48.589 113.448 1.00 49.28 311 PRO B N 1
ATOM 6716 C CA . PRO B 1 311 ? -11.603 47.355 114.008 1.00 49.45 311 PRO B CA 1
ATOM 6717 C C . PRO B 1 311 ? -11.887 47.151 115.492 1.00 49.85 311 PRO B C 1
ATOM 6718 O O . PRO B 1 311 ? -12.081 46.012 115.931 1.00 49.98 311 PRO B O 1
ATOM 6722 N N . GLU B 1 312 ? -11.908 48.250 116.245 1.00 50.33 312 GLU B N 1
ATOM 6723 C CA . GLU B 1 312 ? -12.168 48.236 117.687 1.00 50.64 312 GLU B CA 1
ATOM 6724 C C . GLU B 1 312 ? -13.570 47.699 117.980 1.00 50.93 312 GLU B C 1
ATOM 6725 O O . GLU B 1 312 ? -13.781 46.997 118.971 1.00 50.64 312 GLU B O 1
ATOM 6731 N N . LEU B 1 313 ? -14.511 48.022 117.093 1.00 51.43 313 LEU B N 1
ATOM 6732 C CA . LEU B 1 313 ? -15.901 47.587 117.219 1.00 52.03 313 LEU B CA 1
ATOM 6733 C C . LEU B 1 313 ? -16.218 46.343 116.385 1.00 52.60 313 LEU B C 1
ATOM 6734 O O . LEU B 1 313 ? -17.150 45.606 116.712 1.00 53.01 313 LEU B O 1
ATOM 6739 N N . ASP B 1 314 ? -15.438 46.118 115.323 1.00 53.03 314 ASP B N 1
ATOM 6740 C CA . ASP B 1 314 ? -15.692 45.061 114.328 1.00 53.50 314 ASP B CA 1
ATOM 6741 C C . ASP B 1 314 ? -17.089 45.207 113.700 1.00 53.80 314 ASP B C 1
ATOM 6742 O O . ASP B 1 314 ? -17.819 44.226 113.500 1.00 53.98 314 ASP B O 1
ATOM 6747 N N . GLN B 1 315 ? -17.431 46.457 113.385 1.00 53.79 315 GLN B N 1
ATOM 6748 C CA . GLN B 1 315 ? -18.735 46.830 112.866 1.00 53.84 315 GLN B CA 1
ATOM 6749 C C . GLN B 1 315 ? -18.571 48.023 111.938 1.00 53.74 315 GLN B C 1
ATOM 6750 O O . GLN B 1 315 ? -17.573 48.753 112.008 1.00 53.58 315 GLN B O 1
ATOM 6756 N N . TYR B 1 316 ? -19.558 48.209 111.070 1.00 53.76 316 TYR B N 1
ATOM 6757 C CA . TYR B 1 316 ? -19.564 49.321 110.133 1.00 53.93 316 TYR B CA 1
ATOM 6758 C C . TYR B 1 316 ? -20.465 50.434 110.645 1.00 54.66 316 TYR B C 1
ATOM 6759 O O . TYR B 1 316 ? -21.696 50.259 110.761 1.00 54.91 316 TYR B O 1
ATOM 6768 N N . VAL B 1 317 ? -19.833 51.574 110.958 1.00 55.47 317 VAL B N 1
ATOM 6769 C CA . VAL B 1 317 ? -20.545 52.727 111.502 1.00 56.11 317 VAL B CA 1
ATOM 6770 C C . VAL B 1 317 ? -20.545 53.887 110.501 1.00 56.53 317 VAL B C 1
ATOM 6771 O O . VAL B 1 317 ? -19.759 53.892 109.551 1.00 56.50 317 VAL B O 1
ATOM 6775 N N . GLU B 1 318 ? -21.432 54.859 110.721 1.00 57.19 318 GLU B N 1
ATOM 6776 C CA . GLU B 1 318 ? -21.432 56.121 109.971 1.00 57.59 318 GLU B CA 1
ATOM 6777 C C . GLU B 1 318 ? -20.129 56.876 110.256 1.00 57.52 318 GLU B C 1
ATOM 6778 O O . GLU B 1 318 ? -19.565 56.746 111.346 1.00 57.40 318 GLU B O 1
ATOM 6784 N N . ILE B 1 319 ? -19.661 57.657 109.280 1.00 57.54 319 ILE B N 1
ATOM 6785 C CA . ILE B 1 319 ? -18.406 58.410 109.401 1.00 57.56 319 ILE B CA 1
ATOM 6786 C C . ILE B 1 319 ? -18.305 59.200 110.714 1.00 57.69 319 ILE B C 1
ATOM 6787 O O . ILE B 1 319 ? -17.236 59.255 111.325 1.00 57.63 319 ILE B O 1
ATOM 6789 N N . ASN B 1 320 ? -19.423 59.797 111.138 1.00 57.79 320 ASN B N 1
ATOM 6790 C CA . ASN B 1 320 ? -19.502 60.520 112.406 1.00 57.82 320 ASN B CA 1
ATOM 6791 C C . ASN B 1 320 ? -19.444 59.554 113.597 1.00 58.00 320 ASN B C 1
ATOM 6792 O O . ASN B 1 320 ? -20.470 59.016 114.032 1.00 58.10 320 ASN B O 1
ATOM 6794 N N . GLU B 1 321 ? -18.229 59.337 114.108 1.00 58.01 321 GLU B N 1
ATOM 6795 C CA . GLU B 1 321 ? -17.986 58.387 115.195 1.00 57.93 321 GLU B CA 1
ATOM 6796 C C . GLU B 1 321 ? -16.766 58.828 116.031 1.00 57.92 321 GLU B C 1
ATOM 6797 O O . GLU B 1 321 ? -15.678 59.284 115.436 1.00 57.91 321 GLU B O 1
ATOM 6799 N N . ILE B 1 337 ? -10.100 52.171 96.859 1.00 67.53 337 ILE B N 1
ATOM 6800 C CA . ILE B 1 337 ? -10.103 51.324 98.045 1.00 67.51 337 ILE B CA 1
ATOM 6801 C C . ILE B 1 337 ? -9.402 49.988 97.783 1.00 67.51 337 ILE B C 1
ATOM 6802 O O . ILE B 1 337 ? -8.197 49.862 98.018 1.00 67.55 337 ILE B O 1
ATOM 6804 N N . ARG B 1 338 ? -10.156 49.011 97.277 1.00 67.44 338 ARG B N 1
ATOM 6805 C CA . ARG B 1 338 ? -9.679 47.638 97.091 1.00 67.33 338 ARG B CA 1
ATOM 6806 C C . ARG B 1 338 ? -8.696 47.509 95.924 1.00 67.26 338 ARG B C 1
ATOM 6807 O O . ARG B 1 338 ? -8.888 46.688 95.023 1.00 67.24 338 ARG B O 1
ATOM 6809 N N . GLU B 1 339 ? -7.632 48.310 95.971 1.00 67.20 339 GLU B N 1
ATOM 6810 C CA . GLU B 1 339 ? -6.671 48.440 94.870 1.00 67.05 339 GLU B CA 1
ATOM 6811 C C . GLU B 1 339 ? -5.400 47.609 95.082 1.00 66.85 339 GLU B C 1
ATOM 6812 O O . GLU B 1 339 ? -4.630 47.379 94.143 1.00 66.79 339 GLU B O 1
ATOM 6818 N N . ASN B 1 340 ? -5.196 47.162 96.319 1.00 66.61 340 ASN B N 1
ATOM 6819 C CA . ASN B 1 340 ? -4.089 46.269 96.669 1.00 66.27 340 ASN B CA 1
ATOM 6820 C C . ASN B 1 340 ? -4.497 44.799 96.557 1.00 65.93 340 ASN B C 1
ATOM 6821 O O . ASN B 1 340 ? -3.646 43.904 96.560 1.00 65.77 340 ASN B O 1
ATOM 6826 N N . PHE B 1 341 ? -5.805 44.572 96.447 1.00 65.54 341 PHE B N 1
ATOM 6827 C CA . PHE B 1 341 ? -6.385 43.231 96.470 1.00 65.34 341 PHE B CA 1
ATOM 6828 C C . PHE B 1 341 ? -6.757 42.694 95.080 1.00 65.17 341 PHE B C 1
ATOM 6829 O O . PHE B 1 341 ? -6.356 41.584 94.722 1.00 64.85 341 PHE B O 1
ATOM 6837 N N . LEU B 1 342 ? -7.515 43.475 94.308 1.00 65.14 342 LEU B N 1
ATOM 6838 C CA . LEU B 1 342 ? -7.986 43.025 92.985 1.00 65.21 342 LEU B CA 1
ATOM 6839 C C . LEU B 1 342 ? -6.901 42.909 91.908 1.00 65.11 342 LEU B C 1
ATOM 6840 O O . LEU B 1 342 ? -7.024 42.087 91.002 1.00 65.08 342 LEU B O 1
ATOM 6845 N N . LYS B 1 343 ? -5.853 43.728 92.010 1.00 65.09 343 LYS B N 1
ATOM 6846 C CA . LYS B 1 343 ? -4.734 43.704 91.056 1.00 65.26 343 LYS B CA 1
ATOM 6847 C C . LYS B 1 343 ? -3.895 42.421 91.231 1.00 65.19 343 LYS B C 1
ATOM 6848 O O . LYS B 1 343 ? -4.427 41.376 91.623 1.00 65.39 343 LYS B O 1
ATOM 6854 N N . GLN B 1 344 ? -2.596 42.494 90.944 1.00 65.07 344 GLN B N 1
ATOM 6855 C CA . GLN B 1 344 ? -1.682 41.370 91.176 1.00 64.98 344 GLN B CA 1
ATOM 6856 C C . GLN B 1 344 ? -1.890 40.737 92.564 1.00 64.89 344 GLN B C 1
ATOM 6857 O O . GLN B 1 344 ? -1.560 39.565 92.779 1.00 65.06 344 GLN B O 1
ATOM 6859 N N . GLY B 1 345 ? -2.454 41.521 93.486 1.00 64.45 345 GLY B N 1
ATOM 6860 C CA . GLY B 1 345 ? -2.757 41.072 94.841 1.00 63.91 345 GLY B CA 1
ATOM 6861 C C . GLY B 1 345 ? -3.848 40.014 94.936 1.00 63.60 345 GLY B C 1
ATOM 6862 O O . GLY B 1 345 ? -4.250 39.413 93.922 1.00 63.73 345 GLY B O 1
ATOM 6863 N N . ARG B 1 346 ? -4.351 39.818 96.157 1.00 62.83 346 ARG B N 1
ATOM 6864 C CA . ARG B 1 346 ? -5.111 38.614 96.500 1.00 62.06 346 ARG B CA 1
ATOM 6865 C C . ARG B 1 346 ? -6.339 38.823 97.409 1.00 61.38 346 ARG B C 1
ATOM 6866 O O . ARG B 1 346 ? -6.872 39.929 97.520 1.00 61.22 346 ARG B O 1
ATOM 6874 N N . LYS B 1 347 ? -6.759 37.742 98.064 1.00 60.41 347 LYS B N 1
ATOM 6875 C CA . LYS B 1 347 ? -8.105 37.610 98.629 1.00 59.25 347 LYS B CA 1
ATOM 6876 C C . LYS B 1 347 ? -8.407 38.556 99.789 1.00 57.97 347 LYS B C 1
ATOM 6877 O O . LYS B 1 347 ? -7.586 38.758 100.691 1.00 57.75 347 LYS B O 1
ATOM 6883 N N . LEU B 1 348 ? -9.600 39.130 99.737 1.00 56.17 348 LEU B N 1
ATOM 6884 C CA . LEU B 1 348 ? -10.059 40.087 100.727 1.00 54.95 348 LEU B CA 1
ATOM 6885 C C . LEU B 1 348 ? -10.376 39.382 102.046 1.00 53.79 348 LEU B C 1
ATOM 6886 O O . LEU B 1 348 ? -10.807 38.221 102.037 1.00 54.01 348 LEU B O 1
ATOM 6891 N N . PRO B 1 349 ? -10.166 40.078 103.181 1.00 52.20 349 PRO B N 1
ATOM 6892 C CA . PRO B 1 349 ? -10.378 39.457 104.482 1.00 51.18 349 PRO B CA 1
ATOM 6893 C C . PRO B 1 349 ? -11.846 39.375 104.887 1.00 49.93 349 PRO B C 1
ATOM 6894 O O . PRO B 1 349 ? -12.651 40.217 104.487 1.00 49.41 349 PRO B O 1
ATOM 6898 N N . GLU B 1 350 ? -12.154 38.367 105.699 1.00 48.75 350 GLU B N 1
ATOM 6899 C CA . GLU B 1 350 ? -13.508 38.056 106.161 1.00 48.16 350 GLU B CA 1
ATOM 6900 C C . GLU B 1 350 ? -14.322 39.254 106.670 1.00 47.00 350 GLU B C 1
ATOM 6901 O O . GLU B 1 350 ? -15.514 39.335 106.400 1.00 47.29 350 GLU B O 1
ATOM 6907 N N . TRP B 1 351 ? -13.674 40.185 107.374 1.00 45.70 351 TRP B N 1
ATOM 6908 C CA . TRP B 1 351 ? -14.329 41.403 107.868 1.00 44.51 351 TRP B CA 1
ATOM 6909 C C . TRP B 1 351 ? -14.618 42.468 106.792 1.00 43.92 351 TRP B C 1
ATOM 6910 O O . TRP B 1 351 ? -15.354 43.411 107.052 1.00 43.75 351 TRP B O 1
ATOM 6921 N N . PHE B 1 352 ? -14.055 42.314 105.593 1.00 43.58 352 PHE B N 1
ATOM 6922 C CA . PHE B 1 352 ? -14.361 43.218 104.460 1.00 43.13 352 PHE B CA 1
ATOM 6923 C C . PHE B 1 352 ? -15.306 42.597 103.421 1.00 42.89 352 PHE B C 1
ATOM 6924 O O . PHE B 1 352 ? -16.154 43.279 102.841 1.00 42.58 352 PHE B O 1
ATOM 6932 N N . THR B 1 353 ? -15.162 41.295 103.211 1.00 42.78 353 THR B N 1
ATOM 6933 C CA . THR B 1 353 ? -15.925 40.579 102.210 1.00 42.91 353 THR B CA 1
ATOM 6934 C C . THR B 1 353 ? -16.211 39.159 102.679 1.00 42.90 353 THR B C 1
ATOM 6935 O O . THR B 1 353 ? -15.323 38.501 103.246 1.00 42.74 353 THR B O 1
ATOM 6939 N N . ARG B 1 354 ? -17.444 38.704 102.444 1.00 43.02 354 ARG B N 1
ATOM 6940 C CA . ARG B 1 354 ? -17.848 37.313 102.672 1.00 43.83 354 ARG B CA 1
ATOM 6941 C C . ARG B 1 354 ? -16.972 36.381 101.833 1.00 44.40 354 ARG B C 1
ATOM 6942 O O . ARG B 1 354 ? -16.683 36.686 100.663 1.00 45.32 354 ARG B O 1
ATOM 6950 N N . PRO B 1 355 ? -16.552 35.245 102.414 1.00 44.60 355 PRO B N 1
ATOM 6951 C CA . PRO B 1 355 ? -15.627 34.321 101.743 1.00 44.80 355 PRO B CA 1
ATOM 6952 C C . PRO B 1 355 ? -16.068 33.891 100.337 1.00 44.71 355 PRO B C 1
ATOM 6953 O O . PRO B 1 355 ? -15.231 33.782 99.444 1.00 45.01 355 PRO B O 1
ATOM 6957 N N . GLU B 1 356 ? -17.366 33.642 100.160 1.00 44.70 356 GLU B N 1
ATOM 6958 C CA . GLU B 1 356 ? -17.911 33.175 98.891 1.00 44.43 356 GLU B CA 1
ATOM 6959 C C . GLU B 1 356 ? -17.742 34.234 97.803 1.00 44.72 356 GLU B C 1
ATOM 6960 O O . GLU B 1 356 ? -17.506 33.910 96.638 1.00 44.91 356 GLU B O 1
ATOM 6966 N N . VAL B 1 357 ? -17.856 35.497 98.198 1.00 44.80 357 VAL B N 1
ATOM 6967 C CA . VAL B 1 357 ? -17.715 36.623 97.277 1.00 44.90 357 VAL B CA 1
ATOM 6968 C C . VAL B 1 357 ? -16.246 36.832 96.917 1.00 45.66 357 VAL B C 1
ATOM 6969 O O . VAL B 1 357 ? -15.909 36.988 95.749 1.00 45.78 357 VAL B O 1
ATOM 6973 N N . ALA B 1 358 ? -15.381 36.818 97.933 1.00 46.61 358 ALA B N 1
ATOM 6974 C CA . ALA B 1 358 ? -13.931 36.901 97.753 1.00 47.67 358 ALA B CA 1
ATOM 6975 C C . ALA B 1 358 ? -13.418 35.801 96.812 1.00 48.48 358 ALA B C 1
ATOM 6976 O O . ALA B 1 358 ? -12.563 36.056 95.949 1.00 49.06 358 ALA B O 1
ATOM 6978 N N . GLU B 1 359 ? -13.942 34.585 96.990 1.00 48.63 359 GLU B N 1
ATOM 6979 C CA . GLU B 1 359 ? -13.612 33.443 96.137 1.00 48.85 359 GLU B CA 1
ATOM 6980 C C . GLU B 1 359 ? -14.015 33.696 94.685 1.00 48.54 359 GLU B C 1
ATOM 6981 O O . GLU B 1 359 ? -13.232 33.430 93.775 1.00 48.83 359 GLU B O 1
ATOM 6987 N N . ILE B 1 360 ? -15.225 34.220 94.471 1.00 48.30 360 ILE B N 1
ATOM 6988 C CA . ILE B 1 360 ? -15.700 34.570 93.122 1.00 48.07 360 ILE B CA 1
ATOM 6989 C C . ILE B 1 360 ? -14.808 35.653 92.500 1.00 48.44 360 ILE B C 1
ATOM 6990 O O . ILE B 1 360 ? -14.420 35.561 91.340 1.00 48.98 360 ILE B O 1
ATOM 6995 N N . LEU B 1 361 ? -14.462 36.664 93.285 1.00 48.77 361 LEU B N 1
ATOM 6996 C CA . LEU B 1 361 ? -13.547 37.697 92.831 1.00 49.02 361 LEU B CA 1
ATOM 6997 C C . LEU B 1 361 ? -12.175 37.129 92.475 1.00 49.22 361 LEU B C 1
ATOM 6998 O O . LEU B 1 361 ? -11.551 37.573 91.508 1.00 49.12 361 LEU B O 1
ATOM 7003 N N . ALA B 1 362 ? -11.717 36.147 93.252 1.00 49.71 362 ALA B N 1
ATOM 7004 C CA . ALA B 1 362 ? -10.379 35.575 93.073 1.00 50.03 362 ALA B CA 1
ATOM 7005 C C . ALA B 1 362 ? -10.287 34.685 91.835 1.00 50.37 362 ALA B C 1
ATOM 7006 O O . ALA B 1 362 ? -9.199 34.512 91.282 1.00 50.43 362 ALA B O 1
ATOM 7008 N N . GLU B 1 363 ? -11.428 34.126 91.419 1.00 50.54 363 GLU B N 1
ATOM 7009 C CA . GLU B 1 363 ? -11.550 33.368 90.174 1.00 50.86 363 GLU B CA 1
ATOM 7010 C C . GLU B 1 363 ? -11.461 34.310 88.977 1.00 50.18 363 GLU B C 1
ATOM 7011 O O . GLU B 1 363 ? -10.916 33.948 87.944 1.00 50.13 363 GLU B O 1
ATOM 7017 N N . THR B 1 364 ? -12.036 35.505 89.122 1.00 49.68 364 THR B N 1
ATOM 7018 C CA . THR B 1 364 ? -12.117 36.484 88.045 1.00 49.03 364 THR B CA 1
ATOM 7019 C C . THR B 1 364 ? -10.822 37.284 87.963 1.00 48.36 364 THR B C 1
ATOM 7020 O O . THR B 1 364 ? -10.283 37.512 86.884 1.00 48.41 364 THR B O 1
ATOM 7024 N N . TYR B 1 365 ? -10.334 37.702 89.118 1.00 47.64 365 TYR B N 1
ATOM 7025 C CA . TYR B 1 365 ? -9.123 38.488 89.213 1.00 46.97 365 TYR B CA 1
ATOM 7026 C C . TYR B 1 365 ? -8.033 37.649 89.842 1.00 46.16 365 TYR B C 1
ATOM 7027 O O . TYR B 1 365 ? -7.791 37.735 91.052 1.00 46.20 365 TYR B O 1
ATOM 7036 N N . VAL B 1 366 ? -7.389 36.817 89.024 1.00 45.07 366 VAL B N 1
ATOM 7037 C CA . VAL B 1 366 ? -6.373 35.899 89.533 1.00 43.83 366 VAL B CA 1
ATOM 7038 C C . VAL B 1 366 ? -5.052 36.650 89.762 1.00 43.15 366 VAL B C 1
ATOM 7039 O O . VAL B 1 366 ? -4.815 37.684 89.129 1.00 42.85 366 VAL B O 1
ATOM 7043 N N . PRO B 1 367 ? -4.201 36.154 90.687 1.00 42.50 367 PRO B N 1
ATOM 7044 C CA . PRO B 1 367 ? -2.903 36.798 90.907 1.00 42.23 367 PRO B CA 1
ATOM 7045 C C . PRO B 1 367 ? -2.096 36.809 89.612 1.00 41.97 367 PRO B C 1
ATOM 7046 O O . PRO B 1 367 ? -2.374 36.001 88.722 1.00 41.79 367 PRO B O 1
ATOM 7050 N N . LYS B 1 368 ? -1.118 37.709 89.507 1.00 41.56 368 LYS B N 1
ATOM 7051 C CA . LYS B 1 368 ? -0.396 37.907 88.248 1.00 41.31 368 LYS B CA 1
ATOM 7052 C C . LYS B 1 368 ? 0.503 36.725 87.880 1.00 41.57 368 LYS B C 1
ATOM 7053 O O . LYS B 1 368 ? 0.834 36.538 86.709 1.00 41.51 368 LYS B O 1
ATOM 7059 N N . HIS B 1 369 ? 0.885 35.934 88.881 1.00 41.91 369 HIS B N 1
ATOM 7060 C CA . HIS B 1 369 ? 1.692 34.735 88.665 1.00 42.49 369 HIS B CA 1
ATOM 7061 C C . HIS B 1 369 ? 0.814 33.518 88.365 1.00 42.82 369 HIS B C 1
ATOM 7062 O O . HIS B 1 369 ? 1.289 32.385 88.355 1.00 42.83 369 HIS B O 1
ATOM 7069 N N . LYS B 1 370 ? -0.473 33.760 88.144 1.00 43.51 370 LYS B N 1
ATOM 7070 C CA . LYS B 1 370 ? -1.386 32.719 87.682 1.00 44.37 370 LYS B CA 1
ATOM 7071 C C . LYS B 1 370 ? -2.159 33.210 86.458 1.00 44.74 370 LYS B C 1
ATOM 7072 O O . LYS B 1 370 ? -3.096 32.562 86.006 1.00 44.44 370 LYS B O 1
ATOM 7078 N N . GLN B 1 371 ? -1.740 34.360 85.932 1.00 45.75 371 GLN B N 1
ATOM 7079 C CA . GLN B 1 371 ? -2.365 34.982 84.763 1.00 47.14 371 GLN B CA 1
ATOM 7080 C C . GLN B 1 371 ? -1.731 34.451 83.488 1.00 47.89 371 GLN B C 1
ATOM 7081 O O . GLN B 1 371 ? -0.576 34.043 83.491 1.00 48.82 371 GLN B O 1
ATOM 7087 N N . GLY B 1 372 ? -2.492 34.434 82.400 1.00 48.46 372 GLY B N 1
ATOM 7088 C CA . GLY B 1 372 ? -1.951 34.032 81.107 1.00 48.29 372 GLY B CA 1
ATOM 7089 C C . GLY B 1 372 ? -1.124 35.151 80.512 1.00 48.43 372 GLY B C 1
ATOM 7090 O O . GLY B 1 372 ? -1.263 36.316 80.900 1.00 48.71 372 GLY B O 1
ATOM 7091 N N . PHE B 1 373 ? -0.240 34.792 79.587 1.00 48.27 373 PHE B N 1
ATOM 7092 C CA . PHE B 1 373 ? 0.549 35.777 78.863 1.00 48.07 373 PHE B CA 1
ATOM 7093 C C . PHE B 1 373 ? 1.097 35.139 77.603 1.00 48.43 373 PHE B C 1
ATOM 7094 O O . PHE B 1 373 ? 1.233 33.930 77.534 1.00 48.64 373 PHE B O 1
ATOM 7102 N N . CYS B 1 374 ? 1.385 35.970 76.608 1.00 49.09 374 CYS B N 1
ATOM 7103 C CA . CYS B 1 374 ? 1.917 35.529 75.332 1.00 48.46 374 CYS B CA 1
ATOM 7104 C C . CYS B 1 374 ? 3.347 36.026 75.143 1.00 48.52 374 CYS B C 1
ATOM 7105 O O . CYS B 1 374 ? 3.591 37.228 75.038 1.00 48.50 374 CYS B O 1
ATOM 7108 N N . VAL B 1 375 ? 4.299 35.105 75.085 1.00 48.64 375 VAL B N 1
ATOM 7109 C CA . VAL B 1 375 ? 5.659 35.490 74.741 1.00 48.45 375 VAL B CA 1
ATOM 7110 C C . VAL B 1 375 ? 5.787 35.351 73.224 1.00 48.54 375 VAL B C 1
ATOM 7111 O O . VAL B 1 375 ? 5.775 34.247 72.690 1.00 48.64 375 VAL B O 1
ATOM 7115 N N . TRP B 1 376 ? 5.880 36.482 72.538 1.00 48.51 376 TRP B N 1
ATOM 7116 C CA . TRP B 1 376 ? 5.964 36.497 71.083 1.00 48.64 376 TRP B CA 1
ATOM 7117 C C . TRP B 1 376 ? 7.398 36.802 70.697 1.00 48.64 376 TRP B C 1
ATOM 7118 O O . TRP B 1 376 ? 7.904 37.890 70.977 1.00 48.64 376 TRP B O 1
ATOM 7129 N N . LEU B 1 377 ? 8.052 35.834 70.066 1.00 48.57 377 LEU B N 1
ATOM 7130 C CA . LEU B 1 377 ? 9.451 35.983 69.672 1.00 49.05 377 LEU B CA 1
ATOM 7131 C C . LEU B 1 377 ? 9.507 36.294 68.189 1.00 48.70 377 LEU B C 1
ATOM 7132 O O . LEU B 1 377 ? 9.090 35.488 67.357 1.00 48.78 377 LEU B O 1
ATOM 7137 N N . THR B 1 378 ? 10.033 37.471 67.880 1.00 48.28 378 THR B N 1
ATOM 7138 C CA . THR B 1 378 ? 10.128 37.967 66.523 1.00 48.21 378 THR B CA 1
ATOM 7139 C C . THR B 1 378 ? 11.590 38.298 66.186 1.00 48.63 378 THR B C 1
ATOM 7140 O O . THR B 1 378 ? 12.347 38.816 67.024 1.00 48.60 378 THR B O 1
ATOM 7144 N N . GLY B 1 379 ? 11.991 37.969 64.964 1.00 48.73 379 GLY B N 1
ATOM 7145 C CA . GLY B 1 379 ? 13.340 38.256 64.498 1.00 49.05 379 GLY B CA 1
ATOM 7146 C C . GLY B 1 379 ? 13.660 37.565 63.189 1.00 49.28 379 GLY B C 1
ATOM 7147 O O . GLY B 1 379 ? 12.860 36.772 62.675 1.00 49.23 379 GLY B O 1
ATOM 7148 N N . LEU B 1 380 ? 14.840 37.866 62.656 1.00 49.31 380 LEU B N 1
ATOM 7149 C CA . LEU B 1 380 ? 15.295 37.319 61.378 1.00 49.51 380 LEU B CA 1
ATOM 7150 C C . LEU B 1 380 ? 15.415 35.791 61.380 1.00 49.40 380 LEU B C 1
ATOM 7151 O O . LEU B 1 380 ? 15.622 35.184 62.431 1.00 49.49 380 LEU B O 1
ATOM 7156 N N . PRO B 1 381 ? 15.293 35.158 60.199 1.00 49.34 381 PRO B N 1
ATOM 7157 C CA . PRO B 1 381 ? 15.571 33.715 60.129 1.00 49.20 381 PRO B CA 1
ATOM 7158 C C . PRO B 1 381 ? 16.911 33.396 60.796 1.00 49.23 381 PRO B C 1
ATOM 7159 O O . PRO B 1 381 ? 17.855 34.186 60.677 1.00 49.23 381 PRO B O 1
ATOM 7163 N N . CYS B 1 382 ? 16.975 32.277 61.519 1.00 48.90 382 CYS B N 1
ATOM 7164 C CA . CYS B 1 382 ? 18.194 31.842 62.219 1.00 49.31 382 CYS B CA 1
ATOM 7165 C C . CYS B 1 382 ? 18.664 32.770 63.370 1.00 48.72 382 CYS B C 1
ATOM 7166 O O . CYS B 1 382 ? 19.736 32.548 63.944 1.00 48.17 382 CYS B O 1
ATOM 7169 N N . ALA B 1 383 ? 17.866 33.795 63.694 1.00 48.33 383 ALA B N 1
ATOM 7170 C CA . ALA B 1 383 ? 18.115 34.667 64.870 1.00 48.14 383 ALA B CA 1
ATOM 7171 C C . ALA B 1 383 ? 18.164 33.882 66.182 1.00 47.99 383 ALA B C 1
ATOM 7172 O O . ALA B 1 383 ? 18.846 34.285 67.143 1.00 48.11 383 ALA B O 1
ATOM 7174 N N . GLY B 1 384 ? 17.442 32.764 66.202 1.00 47.67 384 GLY B N 1
ATOM 7175 C CA . GLY B 1 384 ? 17.453 31.837 67.315 1.00 47.58 384 GLY B CA 1
ATOM 7176 C C . GLY B 1 384 ? 16.119 31.761 68.036 1.00 47.58 384 GLY B C 1
ATOM 7177 O O . GLY B 1 384 ? 16.089 31.390 69.199 1.00 47.80 384 GLY B O 1
ATOM 7178 N N . LYS B 1 385 ? 15.018 32.091 67.356 1.00 47.29 385 LYS B N 1
ATOM 7179 C CA . LYS B 1 385 ? 13.700 32.147 68.012 1.00 47.47 385 LYS B CA 1
ATOM 7180 C C . LYS B 1 385 ? 13.229 30.794 68.554 1.00 48.14 385 LYS B C 1
ATOM 7181 O O . LYS B 1 385 ? 12.761 30.721 69.695 1.00 48.10 385 LYS B O 1
ATOM 7187 N N . SER B 1 386 ? 13.346 29.741 67.733 1.00 48.29 386 SER B N 1
ATOM 7188 C CA . SER B 1 386 ? 12.933 28.387 68.095 1.00 49.20 386 SER B CA 1
ATOM 7189 C C . SER B 1 386 ? 13.716 27.836 69.270 1.00 48.91 386 SER B C 1
ATOM 7190 O O . SER B 1 386 ? 13.156 27.170 70.133 1.00 49.53 386 SER B O 1
ATOM 7193 N N . THR B 1 387 ? 15.024 28.063 69.260 1.00 48.74 387 THR B N 1
ATOM 7194 C CA . THR B 1 387 ? 15.903 27.540 70.302 1.00 48.32 387 THR B CA 1
ATOM 7195 C C . THR B 1 387 ? 15.543 28.191 71.634 1.00 48.41 387 THR B C 1
ATOM 7196 O O . THR B 1 387 ? 15.356 27.503 72.636 1.00 48.26 387 THR B O 1
ATOM 7200 N N . ILE B 1 388 ? 15.418 29.515 71.617 1.00 48.17 388 ILE B N 1
ATOM 7201 C CA . ILE B 1 388 ? 15.056 30.278 72.803 1.00 48.21 388 ILE B CA 1
ATOM 7202 C C . ILE B 1 388 ? 13.668 29.890 73.331 1.00 48.32 388 ILE B C 1
ATOM 7203 O O . ILE B 1 388 ? 13.503 29.697 74.542 1.00 47.63 388 ILE B O 1
ATOM 7208 N N . ALA B 1 389 ? 12.702 29.760 72.410 1.00 48.99 389 ALA B N 1
ATOM 7209 C CA . ALA B 1 389 ? 11.322 29.329 72.699 1.00 50.12 389 ALA B CA 1
ATOM 7210 C C . ALA B 1 389 ? 11.278 27.986 73.408 1.00 50.67 389 ALA B C 1
ATOM 7211 O O . ALA B 1 389 ? 10.634 27.839 74.445 1.00 51.03 389 ALA B O 1
ATOM 7213 N N . GLU B 1 390 ? 11.971 27.010 72.838 1.00 51.40 390 GLU B N 1
ATOM 7214 C CA . GLU B 1 390 ? 12.096 25.700 73.437 1.00 52.05 390 GLU B CA 1
ATOM 7215 C C . GLU B 1 390 ? 12.638 25.767 74.851 1.00 51.31 390 GLU B C 1
ATOM 7216 O O . GLU B 1 390 ? 12.086 25.140 75.758 1.00 51.66 390 GLU B O 1
ATOM 7222 N N . ILE B 1 391 ? 13.714 26.524 75.049 1.00 50.40 391 ILE B N 1
ATOM 7223 C CA . ILE B 1 391 ? 14.339 26.610 76.372 1.00 49.93 391 ILE B CA 1
ATOM 7224 C C . ILE B 1 391 ? 13.411 27.286 77.384 1.00 49.83 391 ILE B C 1
ATOM 7225 O O . ILE B 1 391 ? 13.238 26.793 78.504 1.00 49.91 391 ILE B O 1
ATOM 7230 N N . LEU B 1 392 ? 12.803 28.403 76.979 1.00 49.33 392 LEU B N 1
ATOM 7231 C CA . LEU B 1 392 ? 11.911 29.155 77.858 1.00 48.61 392 LEU B CA 1
ATOM 7232 C C . LEU B 1 392 ? 10.680 28.328 78.231 1.00 48.44 392 LEU B C 1
ATOM 7233 O O . LEU B 1 392 ? 10.266 28.316 79.399 1.00 48.62 392 LEU B O 1
ATOM 7238 N N . ALA B 1 393 ? 10.129 27.615 77.249 1.00 47.78 393 ALA B N 1
ATOM 7239 C CA . ALA B 1 393 ? 9.028 26.663 77.480 1.00 47.51 393 ALA B CA 1
ATOM 7240 C C . ALA B 1 393 ? 9.376 25.662 78.568 1.00 47.00 393 ALA B C 1
ATOM 7241 O O . ALA B 1 393 ? 8.552 25.356 79.414 1.00 47.28 393 ALA B O 1
ATOM 7243 N N . THR B 1 394 ? 10.599 25.150 78.529 1.00 46.94 394 THR B N 1
ATOM 7244 C CA . THR B 1 394 ? 11.077 24.189 79.518 1.00 47.01 394 THR B CA 1
ATOM 7245 C C . THR B 1 394 ? 11.142 24.829 80.884 1.00 47.01 394 THR B C 1
ATOM 7246 O O . THR B 1 394 ? 10.673 24.247 81.859 1.00 47.28 394 THR B O 1
ATOM 7250 N N . MET B 1 395 ? 11.708 26.035 80.939 1.00 47.17 395 MET B N 1
ATOM 7251 C CA . MET B 1 395 ? 11.856 26.779 82.192 1.00 47.63 395 MET B CA 1
ATOM 7252 C C . MET B 1 395 ? 10.517 27.120 82.823 1.00 47.48 395 MET B C 1
ATOM 7253 O O . MET B 1 395 ? 10.370 27.084 84.044 1.00 47.78 395 MET B O 1
ATOM 7258 N N . LEU B 1 396 ? 9.555 27.468 81.979 1.00 47.76 396 LEU B N 1
ATOM 7259 C CA . LEU B 1 396 ? 8.214 27.813 82.415 1.00 47.86 396 LEU B CA 1
ATOM 7260 C C . LEU B 1 396 ? 7.507 26.574 82.965 1.00 47.37 396 LEU B C 1
ATOM 7261 O O . LEU B 1 396 ? 6.957 26.604 84.062 1.00 46.86 396 LEU B O 1
ATOM 7266 N N . GLN B 1 397 ? 7.578 25.472 82.221 1.00 46.84 397 GLN B N 1
ATOM 7267 C CA . GLN B 1 397 ? 6.993 24.195 82.654 1.00 46.56 397 GLN B CA 1
ATOM 7268 C C . GLN B 1 397 ? 7.595 23.652 83.956 1.00 46.07 397 GLN B C 1
ATOM 7269 O O . GLN B 1 397 ? 6.888 23.054 84.763 1.00 46.02 397 GLN B O 1
ATOM 7275 N N . ALA B 1 398 ? 8.895 23.864 84.145 1.00 45.79 398 ALA B N 1
ATOM 7276 C CA . ALA B 1 398 ? 9.577 23.451 85.367 1.00 45.74 398 ALA B CA 1
ATOM 7277 C C . ALA B 1 398 ? 9.076 24.257 86.563 1.00 45.86 398 ALA B C 1
ATOM 7278 O O . ALA B 1 398 ? 9.226 23.825 87.703 1.00 46.03 398 ALA B O 1
ATOM 7280 N N . ARG B 1 399 ? 8.458 25.406 86.278 1.00 46.37 399 ARG B N 1
ATOM 7281 C CA . ARG B 1 399 ? 7.839 26.285 87.272 1.00 46.87 399 ARG B CA 1
ATOM 7282 C C . ARG B 1 399 ? 6.334 26.073 87.399 1.00 47.14 399 ARG B C 1
ATOM 7283 O O . ARG B 1 399 ? 5.634 26.903 87.980 1.00 46.79 399 ARG B O 1
ATOM 7291 N N . GLY B 1 400 ? 5.831 24.974 86.835 1.00 47.49 400 GLY B N 1
ATOM 7292 C CA . GLY B 1 400 ? 4.426 24.594 87.017 1.00 47.34 400 GLY B CA 1
ATOM 7293 C C . GLY B 1 400 ? 3.434 25.194 86.042 1.00 47.51 400 GLY B C 1
ATOM 7294 O O . GLY B 1 400 ? 2.223 25.120 86.255 1.00 47.63 400 GLY B O 1
ATOM 7295 N N . ARG B 1 401 ? 3.927 25.777 84.960 1.00 47.77 401 ARG B N 1
ATOM 7296 C CA . ARG B 1 401 ? 3.040 26.332 83.936 1.00 47.84 401 ARG B CA 1
ATOM 7297 C C . ARG B 1 401 ? 2.882 25.456 82.704 1.00 48.30 401 ARG B C 1
ATOM 7298 O O . ARG B 1 401 ? 3.870 25.044 82.084 1.00 48.62 401 ARG B O 1
ATOM 7306 N N . LYS B 1 402 ? 1.628 25.186 82.350 1.00 48.74 402 LYS B N 1
ATOM 7307 C CA . LYS B 1 402 ? 1.294 24.588 81.074 1.00 49.00 402 LYS B CA 1
ATOM 7308 C C . LYS B 1 402 ? 1.623 25.614 79.999 1.00 48.78 402 LYS B C 1
ATOM 7309 O O . LYS B 1 402 ? 1.342 26.803 80.178 1.00 48.21 402 LYS B O 1
ATOM 7315 N N . VAL B 1 403 ? 2.246 25.149 78.911 1.00 48.06 403 VAL B N 1
ATOM 7316 C CA . VAL B 1 403 ? 2.661 26.012 77.802 1.00 48.24 403 VAL B CA 1
ATOM 7317 C C . VAL B 1 403 ? 2.144 25.469 76.456 1.00 48.33 4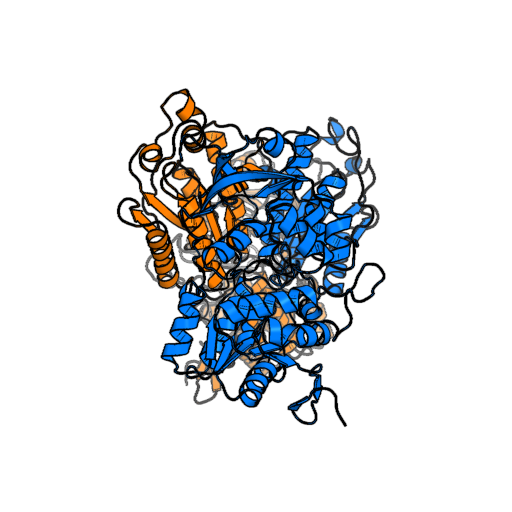03 VAL B C 1
ATOM 7318 O O . VAL B 1 403 ? 2.252 24.276 76.177 1.00 47.69 403 VAL B O 1
ATOM 7322 N N . THR B 1 404 ? 1.576 26.353 75.642 1.00 48.52 404 THR B N 1
ATOM 7323 C CA . THR B 1 404 ? 1.373 26.081 74.224 1.00 48.90 404 THR B CA 1
ATOM 7324 C C . THR B 1 404 ? 2.530 26.745 73.465 1.00 49.24 404 THR B C 1
ATOM 7325 O O . THR B 1 404 ? 2.773 27.946 73.604 1.00 49.55 404 THR B O 1
ATOM 7329 N N . LEU B 1 405 ? 3.254 25.949 72.691 1.00 49.17 405 LEU B N 1
ATOM 7330 C CA . LEU B 1 405 ? 4.353 26.462 71.890 1.00 49.97 405 LEU B CA 1
ATOM 7331 C C . LEU B 1 405 ? 3.958 26.497 70.424 1.00 49.27 405 LEU B C 1
ATOM 7332 O O . LEU B 1 405 ? 3.826 25.454 69.807 1.00 49.32 405 LEU B O 1
ATOM 7337 N N . LEU B 1 406 ? 3.770 27.698 69.886 1.00 49.32 406 LEU B N 1
ATOM 7338 C CA . LEU B 1 406 ? 3.404 27.889 68.485 1.00 49.32 406 LEU B CA 1
ATOM 7339 C C . LEU B 1 406 ? 4.629 28.307 67.675 1.00 50.41 406 LEU B C 1
ATOM 7340 O O . LEU B 1 406 ? 4.868 29.498 67.458 1.00 50.57 406 LEU B O 1
ATOM 7345 N N . ASP B 1 407 ? 5.408 27.311 67.252 1.00 51.36 407 ASP B N 1
ATOM 7346 C CA . ASP B 1 407 ? 6.604 27.538 66.450 1.00 52.57 407 ASP B CA 1
ATOM 7347 C C . ASP B 1 407 ? 6.303 27.272 64.985 1.00 52.88 407 ASP B C 1
ATOM 7348 O O . ASP B 1 407 ? 5.172 26.923 64.632 1.00 53.04 407 ASP B O 1
ATOM 7353 N N . GLY B 1 408 ? 7.320 27.426 64.141 1.00 53.57 408 GLY B N 1
ATOM 7354 C CA . GLY B 1 408 ? 7.173 27.286 62.689 1.00 53.98 408 GLY B CA 1
ATOM 7355 C C . GLY B 1 408 ? 6.450 26.031 62.260 1.00 54.22 408 GLY B C 1
ATOM 7356 O O . GLY B 1 408 ? 5.493 26.094 61.489 1.00 54.72 408 GLY B O 1
ATOM 7357 N N . ASP B 1 409 ? 6.906 24.898 62.779 1.00 54.20 409 ASP B N 1
ATOM 7358 C CA . ASP B 1 409 ? 6.380 23.590 62.423 1.00 54.37 409 ASP B CA 1
ATOM 7359 C C . ASP B 1 409 ? 4.922 23.369 62.842 1.00 53.75 409 ASP B C 1
ATOM 7360 O O . ASP B 1 409 ? 4.127 22.832 62.063 1.00 53.09 409 ASP B O 1
ATOM 7365 N N . VAL B 1 410 ? 4.595 23.744 64.079 1.00 52.81 410 VAL B N 1
ATOM 7366 C CA . VAL B 1 410 ? 3.233 23.630 64.590 1.00 52.34 410 VAL B CA 1
ATOM 7367 C C . VAL B 1 410 ? 2.273 24.482 63.758 1.00 52.02 410 VAL B C 1
ATOM 7368 O O . VAL B 1 410 ? 1.215 24.015 63.323 1.00 51.62 410 VAL B O 1
ATOM 7372 N N . VAL B 1 411 ? 2.667 25.725 63.531 1.00 51.82 411 VAL B N 1
ATOM 7373 C CA . VAL B 1 411 ? 1.856 26.677 62.807 1.00 51.74 411 VAL B CA 1
ATOM 7374 C C . VAL B 1 411 ? 1.686 26.217 61.367 1.00 52.54 411 VAL B C 1
ATOM 7375 O O . VAL B 1 411 ? 0.563 26.172 60.859 1.00 52.48 411 VAL B O 1
ATOM 7379 N N . ARG B 1 412 ? 2.782 25.830 60.719 1.00 53.01 412 ARG B N 1
ATOM 7380 C CA . ARG B 1 412 ? 2.681 25.400 59.331 1.00 54.14 412 ARG B CA 1
ATOM 7381 C C . ARG B 1 412 ? 1.852 24.123 59.180 1.00 53.47 412 ARG B C 1
ATOM 7382 O O . ARG B 1 412 ? 1.164 23.960 58.180 1.00 53.24 412 ARG B O 1
ATOM 7390 N N . THR B 1 413 ? 1.882 23.256 60.192 1.00 53.29 413 THR B N 1
ATOM 7391 C CA . THR B 1 413 ? 1.092 22.017 60.196 1.00 53.40 413 THR B CA 1
ATOM 7392 C C . THR B 1 413 ? -0.409 22.276 60.409 1.00 53.10 413 THR B C 1
ATOM 7393 O O . THR B 1 413 ? -1.244 21.821 59.608 1.00 53.30 413 THR B O 1
ATOM 7397 N N . HIS B 1 414 ? -0.739 23.009 61.477 1.00 52.16 414 HIS B N 1
ATOM 7398 C CA . HIS B 1 414 ? -2.124 23.136 61.945 1.00 51.30 414 HIS B CA 1
ATOM 7399 C C . HIS B 1 414 ? -2.821 24.414 61.526 1.00 51.28 414 HIS B C 1
ATOM 7400 O O . HIS B 1 414 ? -4.046 24.446 61.438 1.00 51.17 414 HIS B O 1
ATOM 7407 N N . LEU B 1 415 ? -2.060 25.474 61.280 1.00 51.11 415 LEU B N 1
ATOM 7408 C CA . LEU B 1 415 ? -2.682 26.777 61.041 1.00 50.87 415 LEU B CA 1
ATOM 7409 C C . LEU B 1 415 ? -2.479 27.345 59.637 1.00 51.02 415 LEU B C 1
ATOM 7410 O O . LEU B 1 415 ? -3.392 27.983 59.096 1.00 50.63 415 LEU B O 1
ATOM 7415 N N . SER B 1 416 ? -1.305 27.104 59.048 1.00 51.13 416 SER B N 1
ATOM 7416 C CA . SER B 1 416 ? -0.903 27.794 57.810 1.00 51.89 416 SER B CA 1
ATOM 7417 C C . SER B 1 416 ? -1.404 27.206 56.496 1.00 51.64 416 SER B C 1
ATOM 7418 O O . SER B 1 416 ? -1.425 27.908 55.486 1.00 51.62 416 SER B O 1
ATOM 7421 N N . ARG B 1 417 ? -1.790 25.931 56.501 1.00 51.39 417 ARG B N 1
ATOM 7422 C CA . ARG B 1 417 ? -2.185 25.254 55.263 1.00 51.77 417 ARG B CA 1
ATOM 7423 C C . ARG B 1 417 ? -3.354 25.972 54.610 1.00 51.71 417 ARG B C 1
ATOM 7424 O O . ARG B 1 417 ? -4.302 26.383 55.286 1.00 51.17 417 ARG B O 1
ATOM 7432 N N . GLY B 1 418 ? -3.256 26.147 53.293 1.00 52.18 418 GLY B N 1
ATOM 7433 C CA . GLY B 1 418 ? -4.256 26.891 52.536 1.00 52.65 418 GLY B CA 1
ATOM 7434 C C . GLY B 1 418 ? -3.862 28.340 52.301 1.00 53.08 418 GLY B C 1
ATOM 7435 O O . GLY B 1 418 ? -4.406 28.995 51.408 1.00 52.73 418 GLY B O 1
ATOM 7436 N N . LEU B 1 419 ? -2.931 28.853 53.104 1.00 53.36 419 LEU B N 1
ATOM 7437 C CA . LEU B 1 419 ? -2.406 30.199 52.883 1.00 54.36 419 LEU B CA 1
ATOM 7438 C C . LEU B 1 419 ? -1.225 30.175 51.922 1.00 54.94 419 LEU B C 1
ATOM 7439 O O . LEU B 1 419 ? -0.412 29.247 51.954 1.00 55.45 419 LEU B O 1
ATOM 7444 N N . GLY B 1 420 ? -1.128 31.203 51.080 1.00 55.50 420 GLY B N 1
ATOM 7445 C CA . GLY B 1 420 ? 0.017 31.380 50.194 1.00 55.80 420 GLY B CA 1
ATOM 7446 C C . GLY B 1 420 ? 1.167 32.081 50.890 1.00 56.19 420 GLY B C 1
ATOM 7447 O O . GLY B 1 420 ? 1.355 31.948 52.102 1.00 56.41 420 GLY B O 1
ATOM 7448 N N . PHE B 1 421 ? 1.932 32.842 50.113 1.00 56.58 421 PHE B N 1
ATOM 7449 C CA . PHE B 1 421 ? 3.150 33.512 50.583 1.00 56.66 421 PHE B CA 1
ATOM 7450 C C . PHE B 1 421 ? 3.191 34.989 50.142 1.00 56.53 421 PHE B C 1
ATOM 7451 O O . PHE B 1 421 ? 4.259 35.604 50.099 1.00 56.57 421 PHE B O 1
ATOM 7459 N N . SER B 1 422 ? 2.026 35.548 49.809 1.00 56.25 422 SER B N 1
ATOM 7460 C CA . SER B 1 422 ? 1.890 36.984 49.594 1.00 56.23 422 SER B CA 1
ATOM 7461 C C . SER B 1 422 ? 2.052 37.725 50.922 1.00 56.05 422 SER B C 1
ATOM 7462 O O . SER B 1 422 ? 2.003 37.111 51.989 1.00 56.15 422 SER B O 1
ATOM 7465 N N . LYS B 1 423 ? 2.232 39.045 50.864 1.00 55.87 423 LYS B N 1
ATOM 7466 C CA . LYS B 1 423 ? 2.290 39.852 52.084 1.00 55.49 423 LYS B CA 1
ATOM 7467 C C . LYS B 1 423 ? 0.999 39.681 52.910 1.00 55.37 423 LYS B C 1
ATOM 7468 O O . LYS B 1 423 ? 1.052 39.436 54.124 1.00 55.06 423 LYS B O 1
ATOM 7474 N N . GLU B 1 424 ? -0.143 39.791 52.229 1.00 54.93 424 GLU B N 1
ATOM 7475 C CA . GLU B 1 424 ? -1.463 39.618 52.836 1.00 55.07 424 GLU B CA 1
ATOM 7476 C C . GLU B 1 424 ? -1.606 38.271 53.544 1.00 54.66 424 GLU B C 1
ATOM 7477 O O . GLU B 1 424 ? -1.986 38.221 54.720 1.00 54.71 424 GLU B O 1
ATOM 7483 N N . ASP B 1 425 ? -1.292 37.191 52.826 1.00 54.12 425 ASP B N 1
ATOM 7484 C CA . ASP B 1 425 ? -1.356 35.838 53.385 1.00 53.56 425 ASP B CA 1
ATOM 7485 C C . ASP B 1 425 ? -0.452 35.669 54.598 1.00 52.95 425 ASP B C 1
ATOM 7486 O O . ASP B 1 425 ? -0.798 34.959 55.548 1.00 52.74 425 ASP B O 1
ATOM 7491 N N . ARG B 1 426 ? 0.695 36.349 54.570 1.00 52.18 426 ARG B N 1
ATOM 7492 C CA . ARG B 1 426 ? 1.619 36.340 55.699 1.00 51.54 426 ARG B CA 1
ATOM 7493 C C . ARG B 1 426 ? 1.116 37.155 56.888 1.00 50.83 426 ARG B C 1
ATOM 7494 O O . ARG B 1 426 ? 1.357 36.781 58.031 1.00 50.96 426 ARG B O 1
ATOM 7502 N N . ILE B 1 427 ? 0.403 38.249 56.617 1.00 50.22 427 ILE B N 1
ATOM 7503 C CA . ILE B 1 427 ? -0.271 39.029 57.666 1.00 49.58 427 ILE B CA 1
ATOM 7504 C C . ILE B 1 427 ? -1.436 38.220 58.257 1.00 49.41 427 ILE B C 1
ATOM 7505 O O . ILE B 1 427 ? -1.553 38.100 59.483 1.00 49.37 427 ILE B O 1
ATOM 7510 N N . THR B 1 428 ? -2.254 37.629 57.384 1.00 49.12 428 THR B N 1
ATOM 7511 C CA . THR B 1 428 ? -3.282 36.663 57.787 1.00 48.98 428 THR B CA 1
ATOM 7512 C C . THR B 1 428 ? -2.713 35.611 58.749 1.00 49.33 428 THR B C 1
ATOM 7513 O O . THR B 1 428 ? -3.242 35.404 59.842 1.00 49.39 428 THR B O 1
ATOM 7517 N N . ASN B 1 429 ? -1.618 34.972 58.349 1.00 49.38 429 ASN B N 1
ATOM 7518 C CA . ASN B 1 429 ? -0.955 33.967 59.178 1.00 49.26 429 ASN B CA 1
ATOM 7519 C C . ASN B 1 429 ? -0.571 34.495 60.569 1.00 48.93 429 ASN B C 1
ATOM 7520 O O . ASN B 1 429 ? -0.885 33.866 61.571 1.00 48.85 429 ASN B O 1
ATOM 7525 N N . ILE B 1 430 ? 0.088 35.653 60.630 1.00 48.55 430 ILE B N 1
ATOM 7526 C CA . ILE B 1 430 ? 0.421 36.285 61.914 1.00 47.90 430 ILE B CA 1
ATOM 7527 C C . ILE B 1 430 ? -0.841 36.506 62.757 1.00 47.52 430 ILE B C 1
ATOM 7528 O O . ILE B 1 430 ? -0.893 36.092 63.914 1.00 47.86 430 ILE B O 1
ATOM 7533 N N . LEU B 1 431 ? -1.852 37.145 62.173 1.00 46.91 431 LEU B N 1
ATOM 7534 C CA . LEU B 1 431 ? -3.137 37.385 62.853 1.00 46.62 431 LEU B CA 1
ATOM 7535 C C . LEU B 1 431 ? -3.854 36.106 63.332 1.00 46.88 431 LEU B C 1
ATOM 7536 O O . LEU B 1 431 ? -4.508 36.124 64.379 1.00 47.05 431 LEU B O 1
ATOM 7541 N N . ARG B 1 432 ? -3.722 35.015 62.567 1.00 46.72 432 ARG B N 1
ATOM 7542 C CA . ARG B 1 432 ? -4.270 33.705 62.926 1.00 46.69 432 ARG B CA 1
ATOM 7543 C C . ARG B 1 432 ? -3.602 33.170 64.189 1.00 47.00 432 ARG B C 1
ATOM 7544 O O . ARG B 1 432 ? -4.282 32.778 65.145 1.00 47.13 432 ARG B O 1
ATOM 7552 N N . VAL B 1 433 ? -2.268 33.157 64.181 1.00 46.73 433 VAL B N 1
ATOM 7553 C CA . VAL B 1 433 ? -1.471 32.715 65.329 1.00 46.19 433 VAL B CA 1
ATOM 7554 C C . VAL B 1 433 ? -1.807 33.570 66.559 1.00 46.40 433 VAL B C 1
ATOM 7555 O O . VAL B 1 433 ? -1.926 33.052 67.675 1.00 46.43 433 VAL B O 1
ATOM 7559 N N . GLY B 1 434 ? -1.980 34.871 66.327 1.00 46.18 434 GLY B N 1
ATOM 7560 C CA . GLY B 1 434 ? -2.352 35.829 67.360 1.00 46.29 434 GLY B CA 1
ATOM 7561 C C . GLY B 1 434 ? -3.715 35.610 67.988 1.00 46.46 434 GLY B C 1
ATOM 7562 O O . GLY B 1 434 ? -3.863 35.761 69.205 1.00 46.57 434 GLY B O 1
ATOM 7563 N N . PHE B 1 435 ? -4.711 35.269 67.164 1.00 46.66 435 PHE B N 1
ATOM 7564 C CA . PHE B 1 435 ? -6.064 34.955 67.644 1.00 46.86 435 PHE B CA 1
ATOM 7565 C C . PHE B 1 435 ? -6.032 33.750 68.582 1.00 47.02 435 PHE B C 1
ATOM 7566 O O . PHE B 1 435 ? -6.593 33.790 69.683 1.00 47.25 435 PHE B O 1
ATOM 7574 N N . VAL B 1 436 ? -5.360 32.690 68.143 1.00 46.92 436 VAL B N 1
ATOM 7575 C CA . VAL B 1 436 ? -5.191 31.483 68.950 1.00 47.48 436 VAL B CA 1
ATOM 7576 C C . VAL B 1 436 ? -4.458 31.779 70.270 1.00 47.95 436 VAL B C 1
ATOM 7577 O O . VAL B 1 436 ? -4.882 31.324 71.339 1.00 47.85 436 VAL B O 1
ATOM 7581 N N . ALA B 1 437 ? -3.362 32.539 70.185 1.00 48.26 437 ALA B N 1
ATOM 7582 C CA . ALA B 1 437 ? -2.593 32.918 71.370 1.00 48.37 437 ALA B CA 1
ATOM 7583 C C . ALA B 1 437 ? -3.449 33.743 72.336 1.00 48.03 437 ALA B C 1
ATOM 7584 O O . ALA B 1 437 ? -3.355 33.596 73.546 1.00 48.05 437 ALA B O 1
ATOM 7586 N N . SER B 1 438 ? -4.313 34.587 71.791 1.00 48.24 438 SER B N 1
ATOM 7587 C CA . SER B 1 438 ? -5.128 35.465 72.623 1.00 48.17 438 SER B CA 1
ATOM 7588 C C . SER B 1 438 ? -6.257 34.723 73.325 1.00 47.99 438 SER B C 1
ATOM 7589 O O . SER B 1 438 ? -6.675 35.106 74.420 1.00 48.09 438 SER B O 1
ATOM 7592 N N . GLU B 1 439 ? -6.740 33.655 72.702 1.00 48.07 439 GLU B N 1
ATOM 7593 C CA . GLU B 1 439 ? -7.714 32.780 73.351 1.00 48.23 439 GLU B CA 1
ATOM 7594 C C . GLU B 1 439 ? -7.090 31.938 74.477 1.00 48.40 439 GLU B C 1
ATOM 7595 O O . GLU B 1 439 ? -7.729 31.696 75.499 1.00 48.71 439 GLU B O 1
ATOM 7601 N N . ILE B 1 440 ? -5.847 31.511 74.298 1.00 47.91 440 ILE B N 1
ATOM 7602 C CA . ILE B 1 440 ? -5.138 30.784 75.351 1.00 48.52 440 ILE B CA 1
ATOM 7603 C C . ILE B 1 440 ? -4.828 31.681 76.564 1.00 48.17 440 ILE B C 1
ATOM 7604 O O . ILE B 1 440 ? -4.959 31.254 77.703 1.00 48.03 440 ILE B O 1
ATOM 7609 N N . VAL B 1 441 ? -4.445 32.925 76.301 1.00 47.76 441 VAL B N 1
ATOM 7610 C CA . VAL B 1 441 ? -4.192 33.910 77.352 1.00 47.35 441 VAL B CA 1
ATOM 7611 C C . VAL B 1 441 ? -5.478 34.210 78.139 1.00 47.75 441 VAL B C 1
ATOM 7612 O O . VAL B 1 441 ? -5.448 34.356 79.362 1.00 47.36 441 VAL B O 1
ATOM 7616 N N . LYS B 1 442 ? -6.604 34.266 77.422 1.00 48.11 442 LYS B N 1
ATOM 7617 C CA . LYS B 1 442 ? -7.935 34.430 78.018 1.00 48.17 442 LYS B CA 1
ATOM 7618 C C . LYS B 1 442 ? -8.212 33.395 79.116 1.00 47.83 442 LYS B C 1
ATOM 7619 O O . LYS B 1 442 ? -8.878 33.700 80.092 1.00 47.76 442 LYS B O 1
ATOM 7625 N N . HIS B 1 443 ? -7.681 32.188 78.951 1.00 47.45 443 HIS B N 1
ATOM 7626 C CA . HIS B 1 443 ? -7.928 31.079 79.879 1.00 47.35 443 HIS B CA 1
ATOM 7627 C C . HIS B 1 443 ? -6.786 30.906 80.885 1.00 47.77 443 HIS B C 1
ATOM 7628 O O . HIS B 1 443 ? -6.668 29.862 81.543 1.00 48.09 443 HIS B O 1
ATOM 7635 N N . ASN B 1 444 ? -5.961 31.949 80.990 1.00 48.07 444 ASN B N 1
ATOM 7636 C CA . ASN B 1 444 ? -4.785 32.007 81.883 1.00 48.26 444 ASN B CA 1
ATOM 7637 C C . ASN B 1 444 ? -3.644 31.045 81.497 1.00 48.27 444 ASN B C 1
ATOM 7638 O O . ASN B 1 444 ? -2.817 30.645 82.337 1.00 48.22 444 ASN B O 1
ATOM 7643 N N . GLY B 1 445 ? -3.589 30.716 80.209 1.00 47.84 445 GLY B N 1
ATOM 7644 C CA . GLY B 1 445 ? -2.533 29.878 79.677 1.00 47.37 445 GLY B CA 1
ATOM 7645 C C . GLY B 1 445 ? -1.315 30.676 79.272 1.00 47.51 445 GLY B C 1
ATOM 7646 O O . GLY B 1 445 ? -1.404 31.889 79.040 1.00 47.75 445 GLY B O 1
ATOM 7647 N N . VAL B 1 446 ? -0.173 29.994 79.196 1.00 47.05 446 VAL B N 1
ATOM 7648 C CA . VAL B 1 446 ? 1.051 30.585 78.659 1.00 47.01 446 VAL B CA 1
ATOM 7649 C C . VAL B 1 446 ? 1.211 30.128 77.223 1.00 46.93 446 VAL B C 1
ATOM 7650 O O . VAL B 1 446 ? 1.136 28.927 76.939 1.00 46.72 446 VAL B O 1
ATOM 7654 N N . VAL B 1 447 ? 1.403 31.092 76.324 1.00 47.33 447 VAL B N 1
ATOM 7655 C CA . VAL B 1 447 ? 1.698 30.802 74.916 1.00 47.73 447 VAL B CA 1
ATOM 7656 C C . VAL B 1 447 ? 3.040 31.400 74.570 1.00 47.83 447 VAL B C 1
ATOM 7657 O O . VAL B 1 447 ? 3.338 32.532 74.924 1.00 47.58 447 VAL B O 1
ATOM 7661 N N . ILE B 1 448 ? 3.822 30.630 73.838 1.00 48.44 448 ILE B N 1
ATOM 7662 C CA . ILE B 1 448 ? 5.042 31.117 73.255 1.00 49.07 448 ILE B CA 1
ATOM 7663 C C . ILE B 1 448 ? 4.915 30.954 71.742 1.00 49.32 448 ILE B C 1
ATOM 7664 O O . ILE B 1 448 ? 4.598 29.873 71.234 1.00 48.42 448 ILE B O 1
ATOM 7669 N N . CYS B 1 449 ? 5.137 32.051 71.032 1.00 49.92 449 CYS B N 1
ATOM 7670 C CA . CYS B 1 449 ? 5.035 32.055 69.586 1.00 50.73 449 CYS B CA 1
ATOM 7671 C C . CYS B 1 449 ? 6.413 32.368 69.042 1.00 50.47 449 CYS B C 1
ATOM 7672 O O . CYS B 1 449 ? 7.047 33.321 69.477 1.00 50.49 449 CYS B O 1
ATOM 7675 N N . ALA B 1 450 ? 6.893 31.553 68.114 1.00 50.52 450 ALA B N 1
ATOM 7676 C CA . ALA B 1 450 ? 8.198 31.825 67.510 1.00 51.20 450 ALA B CA 1
ATOM 7677 C C . ALA B 1 450 ? 8.101 31.923 65.988 1.00 51.45 450 ALA B C 1
ATOM 7678 O O . ALA B 1 450 ? 8.286 30.937 65.279 1.00 52.18 450 ALA B O 1
ATOM 7680 N N . LEU B 1 451 ? 7.771 33.110 65.495 1.00 51.75 451 LEU B N 1
ATOM 7681 C CA . LEU B 1 451 ? 7.647 33.325 64.059 1.00 51.87 451 LEU B CA 1
ATOM 7682 C C . LEU B 1 451 ? 8.491 34.530 63.695 1.00 51.65 451 LEU B C 1
ATOM 7683 O O . LEU B 1 451 ? 8.679 35.437 64.521 1.00 51.93 451 LEU B O 1
ATOM 7688 N N . VAL B 1 452 ? 8.995 34.554 62.464 1.00 51.17 452 VAL B N 1
ATOM 7689 C CA . VAL B 1 452 ? 9.731 35.721 61.986 1.00 50.86 452 VAL B CA 1
ATOM 7690 C C . VAL B 1 452 ? 8.846 36.956 62.131 1.00 50.91 452 VAL B C 1
ATOM 7691 O O . VAL B 1 452 ? 9.328 38.026 62.544 1.00 51.24 452 VAL B O 1
ATOM 7695 N N . SER B 1 453 ? 7.553 36.773 61.840 1.00 50.80 453 SER B N 1
ATOM 7696 C CA . SER B 1 453 ? 6.530 37.824 61.896 1.00 50.93 453 SER B CA 1
ATOM 7697 C C . SER B 1 453 ? 7.129 39.196 61.590 1.00 51.13 453 SER B C 1
ATOM 7698 O O . SER B 1 453 ? 7.311 40.012 62.497 1.00 50.98 453 SER B O 1
ATOM 7701 N N . PRO B 1 454 ? 7.468 39.436 60.308 1.00 51.31 454 PRO B N 1
ATOM 7702 C CA . PRO B 1 454 ? 8.242 40.630 59.936 1.00 51.73 454 PRO B CA 1
ATOM 7703 C C . PRO B 1 454 ? 7.476 41.951 60.009 1.00 51.99 454 PRO B C 1
ATOM 7704 O O . PRO B 1 454 ? 8.102 42.996 60.193 1.00 51.88 454 PRO B O 1
ATOM 7708 N N . TYR B 1 455 ? 6.148 41.900 59.882 1.00 52.20 455 TYR B N 1
ATOM 7709 C CA . TYR B 1 455 ? 5.336 43.118 59.749 1.00 52.63 455 TYR B CA 1
ATOM 7710 C C . TYR B 1 455 ? 4.882 43.676 61.097 1.00 52.85 455 TYR B C 1
ATOM 7711 O O . TYR B 1 455 ? 4.193 42.996 61.873 1.00 53.21 455 TYR B O 1
ATOM 7720 N N . ARG B 1 456 ? 5.288 44.915 61.362 1.00 52.59 456 ARG B N 1
ATOM 7721 C CA . ARG B 1 456 ? 5.085 45.552 62.662 1.00 52.61 456 ARG B CA 1
ATOM 7722 C C . ARG B 1 456 ? 3.607 45.757 62.996 1.00 52.38 456 ARG B C 1
ATOM 7723 O O . ARG B 1 456 ? 3.184 45.487 64.127 1.00 52.79 456 ARG B O 1
ATOM 7731 N N . SER B 1 457 ? 2.827 46.202 62.015 1.00 51.91 457 SER B N 1
ATOM 7732 C CA . SER B 1 457 ? 1.394 46.442 62.219 1.00 51.88 457 SER B CA 1
ATOM 7733 C C . SER B 1 457 ? 0.631 45.154 62.539 1.00 51.57 457 SER B C 1
ATOM 7734 O O . SER B 1 457 ? -0.240 45.149 63.414 1.00 51.85 457 SER B O 1
ATOM 7737 N N . ALA B 1 458 ? 0.962 44.073 61.835 1.00 51.13 458 ALA B N 1
ATOM 7738 C CA . ALA B 1 458 ? 0.364 42.766 62.096 1.00 50.90 458 ALA B CA 1
ATOM 7739 C C . ALA B 1 458 ? 0.591 42.341 63.550 1.00 50.90 458 ALA B C 1
ATOM 7740 O O . ALA B 1 458 ? -0.335 41.887 64.224 1.00 50.79 458 ALA B O 1
ATOM 7742 N N . ARG B 1 459 ? 1.823 42.515 64.027 1.00 50.78 459 ARG B N 1
ATOM 7743 C CA . ARG B 1 459 ? 2.175 42.277 65.426 1.00 50.75 459 ARG B CA 1
ATOM 7744 C C . ARG B 1 459 ? 1.477 43.213 66.414 1.00 50.41 459 ARG B C 1
ATOM 7745 O O . ARG B 1 459 ? 1.066 42.780 67.487 1.00 50.21 459 ARG B O 1
ATOM 7753 N N . ASN B 1 460 ? 1.385 44.498 66.066 1.00 50.17 460 ASN B N 1
ATOM 7754 C CA . ASN B 1 460 ? 0.635 45.463 66.873 1.00 50.07 460 ASN B CA 1
ATOM 7755 C C . ASN B 1 460 ? -0.825 45.037 67.017 1.00 49.74 460 ASN B C 1
ATOM 7756 O O . ASN B 1 460 ? -1.374 45.044 68.114 1.00 49.56 460 ASN B O 1
ATOM 7761 N N . GLN B 1 461 ? -1.429 44.656 65.893 1.00 49.67 461 GLN B N 1
ATOM 7762 C CA . GLN B 1 461 ? -2.757 44.049 65.857 1.00 49.90 461 GLN B CA 1
ATOM 7763 C C . GLN B 1 461 ? -2.920 42.901 66.860 1.00 49.42 461 GLN B C 1
ATOM 7764 O O . GLN B 1 461 ? -3.931 42.822 67.546 1.00 49.41 461 GLN B O 1
ATOM 7770 N N . VAL B 1 462 ? -1.923 42.025 66.949 1.00 49.04 462 VAL B N 1
ATOM 7771 C CA . VAL B 1 462 ? -1.968 40.906 67.893 1.00 49.04 462 VAL B CA 1
ATOM 7772 C C . VAL B 1 462 ? -1.897 41.392 69.352 1.00 49.34 462 VAL B C 1
ATOM 7773 O O . VAL B 1 462 ? -2.591 40.864 70.225 1.00 48.69 462 VAL B O 1
ATOM 7777 N N . ARG B 1 463 ? -1.052 42.394 69.602 1.00 49.71 463 ARG B N 1
ATOM 7778 C CA . ARG B 1 463 ? -0.986 43.055 70.906 1.00 50.22 463 ARG B CA 1
ATOM 7779 C C . ARG B 1 463 ? -2.371 43.586 71.313 1.00 50.59 463 ARG B C 1
ATOM 7780 O O . ARG B 1 463 ? -2.763 43.473 72.475 1.00 50.43 463 ARG B O 1
ATOM 7788 N N . ASN B 1 464 ? -3.095 44.150 70.344 1.00 51.07 464 ASN B N 1
ATOM 7789 C CA . ASN B 1 464 ? -4.444 44.684 70.559 1.00 51.99 464 ASN B CA 1
ATOM 7790 C C . ASN B 1 464 ? -5.537 43.624 70.808 1.00 52.14 464 ASN B C 1
ATOM 7791 O O . ASN B 1 464 ? -6.669 43.967 71.168 1.00 52.22 464 ASN B O 1
ATOM 7796 N N . MET B 1 465 ? -5.195 42.349 70.624 1.00 52.41 465 MET B N 1
ATOM 7797 C CA . MET B 1 465 ? -6.141 41.245 70.827 1.00 52.78 465 MET B CA 1
ATOM 7798 C C . MET B 1 465 ? -6.177 40.779 72.274 1.00 53.04 465 MET B C 1
ATOM 7799 O O . MET B 1 465 ? -7.086 40.058 72.676 1.00 53.24 465 MET B O 1
ATOM 7804 N N . MET B 1 466 ? -5.177 41.189 73.046 1.00 53.38 466 MET B N 1
ATOM 7805 C CA . MET B 1 466 ? -4.985 40.706 74.406 1.00 53.66 466 MET B CA 1
ATOM 7806 C C . MET B 1 466 ? -5.046 41.854 75.387 1.00 53.70 466 MET B C 1
ATOM 7807 O O . MET B 1 466 ? -4.793 42.999 75.014 1.00 53.32 466 MET B O 1
ATOM 7812 N N . GLU B 1 467 ? -5.364 41.535 76.645 1.00 53.91 467 GLU B N 1
ATOM 7813 C CA . GLU B 1 467 ? -5.377 42.530 77.716 1.00 54.37 467 GLU B CA 1
ATOM 7814 C C . GLU B 1 467 ? -4.012 43.179 77.815 1.00 54.04 467 GLU B C 1
ATOM 7815 O O . GLU B 1 467 ? -2.986 42.533 77.583 1.00 54.06 467 GLU B O 1
ATOM 7821 N N . GLU B 1 468 ? -4.006 44.456 78.169 1.00 53.56 468 GLU B N 1
ATOM 7822 C CA . GLU B 1 468 ? -2.766 45.201 78.265 1.00 53.19 468 GLU B CA 1
ATOM 7823 C C . GLU B 1 468 ? -1.811 44.559 79.289 1.00 52.32 468 GLU B C 1
ATOM 7824 O O . GLU B 1 468 ? -2.242 44.092 80.347 1.00 52.16 468 GLU B O 1
ATOM 7830 N N . GLY B 1 469 ? -0.527 44.502 78.943 1.00 51.43 469 GLY B N 1
ATOM 7831 C CA . GLY B 1 469 ? 0.476 43.827 79.775 1.00 50.78 469 GLY B CA 1
ATOM 7832 C C . GLY B 1 469 ? 0.644 42.319 79.571 1.00 50.21 469 GLY B C 1
ATOM 7833 O O . GLY B 1 469 ? 1.573 41.722 80.118 1.00 49.96 469 GLY B O 1
ATOM 7834 N N . LYS B 1 470 ? -0.239 41.694 78.793 1.00 49.79 470 LYS B N 1
ATOM 7835 C CA . LYS B 1 470 ? -0.178 40.228 78.585 1.00 49.89 470 LYS B CA 1
ATOM 7836 C C . LYS B 1 470 ? 0.506 39.798 77.276 1.00 49.48 470 LYS B C 1
ATOM 7837 O O . LYS B 1 470 ? 0.598 38.599 76.967 1.00 49.81 470 LYS B O 1
ATOM 7843 N N . PHE B 1 471 ? 0.978 40.779 76.515 1.00 49.23 471 PHE B N 1
ATOM 7844 C CA . PHE B 1 471 ? 1.729 40.525 75.292 1.00 49.22 471 PHE B CA 1
ATOM 7845 C C . PHE B 1 471 ? 3.197 40.868 75.493 1.00 49.29 471 PHE B C 1
ATOM 7846 O O . PHE B 1 471 ? 3.576 42.048 75.455 1.00 49.28 471 PHE B O 1
ATOM 7854 N N . ILE B 1 472 ? 4.014 39.843 75.725 1.00 49.08 472 ILE B N 1
ATOM 7855 C CA . ILE B 1 472 ? 5.453 40.041 75.880 1.00 49.32 472 ILE B CA 1
ATOM 7856 C C . ILE B 1 472 ? 6.160 39.859 74.535 1.00 49.42 472 ILE B C 1
ATOM 7857 O O . ILE B 1 472 ? 6.521 38.746 74.140 1.00 49.25 472 ILE B O 1
ATOM 7862 N N . GLU B 1 473 ? 6.321 40.975 73.828 1.00 49.45 473 GLU B N 1
ATOM 7863 C CA . GLU B 1 473 ? 7.034 41.006 72.554 1.00 49.61 473 GLU B CA 1
ATOM 7864 C C . GLU B 1 473 ? 8.550 40.915 72.774 1.00 49.21 473 GLU B C 1
ATOM 7865 O O . GLU B 1 473 ? 9.151 41.781 73.418 1.00 49.24 473 GLU B O 1
ATOM 7871 N N . VAL B 1 474 ? 9.159 39.855 72.252 1.00 48.73 474 VAL B N 1
ATOM 7872 C CA . VAL B 1 474 ? 10.600 39.681 72.360 1.00 48.16 474 VAL B CA 1
ATOM 7873 C C . VAL B 1 474 ? 11.296 39.888 71.006 1.00 48.06 474 VAL B C 1
ATOM 7874 O O . VAL B 1 474 ? 11.042 39.169 70.028 1.00 47.92 474 VAL B O 1
ATOM 7878 N N . PHE B 1 475 ? 12.174 40.883 70.974 1.00 47.55 475 PHE B N 1
ATOM 7879 C CA . PHE B 1 475 ? 13.018 41.150 69.821 1.00 47.24 475 PHE B CA 1
ATOM 7880 C C . PHE B 1 475 ? 14.296 40.340 69.924 1.00 46.96 475 PHE B C 1
ATOM 7881 O O . PHE B 1 475 ? 15.202 40.685 70.685 1.00 46.81 475 PHE B O 1
ATOM 7889 N N . VAL B 1 476 ? 14.344 39.263 69.142 1.00 46.90 476 VAL B N 1
ATOM 7890 C CA . VAL B 1 476 ? 15.503 38.385 69.022 1.00 46.58 476 VAL B CA 1
ATOM 7891 C C . VAL B 1 476 ? 16.413 38.958 67.928 1.00 46.69 476 VAL B C 1
ATOM 7892 O O . VAL B 1 476 ? 16.213 38.712 66.735 1.00 46.03 476 VAL B O 1
ATOM 7896 N N . ASP B 1 477 ? 17.410 39.726 68.351 1.00 47.07 477 ASP B N 1
ATOM 7897 C CA . ASP B 1 477 ? 18.210 40.522 67.438 1.00 47.47 477 ASP B CA 1
ATOM 7898 C C . ASP B 1 477 ? 19.439 39.748 66.974 1.00 47.95 477 ASP B C 1
ATOM 7899 O O . ASP B 1 477 ? 20.197 39.199 67.780 1.00 47.95 477 ASP B O 1
ATOM 7904 N N . ALA B 1 478 ? 19.617 39.702 65.659 1.00 48.48 478 ALA B N 1
ATOM 7905 C CA . ALA B 1 478 ? 20.773 39.065 65.049 1.00 49.08 478 ALA B CA 1
ATOM 7906 C C . ALA B 1 478 ? 21.210 39.871 63.827 1.00 49.38 478 ALA B C 1
ATOM 7907 O O . ALA B 1 478 ? 20.429 40.670 63.310 1.00 49.18 478 ALA B O 1
ATOM 7909 N N . PRO B 1 479 ? 22.462 39.673 63.360 1.00 50.21 479 PRO B N 1
ATOM 7910 C CA . PRO B 1 479 ? 22.905 40.314 62.112 1.00 50.60 479 PRO B CA 1
ATOM 7911 C C . PRO B 1 479 ? 22.120 39.789 60.912 1.00 51.02 479 PRO B C 1
ATOM 7912 O O . PRO B 1 479 ? 21.482 38.742 61.011 1.00 50.85 479 PRO B O 1
ATOM 7916 N N . VAL B 1 480 ? 22.160 40.523 59.798 1.00 51.87 480 VAL B N 1
ATOM 7917 C CA . VAL B 1 480 ? 21.555 40.070 58.533 1.00 52.60 480 VAL B CA 1
ATOM 7918 C C . VAL B 1 480 ? 22.275 38.819 58.057 1.00 52.76 480 VAL B C 1
ATOM 7919 O O . VAL B 1 480 ? 23.482 38.661 58.280 1.00 52.77 480 VAL B O 1
ATOM 7923 N N . GLU B 1 481 ? 21.522 37.938 57.413 1.00 53.11 481 GLU B N 1
ATOM 7924 C CA . GLU B 1 481 ? 22.040 36.694 56.855 1.00 53.81 481 GLU B CA 1
ATOM 7925 C C . GLU B 1 481 ? 23.011 35.970 57.803 1.00 53.62 481 GLU B C 1
ATOM 7926 O O . GLU B 1 481 ? 24.143 35.682 57.417 1.00 53.66 481 GLU B O 1
ATOM 7932 N N . VAL B 1 482 ? 22.573 35.695 59.037 1.00 53.44 482 VAL B N 1
ATOM 7933 C CA . VAL B 1 482 ? 23.376 34.906 59.989 1.00 52.96 482 VAL B CA 1
ATOM 7934 C C . VAL B 1 482 ? 23.344 33.406 59.771 1.00 52.68 482 VAL B C 1
ATOM 7935 O O . VAL B 1 482 ? 24.111 32.694 60.406 1.00 52.46 482 VAL B O 1
ATOM 7939 N N . CYS B 1 483 ? 22.435 32.922 58.927 1.00 52.76 483 CYS B N 1
ATOM 7940 C CA . CYS B 1 483 ? 22.173 31.483 58.840 1.00 53.00 483 CYS B CA 1
ATOM 7941 C C . CYS B 1 483 ? 23.447 30.674 58.665 1.00 52.60 483 CYS B C 1
ATOM 7942 O O . CYS B 1 483 ? 23.722 29.785 59.462 1.00 51.57 483 CYS B O 1
ATOM 7945 N N . GLU B 1 484 ? 24.221 31.012 57.636 1.00 53.18 484 GLU B N 1
ATOM 7946 C CA . GLU B 1 484 ? 25.445 30.288 57.291 1.00 54.03 484 GLU B CA 1
ATOM 7947 C C . GLU B 1 484 ? 26.466 30.350 58.421 1.00 54.08 484 GLU B C 1
ATOM 7948 O O . GLU B 1 484 ? 27.054 29.324 58.775 1.00 54.34 484 GLU B O 1
ATOM 7954 N N . GLU B 1 485 ? 26.659 31.547 58.985 1.00 54.00 485 GLU B N 1
ATOM 7955 C CA . GLU B 1 485 ? 27.521 31.741 60.154 1.00 54.82 485 GLU B CA 1
ATOM 7956 C C . GLU B 1 485 ? 27.160 30.743 61.257 1.00 53.96 485 GLU B C 1
ATOM 7957 O O . GLU B 1 485 ? 28.046 30.170 61.902 1.00 54.19 485 GLU B O 1
ATOM 7963 N N . ARG B 1 486 ? 25.857 30.545 61.453 1.00 52.95 486 ARG B N 1
ATOM 7964 C CA . ARG B 1 486 ? 25.322 29.626 62.456 1.00 52.50 486 ARG B CA 1
ATOM 7965 C C . ARG B 1 486 ? 25.123 28.215 61.899 1.00 52.45 486 ARG B C 1
ATOM 7966 O O . ARG B 1 486 ? 24.343 27.429 62.442 1.00 52.12 486 ARG B O 1
ATOM 7974 N N . ASP B 1 487 ? 25.834 27.921 60.804 1.00 52.72 487 ASP B N 1
ATOM 7975 C CA . ASP B 1 487 ? 25.882 26.593 60.169 1.00 52.98 487 ASP B CA 1
ATOM 7976 C C . ASP B 1 487 ? 24.523 26.124 59.612 1.00 52.52 487 ASP B C 1
ATOM 7977 O O . ASP B 1 487 ? 24.221 24.928 59.605 1.00 52.39 487 ASP B O 1
ATOM 7982 N N . VAL B 1 488 ? 23.705 27.076 59.167 1.00 51.82 488 VAL B N 1
ATOM 7983 C CA . VAL B 1 488 ? 22.478 26.766 58.446 1.00 51.57 488 VAL B CA 1
ATOM 7984 C C . VAL B 1 488 ? 22.692 27.164 56.975 1.00 51.51 488 VAL B C 1
ATOM 7985 O O . VAL B 1 488 ? 22.670 28.347 56.615 1.00 50.40 488 VAL B O 1
ATOM 7989 N N . LYS B 1 489 ? 22.939 26.160 56.139 1.00 51.32 489 LYS B N 1
ATOM 7990 C CA . LYS B 1 489 ? 23.229 26.409 54.723 1.00 51.73 489 LYS B CA 1
ATOM 7991 C C . LYS B 1 489 ? 22.459 25.497 53.767 1.00 50.86 489 LYS B C 1
ATOM 7992 O O . LYS B 1 489 ? 21.689 24.633 54.208 1.00 50.54 489 LYS B O 1
ATOM 7998 N N . GLY B 1 490 ? 22.650 25.718 52.464 1.00 50.31 490 GLY B N 1
ATOM 7999 C CA . GLY B 1 490 ? 21.944 24.968 51.430 1.00 49.72 490 GLY B CA 1
ATOM 8000 C C . GLY B 1 490 ? 20.438 25.063 51.574 1.00 49.40 490 GLY B C 1
ATOM 8001 O O . GLY B 1 490 ? 19.899 26.161 51.690 1.00 49.24 490 GLY B O 1
ATOM 8002 N N . LEU B 1 491 ? 19.778 23.898 51.603 1.00 49.40 491 LEU B N 1
ATOM 8003 C CA . LEU B 1 491 ? 18.314 23.773 51.696 1.00 49.30 491 LEU B CA 1
ATOM 8004 C C . LEU B 1 491 ? 17.733 24.123 53.060 1.00 49.33 491 LEU B C 1
ATOM 8005 O O . LEU B 1 491 ? 16.557 24.498 53.159 1.00 49.42 491 LEU B O 1
ATOM 8010 N N . TYR B 1 492 ? 18.544 23.986 54.112 1.00 49.31 492 TYR B N 1
ATOM 8011 C CA . TYR B 1 492 ? 18.128 24.385 55.458 1.00 48.92 492 TYR B CA 1
ATOM 8012 C C . TYR B 1 492 ? 17.989 25.907 55.557 1.00 47.90 492 TYR B C 1
ATOM 8013 O O . TYR B 1 492 ? 17.046 26.400 56.164 1.00 47.90 492 TYR B O 1
ATOM 8022 N N . LYS B 1 493 ? 18.918 26.639 54.947 1.00 46.69 493 LYS B N 1
ATOM 8023 C CA . LYS B 1 493 ? 18.826 28.100 54.857 1.00 45.74 493 LYS B CA 1
ATOM 8024 C C . LYS B 1 493 ? 17.625 28.496 53.981 1.00 45.32 493 LYS B C 1
ATOM 8025 O O . LYS B 1 493 ? 16.849 29.381 54.349 1.00 45.28 493 LYS B O 1
ATOM 8031 N N . LYS B 1 494 ? 17.465 27.822 52.836 1.00 44.72 494 LYS B N 1
ATOM 8032 C CA . LYS B 1 494 ? 16.312 28.041 51.955 1.00 43.54 494 LYS B CA 1
ATOM 8033 C C . LYS B 1 494 ? 15.008 27.873 52.736 1.00 43.68 494 LYS B C 1
ATOM 8034 O O . LYS B 1 494 ? 14.120 28.720 52.653 1.00 43.06 494 LYS B O 1
ATOM 8040 N N . ALA B 1 495 ? 14.910 26.798 53.517 1.00 44.09 495 ALA B N 1
ATOM 8041 C CA . ALA B 1 495 ? 13.757 26.594 54.410 1.00 44.99 495 ALA B CA 1
ATOM 8042 C C . ALA B 1 495 ? 13.531 27.747 55.404 1.00 45.58 495 ALA B C 1
ATOM 8043 O O . ALA B 1 495 ? 12.401 28.169 55.614 1.00 45.41 495 ALA B O 1
ATOM 8045 N N . LYS B 1 496 ? 14.611 28.251 55.996 1.00 46.85 496 LYS B N 1
ATOM 8046 C CA . LYS B 1 496 ? 14.550 29.372 56.939 1.00 48.47 496 LYS B CA 1
ATOM 8047 C C . LYS B 1 496 ? 14.146 30.706 56.306 1.00 49.27 496 LYS B C 1
ATOM 8048 O O . LYS B 1 496 ? 13.283 31.413 56.844 1.00 49.92 496 LYS B O 1
ATOM 8054 N N . GLU B 1 497 ? 14.763 31.033 55.164 1.00 49.50 497 GLU B N 1
ATOM 8055 C CA . GLU B 1 497 ? 14.494 32.269 54.412 1.00 49.40 497 GLU B CA 1
ATOM 8056 C C . GLU B 1 497 ? 13.086 32.376 53.848 1.00 48.62 497 GLU B C 1
ATOM 8057 O O . GLU B 1 497 ? 12.557 33.482 53.701 1.00 48.72 497 GLU B O 1
ATOM 8063 N N . GLY B 1 498 ? 12.500 31.241 53.476 1.00 47.57 498 GLY B N 1
ATOM 8064 C CA . GLY B 1 498 ? 11.208 31.262 52.770 1.00 46.44 498 GLY B CA 1
ATOM 8065 C C . GLY B 1 498 ? 11.329 31.368 51.256 1.00 45.67 498 GLY B C 1
ATOM 8066 O O . GLY B 1 498 ? 12.434 31.591 50.716 1.00 45.65 498 GLY B O 1
ATOM 8067 N N . LEU B 1 499 ? 10.184 31.233 50.580 1.00 44.60 499 LEU B N 1
ATOM 8068 C CA . LEU B 1 499 ? 10.114 31.096 49.120 1.00 43.76 499 LEU B CA 1
ATOM 8069 C C . LEU B 1 499 ? 10.677 32.283 48.330 1.00 43.09 499 LEU B C 1
ATOM 8070 O O . LEU B 1 499 ? 11.534 32.093 47.463 1.00 42.91 499 LEU B O 1
ATOM 8075 N N . ILE B 1 500 ? 10.175 33.485 48.616 1.00 42.32 500 ILE B N 1
ATOM 8076 C CA . ILE B 1 500 ? 10.581 34.705 47.902 1.00 41.89 500 ILE B CA 1
ATOM 8077 C C . ILE B 1 500 ? 12.093 34.940 47.994 1.00 41.23 500 ILE B C 1
ATOM 8078 O O . ILE B 1 500 ? 12.778 35.065 46.977 1.00 41.38 500 ILE B O 1
ATOM 8083 N N . LYS B 1 501 ? 12.587 34.987 49.224 1.00 40.70 501 LYS B N 1
ATOM 8084 C CA . LYS B 1 501 ? 13.997 35.199 49.520 1.00 40.58 501 LYS B CA 1
ATOM 8085 C C . LYS B 1 501 ? 14.894 34.079 48.962 1.00 39.70 501 LYS B C 1
ATOM 8086 O O . LYS B 1 501 ? 15.911 34.365 48.307 1.00 39.38 501 LYS B O 1
ATOM 8092 N N . GLY B 1 502 ? 14.508 32.824 49.217 1.00 38.88 502 GLY B N 1
ATOM 8093 C CA . GLY B 1 502 ? 15.194 31.637 48.672 1.00 38.17 502 GLY B CA 1
ATOM 8094 C C . GLY B 1 502 ? 15.403 31.629 47.156 1.00 38.14 502 GLY B C 1
ATOM 8095 O O . GLY B 1 502 ? 16.496 31.268 46.675 1.00 37.67 502 GLY B O 1
ATOM 8096 N N . PHE B 1 503 ? 14.380 32.058 46.409 1.00 37.42 503 PHE B N 1
ATOM 8097 C CA . PHE B 1 503 ? 14.420 32.068 44.934 1.00 37.85 503 PHE B CA 1
ATOM 8098 C C . PHE B 1 503 ? 14.871 33.370 44.257 1.00 38.26 503 PHE B C 1
ATOM 8099 O O . PHE B 1 503 ? 15.377 33.320 43.138 1.00 37.95 503 PHE B O 1
ATOM 8107 N N . THR B 1 504 ? 14.671 34.518 44.912 1.00 38.99 504 THR B N 1
ATOM 8108 C CA . THR B 1 504 ? 15.033 35.827 44.317 1.00 39.80 504 THR B CA 1
ATOM 8109 C C . THR B 1 504 ? 16.251 36.488 44.974 1.00 40.34 504 THR B C 1
ATOM 8110 O O . THR B 1 504 ? 16.930 37.312 44.348 1.00 40.78 504 THR B O 1
ATOM 8114 N N . GLY B 1 505 ? 16.507 36.141 46.231 1.00 40.70 505 GLY B N 1
ATOM 8115 C CA . GLY B 1 505 ? 17.590 36.740 47.002 1.00 41.69 505 GLY B CA 1
ATOM 8116 C C . GLY B 1 505 ? 17.197 38.027 47.696 1.00 42.43 505 GLY B C 1
ATOM 8117 O O . GLY B 1 505 ? 18.041 38.691 48.286 1.00 42.50 505 GLY B O 1
ATOM 8118 N N . VAL B 1 506 ? 15.913 38.366 47.618 1.00 43.46 506 VAL B N 1
ATOM 8119 C CA . VAL B 1 506 ? 15.356 39.598 48.176 1.00 45.00 506 VAL B CA 1
ATOM 8120 C C . VAL B 1 506 ? 13.991 39.304 48.824 1.00 45.94 506 VAL B C 1
ATOM 8121 O O . VAL B 1 506 ? 13.252 38.419 48.372 1.00 46.12 506 VAL B O 1
ATOM 8125 N N . ASP B 1 507 ? 13.672 40.027 49.894 1.00 47.02 507 ASP B N 1
ATOM 8126 C CA . ASP B 1 507 ? 12.354 39.936 50.538 1.00 48.04 507 ASP B CA 1
ATOM 8127 C C . ASP B 1 507 ? 11.968 41.308 51.084 1.00 48.72 507 ASP B C 1
ATOM 8128 O O . ASP B 1 507 ? 12.779 42.239 51.064 1.00 48.78 507 ASP B O 1
ATOM 8133 N N . ASP B 1 508 ? 10.730 41.433 51.565 1.00 49.43 508 ASP B N 1
ATOM 8134 C CA . ASP B 1 508 ? 10.307 42.606 52.326 1.00 49.86 508 ASP B CA 1
ATOM 8135 C C . ASP B 1 508 ? 11.250 42.775 53.506 1.00 50.01 508 ASP B C 1
ATOM 8136 O O . ASP B 1 508 ? 11.743 41.783 54.043 1.00 50.20 508 ASP B O 1
ATOM 8141 N N . PRO B 1 509 ? 11.534 44.026 53.902 1.00 50.25 509 PRO B N 1
ATOM 8142 C CA . PRO B 1 509 ? 12.443 44.190 55.035 1.00 50.53 509 PRO B CA 1
ATOM 8143 C C . PRO B 1 509 ? 11.797 43.742 56.352 1.00 50.75 509 PRO B C 1
ATOM 8144 O O . PRO B 1 509 ? 10.582 43.856 56.518 1.00 51.04 509 PRO B O 1
ATOM 8148 N N . TYR B 1 510 ? 12.601 43.204 57.262 1.00 50.92 510 TYR B N 1
ATOM 8149 C CA . TYR B 1 510 ? 12.126 42.925 58.605 1.00 51.36 510 TYR B CA 1
ATOM 8150 C C . TYR B 1 510 ? 11.851 44.258 59.325 1.00 51.71 510 TYR B C 1
ATOM 8151 O O . TYR B 1 510 ? 12.668 45.179 59.280 1.00 51.54 510 TYR B O 1
ATOM 8160 N N . GLU B 1 511 ? 10.685 44.367 59.957 1.00 52.25 511 GLU B N 1
ATOM 8161 C CA . GLU B 1 511 ? 10.336 45.575 60.722 1.00 52.59 511 GLU B CA 1
ATOM 8162 C C . GLU B 1 511 ? 10.419 45.242 62.207 1.00 52.64 511 GLU B C 1
ATOM 8163 O O . GLU B 1 511 ? 9.561 44.528 62.727 1.00 52.96 511 GLU B O 1
ATOM 8169 N N . PRO B 1 512 ? 11.469 45.732 62.888 1.00 52.49 512 PRO B N 1
ATOM 8170 C CA . PRO B 1 512 ? 11.712 45.373 64.288 1.00 52.43 512 PRO B CA 1
ATOM 8171 C C . PRO B 1 512 ? 10.687 45.976 65.252 1.00 52.57 512 PRO B C 1
ATOM 8172 O O . PRO B 1 512 ? 10.171 47.070 64.984 1.00 52.26 512 PRO B O 1
ATOM 8176 N N . PRO B 1 513 ? 10.394 45.268 66.367 1.00 52.44 513 PRO B N 1
ATOM 8177 C CA . PRO B 1 513 ? 9.573 45.850 67.424 1.00 52.41 513 PRO B CA 1
ATOM 8178 C C . PRO B 1 513 ? 10.153 47.185 67.894 1.00 52.67 513 PRO B C 1
ATOM 8179 O O . PRO B 1 513 ? 11.308 47.266 68.336 1.00 52.79 513 PRO B O 1
ATOM 8183 N N . VAL B 1 514 ? 9.343 48.224 67.768 1.00 52.27 514 VAL B N 1
ATOM 8184 C CA . VAL B 1 514 ? 9.761 49.577 68.088 1.00 52.39 514 VAL B CA 1
ATOM 8185 C C . VAL B 1 514 ? 10.038 49.740 69.585 1.00 52.19 514 VAL B C 1
ATOM 8186 O O . VAL B 1 514 ? 10.963 50.449 69.979 1.00 52.09 514 VAL B O 1
ATOM 8190 N N . ALA B 1 515 ? 9.238 49.059 70.401 1.00 52.02 515 ALA B N 1
ATOM 8191 C CA . ALA B 1 515 ? 9.409 49.041 71.844 1.00 51.88 515 ALA B CA 1
ATOM 8192 C C . ALA B 1 515 ? 8.958 47.685 72.370 1.00 51.96 515 ALA B C 1
ATOM 8193 O O . ALA B 1 515 ? 7.828 47.550 72.847 1.00 51.92 515 ALA B O 1
ATOM 8195 N N . PRO B 1 516 ? 9.831 46.664 72.257 1.00 51.90 516 PRO B N 1
ATOM 8196 C CA . PRO B 1 516 ? 9.477 45.360 72.783 1.00 51.94 516 PRO B CA 1
ATOM 8197 C C . PRO B 1 516 ? 9.709 45.302 74.286 1.00 51.98 516 PRO B C 1
ATOM 8198 O O . PRO B 1 516 ? 10.482 46.093 74.830 1.00 51.38 516 PRO B O 1
ATOM 8202 N N . GLU B 1 517 ? 9.036 44.360 74.936 1.00 52.20 517 GLU B N 1
ATOM 8203 C CA . GLU B 1 517 ? 9.213 44.116 76.361 1.00 52.63 517 GLU B CA 1
ATOM 8204 C C . GLU B 1 517 ? 10.644 43.673 76.646 1.00 52.87 517 GLU B C 1
ATOM 8205 O O . GLU B 1 517 ? 11.295 44.194 77.556 1.00 52.30 517 GLU B O 1
ATOM 8211 N N . VAL B 1 518 ? 11.123 42.715 75.847 1.00 53.08 518 VAL B N 1
ATOM 8212 C CA . VAL B 1 518 ? 12.486 42.220 75.952 1.00 53.41 518 VAL B CA 1
ATOM 8213 C C . VAL B 1 518 ? 13.237 42.396 74.630 1.00 53.77 518 VAL B C 1
ATOM 8214 O O . VAL B 1 518 ? 12.713 42.132 73.546 1.00 53.78 518 VAL B O 1
ATOM 8218 N N . ARG B 1 519 ? 14.466 42.873 74.737 1.00 54.14 519 ARG B N 1
ATOM 8219 C CA . ARG B 1 519 ? 15.383 42.899 73.616 1.00 54.56 519 ARG B CA 1
ATOM 8220 C C . ARG B 1 519 ? 16.537 41.983 73.955 1.00 53.97 519 ARG B C 1
ATOM 8221 O O . ARG B 1 519 ? 17.104 42.056 75.052 1.00 54.19 519 ARG B O 1
ATOM 8229 N N . VAL B 1 520 ? 16.887 41.133 73.000 1.00 53.14 520 VAL B N 1
ATOM 8230 C CA . VAL B 1 520 ? 17.885 40.107 73.210 1.00 52.34 520 VAL B CA 1
ATOM 8231 C C . VAL B 1 520 ? 18.909 40.132 72.061 1.00 51.78 520 VAL B C 1
ATOM 8232 O O . VAL B 1 520 ? 18.581 39.840 70.909 1.00 51.67 520 VAL B O 1
ATOM 8236 N N . ASP B 1 521 ? 20.140 40.531 72.384 1.00 50.90 521 ASP B N 1
ATOM 8237 C CA . ASP B 1 521 ? 21.217 40.647 71.402 1.00 50.18 521 ASP B CA 1
ATOM 8238 C C . ASP B 1 521 ? 21.971 39.329 71.310 1.00 49.69 521 ASP B C 1
ATOM 8239 O O . ASP B 1 521 ? 22.859 39.055 72.121 1.00 49.87 521 ASP B O 1
ATOM 8244 N N . THR B 1 522 ? 21.608 38.525 70.314 1.00 48.59 522 THR B N 1
ATOM 8245 C CA . THR B 1 522 ? 22.047 37.131 70.221 1.00 48.25 522 THR B CA 1
ATOM 8246 C C . THR B 1 522 ? 23.530 36.918 69.863 1.00 48.31 522 THR B C 1
ATOM 8247 O O . THR B 1 522 ? 24.025 35.795 69.930 1.00 48.22 522 THR B O 1
ATOM 8251 N N . THR B 1 523 ? 24.224 37.984 69.472 1.00 48.16 523 THR B N 1
ATOM 8252 C CA . THR B 1 523 ? 25.667 37.912 69.265 1.00 48.39 523 THR B CA 1
ATOM 8253 C C . THR B 1 523 ? 26.401 38.014 70.600 1.00 48.65 523 THR B C 1
ATOM 8254 O O . THR B 1 523 ? 27.610 37.778 70.675 1.00 49.37 523 THR B O 1
ATOM 8258 N N . LYS B 1 524 ? 25.664 38.377 71.645 1.00 48.74 524 LYS B N 1
ATOM 8259 C CA . LYS B 1 524 ? 26.235 38.605 72.972 1.00 48.65 524 LYS B CA 1
ATOM 8260 C C . LYS B 1 524 ? 25.736 37.588 73.996 1.00 48.52 524 LYS B C 1
ATOM 8261 O O . LYS B 1 524 ? 26.461 37.230 74.921 1.00 48.56 524 LYS B O 1
ATOM 8267 N N . LEU B 1 525 ? 24.502 37.122 73.816 1.00 48.28 525 LEU B N 1
ATOM 8268 C CA . LEU B 1 525 ? 23.890 36.140 74.720 1.00 48.20 525 LEU B CA 1
ATOM 8269 C C . LEU B 1 525 ? 23.735 34.776 74.053 1.00 47.75 525 LEU B C 1
ATOM 8270 O O . LEU B 1 525 ? 23.356 34.695 72.879 1.00 47.67 525 LEU B O 1
ATOM 8275 N N . THR B 1 526 ? 24.022 33.713 74.807 1.00 47.75 526 THR B N 1
ATOM 8276 C CA . THR B 1 526 ? 23.685 32.341 74.386 1.00 47.91 526 THR B CA 1
ATOM 8277 C C . THR B 1 526 ? 22.168 32.207 74.465 1.00 47.83 526 THR B C 1
ATOM 8278 O O . THR B 1 526 ? 21.542 32.958 75.224 1.00 47.95 526 THR B O 1
ATOM 8282 N N . PRO B 1 527 ? 21.560 31.281 73.679 1.00 47.80 527 PRO B N 1
ATOM 8283 C CA . PRO B 1 527 ? 20.098 31.172 73.731 1.00 47.67 527 PRO B CA 1
ATOM 8284 C C . PRO B 1 527 ? 19.541 30.928 75.132 1.00 47.59 527 PRO B C 1
ATOM 8285 O O . PRO B 1 527 ? 18.458 31.400 75.435 1.00 47.48 527 PRO B O 1
ATOM 8289 N N . GLU B 1 528 ? 20.284 30.209 75.967 1.00 48.18 528 GLU B N 1
ATOM 8290 C CA . GLU B 1 528 ? 19.946 30.039 77.381 1.00 48.70 528 GLU B CA 1
ATOM 8291 C C . GLU B 1 528 ? 19.944 31.378 78.132 1.00 48.41 528 GLU B C 1
ATOM 8292 O O . GLU B 1 528 ? 19.049 31.634 78.934 1.00 48.47 528 GLU B O 1
ATOM 8298 N N . GLU B 1 529 ? 20.943 32.221 77.874 1.00 48.17 529 GLU B N 1
ATOM 8299 C CA . GLU B 1 529 ? 21.015 33.545 78.517 1.00 48.21 529 GLU B CA 1
ATOM 8300 C C . GLU B 1 529 ? 19.861 34.430 78.045 1.00 47.96 529 GLU B C 1
ATOM 8301 O O . GLU B 1 529 ? 19.237 35.101 78.852 1.00 47.87 529 GLU B O 1
ATOM 8307 N N . SER B 1 530 ? 19.563 34.387 76.744 1.00 47.75 530 SER B N 1
ATOM 8308 C CA . SER B 1 530 ? 18.398 35.063 76.166 1.00 47.41 530 SER B CA 1
ATOM 8309 C C . SER B 1 530 ? 17.108 34.613 76.834 1.00 47.67 530 SER B C 1
ATOM 8310 O O . SER B 1 530 ? 16.275 35.442 77.202 1.00 47.90 530 SER B O 1
ATOM 8313 N N . ALA B 1 531 ? 16.942 33.297 76.980 1.00 47.43 531 ALA B N 1
ATOM 8314 C CA . ALA B 1 531 ? 15.779 32.725 77.671 1.00 47.25 531 ALA B CA 1
ATOM 8315 C C . ALA B 1 531 ? 15.704 33.182 79.136 1.00 47.28 531 ALA B C 1
ATOM 8316 O O . ALA B 1 531 ? 14.629 33.495 79.645 1.00 47.57 531 ALA B O 1
ATOM 8318 N N . LEU B 1 532 ? 16.853 33.200 79.806 1.00 47.54 532 LEU B N 1
ATOM 8319 C CA . LEU B 1 532 ? 16.943 33.659 81.193 1.00 48.30 532 LEU B CA 1
ATOM 8320 C C . LEU B 1 532 ? 16.586 35.127 81.329 1.00 48.52 532 LEU B C 1
ATOM 8321 O O . LEU B 1 532 ? 16.070 35.547 82.369 1.00 48.95 532 LEU B O 1
ATOM 8326 N N . LYS B 1 533 ? 16.879 35.897 80.285 1.00 48.92 533 LYS B N 1
ATOM 8327 C CA . LYS B 1 533 ? 16.554 37.311 80.255 1.00 49.54 533 LYS B CA 1
ATOM 8328 C C . LYS B 1 533 ? 15.040 37.533 80.165 1.00 49.62 533 LYS B C 1
ATOM 8329 O O . LYS B 1 533 ? 14.498 38.410 80.841 1.00 49.91 533 LYS B O 1
ATOM 8335 N N . ILE B 1 534 ? 14.368 36.734 79.343 1.00 49.84 534 ILE B N 1
ATOM 8336 C CA . ILE B 1 534 ? 12.911 36.795 79.244 1.00 49.96 534 ILE B CA 1
ATOM 8337 C C . ILE B 1 534 ? 12.282 36.398 80.584 1.00 50.29 534 ILE B C 1
ATOM 8338 O O . ILE B 1 534 ? 11.363 37.054 81.058 1.00 50.18 534 ILE B O 1
ATOM 8343 N N . LEU B 1 535 ? 12.799 35.330 81.182 1.00 50.89 535 LEU B N 1
ATOM 8344 C CA . LEU B 1 535 ? 12.422 34.898 82.526 1.00 51.62 535 LEU B CA 1
ATOM 8345 C C . LEU B 1 535 ? 12.535 35.999 83.590 1.00 52.06 535 LEU B C 1
ATOM 8346 O O . LEU B 1 535 ? 11.602 36.198 84.372 1.00 51.71 535 LEU B O 1
ATOM 8351 N N . GLU B 1 536 ? 13.669 36.703 83.630 1.00 52.83 536 GLU B N 1
ATOM 8352 C CA . GLU B 1 536 ? 13.848 37.777 84.616 1.00 53.48 536 GLU B CA 1
ATOM 8353 C C . GLU B 1 536 ? 12.844 38.909 84.403 1.00 53.24 536 GLU B C 1
ATOM 8354 O O . GLU B 1 536 ? 12.373 39.504 85.380 1.00 53.15 536 GLU B O 1
ATOM 8360 N N . PHE B 1 537 ? 12.487 39.185 83.147 1.00 52.99 537 PHE B N 1
ATOM 8361 C CA . PHE B 1 537 ? 11.408 40.139 82.876 1.00 53.01 537 PHE B CA 1
ATOM 8362 C C . PHE B 1 537 ? 10.084 39.638 83.448 1.00 53.20 537 PHE B C 1
ATOM 8363 O O . PHE B 1 537 ? 9.319 40.412 84.027 1.00 53.26 537 PHE B O 1
ATOM 8371 N N . LEU B 1 538 ? 9.826 38.343 83.288 1.00 53.22 538 LEU B N 1
ATOM 8372 C CA . LEU B 1 538 ? 8.574 37.760 83.733 1.00 53.51 538 LEU B CA 1
ATOM 8373 C C . LEU B 1 538 ? 8.430 37.791 85.259 1.00 53.97 538 LEU B C 1
ATOM 8374 O O . LEU B 1 538 ? 7.335 38.041 85.770 1.00 53.76 538 LEU B O 1
ATOM 8379 N N . LYS B 1 539 ? 9.533 37.564 85.977 1.00 54.88 539 LYS B N 1
ATOM 8380 C CA . LYS B 1 539 ? 9.570 37.735 87.441 1.00 55.95 539 LYS B CA 1
ATOM 8381 C C . LYS B 1 539 ? 9.389 39.202 87.852 1.00 56.16 539 LYS B C 1
ATOM 8382 O O . LYS B 1 539 ? 8.691 39.503 88.824 1.00 56.21 539 LYS B O 1
ATOM 8388 N N . LYS B 1 540 ? 10.034 40.098 87.108 1.00 56.63 540 LYS B N 1
ATOM 8389 C CA . LYS B 1 540 ? 9.972 41.541 87.345 1.00 57.24 540 LYS B CA 1
ATOM 8390 C C . LYS B 1 540 ? 8.532 42.043 87.318 1.00 57.26 540 LYS B C 1
ATOM 8391 O O . LYS B 1 540 ? 8.128 42.834 88.175 1.00 57.44 540 LYS B O 1
ATOM 8397 N N . GLU B 1 541 ? 7.758 41.564 86.345 1.00 57.12 541 GLU B N 1
ATOM 8398 C CA . GLU B 1 541 ? 6.367 41.975 86.203 1.00 57.14 541 GLU B CA 1
ATOM 8399 C C . GLU B 1 541 ? 5.441 41.217 87.146 1.00 57.14 541 GLU B C 1
ATOM 8400 O O . GLU B 1 541 ? 4.310 41.635 87.387 1.00 57.34 541 GLU B O 1
ATOM 8406 N N . GLY B 1 542 ? 5.938 40.113 87.691 1.00 57.22 542 GLY B N 1
ATOM 8407 C CA . GLY B 1 542 ? 5.176 39.297 88.624 1.00 57.19 542 GLY B CA 1
ATOM 8408 C C . GLY B 1 542 ? 4.506 38.093 87.993 1.00 57.27 542 GLY B C 1
ATOM 8409 O O . GLY B 1 542 ? 3.766 37.385 88.671 1.00 57.17 542 GLY B O 1
ATOM 8410 N N . PHE B 1 543 ? 4.761 37.847 86.707 1.00 57.43 543 PHE B N 1
ATOM 8411 C CA . PHE B 1 543 ? 4.183 36.679 86.022 1.00 57.68 543 PHE B CA 1
ATOM 8412 C C . PHE B 1 543 ? 4.707 35.352 86.580 1.00 58.32 543 PHE B C 1
ATOM 8413 O O . PHE B 1 543 ? 4.019 34.325 86.514 1.00 58.18 543 PHE B O 1
ATOM 8421 N N . ILE B 1 544 ? 5.925 35.383 87.120 1.00 59.26 544 ILE B N 1
ATOM 8422 C CA . ILE B 1 544 ? 6.473 34.264 87.887 1.00 60.60 544 ILE B CA 1
ATOM 8423 C C . ILE B 1 544 ? 6.997 34.712 89.251 1.00 61.55 544 ILE B C 1
ATOM 8424 O O . ILE B 1 544 ? 7.879 35.574 89.340 1.00 61.30 544 ILE B O 1
ATOM 8429 N N . LYS B 1 545 ? 6.412 34.138 90.305 1.00 63.12 545 LYS B N 1
ATOM 8430 C CA . LYS B 1 545 ? 6.989 34.135 91.651 1.00 64.33 545 LYS B CA 1
ATOM 8431 C C . LYS B 1 545 ? 7.744 32.813 91.781 1.00 65.17 545 LYS B C 1
ATOM 8432 O O . LYS B 1 545 ? 7.145 31.739 91.618 1.00 65.51 545 LYS B O 1
ATOM 8438 N N . ASP B 1 546 ? 9.047 32.875 92.057 1.00 66.06 546 ASP B N 1
ATOM 8439 C CA . ASP B 1 546 ? 9.839 31.644 92.196 1.00 66.82 546 ASP B CA 1
ATOM 8440 C C . ASP B 1 546 ? 10.933 31.746 93.264 1.00 67.00 546 ASP B C 1
ATOM 8441 O O . ASP B 1 546 ? 10.704 32.320 94.332 1.00 67.00 546 ASP B O 1
#

Radius of gyration: 35.06 Å; Cα contacts (8 Å, |Δi|>4): 1999; chains: 2; bounding box: 80×88×73 Å